Protein AF-0000000069363409 (afdb_homodimer)

Foldseek 3Di:
DPDPPCPDPPDDDDDDDDDDDDDDDDDDDDDDDDDDDDDDDDDDDDDPPPDPPDDPDDDDDDDDDDPCPPDDDDDDDDDDDDDVVCPPVVVVDCPVPPDPWLQVLLVVLCVCQVVLVLVVNVVSLVVVVPPDPNPQVRVCVNNCVVVPDDPTNVQSSLLSNLSSCLSVLPLVSSLVSVVVCVVVLHDHDLVSLLSSLLSCLVSLVLVVSVVVVVVCVVSVNDHALSSLLSNLLSCLVVLVVVVNVVSVVVCVVVVHDHAQSSLQSNLLSCLVVLVLVVSVVSQVVCVVVVHDHAQSSLLSSLLSCLVVVNVVVSVVSVVVCVVVVYDHDQSSLLSQLLSCLVVLVLVSNVVSVCVCVVVVHDHDLSNLLSNLLSCLVVLVLVVSVVSVVVCVVVPHDDALSSLLSSLLSCLVVLNLVVSVVSQVVCVVSVYHHAQSSLLSSLLSCLVVLVLVVNVVSVVVCVVVVHDHAQSSLLSSLLSCLVVLNLVVSVVSVVVCVVVVHDHALSSLLSNLLSCLVVVNVVVNVVSVVVCVVVVHDHAQSNLLSVLLSCLVVLNLVVSVVSVVVCVVVVHDHAQSSLLSNLLSCLVVLNLVVSVVSVVVCVVSVHDHALSSLLSSLLSCLVVVNLVVLVVSCVVCVVVPHHHAQSSLLSSLLSCLVVLNLVVSVVSVVVCVVVPHDHDQSSLVSNLSSCVVVVVNVVSVVSVVVCVVVPHDHDPVD/DPDPPCPDDPDDDDPDDDDDPDDDDDDDDDPPDDDDDDDDDPDDPDDPPPPPPDDPDDDDDDDDDDPPPPDDDPDDDDDPDDDVVCPPVVVVDPPVPPPPWLQVLLVVLVVCLVVLVLVVNVVSLVVVVPPDPNPQVRVCVNNCVVVVDDPTNVQSSLLSNLSSCLSVLPLVSNVVSVVVCVVVLHDHDLVSLLSSLLSCLVSLVLVVSVVSVVVCVVSVNDHAQSSLLSNLLSCLVVLVVVVNVVSVVVCVVVVHDHAQSSLQSVLLSCLVVLVLVVSVVSQVVCVVVVHDHAQSSLLSSLLSCLVVVNVVVSVVSVVVCVVVVYDHDQSSLLSQLLSCLVVLVLVSNVVSVCVCVVVVHDHDLSNLLSNLLSCLVVLNLVVSVVSVVVCVVVPHDDALSSLLSSLLSCLVVLNLVVSVVSQVVCVVSVYHHAQSSLLSSLLSCLVVLVLVVNVVSVVVCVVVVHDHALSSLLSSLLSCLVVLNLVVSVVSVVVCVVVVHDHALSSLLSNLLSCLVVVNVVVNVVSVVVCVVVVHDHAQSNLLSVLLSCLVVLNLVVNVVSVVVCVVVVHDHALSSLLSNLLSCLVVLNLVVSVVSVVVCVVSVHDHALSSLLSSLLSCLVVVNLVVLVVSCVVCVVVPHHHAQSSLLSSLLSCLVVLNLVVSVVSVVVCVVVPHDHDQSSLVSNLSSCVVVPVNVVSVVSVVVCVVVPHDHDPVD

Organism: Musa acuminata subsp. malaccensis (NCBI:txid214687)

Sequence (1434 aa):
MKPSIQIKAVTTATSSTPTRLSSLFSSSPPITQPAPASPCRRPPPPTFMSRLYCSICASPCPSPARLRTSPERPPPAPSLLEPPLSLQLRRLRREPGLRLPAETLGTMIHYFVRNRRIAEAQALVLRLVRRRSASRAEVVAALATSYDRCEGPGSAVFDLLIRTYVQARKPREAAEAFRLLKARGLFVSVNACNLLLAGLVRMDWVDMARDIYGEIVEMGVHPNIYTLNIMVNAFCKDRRFDQVNSFLLEMAKRGIFPDVVTHNTLIDAHCRAGHLEESLQLLKSMGDNGLKPDVVTYNAVLNGFCKNGLYDKAKELLGEMLDAGLVPNASTFNIFLSGFCKIGNTSEAMRIYDKMVGSGLVPDIVSFSSVIDLFSKKGDMYRALAYFGDMKTIGLVPDNVIYTMLISGFCRIGLITEALKMRDEMVDHGCLPDIVTYNTILNGICKEQRLSDADKLFHEMVERGISPDFCTFTTLIDGYCKGGLVEKALRLFDKMLESNLKPDIVTYNSLIDGCCKEGNMERVNELWDDTCRRGMLPNHITYSILIDNHCSKGQVEEAFRFLDEMVENRIAPNVVTYNSIIKGYCRSGDAKKAEKFLEKMIDDSVIPDIITYNTLIYGFVKEEKMHKALHLINKMENKGVPPDVISYNVILSAFCEQGEMQEADSVFKRMVSRGVQPDGSTYTTLINGHVAVDNLKEAFRLHDEMLQRGFVPDDKFMKPSIQIKAVTTATSSTPTRLSSLFSSSPPITQPAPASPCRRPPPPTFMSRLYCSICASPCPSPARLRTSPERPPPAPSLLEPPLSLQLRRLRREPGLRLPAETLGTMIHYFVRNRRIAEAQALVLRLVRRRSASRAEVVAALATSYDRCEGPGSAVFDLLIRTYVQARKPREAAEAFRLLKARGLFVSVNACNLLLAGLVRMDWVDMARDIYGEIVEMGVHPNIYTLNIMVNAFCKDRRFDQVNSFLLEMAKRGIFPDVVTHNTLIDAHCRAGHLEESLQLLKSMGDNGLKPDVVTYNAVLNGFCKNGLYDKAKELLGEMLDAGLVPNASTFNIFLSGFCKIGNTSEAMRIYDKMVGSGLVPDIVSFSSVIDLFSKKGDMYRALAYFGDMKTIGLVPDNVIYTMLISGFCRIGLITEALKMRDEMVDHGCLPDIVTYNTILNGICKEQRLSDADKLFHEMVERGISPDFCTFTTLIDGYCKGGLVEKALRLFDKMLESNLKPDIVTYNSLIDGCCKEGNMERVNELWDDTCRRGMLPNHITYSILIDNHCSKGQVEEAFRFLDEMVENRIAPNVVTYNSIIKGYCRSGDAKKAEKFLEKMIDDSVIPDIITYNTLIYGFVKEEKMHKALHLINKMENKGVPPDVISYNVILSAFCEQGEMQEADSVFKRMVSRGVQPDGSTYTTLINGHVAVDNLKEAFRLHDEMLQRGFVPDDKF

Structure (mmCIF, N/CA/C/O backbone):
data_AF-0000000069363409-model_v1
#
loop_
_entity.id
_entity.type
_entity.pdbx_description
1 polymer '(wild Malaysian banana) hypothetical protein'
#
loop_
_atom_site.group_PDB
_atom_site.id
_atom_site.type_symbol
_atom_site.label_atom_id
_atom_site.label_alt_id
_atom_site.label_comp_id
_atom_site.label_asym_id
_atom_site.label_entity_id
_atom_site.label_seq_id
_atom_site.pdbx_PDB_ins_code
_atom_site.Cartn_x
_atom_site.Cartn_y
_atom_site.Cartn_z
_atom_site.occupancy
_atom_site.B_iso_or_equiv
_atom_site.auth_seq_id
_atom_site.auth_comp_id
_atom_site.auth_asym_id
_atom_site.auth_atom_id
_atom_site.pdbx_PDB_model_num
ATOM 1 N N . MET A 1 1 ? -11.773 21.672 -46.469 1 18.02 1 MET A N 1
ATOM 2 C CA . MET A 1 1 ? -12.18 20.281 -46.656 1 18.02 1 MET A CA 1
ATOM 3 C C . MET A 1 1 ? -11.336 19.344 -45.812 1 18.02 1 MET A C 1
ATOM 5 O O . MET A 1 1 ? -10.227 18.969 -46.219 1 18.02 1 MET A O 1
ATOM 9 N N . LYS A 1 2 ? -11.297 19.719 -44.562 1 22.44 2 LYS A N 1
ATOM 10 C CA . LYS A 1 2 ? -10.617 19.422 -43.312 1 22.44 2 LYS A CA 1
ATOM 11 C C . LYS A 1 2 ? -10.883 17.984 -42.875 1 22.44 2 LYS A C 1
ATOM 13 O O . LYS A 1 2 ? -12.039 17.578 -42.688 1 22.44 2 LYS A O 1
ATOM 18 N N . PRO A 1 3 ? -10.141 16.844 -43.406 1 20.16 3 PRO A N 1
ATOM 19 C CA . PRO A 1 3 ? -10.5 15.453 -43.688 1 20.16 3 PRO A CA 1
ATOM 20 C C . PRO A 1 3 ? -11.078 14.734 -42.469 1 20.16 3 PRO A C 1
ATOM 22 O O . PRO A 1 3 ? -10.758 15.086 -41.344 1 20.16 3 PRO A O 1
ATOM 25 N N . SER A 1 4 ? -12.398 14.117 -42.594 1 18.88 4 SER A N 1
ATOM 26 C CA . SER A 1 4 ? -13.625 13.477 -42.125 1 18.88 4 SER A CA 1
ATOM 27 C C . SER A 1 4 ? -13.344 12.055 -41.656 1 18.88 4 SER A C 1
ATOM 29 O O . SER A 1 4 ? -14.203 11.18 -41.75 1 18.88 4 SER A O 1
ATOM 31 N N . ILE A 1 5 ? -12.172 11.812 -40.938 1 19.75 5 ILE A N 1
ATOM 32 C CA . ILE A 1 5 ? -11.75 10.414 -40.938 1 19.75 5 ILE A CA 1
ATOM 33 C C . ILE A 1 5 ? -12.867 9.547 -40.344 1 19.75 5 ILE A C 1
ATOM 35 O O . ILE A 1 5 ? -13.289 9.766 -39.188 1 19.75 5 ILE A O 1
ATOM 39 N N . GLN A 1 6 ? -13.727 8.883 -41.094 1 18.17 6 GLN A N 1
ATOM 40 C CA . GLN A 1 6 ? -14.977 8.141 -41.125 1 18.17 6 GLN A CA 1
ATOM 41 C C . GLN A 1 6 ? -14.867 6.859 -40.281 1 18.17 6 GLN A C 1
ATOM 43 O O . GLN A 1 6 ? -14.219 5.898 -40.719 1 18.17 6 GLN A O 1
ATOM 48 N N . ILE A 1 7 ? -14.297 6.805 -39.125 1 18.78 7 ILE A N 1
ATOM 49 C CA . ILE A 1 7 ? -14.203 5.449 -38.594 1 18.78 7 ILE A CA 1
ATOM 50 C C . ILE A 1 7 ? -15.594 4.816 -38.531 1 18.78 7 ILE A C 1
ATOM 52 O O . ILE A 1 7 ? -16.484 5.336 -37.875 1 18.78 7 ILE A O 1
ATOM 56 N N . LYS A 1 8 ? -15.977 4.137 -39.594 1 17.45 8 LYS A N 1
ATOM 57 C CA . LYS A 1 8 ? -17.297 3.621 -39.938 1 17.45 8 LYS A CA 1
ATOM 58 C C . LYS A 1 8 ? -17.859 2.74 -38.812 1 17.45 8 LYS A C 1
ATOM 60 O O . LYS A 1 8 ? -17.109 2.021 -38.156 1 17.45 8 LYS A O 1
ATOM 65 N N . ALA A 1 9 ? -19.125 3.02 -38.406 1 17.09 9 ALA A N 1
ATOM 66 C CA . ALA A 1 9 ? -20.219 2.602 -37.5 1 17.09 9 ALA A CA 1
ATOM 67 C C . ALA A 1 9 ? -20.625 1.156 -37.781 1 17.09 9 ALA A C 1
ATOM 69 O O . ALA A 1 9 ? -21.109 0.839 -38.875 1 17.09 9 ALA A O 1
ATOM 70 N N . VAL A 1 10 ? -19.625 0.178 -37.531 1 16.67 10 VAL A N 1
ATOM 71 C CA . VAL A 1 10 ? -20.078 -1.132 -38 1 16.67 10 VAL A CA 1
ATOM 72 C C . VAL A 1 10 ? -21.484 -1.403 -37.469 1 16.67 10 VAL A C 1
ATOM 74 O O . VAL A 1 10 ? -21.75 -1.257 -36.281 1 16.67 10 VAL A O 1
ATOM 77 N N . THR A 1 11 ? -22.531 -1.533 -38.281 1 16.33 11 THR A N 1
ATOM 78 C CA . THR A 1 11 ? -23.984 -1.58 -38.312 1 16.33 11 THR A CA 1
ATOM 79 C C . THR A 1 11 ? -24.5 -2.854 -37.625 1 16.33 11 THR A C 1
ATOM 81 O O . THR A 1 11 ? -25.672 -2.936 -37.281 1 16.33 11 THR A O 1
ATOM 84 N N . THR A 1 12 ? -23.719 -3.932 -37.531 1 15.77 12 THR A N 1
ATOM 85 C CA . THR A 1 12 ? -24.531 -5.094 -37.844 1 15.77 12 THR A CA 1
ATOM 86 C C . THR A 1 12 ? -25.641 -5.273 -36.812 1 15.77 12 THR A C 1
ATOM 88 O O . THR A 1 12 ? -25.391 -5.242 -35.594 1 15.77 12 THR A O 1
ATOM 91 N N . ALA A 1 13 ? -27 -5.246 -37.156 1 15.74 13 ALA A N 1
ATOM 92 C CA . ALA A 1 13 ? -28.375 -5.227 -36.688 1 15.74 13 ALA A CA 1
ATOM 93 C C . ALA A 1 13 ? -28.766 -6.578 -36.094 1 15.74 13 ALA A C 1
ATOM 95 O O . ALA A 1 13 ? -29.672 -6.66 -35.25 1 15.74 13 ALA A O 1
ATOM 96 N N . THR A 1 14 ? -28.234 -7.789 -36.438 1 15.13 14 THR A N 1
ATOM 97 C CA . THR A 1 14 ? -29.328 -8.688 -36.844 1 15.13 14 THR A CA 1
ATOM 98 C C . THR A 1 14 ? -30.156 -9.078 -35.625 1 15.13 14 THR A C 1
ATOM 100 O O . THR A 1 14 ? -29.719 -8.898 -34.469 1 15.13 14 THR A O 1
ATOM 103 N N . SER A 1 15 ? -30.734 -10.445 -35.625 1 15.36 15 SER A N 1
ATOM 104 C CA . SER A 1 15 ? -32.031 -11.102 -35.656 1 15.36 15 SER A CA 1
ATOM 105 C C . SER A 1 15 ? -32.531 -11.484 -34.281 1 15.36 15 SER A C 1
ATOM 107 O O . SER A 1 15 ? -33.625 -11.125 -33.875 1 15.36 15 SER A O 1
ATOM 109 N N . SER A 1 16 ? -32.375 -12.852 -33.844 1 15.19 16 SER A N 1
ATOM 110 C CA . SER A 1 16 ? -33.438 -13.852 -33.688 1 15.19 16 SER A CA 1
ATOM 111 C C . SER A 1 16 ? -34.031 -13.852 -32.281 1 15.19 16 SER A C 1
ATOM 113 O O . SER A 1 16 ? -33.375 -13.359 -31.344 1 15.19 16 SER A O 1
ATOM 115 N N . THR A 1 17 ? -35.125 -14.719 -32 1 15.25 17 THR A N 1
ATOM 116 C CA . THR A 1 17 ? -36.469 -14.836 -31.422 1 15.25 17 THR A CA 1
ATOM 117 C C . THR A 1 17 ? -36.375 -15.344 -29.984 1 15.25 17 THR A C 1
ATOM 119 O O . THR A 1 17 ? -37.031 -14.805 -29.094 1 15.25 17 THR A O 1
ATOM 122 N N . PRO A 1 18 ? -35.875 -16.641 -29.641 1 15.02 18 PRO A N 1
ATOM 123 C CA . PRO A 1 18 ? -36.906 -17.609 -29.234 1 15.02 18 PRO A CA 1
ATOM 124 C C . PRO A 1 18 ? -37.438 -17.344 -27.844 1 15.02 18 PRO A C 1
ATOM 126 O O . PRO A 1 18 ? -36.844 -16.609 -27.062 1 15.02 18 PRO A O 1
ATOM 129 N N . THR A 1 19 ? -38.188 -18.484 -27.188 1 14.41 19 THR A N 1
ATOM 130 C CA . THR A 1 19 ? -39.406 -18.969 -26.547 1 14.41 19 THR A CA 1
ATOM 131 C C . THR A 1 19 ? -39.281 -18.891 -25.031 1 14.41 19 THR A C 1
ATOM 133 O O . THR A 1 19 ? -38.188 -18.844 -24.484 1 14.41 19 THR A O 1
ATOM 136 N N . ARG A 1 20 ? -40.438 -19.266 -24.281 1 14.84 20 ARG A N 1
ATOM 137 C CA . ARG A 1 20 ? -41.375 -19.047 -23.172 1 14.84 20 ARG A CA 1
ATOM 138 C C . ARG A 1 20 ? -40.969 -19.812 -21.922 1 14.84 20 ARG A C 1
ATOM 140 O O . ARG A 1 20 ? -41.438 -19.547 -20.828 1 14.84 20 ARG A O 1
ATOM 147 N N . LEU A 1 21 ? -40.188 -20.969 -21.891 1 13.94 21 LEU A N 1
ATOM 148 C CA . LEU A 1 21 ? -40.812 -22.109 -21.203 1 13.94 21 LEU A CA 1
ATOM 149 C C . LEU A 1 21 ? -41.062 -21.781 -19.734 1 13.94 21 LEU A C 1
ATOM 151 O O . LEU A 1 21 ? -40.219 -21.156 -19.078 1 13.94 21 LEU A O 1
ATOM 155 N N . SER A 1 22 ? -42.281 -22.266 -19.094 1 14.45 22 SER A N 1
ATOM 156 C CA . SER A 1 22 ? -43.375 -22.188 -18.156 1 14.45 22 SER A CA 1
ATOM 157 C C . SER A 1 22 ? -42.969 -22.578 -16.75 1 14.45 22 SER A C 1
ATOM 159 O O . SER A 1 22 ? -43.25 -21.859 -15.789 1 14.45 22 SER A O 1
ATOM 161 N N . SER A 1 23 ? -42.781 -24 -16.469 1 14.39 23 SER A N 1
ATOM 162 C CA . SER A 1 23 ? -43.688 -24.766 -15.617 1 14.39 23 SER A CA 1
ATOM 163 C C . SER A 1 23 ? -43.438 -24.469 -14.141 1 14.39 23 SER A C 1
ATOM 165 O O . SER A 1 23 ? -42.406 -23.938 -13.773 1 14.39 23 SER A O 1
ATOM 167 N N . LEU A 1 24 ? -43.875 -25.516 -13.156 1 14.42 24 LEU A N 1
ATOM 168 C CA . LEU A 1 24 ? -44.906 -25.938 -12.195 1 14.42 24 LEU A CA 1
ATOM 169 C C . LEU A 1 24 ? -44.344 -25.906 -10.773 1 14.42 24 LEU A C 1
ATOM 171 O O . LEU A 1 24 ? -44.969 -25.328 -9.883 1 14.42 24 LEU A O 1
ATOM 175 N N . PHE A 1 25 ? -43.875 -27.156 -10.188 1 14.66 25 PHE A N 1
ATOM 176 C CA . PHE A 1 25 ? -44.562 -27.844 -9.094 1 14.66 25 PHE A CA 1
ATOM 177 C C . PHE A 1 25 ? -44.125 -27.266 -7.75 1 14.66 25 PHE A C 1
ATOM 179 O O . PHE A 1 25 ? -43.125 -26.562 -7.652 1 14.66 25 PHE A O 1
ATOM 186 N N . SER A 1 26 ? -44.438 -28.047 -6.438 1 14.95 26 SER A N 1
ATOM 187 C CA . SER A 1 26 ? -45.375 -28.188 -5.324 1 14.95 26 SER A CA 1
ATOM 188 C C . SER A 1 26 ? -44.719 -27.828 -3.998 1 14.95 26 SER A C 1
ATOM 190 O O . SER A 1 26 ? -45.094 -26.859 -3.342 1 14.95 26 SER A O 1
ATOM 192 N N . SER A 1 27 ? -44.688 -28.859 -2.873 1 14.74 27 SER A N 1
ATOM 193 C CA . SER A 1 27 ? -45.469 -29.016 -1.65 1 14.74 27 SER A CA 1
ATOM 194 C C . SER A 1 27 ? -44.656 -28.656 -0.417 1 14.74 27 SER A C 1
ATOM 196 O O . SER A 1 27 ? -45.125 -27.969 0.486 1 14.74 27 SER A O 1
ATOM 198 N N . SER A 1 28 ? -43.594 -29.531 0.043 1 15.2 28 SER A N 1
ATOM 199 C CA . SER A 1 28 ? -43.844 -30.203 1.314 1 15.2 28 SER A CA 1
ATOM 200 C C . SER A 1 28 ? -43.688 -29.25 2.488 1 15.2 28 SER A C 1
ATOM 202 O O . SER A 1 28 ? -42.875 -28.312 2.42 1 15.2 28 SER A O 1
ATOM 204 N N . PRO A 1 29 ? -44.188 -29.688 3.707 1 15.95 29 PRO A N 1
ATOM 205 C CA . PRO A 1 29 ? -44.969 -29.219 4.867 1 15.95 29 PRO A CA 1
ATOM 206 C C . PRO A 1 29 ? -44.094 -28.453 5.863 1 15.95 29 PRO A C 1
ATOM 208 O O . PRO A 1 29 ? -44.281 -27.25 6.07 1 15.95 29 PRO A O 1
ATOM 211 N N . PRO A 1 30 ? -43.906 -29.078 7.145 1 15.39 30 PRO A N 1
ATOM 212 C CA . PRO A 1 30 ? -44.531 -28.75 8.422 1 15.39 30 PRO A CA 1
ATOM 213 C C . PRO A 1 30 ? -43.594 -28.047 9.383 1 15.39 30 PRO A C 1
ATOM 215 O O . PRO A 1 30 ? -44 -27.156 10.133 1 15.39 30 PRO A O 1
ATOM 218 N N . ILE A 1 31 ? -42.25 -28.469 9.5 1 15.8 31 ILE A N 1
ATOM 219 C CA . ILE A 1 31 ? -41.969 -29.016 10.828 1 15.8 31 ILE A CA 1
ATOM 220 C C . ILE A 1 31 ? -41.844 -27.875 11.836 1 15.8 31 ILE A C 1
ATOM 222 O O . ILE A 1 31 ? -41.188 -26.859 11.578 1 15.8 31 ILE A O 1
ATOM 226 N N . THR A 1 32 ? -42.344 -28.062 13.094 1 15.54 32 THR A N 1
ATOM 227 C CA . THR A 1 32 ? -42.938 -27.562 14.336 1 15.54 32 THR A CA 1
ATOM 228 C C . THR A 1 32 ? -41.875 -26.922 15.219 1 15.54 32 THR A C 1
ATOM 230 O O . THR A 1 32 ? -42.125 -25.906 15.867 1 15.54 32 THR A O 1
ATOM 233 N N . GLN A 1 33 ? -40.656 -27.5 15.492 1 15.6 33 GLN A N 1
ATOM 234 C CA . GLN A 1 33 ? -40.594 -27.797 16.922 1 15.6 33 GLN A CA 1
ATOM 235 C C . GLN A 1 33 ? -40.438 -26.516 17.734 1 15.6 33 GLN A C 1
ATOM 237 O O . GLN A 1 33 ? -39.906 -25.516 17.25 1 15.6 33 GLN A O 1
ATOM 242 N N . PRO A 1 34 ? -40.5 -26.656 19.125 1 15.29 34 PRO A N 1
ATOM 243 C CA . PRO A 1 34 ? -41.094 -26 20.281 1 15.29 34 PRO A CA 1
ATOM 244 C C . PRO A 1 34 ? -40.281 -24.797 20.766 1 15.29 34 PRO A C 1
ATOM 246 O O . PRO A 1 34 ? -40.75 -23.656 20.641 1 15.29 34 PRO A O 1
ATOM 249 N N . ALA A 1 35 ? -39.688 -24.906 22.109 1 15.52 35 ALA A N 1
ATOM 250 C CA . ALA A 1 35 ? -40.188 -24.469 23.406 1 15.52 35 ALA A CA 1
ATOM 251 C C . ALA A 1 35 ? -39.5 -23.172 23.859 1 15.52 35 ALA A C 1
ATOM 253 O O . ALA A 1 35 ? -38.531 -22.734 23.25 1 15.52 35 ALA A O 1
ATOM 254 N N . PRO A 1 36 ? -38.719 -23.25 25.062 1 15.3 36 PRO A N 1
ATOM 255 C CA . PRO A 1 36 ? -39.125 -22.703 26.344 1 15.3 36 PRO A CA 1
ATOM 256 C C . PRO A 1 36 ? -38.375 -21.406 26.703 1 15.3 36 PRO A C 1
ATOM 258 O O . PRO A 1 36 ? -39.031 -20.422 27.094 1 15.3 36 PRO A O 1
ATOM 261 N N . ALA A 1 37 ? -37.031 -21.484 27.297 1 15.52 37 ALA A N 1
ATOM 262 C CA . ALA A 1 37 ? -36.875 -21.156 28.703 1 15.52 37 ALA A CA 1
ATOM 263 C C . ALA A 1 37 ? -36.719 -19.656 28.906 1 15.52 37 ALA A C 1
ATOM 265 O O . ALA A 1 37 ? -36.25 -18.953 28 1 15.52 37 ALA A O 1
ATOM 266 N N . SER A 1 38 ? -36.781 -19.109 30.141 1 15.66 38 SER A N 1
ATOM 267 C CA . SER A 1 38 ? -37.344 -18.094 31.031 1 15.66 38 SER A CA 1
ATOM 268 C C . SER A 1 38 ? -36.406 -16.875 31.125 1 15.66 38 SER A C 1
ATOM 270 O O . SER A 1 38 ? -36.875 -15.734 30.984 1 15.66 38 SER A O 1
ATOM 272 N N . PRO A 1 39 ? -35.219 -16.984 31.984 1 16.09 39 PRO A N 1
ATOM 273 C CA . PRO A 1 39 ? -35.312 -16.266 33.25 1 16.09 39 PRO A CA 1
ATOM 274 C C . PRO A 1 39 ? -34.844 -14.82 33.156 1 16.09 39 PRO A C 1
ATOM 276 O O . PRO A 1 39 ? -35.594 -13.906 33.531 1 16.09 39 PRO A O 1
ATOM 279 N N . CYS A 1 40 ? -33.5 -14.461 33.75 1 17.02 40 CYS A N 1
ATOM 280 C CA . CYS A 1 40 ? -33.312 -13.641 34.938 1 17.02 40 CYS A CA 1
ATOM 281 C C . CYS A 1 40 ? -33.062 -12.188 34.531 1 17.02 40 CYS A C 1
ATOM 283 O O . CYS A 1 40 ? -32.5 -11.906 33.469 1 17.02 40 CYS A O 1
ATOM 285 N N . ARG A 1 41 ? -33.25 -11.164 35.438 1 18.25 41 ARG A N 1
ATOM 286 C CA . ARG A 1 41 ? -33.688 -9.781 35.656 1 18.25 41 ARG A CA 1
ATOM 287 C C . ARG A 1 41 ? -32.5 -8.828 35.562 1 18.25 41 ARG A C 1
ATOM 289 O O . ARG A 1 41 ? -32.656 -7.613 35.656 1 18.25 41 ARG A O 1
ATOM 296 N N . ARG A 1 42 ? -31.094 -9.227 35.469 1 19.58 42 ARG A N 1
ATOM 297 C CA . ARG A 1 42 ? -30.297 -8.422 36.406 1 19.58 42 ARG A CA 1
ATOM 298 C C . ARG A 1 42 ? -30.406 -6.941 36.062 1 19.58 42 ARG A C 1
ATOM 300 O O . ARG A 1 42 ? -30.578 -6.578 34.875 1 19.58 42 ARG A O 1
ATOM 307 N N . PRO A 1 43 ? -30.172 -6.043 37.094 1 19.72 43 PRO A N 1
ATOM 308 C CA . PRO A 1 43 ? -30.578 -4.664 37.375 1 19.72 43 PRO A CA 1
ATOM 309 C C . PRO A 1 43 ? -29.828 -3.641 36.531 1 19.72 43 PRO A C 1
ATOM 311 O O . PRO A 1 43 ? -28.766 -3.943 36 1 19.72 43 PRO A O 1
ATOM 314 N N . PRO A 1 44 ? -30.344 -2.502 36.438 1 21.52 44 PRO A N 1
ATOM 315 C CA . PRO A 1 44 ? -30.203 -1.344 35.531 1 21.52 44 PRO A CA 1
ATOM 316 C C . PRO A 1 44 ? -28.938 -0.537 35.812 1 21.52 44 PRO A C 1
ATOM 318 O O . PRO A 1 44 ? -28.828 0.115 36.875 1 21.52 44 PRO A O 1
ATOM 321 N N . PRO A 1 45 ? -27.625 -1.182 35.812 1 20.48 45 PRO A N 1
ATOM 322 C CA . PRO A 1 45 ? -26.547 -0.561 36.562 1 20.48 45 PRO A CA 1
ATOM 323 C C . PRO A 1 45 ? -26.406 0.934 36.281 1 20.48 45 PRO A C 1
ATOM 325 O O . PRO A 1 45 ? -26.766 1.399 35.219 1 20.48 45 PRO A O 1
ATOM 328 N N . PRO A 1 46 ? -26.172 1.774 37.375 1 20.64 46 PRO A N 1
ATOM 329 C CA . PRO A 1 46 ? -26.219 3.217 37.625 1 20.64 46 PRO A CA 1
ATOM 330 C C . PRO A 1 46 ? -25.281 4.004 36.719 1 20.64 46 PRO A C 1
ATOM 332 O O . PRO A 1 46 ? -24.328 3.441 36.156 1 20.64 46 PRO A O 1
ATOM 335 N N . THR A 1 47 ? -25.578 5.242 36.469 1 20.83 47 THR A N 1
ATOM 336 C CA . THR A 1 47 ? -25.312 6.332 35.531 1 20.83 47 THR A CA 1
ATOM 337 C C . THR A 1 47 ? -23.922 6.922 35.781 1 20.83 47 THR A C 1
ATOM 339 O O . THR A 1 47 ? -23.484 7.027 36.938 1 20.83 47 THR A O 1
ATOM 342 N N . PHE A 1 48 ? -22.984 7.062 34.812 1 18.94 48 PHE A N 1
ATOM 343 C CA . PHE A 1 48 ? -21.547 7.277 34.719 1 18.94 48 PHE A CA 1
ATOM 344 C C . PHE A 1 48 ? -21.141 8.609 35.344 1 18.94 48 PHE A C 1
ATOM 346 O O . PHE A 1 48 ? -19.969 8.852 35.625 1 18.94 48 PHE A O 1
ATOM 353 N N . MET A 1 49 ? -22.062 9.609 35.469 1 19.88 49 MET A N 1
ATOM 354 C CA . MET A 1 49 ? -21.609 10.953 35.844 1 19.88 49 MET A CA 1
ATOM 355 C C . MET A 1 49 ? -21.047 10.969 37.25 1 19.88 49 MET A C 1
ATOM 357 O O . MET A 1 49 ? -20.312 11.883 37.625 1 19.88 49 MET A O 1
ATOM 361 N N . SER A 1 50 ? -21.562 10.164 38.156 1 18.14 50 SER A N 1
ATOM 362 C CA . SER A 1 50 ? -21.375 10.391 39.594 1 18.14 50 SER A CA 1
ATOM 363 C C . SER A 1 50 ? -19.938 10.133 40 1 18.14 50 SER A C 1
ATOM 365 O O . SER A 1 50 ? -19.484 10.648 41.031 1 18.14 50 SER A O 1
ATOM 367 N N . ARG A 1 51 ? -19.312 9.125 39.5 1 19.61 51 ARG A N 1
ATOM 368 C CA . ARG A 1 51 ? -18.281 8.555 40.375 1 19.61 51 ARG A CA 1
ATOM 369 C C . ARG A 1 51 ? -17.047 9.445 40.406 1 19.61 51 ARG A C 1
ATOM 371 O O . ARG A 1 51 ? -16.047 9.102 41.062 1 19.61 51 ARG A O 1
ATOM 378 N N . LEU A 1 52 ? -16.969 10.289 39.438 1 17.47 52 LEU A N 1
ATOM 379 C CA . LEU A 1 52 ? -15.617 10.805 39.312 1 17.47 52 LEU A CA 1
ATOM 380 C C . LEU A 1 52 ? -15.281 11.703 40.5 1 17.47 52 LEU A C 1
ATOM 382 O O . LEU A 1 52 ? -14.156 12.188 40.625 1 17.47 52 LEU A O 1
ATOM 386 N N . TYR A 1 53 ? -16.203 12.148 41.344 1 16.61 53 TYR A N 1
ATOM 387 C CA . TYR A 1 53 ? -15.812 13.25 42.219 1 16.61 53 TYR A CA 1
ATOM 388 C C . TYR A 1 53 ? -14.867 12.773 43.312 1 16.61 53 TYR A C 1
ATOM 390 O O . TYR A 1 53 ? -14.266 13.586 44 1 16.61 53 TYR A O 1
ATOM 398 N N . CYS A 1 54 ? -14.789 11.5 43.719 1 16.41 54 CYS A N 1
ATOM 399 C CA . CYS A 1 54 ? -14.531 11.5 45.156 1 16.41 54 CYS A CA 1
ATOM 400 C C . CYS A 1 54 ? -13.062 11.758 45.438 1 16.41 54 CYS A C 1
ATOM 402 O O . CYS A 1 54 ? -12.727 12.523 46.375 1 16.41 54 CYS A O 1
ATOM 404 N N . SER A 1 55 ? -12.008 10.75 45.281 1 15.87 55 SER A N 1
ATOM 405 C CA . SER A 1 55 ? -11.07 10.555 46.375 1 15.87 55 SER A CA 1
ATOM 406 C C . SER A 1 55 ? -9.883 11.5 46.281 1 15.87 55 SER A C 1
ATOM 408 O O . SER A 1 55 ? -9.055 11.359 45.375 1 15.87 55 SER A O 1
ATOM 410 N N . ILE A 1 56 ? -9.914 12.773 46.594 1 16.27 56 ILE A N 1
ATOM 411 C CA . ILE A 1 56 ? -9.07 13.961 46.5 1 16.27 56 ILE A CA 1
ATOM 412 C C . ILE A 1 56 ? -7.805 13.742 47.344 1 16.27 56 ILE A C 1
ATOM 414 O O . ILE A 1 56 ? -6.734 14.242 47 1 16.27 56 ILE A O 1
ATOM 418 N N . CYS A 1 57 ? -7.625 13.023 48.531 1 15.91 57 CYS A N 1
ATOM 419 C CA . CYS A 1 57 ? -6.969 13.82 49.562 1 15.91 57 CYS A CA 1
ATOM 420 C C . CYS A 1 57 ? -5.453 13.711 49.469 1 15.91 57 CYS A C 1
ATOM 422 O O . CYS A 1 57 ? -4.738 14.68 49.719 1 15.91 57 CYS A O 1
ATOM 424 N N . ALA A 1 58 ? -4.625 12.516 49.531 1 16.42 58 ALA A N 1
ATOM 425 C CA . ALA A 1 58 ? -3.625 12.547 50.594 1 16.42 58 ALA A CA 1
ATOM 426 C C . ALA A 1 58 ? -2.301 13.102 50.094 1 16.42 58 ALA A C 1
ATOM 428 O O . ALA A 1 58 ? -1.901 12.844 48.938 1 16.42 58 ALA A O 1
ATOM 429 N N . SER A 1 59 ? -1.482 14.008 50.812 1 15.49 59 SER A N 1
ATOM 430 C CA . SER A 1 59 ? -0.553 15.133 50.844 1 15.49 59 SER A CA 1
ATOM 431 C C . SER A 1 59 ? 0.892 14.656 50.719 1 15.49 59 SER A C 1
ATOM 433 O O . SER A 1 59 ? 1.799 15.453 50.5 1 15.49 59 SER A O 1
ATOM 435 N N . PRO A 1 60 ? 1.432 13.352 50.594 1 16.8 60 PRO A N 1
ATOM 436 C CA . PRO A 1 60 ? 2.646 13.5 51.406 1 16.8 60 PRO A CA 1
ATOM 437 C C . PRO A 1 60 ? 3.777 14.188 50.656 1 16.8 60 PRO A C 1
ATOM 439 O O . PRO A 1 60 ? 3.799 14.18 49.438 1 16.8 60 PRO A O 1
ATOM 442 N N . CYS A 1 61 ? 4.809 14.812 51.312 1 16.16 61 CYS A N 1
ATOM 443 C CA . CYS A 1 61 ? 5.742 15.93 51.312 1 16.16 61 CYS A CA 1
ATOM 444 C C . CYS A 1 61 ? 7.055 15.555 50.625 1 16.16 61 CYS A C 1
ATOM 446 O O . CYS A 1 61 ? 7.637 16.359 49.906 1 16.16 61 CYS A O 1
ATOM 448 N N . PRO A 1 62 ? 7.715 14.234 50.562 1 16.77 62 PRO A N 1
ATOM 449 C CA . PRO A 1 62 ? 9 14.484 51.25 1 16.77 62 PRO A CA 1
ATOM 450 C C . PRO A 1 62 ? 10.039 15.086 50.281 1 16.77 62 PRO A C 1
ATOM 452 O O . PRO A 1 62 ? 9.828 15.133 49.094 1 16.77 62 PRO A O 1
ATOM 455 N N . SER A 1 63 ? 11.406 14.562 50.312 1 17.05 63 SER A N 1
ATOM 456 C CA . SER A 1 63 ? 12.75 15.031 50.625 1 17.05 63 SER A CA 1
ATOM 457 C C . SER A 1 63 ? 13.609 15.156 49.375 1 17.05 63 SER A C 1
ATOM 459 O O . SER A 1 63 ? 13.586 14.273 48.531 1 17.05 63 SER A O 1
ATOM 461 N N . PRO A 1 64 ? 14.234 16.281 49.094 1 17.08 64 PRO A N 1
ATOM 462 C CA . PRO A 1 64 ? 14.922 17.047 48.062 1 17.08 64 PRO A CA 1
ATOM 463 C C . PRO A 1 64 ? 16.312 16.5 47.719 1 17.08 64 PRO A C 1
ATOM 465 O O . PRO A 1 64 ? 17.062 17.109 46.969 1 17.08 64 PRO A O 1
ATOM 468 N N . ALA A 1 65 ? 16.766 15.227 47.844 1 18.23 65 ALA A N 1
ATOM 469 C CA . ALA A 1 65 ? 18.203 15.164 48.094 1 18.23 65 ALA A CA 1
ATOM 470 C C . ALA A 1 65 ? 19 15.602 46.844 1 18.23 65 ALA A C 1
ATOM 472 O O . ALA A 1 65 ? 18.469 15.617 45.75 1 18.23 65 ALA A O 1
ATOM 473 N N . ARG A 1 66 ? 20.406 15.516 46.844 1 18.64 66 ARG A N 1
ATOM 474 C CA . ARG A 1 66 ? 21.703 16.156 46.75 1 18.64 66 ARG A CA 1
ATOM 475 C C . ARG A 1 66 ? 22.406 15.836 45.438 1 18.64 66 ARG A C 1
ATOM 477 O O . ARG A 1 66 ? 23.109 14.836 45.312 1 18.64 66 ARG A O 1
ATOM 484 N N . LEU A 1 67 ? 21.672 15.789 44.281 1 17 67 LEU A N 1
ATOM 485 C CA . LEU A 1 67 ? 22.406 15.148 43.219 1 17 67 LEU A CA 1
ATOM 486 C C . LEU A 1 67 ? 23.578 16.016 42.75 1 17 67 LEU A C 1
ATOM 488 O O . LEU A 1 67 ? 23.391 17.188 42.406 1 17 67 LEU A O 1
ATOM 492 N N . ARG A 1 68 ? 24.797 15.719 43.094 1 18.86 68 ARG A N 1
ATOM 493 C CA . ARG A 1 68 ? 26.156 16.266 43.062 1 18.86 68 ARG A CA 1
ATOM 494 C C . ARG A 1 68 ? 26.734 16.234 41.656 1 18.86 68 ARG A C 1
ATOM 496 O O . ARG A 1 68 ? 27.297 15.219 41.25 1 18.86 68 ARG A O 1
ATOM 503 N N . THR A 1 69 ? 25.938 16.656 40.688 1 17.86 69 THR A N 1
ATOM 504 C CA . THR A 1 69 ? 26.422 16.422 39.312 1 17.86 69 THR A CA 1
ATOM 505 C C . THR A 1 69 ? 27.594 17.344 39 1 17.86 69 THR A C 1
ATOM 507 O O . THR A 1 69 ? 27.516 18.562 39.188 1 17.86 69 THR A O 1
ATOM 510 N N . SER A 1 70 ? 28.797 16.875 39 1 17.66 70 SER A N 1
ATOM 511 C CA . SER A 1 70 ? 30.094 17.516 38.906 1 17.66 70 SER A CA 1
ATOM 512 C C . SER A 1 70 ? 30.359 18 37.469 1 17.66 70 SER A C 1
ATOM 514 O O . SER A 1 70 ? 30.484 17.203 36.531 1 17.66 70 SER A O 1
ATOM 516 N N . PRO A 1 71 ? 29.75 19.047 37 1 18.89 71 PRO A N 1
ATOM 517 C CA . PRO A 1 71 ? 29.719 19.484 35.625 1 18.89 71 PRO A CA 1
ATOM 518 C C . PRO A 1 71 ? 31.078 20 35.125 1 18.89 71 PRO A C 1
ATOM 520 O O . PRO A 1 71 ? 31.625 20.953 35.688 1 18.89 71 PRO A O 1
ATOM 523 N N . GLU A 1 72 ? 31.922 19.156 34.625 1 19.88 72 GLU A N 1
ATOM 524 C CA . GLU A 1 72 ? 33.281 19.594 34.281 1 19.88 72 GLU A CA 1
ATOM 525 C C . GLU A 1 72 ? 33.25 20.641 33.188 1 19.88 72 GLU A C 1
ATOM 527 O O . GLU A 1 72 ? 32.312 20.672 32.375 1 19.88 72 GLU A O 1
ATOM 532 N N . ARG A 1 73 ? 34.281 21.594 32.938 1 20.84 73 ARG A N 1
ATOM 533 C CA . ARG A 1 73 ? 34.625 22.969 32.594 1 20.84 73 ARG A CA 1
ATOM 534 C C . ARG A 1 73 ? 34.875 23.109 31.094 1 20.84 73 ARG A C 1
ATOM 536 O O . ARG A 1 73 ? 35.875 22.625 30.562 1 20.84 73 ARG A O 1
ATOM 543 N N . PRO A 1 74 ? 33.844 22.797 30.219 1 21.17 74 PRO A N 1
ATOM 544 C CA . PRO A 1 74 ? 34.375 22.688 28.859 1 21.17 74 PRO A CA 1
ATOM 545 C C . PRO A 1 74 ? 35.125 23.953 28.406 1 21.17 74 PRO A C 1
ATOM 547 O O . PRO A 1 74 ? 34.844 25.047 28.906 1 21.17 74 PRO A O 1
ATOM 550 N N . PRO A 1 75 ? 36.062 23.891 27.422 1 20.8 75 PRO A N 1
ATOM 551 C CA . PRO A 1 75 ? 37.125 24.828 27.109 1 20.8 75 PRO A CA 1
ATOM 552 C C . PRO A 1 75 ? 36.656 26.031 26.297 1 20.8 75 PRO A C 1
ATOM 554 O O . PRO A 1 75 ? 35.594 25.953 25.641 1 20.8 75 PRO A O 1
ATOM 557 N N . PRO A 1 76 ? 37.438 27.188 26.016 1 19.11 76 PRO A N 1
ATOM 558 C CA . PRO A 1 76 ? 37.25 28.625 25.844 1 19.11 76 PRO A CA 1
ATOM 559 C C . PRO A 1 76 ? 36.906 29 24.406 1 19.11 76 PRO A C 1
ATOM 561 O O . PRO A 1 76 ? 37.219 28.266 23.469 1 19.11 76 PRO A O 1
ATOM 564 N N . ALA A 1 77 ? 36.062 30.109 24.047 1 22.19 77 ALA A N 1
ATOM 565 C CA . ALA A 1 77 ? 35.188 30.828 23.125 1 22.19 77 ALA A CA 1
ATOM 566 C C . ALA A 1 77 ? 36 31.531 22.047 1 22.19 77 ALA A C 1
ATOM 568 O O . ALA A 1 77 ? 36.688 32.5 22.312 1 22.19 77 ALA A O 1
ATOM 569 N N . PRO A 1 78 ? 36.594 30.719 21.047 1 19.81 78 PRO A N 1
ATOM 570 C CA . PRO A 1 78 ? 37.5 31.578 20.281 1 19.81 78 PRO A CA 1
ATOM 571 C C . PRO A 1 78 ? 36.75 32.719 19.578 1 19.81 78 PRO A C 1
ATOM 573 O O . PRO A 1 78 ? 35.562 32.625 19.359 1 19.81 78 PRO A O 1
ATOM 576 N N . SER A 1 79 ? 37.469 33.875 18.953 1 19.75 79 SER A N 1
ATOM 577 C CA . SER A 1 79 ? 37.344 35.312 18.703 1 19.75 79 SER A CA 1
ATOM 578 C C . SER A 1 79 ? 36.75 35.594 17.328 1 19.75 79 SER A C 1
ATOM 580 O O . SER A 1 79 ? 37.406 35.344 16.312 1 19.75 79 SER A O 1
ATOM 582 N N . LEU A 1 80 ? 35.625 35.156 16.953 1 20.16 80 LEU A N 1
ATOM 583 C CA . LEU A 1 80 ? 34.969 35.219 15.641 1 20.16 80 LEU A CA 1
ATOM 584 C C . LEU A 1 80 ? 34.969 36.625 15.102 1 20.16 80 LEU A C 1
ATOM 586 O O . LEU A 1 80 ? 34.719 37.594 15.852 1 20.16 80 LEU A O 1
ATOM 590 N N . LEU A 1 81 ? 35.344 36.844 13.844 1 21.52 81 LEU A N 1
ATOM 591 C CA . LEU A 1 81 ? 35.719 37.875 12.898 1 21.52 81 LEU A CA 1
ATOM 592 C C . LEU A 1 81 ? 34.5 38.75 12.555 1 21.52 81 LEU A C 1
ATOM 594 O O . LEU A 1 81 ? 33.375 38.25 12.484 1 21.52 81 LEU A O 1
ATOM 598 N N . GLU A 1 82 ? 34.656 40.188 12.398 1 23.75 82 GLU A N 1
ATOM 599 C CA . GLU A 1 82 ? 34.031 41.5 12.547 1 23.75 82 GLU A CA 1
ATOM 600 C C . GLU A 1 82 ? 33.188 41.844 11.328 1 23.75 82 GLU A C 1
ATOM 602 O O . GLU A 1 82 ? 33.719 42.188 10.273 1 23.75 82 GLU A O 1
ATOM 607 N N . PRO A 1 83 ? 32.375 41.125 10.742 1 23.42 83 PRO A N 1
ATOM 608 C CA . PRO A 1 83 ? 31.922 41.562 9.414 1 23.42 83 PRO A CA 1
ATOM 609 C C . PRO A 1 83 ? 31.266 42.938 9.445 1 23.42 83 PRO A C 1
ATOM 611 O O . PRO A 1 83 ? 30.781 43.375 10.492 1 23.42 83 PRO A O 1
ATOM 614 N N . PRO A 1 84 ? 31.047 43.875 8.273 1 24.36 84 PRO A N 1
ATOM 615 C CA . PRO A 1 84 ? 30.984 45.312 8.055 1 24.36 84 PRO A CA 1
ATOM 616 C C . PRO A 1 84 ? 29.609 45.906 8.391 1 24.36 84 PRO A C 1
ATOM 618 O O . PRO A 1 84 ? 29.422 47.094 8.297 1 24.36 84 PRO A O 1
ATOM 621 N N . LEU A 1 85 ? 28.438 45.438 8.273 1 23.8 85 LEU A N 1
ATOM 622 C CA . LEU A 1 85 ? 27.422 46.156 9.039 1 23.8 85 LEU A CA 1
ATOM 623 C C . LEU A 1 85 ? 27.969 46.562 10.398 1 23.8 85 LEU A C 1
ATOM 625 O O . LEU A 1 85 ? 27.625 45.969 11.422 1 23.8 85 LEU A O 1
ATOM 629 N N . SER A 1 86 ? 29.219 46.781 10.461 1 26.09 86 SER A N 1
ATOM 630 C CA . SER A 1 86 ? 30.109 47.688 11.172 1 26.09 86 SER A CA 1
ATOM 631 C C . SER A 1 86 ? 29.641 49.125 11.055 1 26.09 86 SER A C 1
ATOM 633 O O . SER A 1 86 ? 30.188 50.031 11.711 1 26.09 86 SER A O 1
ATOM 635 N N . LEU A 1 87 ? 28.922 49.5 9.953 1 25.3 87 LEU A N 1
ATOM 636 C CA . LEU A 1 87 ? 28.922 50.906 9.602 1 25.3 87 LEU A CA 1
ATOM 637 C C . LEU A 1 87 ? 28.188 51.75 10.664 1 25.3 87 LEU A C 1
ATOM 639 O O . LEU A 1 87 ? 28.719 52.75 11.141 1 25.3 87 LEU A O 1
ATOM 643 N N . GLN A 1 88 ? 26.797 52.031 10.43 1 26.58 88 GLN A N 1
ATOM 644 C CA . GLN A 1 88 ? 26.344 53.125 11.297 1 26.58 88 GLN A CA 1
ATOM 645 C C . GLN A 1 88 ? 26.406 52.688 12.766 1 26.58 88 GLN A C 1
ATOM 647 O O . GLN A 1 88 ? 26.266 53.531 13.664 1 26.58 88 GLN A O 1
ATOM 652 N N . LEU A 1 89 ? 26.266 51.469 13.016 1 28.45 89 LEU A N 1
ATOM 653 C CA . LEU A 1 89 ? 26.656 51.062 14.359 1 28.45 89 LEU A CA 1
ATOM 654 C C . LEU A 1 89 ? 28.141 51.375 14.609 1 28.45 89 LEU A C 1
ATOM 656 O O . LEU A 1 89 ? 28.641 51.156 15.719 1 28.45 89 LEU A O 1
ATOM 660 N N . ARG A 1 90 ? 28.906 51.531 13.602 1 30.14 90 ARG A N 1
ATOM 661 C CA . ARG A 1 90 ? 30.234 52.094 13.844 1 30.14 90 ARG A CA 1
ATOM 662 C C . ARG A 1 90 ? 30.125 53.438 14.555 1 30.14 90 ARG A C 1
ATOM 664 O O . ARG A 1 90 ? 30.938 53.75 15.438 1 30.14 90 ARG A O 1
ATOM 671 N N . ARG A 1 91 ? 29.531 54.438 13.844 1 30.72 91 ARG A N 1
ATOM 672 C CA . ARG A 1 91 ? 29.703 55.781 14.398 1 30.72 91 ARG A CA 1
ATOM 673 C C . ARG A 1 91 ? 28.953 55.906 15.719 1 30.72 91 ARG A C 1
ATOM 675 O O . ARG A 1 91 ? 28.844 57.031 16.266 1 30.72 91 ARG A O 1
ATOM 682 N N . LEU A 1 92 ? 27.938 55.094 15.969 1 29.33 92 LEU A N 1
ATOM 683 C CA . LEU A 1 92 ? 27.781 55.188 17.422 1 29.33 92 LEU A CA 1
ATOM 684 C C . LEU A 1 92 ? 29.094 54.875 18.125 1 29.33 92 LEU A C 1
ATOM 686 O O . LEU A 1 92 ? 29.469 53.688 18.25 1 29.33 92 LEU A O 1
ATOM 690 N N . ARG A 1 93 ? 30.125 55.406 17.672 1 29.91 93 ARG A N 1
ATOM 691 C CA . ARG A 1 93 ? 31.406 55.594 18.328 1 29.91 93 ARG A CA 1
ATOM 692 C C . ARG A 1 93 ? 31.266 55.531 19.844 1 29.91 93 ARG A C 1
ATOM 694 O O . ARG A 1 93 ? 30.359 56.156 20.406 1 29.91 93 ARG A O 1
ATOM 701 N N . ARG A 1 94 ? 31.859 54.531 20.406 1 33.09 94 ARG A N 1
ATOM 702 C CA . ARG A 1 94 ? 32.312 54.531 21.781 1 33.09 94 ARG A CA 1
ATOM 703 C C . ARG A 1 94 ? 32.812 55.938 22.203 1 33.09 94 ARG A C 1
ATOM 705 O O . ARG A 1 94 ? 33.969 56.25 22.016 1 33.09 94 ARG A O 1
ATOM 712 N N . GLU A 1 95 ? 32.375 57 21.766 1 29.77 95 GLU A N 1
ATOM 713 C CA . GLU A 1 95 ? 32.938 57.844 22.812 1 29.77 95 GLU A CA 1
ATOM 714 C C . GLU A 1 95 ? 32.719 57.219 24.188 1 29.77 95 GLU A C 1
ATOM 716 O O . GLU A 1 95 ? 31.672 56.656 24.469 1 29.77 95 GLU A O 1
ATOM 721 N N . PRO A 1 96 ? 33.844 56.812 25.047 1 35.53 96 PRO A N 1
ATOM 722 C CA . PRO A 1 96 ? 33.75 56.156 26.359 1 35.53 96 PRO A CA 1
ATOM 723 C C . PRO A 1 96 ? 32.406 56.375 27.031 1 35.53 96 PRO A C 1
ATOM 725 O O . PRO A 1 96 ? 31.891 55.469 27.672 1 35.53 96 PRO A O 1
ATOM 728 N N . GLY A 1 97 ? 31.938 57.531 27.234 1 33.62 97 GLY A N 1
ATOM 729 C CA . GLY A 1 97 ? 30.891 58.094 28.078 1 33.62 97 GLY A CA 1
ATOM 730 C C . GLY A 1 97 ? 29.5 57.969 27.469 1 33.62 97 GLY A C 1
ATOM 731 O O . GLY A 1 97 ? 28.547 58.562 27.984 1 33.62 97 GLY A O 1
ATOM 732 N N . LEU A 1 98 ? 29.312 57.844 26.203 1 36.06 98 LEU A N 1
ATOM 733 C CA . LEU A 1 98 ? 27.953 58.031 25.719 1 36.06 98 LEU A CA 1
ATOM 734 C C . LEU A 1 98 ? 27.062 56.844 26.031 1 36.06 98 LEU A C 1
ATOM 736 O O . LEU A 1 98 ? 27.312 55.75 25.547 1 36.06 98 LEU A O 1
ATOM 740 N N . ARG A 1 99 ? 26.562 56.656 27.125 1 46.47 99 ARG A N 1
ATOM 741 C CA . ARG A 1 99 ? 25.562 55.781 27.719 1 46.47 99 ARG A CA 1
ATOM 742 C C . ARG A 1 99 ? 24.312 55.719 26.859 1 46.47 99 ARG A C 1
ATOM 744 O O . ARG A 1 99 ? 23.562 56.688 26.75 1 46.47 99 ARG A O 1
ATOM 751 N N . LEU A 1 100 ? 24.219 54.906 25.766 1 47.16 100 LEU A N 1
ATOM 752 C CA . LEU A 1 100 ? 22.969 54.781 25.031 1 47.16 100 LEU A CA 1
ATOM 753 C C . LEU A 1 100 ? 21.781 54.562 25.969 1 47.16 100 LEU A C 1
ATOM 755 O O . LEU A 1 100 ? 21.859 53.75 26.906 1 47.16 100 LEU A O 1
ATOM 759 N N . PRO A 1 101 ? 20.781 55.5 25.859 1 46.25 101 PRO A N 1
ATOM 760 C CA . PRO A 1 101 ? 19.641 55.344 26.75 1 46.25 101 PRO A CA 1
ATOM 761 C C . PRO A 1 101 ? 18.938 54 26.625 1 46.25 101 PRO A C 1
ATOM 763 O O . PRO A 1 101 ? 19.031 53.344 25.594 1 46.25 101 PRO A O 1
ATOM 766 N N . ALA A 1 102 ? 18.531 53.469 27.688 1 47.84 102 ALA A N 1
ATOM 767 C CA . ALA A 1 102 ? 17.828 52.188 27.828 1 47.84 102 ALA A CA 1
ATOM 768 C C . ALA A 1 102 ? 16.75 52.031 26.75 1 47.84 102 ALA A C 1
ATOM 770 O O . ALA A 1 102 ? 16.531 50.938 26.234 1 47.84 102 ALA A O 1
ATOM 771 N N . GLU A 1 103 ? 16.25 53.219 26.328 1 46.88 103 GLU A N 1
ATOM 772 C CA . GLU A 1 103 ? 15.172 53.219 25.344 1 46.88 103 GLU A CA 1
ATOM 773 C C . GLU A 1 103 ? 15.695 52.844 23.953 1 46.88 103 GLU A C 1
ATOM 775 O O . GLU A 1 103 ? 15.039 52.094 23.219 1 46.88 103 GLU A O 1
ATOM 780 N N . THR A 1 104 ? 16.781 53.375 23.672 1 50.41 104 THR A N 1
ATOM 781 C CA . THR A 1 104 ? 17.375 53.094 22.359 1 50.41 104 THR A CA 1
ATOM 782 C C . THR A 1 104 ? 17.812 51.625 22.281 1 50.41 104 THR A C 1
ATOM 784 O O . THR A 1 104 ? 17.609 50.969 21.266 1 50.41 104 THR A O 1
ATOM 787 N N . LEU A 1 105 ? 18.312 51.156 23.422 1 54.75 105 LEU A N 1
ATOM 788 C CA . LEU A 1 105 ? 18.703 49.75 23.453 1 54.75 105 LEU A CA 1
ATOM 789 C C . LEU A 1 105 ? 17.5 48.844 23.328 1 54.75 105 LEU A C 1
ATOM 791 O O . LEU A 1 105 ? 17.562 47.812 22.641 1 54.75 105 LEU A O 1
ATOM 795 N N . GLY A 1 106 ? 16.422 49.281 23.938 1 54.03 106 GLY A N 1
ATOM 796 C CA . GLY A 1 106 ? 15.195 48.5 23.797 1 54.03 106 GLY A CA 1
ATOM 797 C C . GLY A 1 106 ? 14.688 48.438 22.375 1 54.03 106 GLY A C 1
ATOM 798 O O . GLY A 1 106 ? 14.297 47.375 21.891 1 54.03 106 GLY A O 1
ATOM 799 N N . THR A 1 107 ? 14.781 49.594 21.766 1 53.5 107 THR A N 1
ATOM 800 C CA . THR A 1 107 ? 14.359 49.656 20.359 1 53.5 107 THR A CA 1
ATOM 801 C C . THR A 1 107 ? 15.266 48.812 19.484 1 53.5 107 THR A C 1
ATOM 803 O O . THR A 1 107 ? 14.797 48.156 18.547 1 53.5 107 THR A O 1
ATOM 806 N N . MET A 1 108 ? 16.469 48.781 19.859 1 56.59 108 MET A N 1
ATOM 807 C CA . MET A 1 108 ? 17.422 47.969 19.094 1 56.59 108 MET A CA 1
ATOM 808 C C . MET A 1 108 ? 17.172 46.5 19.312 1 56.59 108 MET A C 1
ATOM 810 O O . MET A 1 108 ? 17.219 45.688 18.359 1 56.59 108 MET A O 1
ATOM 814 N N . ILE A 1 109 ? 16.906 46.188 20.562 1 60.16 109 ILE A N 1
ATOM 815 C CA . ILE A 1 109 ? 16.625 44.781 20.891 1 60.16 109 ILE A CA 1
ATOM 816 C C . ILE A 1 109 ? 15.359 44.344 20.156 1 60.16 109 ILE A C 1
ATOM 818 O O . ILE A 1 109 ? 15.328 43.281 19.547 1 60.16 109 ILE A O 1
ATOM 822 N N . HIS A 1 110 ? 14.406 45.219 20.188 1 54.34 110 HIS A N 1
ATOM 823 C CA . HIS A 1 110 ? 13.172 44.906 19.484 1 54.34 110 HIS A CA 1
ATOM 824 C C . HIS A 1 110 ? 13.422 44.719 17.984 1 54.34 110 HIS A C 1
ATOM 826 O O . HIS A 1 110 ? 12.875 43.812 17.375 1 54.34 110 HIS A O 1
ATOM 832 N N . TYR A 1 111 ? 14.164 45.625 17.562 1 50.53 111 TYR A N 1
ATOM 833 C CA . TYR A 1 111 ? 14.523 45.531 16.141 1 50.53 111 TYR A CA 1
ATOM 834 C C . TYR A 1 111 ? 15.203 44.219 15.844 1 50.53 111 TYR A C 1
ATOM 836 O O . TYR A 1 111 ? 14.859 43.531 14.875 1 50.53 111 TYR A O 1
ATOM 844 N N . PHE A 1 112 ? 16.094 43.844 16.766 1 55.66 112 PHE A N 1
ATOM 845 C CA . PHE A 1 112 ? 16.859 42.594 16.516 1 55.66 112 PHE A CA 1
ATOM 846 C C . PHE A 1 112 ? 15.977 41.375 16.719 1 55.66 112 PHE A C 1
ATOM 848 O O . PHE A 1 112 ? 16.078 40.406 15.961 1 55.66 112 PHE A O 1
ATOM 855 N N . VAL A 1 113 ? 15.07 41.469 17.625 1 54.69 113 VAL A N 1
ATOM 856 C CA . VAL A 1 113 ? 14.156 40.375 17.891 1 54.69 113 VAL A CA 1
ATOM 857 C C . VAL A 1 113 ? 13.18 40.219 16.734 1 54.69 113 VAL A C 1
ATOM 859 O O . VAL A 1 113 ? 12.93 39.094 16.25 1 54.69 113 VAL A O 1
ATOM 862 N N . ARG A 1 114 ? 12.75 41.344 16.328 1 47.69 114 ARG A N 1
ATOM 863 C CA . ARG A 1 114 ? 11.797 41.344 15.227 1 47.69 114 ARG A CA 1
ATOM 864 C C . ARG A 1 114 ? 12.445 40.781 13.945 1 47.69 114 ARG A C 1
ATOM 866 O O . ARG A 1 114 ? 11.781 40.125 13.141 1 47.69 114 ARG A O 1
ATOM 873 N N . ASN A 1 115 ? 13.742 41.125 13.945 1 46.53 115 ASN A N 1
ATOM 874 C CA . ASN A 1 115 ? 14.461 40.719 12.742 1 46.53 115 ASN A CA 1
ATOM 875 C C . ASN A 1 115 ? 15.211 39.406 12.953 1 46.53 115 ASN A C 1
ATOM 877 O O . ASN A 1 115 ? 16.125 39.094 12.203 1 46.53 115 ASN A O 1
ATOM 881 N N . ARG A 1 116 ? 14.93 38.844 14.125 1 47 116 ARG A N 1
ATOM 882 C CA . ARG A 1 116 ? 15.352 37.5 14.492 1 47 116 ARG A CA 1
ATOM 883 C C . ARG A 1 116 ? 16.875 37.406 14.57 1 47 116 ARG A C 1
ATOM 885 O O . ARG A 1 116 ? 17.469 36.375 14.203 1 47 116 ARG A O 1
ATOM 892 N N . ARG A 1 117 ? 17.469 38.594 14.695 1 49.75 117 ARG A N 1
ATOM 893 C CA . ARG A 1 117 ? 18.891 38.625 14.992 1 49.75 117 ARG A CA 1
ATOM 894 C C . ARG A 1 117 ? 19.156 38.438 16.484 1 49.75 117 ARG A C 1
ATOM 896 O O . ARG A 1 117 ? 19.469 39.406 17.188 1 49.75 117 ARG A O 1
ATOM 903 N N . ILE A 1 118 ? 19.062 37.188 16.953 1 53.38 118 ILE A N 1
ATOM 904 C CA . ILE A 1 118 ? 18.938 36.812 18.359 1 53.38 118 ILE A CA 1
ATOM 905 C C . ILE A 1 118 ? 20.266 37.031 19.078 1 53.38 118 ILE A C 1
ATOM 907 O O . ILE A 1 118 ? 20.281 37.531 20.219 1 53.38 118 ILE A O 1
ATOM 911 N N . ALA A 1 119 ? 21.328 36.688 18.312 1 56.97 119 ALA A N 1
ATOM 912 C CA . ALA A 1 119 ? 22.625 36.844 18.953 1 56.97 119 ALA A CA 1
ATOM 913 C C . ALA A 1 119 ? 22.875 38.312 19.328 1 56.97 119 ALA A C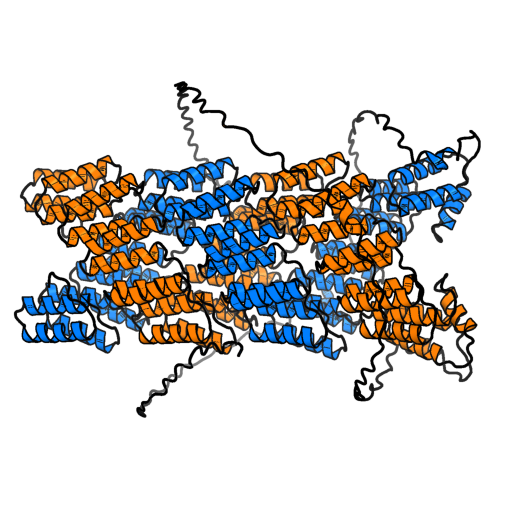 1
ATOM 915 O O . ALA A 1 119 ? 23.344 38.594 20.438 1 56.97 119 ALA A O 1
ATOM 916 N N . GLU A 1 120 ? 22.562 39.156 18.453 1 58.69 120 GLU A N 1
ATOM 917 C CA . GLU A 1 120 ? 22.766 40.594 18.719 1 58.69 120 GLU A CA 1
ATOM 918 C C . GLU A 1 120 ? 21.812 41.094 19.797 1 58.69 120 GLU A C 1
ATOM 920 O O . GLU A 1 120 ? 22.203 41.875 20.656 1 58.69 120 GLU A O 1
ATOM 925 N N . ALA A 1 121 ? 20.609 40.531 19.625 1 59.69 121 ALA A N 1
ATOM 926 C CA . ALA A 1 121 ? 19.641 40.906 20.656 1 59.69 121 ALA A CA 1
ATOM 927 C C . ALA A 1 121 ? 20.078 40.438 22.031 1 59.69 121 ALA A C 1
ATOM 929 O O . ALA A 1 121 ? 20.016 41.188 23.016 1 59.69 121 ALA A O 1
ATOM 930 N N . GLN A 1 122 ? 20.641 39.281 22.031 1 59.59 122 GLN A N 1
ATOM 931 C CA . GLN A 1 122 ? 21.141 38.719 23.281 1 59.59 122 GLN A CA 1
ATOM 932 C C . GLN A 1 122 ? 22.312 39.531 23.828 1 59.59 122 GLN A C 1
ATOM 934 O O . GLN A 1 122 ? 22.391 39.781 25.031 1 59.59 122 GLN A O 1
ATOM 939 N N . ALA A 1 123 ? 23.141 39.812 22.938 1 60.09 123 ALA A N 1
ATOM 940 C CA . ALA A 1 123 ? 24.297 40.625 23.359 1 60.09 123 ALA A CA 1
ATOM 941 C C . ALA A 1 123 ? 23.859 41.969 23.906 1 60.09 123 ALA A C 1
ATOM 943 O O . ALA A 1 123 ? 24.406 42.438 24.906 1 60.09 123 ALA A O 1
ATOM 944 N N . LEU A 1 124 ? 22.859 42.469 23.328 1 59.97 124 LEU A N 1
ATOM 945 C CA . LEU A 1 124 ? 22.406 43.781 23.766 1 59.97 124 LEU A CA 1
ATOM 946 C C . LEU A 1 124 ? 21.641 43.688 25.078 1 59.97 124 LEU A C 1
ATOM 948 O O . LEU A 1 124 ? 21.766 44.562 25.953 1 59.97 124 LEU A O 1
ATOM 952 N N . VAL A 1 125 ? 20.922 42.625 25.172 1 58.12 125 VAL A N 1
ATOM 953 C CA . VAL A 1 125 ? 20.219 42.375 26.422 1 58.12 125 VAL A CA 1
ATOM 954 C C . VAL A 1 125 ? 21.234 42.156 27.547 1 58.12 125 VAL A C 1
ATOM 956 O O . VAL A 1 125 ? 21.094 42.719 28.641 1 58.12 125 VAL A O 1
ATOM 959 N N . LEU A 1 126 ? 22.203 41.375 27.234 1 56.59 126 LEU A N 1
ATOM 960 C CA . LEU A 1 126 ? 23.234 41.094 28.219 1 56.59 126 LEU A CA 1
ATOM 961 C C . LEU A 1 126 ? 24.016 42.375 28.547 1 56.59 126 LEU A C 1
ATOM 963 O O . LEU A 1 126 ? 24.359 42.625 29.703 1 56.59 126 LEU A O 1
ATOM 967 N N . ARG A 1 127 ? 24.297 43.188 27.641 1 55.19 127 ARG A N 1
ATOM 968 C CA . ARG A 1 127 ? 24.938 44.469 27.859 1 55.19 127 ARG A CA 1
ATOM 969 C C . ARG A 1 127 ? 24.062 45.375 28.734 1 55.19 127 ARG A C 1
ATOM 971 O O . ARG A 1 127 ? 24.578 46.094 29.609 1 55.19 127 ARG A O 1
ATOM 978 N N . LEU A 1 128 ? 22.797 45.375 28.406 1 52.72 128 LEU A N 1
ATOM 979 C CA . LEU A 1 128 ? 21.859 46.156 29.188 1 52.72 128 LEU A CA 1
ATOM 980 C C . LEU A 1 128 ? 21.812 45.688 30.641 1 52.72 128 LEU A C 1
ATOM 982 O O . LEU A 1 128 ? 21.766 46.5 31.562 1 52.72 128 LEU A O 1
ATOM 986 N N . VAL A 1 129 ? 21.797 44.406 30.766 1 49.47 129 VAL A N 1
ATOM 987 C CA . VAL A 1 129 ? 21.766 43.812 32.094 1 49.47 129 VAL A CA 1
ATOM 988 C C . VAL A 1 129 ? 23.062 44.125 32.844 1 49.47 129 VAL A C 1
ATOM 990 O O . VAL A 1 129 ? 23.062 44.406 34.031 1 49.47 129 VAL A O 1
ATOM 993 N N . ARG A 1 130 ? 24.078 44.094 32.188 1 46.38 130 ARG A N 1
ATOM 994 C CA . ARG A 1 130 ? 25.375 44.344 32.812 1 46.38 130 ARG A CA 1
ATOM 995 C C . ARG A 1 130 ? 25.594 45.812 33.125 1 46.38 130 ARG A C 1
ATOM 997 O O . ARG A 1 130 ? 26.469 46.188 33.906 1 46.38 130 ARG A O 1
ATOM 1004 N N . ARG A 1 131 ? 25.047 46.75 32.406 1 42.03 131 ARG A N 1
ATOM 1005 C CA . ARG A 1 131 ? 25.219 48.156 32.75 1 42.03 131 ARG A CA 1
ATOM 1006 C C . ARG A 1 131 ? 24.719 48.438 34.156 1 42.03 131 ARG A C 1
ATOM 1008 O O . ARG A 1 131 ? 23.562 48.125 34.5 1 42.03 131 ARG A O 1
ATOM 1015 N N . ARG A 1 132 ? 25.484 48.469 35.156 1 39.91 132 ARG A N 1
ATOM 1016 C CA . ARG A 1 132 ? 25.375 48.688 36.594 1 39.91 132 ARG A CA 1
ATOM 1017 C C . ARG A 1 132 ? 24.297 49.719 36.906 1 39.91 132 ARG A C 1
ATOM 1019 O O . ARG A 1 132 ? 23.531 49.562 37.844 1 39.91 132 ARG A O 1
ATOM 1026 N N . SER A 1 133 ? 24.484 51.188 36.594 1 34.62 133 SER A N 1
ATOM 1027 C CA . SER A 1 133 ? 23.734 52.375 37.062 1 34.62 133 SER A CA 1
ATOM 1028 C C . SER A 1 133 ? 22.438 52.531 36.281 1 34.62 133 SER A C 1
ATOM 1030 O O . SER A 1 133 ? 21.781 53.594 36.375 1 34.62 133 SER A O 1
ATOM 1032 N N . ALA A 1 134 ? 22.266 52 35.188 1 37.09 134 ALA A N 1
ATOM 1033 C CA . ALA A 1 134 ? 20.984 52.281 34.531 1 37.09 134 ALA A CA 1
ATOM 1034 C C . ALA A 1 134 ? 19.828 51.812 35.406 1 37.09 134 ALA A C 1
ATOM 1036 O O . ALA A 1 134 ? 19.828 50.656 35.875 1 37.09 134 ALA A O 1
ATOM 1037 N N . SER A 1 135 ? 19.234 52.781 36.062 1 38.84 135 SER A N 1
ATOM 1038 C CA . SER A 1 135 ? 18.125 52.531 36.938 1 38.84 135 SER A CA 1
ATOM 1039 C C . SER A 1 135 ? 17.094 51.594 36.312 1 38.84 135 SER A C 1
ATOM 1041 O O . SER A 1 135 ? 17 51.531 35.094 1 38.84 135 SER A O 1
ATOM 1043 N N . ARG A 1 136 ? 16.594 50.719 37.062 1 39.66 136 ARG A N 1
ATOM 1044 C CA . ARG A 1 136 ? 15.461 49.844 36.75 1 39.66 136 ARG A CA 1
ATOM 1045 C C . ARG A 1 136 ? 14.461 50.562 35.844 1 39.66 136 ARG A C 1
ATOM 1047 O O . ARG A 1 136 ? 13.938 49.969 34.906 1 39.66 136 ARG A O 1
ATOM 1054 N N . ALA A 1 137 ? 14.359 51.812 36.062 1 39.38 137 ALA A N 1
ATOM 1055 C CA . ALA A 1 137 ? 13.383 52.688 35.406 1 39.38 137 ALA A CA 1
ATOM 1056 C C . ALA A 1 137 ? 13.781 52.938 33.969 1 39.38 137 ALA A C 1
ATOM 1058 O O . ALA A 1 137 ? 12.922 52.906 33.062 1 39.38 137 ALA A O 1
ATOM 1059 N N . GLU A 1 138 ? 15.023 53.125 33.656 1 41.19 138 GLU A N 1
ATOM 1060 C CA . GLU A 1 138 ? 15.5 53.469 32.344 1 41.19 138 GLU A CA 1
ATOM 1061 C C . GLU A 1 138 ? 15.5 52.281 31.406 1 41.19 138 GLU A C 1
ATOM 1063 O O . GLU A 1 138 ? 15.133 52.375 30.234 1 41.19 138 GLU A O 1
ATOM 1068 N N . VAL A 1 139 ? 15.828 51.125 31.953 1 41.88 139 VAL A N 1
ATOM 1069 C CA . VAL A 1 139 ? 15.781 49.875 31.172 1 41.88 139 VAL A CA 1
ATOM 1070 C C . VAL A 1 139 ? 14.328 49.531 30.875 1 41.88 139 VAL A C 1
ATOM 1072 O O . VAL A 1 139 ? 13.984 49.156 29.75 1 41.88 139 VAL A O 1
ATOM 1075 N N . VAL A 1 140 ? 13.445 49.781 31.859 1 41.03 140 VAL A N 1
ATOM 1076 C CA . VAL A 1 140 ? 12 49.562 31.75 1 41.03 140 VAL A CA 1
ATOM 1077 C C . VAL A 1 140 ? 11.422 50.594 30.75 1 41.03 140 VAL A C 1
ATOM 1079 O O . VAL A 1 140 ? 10.609 50.219 29.906 1 41.03 140 VAL A O 1
ATOM 1082 N N . ALA A 1 141 ? 11.719 51.781 30.828 1 41.62 141 ALA A N 1
ATOM 1083 C CA . ALA A 1 141 ? 11.219 52.844 29.969 1 41.62 141 ALA A CA 1
ATOM 1084 C C . ALA A 1 141 ? 11.617 52.625 28.516 1 41.62 141 ALA A C 1
ATOM 1086 O O . ALA A 1 141 ? 10.812 52.812 27.609 1 41.62 141 ALA A O 1
ATOM 1087 N N . ALA A 1 142 ? 12.781 52.188 28.25 1 40.84 142 ALA A N 1
ATOM 1088 C CA . ALA A 1 142 ? 13.273 51.938 26.906 1 40.84 142 ALA A CA 1
ATOM 1089 C C . ALA A 1 142 ? 12.602 50.75 26.266 1 40.84 142 ALA A C 1
ATOM 1091 O O . ALA A 1 142 ? 12.25 50.781 25.078 1 40.84 142 ALA A O 1
ATOM 1092 N N . LEU A 1 143 ? 12.461 49.719 27.078 1 42.62 143 LEU A N 1
ATOM 1093 C CA . LEU A 1 143 ? 11.781 48.5 26.609 1 42.62 143 LEU A CA 1
ATOM 1094 C C . LEU A 1 143 ? 10.266 48.656 26.703 1 42.62 143 LEU A C 1
ATOM 1096 O O . LEU A 1 143 ? 9.531 48.094 25.891 1 42.62 143 LEU A O 1
ATOM 1100 N N . ALA A 1 144 ? 9.625 49.406 27.672 1 41.03 144 ALA A N 1
ATOM 1101 C CA . ALA A 1 144 ? 8.211 49.75 27.844 1 41.03 144 ALA A CA 1
ATOM 1102 C C . ALA A 1 144 ? 7.668 50.438 26.594 1 41.03 144 ALA A C 1
ATOM 1104 O O . ALA A 1 144 ? 6.508 50.219 26.219 1 41.03 144 ALA A O 1
ATOM 1105 N N . THR A 1 145 ? 8.312 51.438 26.109 1 37.03 145 THR A N 1
ATOM 1106 C CA . THR A 1 145 ? 7.812 52.156 24.938 1 37.03 145 THR A CA 1
ATOM 1107 C C . THR A 1 145 ? 7.602 51.188 23.766 1 37.03 145 THR A C 1
ATOM 1109 O O . THR A 1 145 ? 6.715 51.406 22.938 1 37.03 145 THR A O 1
ATOM 1112 N N . SER A 1 146 ? 8.414 50.25 23.625 1 35.12 146 SER A N 1
ATOM 1113 C CA . SER A 1 146 ? 8.219 49.312 22.5 1 35.12 146 SER A CA 1
ATOM 1114 C C . SER A 1 146 ? 7.16 48.281 22.844 1 35.12 146 SER A C 1
ATOM 1116 O O . SER A 1 146 ? 6.414 47.844 21.953 1 35.12 146 SER A O 1
ATOM 1118 N N . TYR A 1 147 ? 7.246 47.531 24.031 1 35.72 147 TYR A N 1
ATOM 1119 C CA . TYR A 1 147 ? 6.211 46.594 24.453 1 35.72 147 TYR A CA 1
ATOM 1120 C C . TYR A 1 147 ? 5.273 47.25 25.469 1 35.72 147 TYR A C 1
ATOM 1122 O O . TYR A 1 147 ? 5.727 47.875 26.438 1 35.72 147 TYR A O 1
ATOM 1130 N N . ASP A 1 148 ? 4.184 47.875 25.156 1 36.03 148 ASP A N 1
ATOM 1131 C CA . ASP A 1 148 ? 3.289 48.594 26.062 1 36.03 148 ASP A CA 1
ATOM 1132 C C . ASP A 1 148 ? 3.482 48.125 27.516 1 36.03 148 ASP A C 1
ATOM 1134 O O . ASP A 1 148 ? 3.553 48.938 28.422 1 36.03 148 ASP A O 1
ATOM 1138 N N . ARG A 1 149 ? 2.77 47 28 1 38.22 149 ARG A N 1
ATOM 1139 C CA . ARG A 1 149 ? 2.268 46.688 29.328 1 38.22 149 ARG A CA 1
ATOM 1140 C C . ARG A 1 149 ? 3.35 46 30.172 1 38.22 149 ARG A C 1
ATOM 1142 O O . ARG A 1 149 ? 3.043 45.312 31.141 1 38.22 149 ARG A O 1
ATOM 1149 N N . CYS A 1 150 ? 4.508 45.875 29.812 1 34.56 150 CYS A N 1
ATOM 1150 C CA . CYS A 1 150 ? 5.266 45 30.703 1 34.56 150 CYS A CA 1
ATOM 1151 C C . CYS A 1 150 ? 5.52 45.688 32.031 1 34.56 150 CYS A C 1
ATOM 1153 O O . CYS A 1 150 ? 5.938 46.844 32.094 1 34.56 150 CYS A O 1
ATOM 1155 N N . GLU A 1 151 ? 4.914 45.188 33.031 1 35.41 151 GLU A N 1
ATOM 1156 C CA . GLU A 1 151 ? 5.289 45.562 34.406 1 35.41 151 GLU A CA 1
ATOM 1157 C C . GLU A 1 151 ? 6.754 45.25 34.688 1 35.41 151 GLU A C 1
ATOM 1159 O O . GLU A 1 151 ? 7.332 44.375 34.062 1 35.41 151 GLU A O 1
ATOM 1164 N N . GLY A 1 152 ? 7.57 45.875 35.688 1 38.94 152 GLY A N 1
ATOM 1165 C CA . GLY A 1 152 ? 8.891 46.219 36.219 1 38.94 152 GLY A CA 1
ATOM 1166 C C . GLY A 1 152 ? 10.023 45.75 35.312 1 38.94 152 GLY A C 1
ATOM 1167 O O . GLY A 1 152 ? 9.875 44.781 34.562 1 38.94 152 GLY A O 1
ATOM 1168 N N . PRO A 1 153 ? 11.234 46.562 35.094 1 41.62 153 PRO A N 1
ATOM 1169 C CA . PRO A 1 153 ? 12.352 46.5 34.156 1 41.62 153 PRO A CA 1
ATOM 1170 C C . PRO A 1 153 ? 13 45.125 34.062 1 41.62 153 PRO A C 1
ATOM 1172 O O . PRO A 1 153 ? 13.352 44.656 33 1 41.62 153 PRO A O 1
ATOM 1175 N N . GLY A 1 154 ? 13.266 44.469 35.156 1 45.56 154 GLY A N 1
ATOM 1176 C CA . GLY A 1 154 ? 13.938 43.156 35.219 1 45.56 154 GLY A CA 1
ATOM 1177 C C . GLY A 1 154 ? 13.172 42.062 34.531 1 45.56 154 GLY A C 1
ATOM 1178 O O . GLY A 1 154 ? 13.758 41.281 33.75 1 45.56 154 GLY A O 1
ATOM 1179 N N . SER A 1 155 ? 11.977 42.156 34.531 1 55.75 155 SER A N 1
ATOM 1180 C CA . SER A 1 155 ? 11.141 41.094 33.969 1 55.75 155 SER A CA 1
ATOM 1181 C C . SER A 1 155 ? 11.008 41.25 32.469 1 55.75 155 SER A C 1
ATOM 1183 O O . SER A 1 155 ? 10.969 40.25 31.75 1 55.75 155 SER A O 1
ATOM 1185 N N . ALA A 1 156 ? 11.172 42.469 32.031 1 55.5 156 ALA A N 1
ATOM 1186 C CA . ALA A 1 156 ? 10.984 42.75 30.625 1 55.5 156 ALA A CA 1
ATOM 1187 C C . ALA A 1 156 ? 12.156 42.188 29.812 1 55.5 156 ALA A C 1
ATOM 1189 O O . ALA A 1 156 ? 11.961 41.656 28.703 1 55.5 156 ALA A O 1
ATOM 1190 N N . VAL A 1 157 ? 13.359 42.344 30.484 1 57.34 157 VAL A N 1
ATOM 1191 C CA . VAL A 1 157 ? 14.547 41.844 29.812 1 57.34 157 VAL A CA 1
ATOM 1192 C C . VAL A 1 157 ? 14.43 40.312 29.641 1 57.34 157 VAL A C 1
ATOM 1194 O O . VAL A 1 157 ? 14.711 39.781 28.578 1 57.34 157 VAL A O 1
ATOM 1197 N N . PHE A 1 158 ? 13.984 39.719 30.656 1 64.88 158 PHE A N 1
ATOM 1198 C CA . PHE A 1 158 ? 13.875 38.281 30.609 1 64.88 158 PHE A CA 1
ATOM 1199 C C . PHE A 1 158 ? 12.75 37.844 29.672 1 64.88 158 PHE A C 1
ATOM 1201 O O . PHE A 1 158 ? 12.852 36.844 28.984 1 64.88 158 PHE A O 1
ATOM 1208 N N . ASP A 1 159 ? 11.719 38.594 29.547 1 66.56 159 ASP A N 1
ATOM 1209 C CA . ASP A 1 159 ? 10.656 38.281 28.594 1 66.56 159 ASP A CA 1
ATOM 1210 C C . ASP A 1 159 ? 11.18 38.312 27.156 1 66.56 159 ASP A C 1
ATOM 1212 O O . ASP A 1 159 ? 10.836 37.469 26.344 1 66.56 159 ASP A O 1
ATOM 1216 N N . LEU A 1 160 ? 11.977 39.281 26.984 1 62.19 160 LEU A N 1
ATOM 1217 C CA . LEU A 1 160 ? 12.562 39.406 25.656 1 62.19 160 LEU A CA 1
ATOM 1218 C C . LEU A 1 160 ? 13.516 38.281 25.359 1 62.19 160 LEU A C 1
ATOM 1220 O O . LEU A 1 160 ? 13.562 37.75 24.234 1 62.19 160 LEU A O 1
ATOM 1224 N N . LEU A 1 161 ? 14.289 37.938 26.391 1 66.44 161 LEU A N 1
ATOM 1225 C CA . LEU A 1 161 ? 15.211 36.812 26.234 1 66.44 161 LEU A CA 1
ATOM 1226 C C . LEU A 1 161 ? 14.453 35.531 25.938 1 66.44 161 LEU A C 1
ATOM 1228 O O . LEU A 1 161 ? 14.836 34.781 25.047 1 66.44 161 LEU A O 1
ATOM 1232 N N . ILE A 1 162 ? 13.391 35.312 26.578 1 74.31 162 ILE A N 1
ATOM 1233 C CA . ILE A 1 162 ? 12.578 34.094 26.375 1 74.31 162 ILE A CA 1
ATOM 1234 C C . ILE A 1 162 ? 12.008 34.125 24.953 1 74.31 162 ILE A C 1
ATOM 1236 O O . ILE A 1 162 ? 12.07 33.125 24.234 1 74.31 162 ILE A O 1
ATOM 1240 N N . ARG A 1 163 ? 11.562 35.219 24.531 1 68.69 163 ARG A N 1
ATOM 1241 C CA . ARG A 1 163 ? 11 35.375 23.188 1 68.69 163 ARG A CA 1
ATOM 1242 C C . ARG A 1 163 ? 12.055 35.094 22.125 1 68.69 163 ARG A C 1
ATOM 1244 O O . ARG A 1 163 ? 11.773 34.438 21.109 1 68.69 163 ARG A O 1
ATOM 1251 N N . THR A 1 164 ? 13.266 35.625 22.438 1 61.47 164 THR A N 1
ATOM 1252 C CA . THR A 1 164 ? 14.352 35.438 21.469 1 61.47 164 THR A CA 1
ATOM 1253 C C . THR A 1 164 ? 14.727 33.969 21.359 1 61.47 164 THR A C 1
ATOM 1255 O O . THR A 1 164 ? 14.906 33.438 20.25 1 61.47 164 THR A O 1
ATOM 1258 N N . TYR A 1 165 ? 14.812 33.344 22.484 1 68.19 165 TYR A N 1
ATOM 1259 C CA . TYR A 1 165 ? 15.18 31.922 22.469 1 68.19 165 TYR A CA 1
ATOM 1260 C C . TYR A 1 165 ? 14.078 31.094 21.844 1 68.19 165 TYR A C 1
ATOM 1262 O O . TYR A 1 165 ? 14.352 30.125 21.125 1 68.19 165 TYR A O 1
ATOM 1270 N N . VAL A 1 166 ? 12.828 31.453 22.047 1 71.88 166 VAL A N 1
ATOM 1271 C CA . VAL A 1 166 ? 11.695 30.734 21.469 1 71.88 166 VAL A CA 1
ATOM 1272 C C . VAL A 1 166 ? 11.688 30.922 19.953 1 71.88 166 VAL A C 1
ATOM 1274 O O . VAL A 1 166 ? 11.492 29.969 19.203 1 71.88 166 VAL A O 1
ATOM 1277 N N . GLN A 1 167 ? 12 32.062 19.562 1 61.34 167 GLN A N 1
ATOM 1278 C CA . GLN A 1 167 ? 12.023 32.375 18.141 1 61.34 167 GLN A CA 1
ATOM 1279 C C . GLN A 1 167 ? 13.211 31.703 17.453 1 61.34 167 GLN A C 1
ATOM 1281 O O . GLN A 1 167 ? 13.125 31.297 16.297 1 61.34 167 GLN A O 1
ATOM 1286 N N . ALA A 1 168 ? 14.336 31.625 18.328 1 55.03 168 ALA A N 1
ATOM 1287 C CA . ALA A 1 168 ? 15.531 30.969 17.812 1 55.03 168 ALA A CA 1
ATOM 1288 C C . ALA A 1 168 ? 15.422 29.453 17.938 1 55.03 168 ALA A C 1
ATOM 1290 O O . ALA A 1 168 ? 16.312 28.719 17.484 1 55.03 168 ALA A O 1
ATOM 1291 N N . ARG A 1 169 ? 14.305 29.047 18.594 1 64.19 169 ARG A N 1
ATOM 1292 C CA . ARG A 1 169 ? 14.008 27.625 18.734 1 64.19 169 ARG A CA 1
ATOM 1293 C C . ARG A 1 169 ? 15.078 26.922 19.562 1 64.19 169 ARG A C 1
ATOM 1295 O O . ARG A 1 169 ? 15.594 25.875 19.172 1 64.19 169 ARG A O 1
ATOM 1302 N N . LYS A 1 170 ? 15.609 27.609 20.469 1 67 170 LYS A N 1
ATOM 1303 C CA . LYS A 1 170 ? 16.5 27.078 21.484 1 67 170 LYS A CA 1
ATOM 1304 C C . LYS A 1 170 ? 15.766 26.844 22.797 1 67 170 LYS A C 1
ATOM 1306 O O . LYS A 1 170 ? 15.82 27.672 23.719 1 67 170 LYS A O 1
ATOM 1311 N N . PRO A 1 171 ? 15.078 25.672 22.891 1 75.56 171 PRO A N 1
ATOM 1312 C CA . PRO A 1 171 ? 14.18 25.453 24.031 1 75.56 171 PRO A CA 1
ATOM 1313 C C . PRO A 1 171 ? 14.922 25.375 25.359 1 75.56 171 PRO A C 1
ATOM 1315 O O . PRO A 1 171 ? 14.422 25.859 26.375 1 75.56 171 PRO A O 1
ATOM 1318 N N . ARG A 1 172 ? 16.078 24.828 25.359 1 75.88 172 ARG A N 1
ATOM 1319 C CA . ARG A 1 172 ? 16.812 24.672 26.625 1 75.88 172 ARG A CA 1
ATOM 1320 C C . ARG A 1 172 ? 17.234 26.016 27.172 1 75.88 172 ARG A C 1
ATOM 1322 O O . ARG A 1 172 ? 17.094 26.281 28.359 1 75.88 172 ARG A O 1
ATOM 1329 N N . GLU A 1 173 ? 17.656 26.812 26.203 1 73.81 173 GLU A N 1
ATOM 1330 C CA . GLU A 1 173 ? 18.078 28.141 26.609 1 73.81 173 GLU A CA 1
ATOM 1331 C C . GLU A 1 173 ? 16.891 28.969 27.078 1 73.81 173 GLU A C 1
ATOM 1333 O O . GLU A 1 173 ? 17 29.75 28.016 1 73.81 173 GLU A O 1
ATOM 1338 N N . ALA A 1 174 ? 15.789 28.766 26.391 1 80.06 174 ALA A N 1
ATOM 1339 C CA . ALA A 1 174 ? 14.586 29.5 26.781 1 80.06 174 ALA A CA 1
ATOM 1340 C C . ALA A 1 174 ? 14.125 29.094 28.188 1 80.06 174 ALA A C 1
ATOM 1342 O O . ALA A 1 174 ? 13.789 29.938 29.016 1 80.06 174 ALA A O 1
ATOM 1343 N N . ALA A 1 175 ? 14.172 27.797 28.469 1 84.12 175 ALA A N 1
ATOM 1344 C CA . ALA A 1 175 ? 13.773 27.297 29.781 1 84.12 175 ALA A CA 1
ATOM 1345 C C . ALA A 1 175 ? 14.75 27.75 30.875 1 84.12 175 ALA A C 1
ATOM 1347 O O . ALA A 1 175 ? 14.336 28.078 31.984 1 84.12 175 ALA A O 1
ATOM 1348 N N . GLU A 1 176 ? 15.977 27.797 30.453 1 81.06 176 GLU A N 1
ATOM 1349 C CA . GLU A 1 176 ? 16.984 28.234 31.406 1 81.06 176 GLU A CA 1
ATOM 1350 C C . GLU A 1 176 ? 16.812 29.719 31.734 1 81.06 176 GLU A C 1
ATOM 1352 O O . GLU A 1 176 ? 17 30.125 32.875 1 81.06 176 GLU A O 1
ATOM 1357 N N . ALA A 1 177 ? 16.516 30.453 30.719 1 75.44 177 ALA A N 1
ATOM 1358 C CA . ALA A 1 177 ? 16.25 31.875 30.953 1 75.44 177 ALA A CA 1
ATOM 1359 C C . ALA A 1 177 ? 15.078 32.094 31.891 1 75.44 177 ALA A C 1
ATOM 1361 O O . ALA A 1 177 ? 15.117 32.938 32.781 1 75.44 177 ALA A O 1
ATOM 1362 N N . PHE A 1 178 ? 14.086 31.328 31.766 1 84 178 PHE A N 1
ATOM 1363 C CA . PHE A 1 178 ? 12.914 31.391 32.625 1 84 178 PHE A CA 1
ATOM 1364 C C . PHE A 1 178 ? 13.273 30.984 34.062 1 84 178 PHE A C 1
ATOM 1366 O O . PHE A 1 178 ? 12.844 31.625 35.031 1 84 178 PHE A O 1
ATOM 1373 N N . ARG A 1 179 ? 14.047 29.953 34.156 1 82.44 179 ARG A N 1
ATOM 1374 C CA . ARG A 1 179 ? 14.414 29.469 35.469 1 82.44 179 ARG A CA 1
ATOM 1375 C C . ARG A 1 179 ? 15.312 30.484 36.188 1 82.44 179 ARG A C 1
ATOM 1377 O O . ARG A 1 179 ? 15.234 30.641 37.406 1 82.44 179 ARG A O 1
ATOM 1384 N N . LEU A 1 180 ? 16.109 31.109 35.438 1 74.06 180 LEU A N 1
ATOM 1385 C CA . LEU A 1 180 ? 16.938 32.188 36 1 74.06 180 LEU A CA 1
ATOM 1386 C C . LEU A 1 180 ? 16.078 33.312 36.531 1 74.06 180 LEU A C 1
ATOM 1388 O O . LEU A 1 180 ? 16.359 33.875 37.594 1 74.06 180 LEU A O 1
ATOM 1392 N N . LEU A 1 181 ? 15.07 33.625 35.781 1 73.88 181 LEU A N 1
ATOM 1393 C CA . LEU A 1 181 ? 14.117 34.625 36.188 1 73.88 181 LEU A CA 1
ATOM 1394 C C . LEU A 1 181 ? 13.414 34.219 37.469 1 73.88 181 LEU A C 1
ATOM 1396 O O . LEU A 1 181 ? 13.25 35.031 38.375 1 73.88 181 LEU A O 1
ATOM 1400 N N . LYS A 1 182 ? 13.031 33.031 37.531 1 78.62 182 LYS A N 1
ATOM 1401 C CA . LYS A 1 182 ? 12.383 32.5 38.719 1 78.62 182 LYS A CA 1
ATOM 1402 C C . LYS A 1 182 ? 13.312 32.562 39.938 1 78.62 182 LYS A C 1
ATOM 1404 O O . LYS A 1 182 ? 12.898 32.938 41.031 1 78.62 182 LYS A O 1
ATOM 1409 N N . ALA A 1 183 ? 14.531 32.219 39.688 1 74.56 183 ALA A N 1
ATOM 1410 C CA . ALA A 1 183 ? 15.508 32.156 40.781 1 74.56 183 ALA A CA 1
ATOM 1411 C C . ALA A 1 183 ? 15.758 33.562 41.344 1 74.56 183 ALA A C 1
ATOM 1413 O O . ALA A 1 183 ? 16.031 33.719 42.531 1 74.56 183 ALA A O 1
ATOM 1414 N N . ARG A 1 184 ? 15.594 34.5 40.5 1 65.5 184 ARG A N 1
ATOM 1415 C CA . ARG A 1 184 ? 15.852 35.875 40.938 1 65.5 184 ARG A CA 1
ATOM 1416 C C . ARG A 1 184 ? 14.602 36.5 41.531 1 65.5 184 ARG A C 1
ATOM 1418 O O . ARG A 1 184 ? 14.633 37.656 42 1 65.5 184 ARG A O 1
ATOM 1425 N N . GLY A 1 185 ? 13.492 35.75 41.562 1 65 185 GLY A N 1
ATOM 1426 C CA . GLY A 1 185 ? 12.25 36.219 42.188 1 65 185 GLY A CA 1
ATOM 1427 C C . GLY A 1 185 ? 11.555 37.312 41.375 1 65 185 GLY A C 1
ATOM 1428 O O . GLY A 1 185 ? 10.828 38.125 41.938 1 65 185 GLY A O 1
ATOM 1429 N N . LEU A 1 186 ? 11.906 37.406 40.125 1 65.94 186 LEU A N 1
ATOM 1430 C CA . LEU A 1 186 ? 11.305 38.438 39.281 1 65.94 186 LEU A CA 1
ATOM 1431 C C . LEU A 1 186 ? 9.945 37.969 38.75 1 65.94 186 LEU A C 1
ATOM 1433 O O . LEU A 1 186 ? 9.703 36.75 38.625 1 65.94 186 LEU A O 1
ATOM 1437 N N . PHE A 1 187 ? 9.047 38.938 38.562 1 65.75 187 PHE A N 1
ATOM 1438 C CA . PHE A 1 187 ? 7.711 38.625 38.062 1 65.75 187 PHE A CA 1
ATOM 1439 C C . PHE A 1 187 ? 7.738 38.375 36.562 1 65.75 187 PHE A C 1
ATOM 1441 O O . PHE A 1 187 ? 8.445 39.031 35.812 1 65.75 187 PHE A O 1
ATOM 1448 N N . VAL A 1 188 ? 7.023 37.25 36.156 1 70.69 188 VAL A N 1
ATOM 1449 C CA . VAL A 1 188 ? 6.883 36.938 34.75 1 70.69 188 VAL A CA 1
ATOM 1450 C C . VAL A 1 188 ? 5.43 37.125 34.312 1 70.69 188 VAL A C 1
ATOM 1452 O O . VAL A 1 188 ? 4.508 36.688 35.031 1 70.69 188 VAL A O 1
ATOM 1455 N N . SER A 1 189 ? 5.293 37.812 33.281 1 70.56 189 SER A N 1
ATOM 1456 C CA . SER A 1 189 ? 3.945 38 32.75 1 70.56 189 SER A CA 1
ATOM 1457 C C . SER A 1 189 ? 3.369 36.719 32.188 1 70.56 189 SER A C 1
ATOM 1459 O O . SER A 1 189 ? 4.113 35.844 31.734 1 70.56 189 SER A O 1
ATOM 1461 N N . VAL A 1 190 ? 2.041 36.625 32.281 1 76.19 190 VAL A N 1
ATOM 1462 C CA . VAL A 1 190 ? 1.342 35.469 31.734 1 76.19 190 VAL A CA 1
ATOM 1463 C C . VAL A 1 190 ? 1.629 35.344 30.234 1 76.19 190 VAL A C 1
ATOM 1465 O O . VAL A 1 190 ? 1.736 34.25 29.688 1 76.19 190 VAL A O 1
ATOM 1468 N N . ASN A 1 191 ? 1.799 36.469 29.578 1 71.88 191 ASN A N 1
ATOM 1469 C CA . ASN A 1 191 ? 2.098 36.469 28.156 1 71.88 191 ASN A CA 1
ATOM 1470 C C . ASN A 1 191 ? 3.459 35.844 27.859 1 71.88 191 ASN A C 1
ATOM 1472 O O . ASN A 1 191 ? 3.613 35.125 26.875 1 71.88 191 ASN A O 1
ATOM 1476 N N . ALA A 1 192 ? 4.398 36.188 28.688 1 73.69 192 ALA A N 1
ATOM 1477 C CA . ALA A 1 192 ? 5.723 35.594 28.531 1 73.69 192 ALA A CA 1
ATOM 1478 C C . ALA A 1 192 ? 5.676 34.094 28.797 1 73.69 192 ALA A C 1
ATOM 1480 O O . ALA A 1 192 ? 6.344 33.312 28.109 1 73.69 192 ALA A O 1
ATOM 1481 N N . CYS A 1 193 ? 4.938 33.781 29.812 1 84.5 193 CYS A N 1
ATOM 1482 C CA . CYS A 1 193 ? 4.75 32.344 30.109 1 84.5 193 CYS A CA 1
ATOM 1483 C C . CYS A 1 193 ? 4.109 31.625 28.938 1 84.5 193 CYS A C 1
ATOM 1485 O O . CYS A 1 193 ? 4.555 30.547 28.547 1 84.5 193 CYS A O 1
ATOM 1487 N N . ASN A 1 194 ? 3.133 32.219 28.328 1 85.81 194 ASN A N 1
ATOM 1488 C CA . ASN A 1 194 ? 2.449 31.609 27.188 1 85.81 194 ASN A CA 1
ATOM 1489 C C . ASN A 1 194 ? 3.377 31.484 25.984 1 85.81 194 ASN A C 1
ATOM 1491 O O . ASN A 1 194 ? 3.322 30.484 25.25 1 85.81 194 ASN A O 1
ATOM 1495 N N . LEU A 1 195 ? 4.121 32.469 25.75 1 81.31 195 LEU A N 1
ATOM 1496 C CA . LEU A 1 195 ? 5.07 32.438 24.641 1 81.31 195 LEU A CA 1
ATOM 1497 C C . LEU A 1 195 ? 6.074 31.297 24.812 1 81.31 195 LEU A C 1
ATOM 1499 O O . LEU A 1 195 ? 6.398 30.594 23.859 1 81.31 195 LEU A O 1
ATOM 1503 N N . LEU A 1 196 ? 6.578 31.219 26.047 1 86.19 196 LEU A N 1
ATOM 1504 C CA . LEU A 1 196 ? 7.523 30.156 26.359 1 86.19 196 LEU A CA 1
ATOM 1505 C C . LEU A 1 196 ? 6.883 28.781 26.156 1 86.19 196 LEU A C 1
ATOM 1507 O O . LEU A 1 196 ? 7.449 27.906 25.5 1 86.19 196 LEU A O 1
ATOM 1511 N N . LEU A 1 197 ? 5.68 28.625 26.688 1 90 197 LEU A N 1
ATOM 1512 C CA . LEU A 1 197 ? 4.977 27.344 26.594 1 90 197 LEU A CA 1
ATOM 1513 C C . LEU A 1 197 ? 4.66 27.016 25.141 1 90 197 LEU A C 1
ATOM 1515 O O . LEU A 1 197 ? 4.891 25.891 24.688 1 90 197 LEU A O 1
ATOM 1519 N N . ALA A 1 198 ? 4.176 27.922 24.391 1 85.5 198 ALA A N 1
ATOM 1520 C CA . ALA A 1 198 ? 3.85 27.703 22.984 1 85.5 198 ALA A CA 1
ATOM 1521 C C . ALA A 1 198 ? 5.098 27.359 22.172 1 85.5 198 ALA A C 1
ATOM 1523 O O . ALA A 1 198 ? 5.047 26.516 21.266 1 85.5 198 ALA A O 1
ATOM 1524 N N . GLY A 1 199 ? 6.203 28.078 22.484 1 81.12 199 GLY A N 1
ATOM 1525 C CA . GLY A 1 199 ? 7.457 27.781 21.812 1 81.12 199 GLY A CA 1
ATOM 1526 C C . GLY A 1 199 ? 7.953 26.375 22.047 1 81.12 199 GLY A C 1
ATOM 1527 O O . GLY A 1 199 ? 8.352 25.672 21.109 1 81.12 199 GLY A O 1
ATOM 1528 N N . LEU A 1 200 ? 7.859 25.953 23.297 1 84.06 200 LEU A N 1
ATOM 1529 C CA . LEU A 1 200 ? 8.297 24.609 23.656 1 84.06 200 LEU A CA 1
ATOM 1530 C C . LEU A 1 200 ? 7.434 23.562 22.969 1 84.06 200 LEU A C 1
ATOM 1532 O O . LEU A 1 200 ? 7.949 22.547 22.484 1 84.06 200 LEU A O 1
ATOM 1536 N N . VAL A 1 201 ? 6.172 23.812 22.859 1 84.44 201 VAL A N 1
ATOM 1537 C CA . VAL A 1 201 ? 5.246 22.859 22.234 1 84.44 201 VAL A CA 1
ATOM 1538 C C . VAL A 1 201 ? 5.5 22.812 20.734 1 84.44 201 VAL A C 1
ATOM 1540 O O . VAL A 1 201 ? 5.504 21.734 20.141 1 84.44 201 VAL A O 1
ATOM 1543 N N . ARG A 1 202 ? 5.73 23.906 20.188 1 74.94 202 ARG A N 1
ATOM 1544 C CA . ARG A 1 202 ? 5.984 23.969 18.75 1 74.94 202 ARG A CA 1
ATOM 1545 C C . ARG A 1 202 ? 7.266 23.219 18.391 1 74.94 202 ARG A C 1
ATOM 1547 O O . ARG A 1 202 ? 7.375 22.656 17.297 1 74.94 202 ARG A O 1
ATOM 1554 N N . MET A 1 203 ? 8.203 23.297 19.375 1 75.06 203 MET A N 1
ATOM 1555 C CA . MET A 1 203 ? 9.484 22.641 19.125 1 75.06 203 MET A CA 1
ATOM 1556 C C . MET A 1 203 ? 9.438 21.188 19.594 1 75.06 203 MET A C 1
ATOM 1558 O O . MET A 1 203 ? 10.469 20.516 19.656 1 75.06 203 MET A O 1
ATOM 1562 N N . ASP A 1 204 ? 8.258 20.734 20.109 1 76.38 204 ASP A N 1
ATOM 1563 C CA . ASP A 1 204 ? 7.949 19.344 20.453 1 76.38 204 ASP A CA 1
ATOM 1564 C C . ASP A 1 204 ? 8.594 18.938 21.766 1 76.38 204 ASP A C 1
ATOM 1566 O O . ASP A 1 204 ? 9.023 17.797 21.938 1 76.38 204 ASP A O 1
ATOM 1570 N N . TRP A 1 205 ? 8.836 19.969 22.562 1 80 205 TRP A N 1
ATOM 1571 C CA . TRP A 1 205 ? 9.312 19.688 23.922 1 80 205 TRP A CA 1
ATOM 1572 C C . TRP A 1 205 ? 8.156 19.734 24.922 1 80 205 TRP A C 1
ATOM 1574 O O . TRP A 1 205 ? 8.148 20.578 25.812 1 80 205 TRP A O 1
ATOM 1584 N N . VAL A 1 206 ? 7.234 18.766 24.812 1 83.06 206 VAL A N 1
ATOM 1585 C CA . VAL A 1 206 ? 5.957 18.781 25.531 1 83.06 206 VAL A CA 1
ATOM 1586 C C . VAL A 1 206 ? 6.188 18.516 27.016 1 83.06 206 VAL A C 1
ATOM 1588 O O . VAL A 1 206 ? 5.566 19.141 27.875 1 83.06 206 VAL A O 1
ATOM 1591 N N . ASP A 1 207 ? 7.07 17.625 27.359 1 83 207 ASP A N 1
ATOM 1592 C CA . ASP A 1 207 ? 7.285 17.297 28.766 1 83 207 ASP A CA 1
ATOM 1593 C C . ASP A 1 207 ? 7.961 18.453 29.5 1 83 207 ASP A C 1
ATOM 1595 O O . ASP A 1 207 ? 7.641 18.719 30.656 1 83 207 ASP A O 1
ATOM 1599 N N . MET A 1 208 ? 8.844 19.062 28.75 1 85.06 208 MET A N 1
ATOM 1600 C CA . MET A 1 208 ? 9.445 20.266 29.344 1 85.06 208 MET A CA 1
ATOM 1601 C C . MET A 1 208 ? 8.398 21.359 29.547 1 85.06 208 MET A C 1
ATOM 1603 O O . MET A 1 208 ? 8.438 22.078 30.531 1 85.06 208 MET A O 1
ATOM 1607 N N . ALA A 1 209 ? 7.5 21.484 28.547 1 89.5 209 ALA A N 1
ATOM 1608 C CA . ALA A 1 209 ? 6.422 22.453 28.672 1 89.5 209 ALA A CA 1
ATOM 1609 C C . ALA A 1 209 ? 5.559 22.172 29.906 1 89.5 209 ALA A C 1
ATOM 1611 O O . ALA A 1 209 ? 5.141 23.094 30.594 1 89.5 209 ALA A O 1
ATOM 1612 N N . ARG A 1 210 ? 5.336 20.922 30.172 1 88.94 210 ARG A N 1
ATOM 1613 C CA . ARG A 1 210 ? 4.559 20.531 31.344 1 88.94 210 ARG A CA 1
ATOM 1614 C C . ARG A 1 210 ? 5.277 20.922 32.625 1 88.94 210 ARG A C 1
ATOM 1616 O O . ARG A 1 210 ? 4.652 21.422 33.562 1 88.94 210 ARG A O 1
ATOM 1623 N N . ASP A 1 211 ? 6.57 20.672 32.625 1 89.5 211 ASP A N 1
ATOM 1624 C CA . ASP A 1 211 ? 7.359 21.016 33.812 1 89.5 211 ASP A CA 1
ATOM 1625 C C . ASP A 1 211 ? 7.344 22.531 34.062 1 89.5 211 ASP A C 1
ATOM 1627 O O . ASP A 1 211 ? 7.188 22.984 35.188 1 89.5 211 ASP A O 1
ATOM 1631 N N . ILE A 1 212 ? 7.535 23.188 32.938 1 90.38 212 ILE A N 1
ATOM 1632 C CA . ILE A 1 212 ? 7.555 24.641 33.062 1 90.38 212 ILE A CA 1
ATOM 1633 C C . ILE A 1 212 ? 6.188 25.141 33.5 1 90.38 212 ILE A C 1
ATOM 1635 O O . ILE A 1 212 ? 6.102 26.094 34.281 1 90.38 212 ILE A O 1
ATOM 1639 N N . TYR A 1 213 ? 5.113 24.562 33.031 1 91.81 213 TYR A N 1
ATOM 1640 C CA . TYR A 1 213 ? 3.773 24.906 33.5 1 91.81 213 TYR A CA 1
ATOM 1641 C C . TYR A 1 213 ? 3.654 24.75 35 1 91.81 213 TYR A C 1
ATOM 1643 O O . TYR A 1 213 ? 3.1 25.625 35.688 1 91.81 213 TYR A O 1
ATOM 1651 N N . GLY A 1 214 ? 4.141 23.594 35.469 1 88.88 214 GLY A N 1
ATOM 1652 C CA . GLY A 1 214 ? 4.141 23.391 36.906 1 88.88 214 GLY A CA 1
ATOM 1653 C C . GLY A 1 214 ? 4.883 24.484 37.656 1 88.88 214 GLY A C 1
ATOM 1654 O O . GLY A 1 214 ? 4.422 24.953 38.688 1 88.88 214 GLY A O 1
ATOM 1655 N N . GLU A 1 215 ? 5.992 24.906 37.094 1 87.44 215 GLU A N 1
ATOM 1656 C CA . GLU A 1 215 ? 6.793 25.969 37.688 1 87.44 215 GLU A CA 1
ATOM 1657 C C . GLU A 1 215 ? 6.062 27.312 37.656 1 87.44 215 GLU A C 1
ATOM 1659 O O . GLU A 1 215 ? 6.16 28.094 38.594 1 87.44 215 GLU A O 1
ATOM 1664 N N . ILE A 1 216 ? 5.348 27.547 36.625 1 87.38 216 ILE A N 1
ATOM 1665 C CA . ILE A 1 216 ? 4.582 28.781 36.469 1 87.38 216 ILE A CA 1
ATOM 1666 C C . ILE A 1 216 ? 3.502 28.844 37.531 1 87.38 216 ILE A C 1
ATOM 1668 O O . ILE A 1 216 ? 3.312 29.891 38.188 1 87.38 216 ILE A O 1
ATOM 1672 N N . VAL A 1 217 ? 2.834 27.734 37.75 1 85.5 217 VAL A N 1
ATOM 1673 C CA . VAL A 1 217 ? 1.771 27.672 38.75 1 85.5 217 VAL A CA 1
ATOM 1674 C C . VAL A 1 217 ? 2.361 27.844 40.125 1 85.5 217 VAL A C 1
ATOM 1676 O O . VAL A 1 217 ? 1.775 28.516 41 1 85.5 217 VAL A O 1
ATOM 1679 N N . GLU A 1 218 ? 3.512 27.359 40.312 1 84.19 218 GLU A N 1
ATOM 1680 C CA . GLU A 1 218 ? 4.176 27.453 41.594 1 84.19 218 GLU A CA 1
ATOM 1681 C C . GLU A 1 218 ? 4.578 28.891 41.906 1 84.19 218 GLU A C 1
ATOM 1683 O O . GLU A 1 218 ? 4.617 29.312 43.062 1 84.19 218 GLU A O 1
ATOM 1688 N N . MET A 1 219 ? 4.871 29.594 40.875 1 82.25 219 MET A N 1
ATOM 1689 C CA . MET A 1 219 ? 5.281 30.984 41 1 82.25 219 MET A CA 1
ATOM 1690 C C . MET A 1 219 ? 4.082 31.875 41.312 1 82.25 219 MET A C 1
ATOM 1692 O O . MET A 1 219 ? 4.242 33.062 41.594 1 82.25 219 MET A O 1
ATOM 1696 N N . GLY A 1 220 ? 2.793 31.25 41.25 1 77.38 220 GLY A N 1
ATOM 1697 C CA . GLY A 1 220 ? 1.594 32 41.562 1 77.38 220 GLY A CA 1
ATOM 1698 C C . GLY A 1 220 ? 0.959 32.656 40.375 1 77.38 220 GLY A C 1
ATOM 1699 O O . GLY A 1 220 ? 0.063 33.5 40.5 1 77.38 220 GLY A O 1
ATOM 1700 N N . VAL A 1 221 ? 1.566 32.438 39.188 1 81.62 221 VAL A N 1
ATOM 1701 C CA . VAL A 1 221 ? 0.955 32.969 37.969 1 81.62 221 VAL A CA 1
ATOM 1702 C C . VAL A 1 221 ? -0.305 32.188 37.625 1 81.62 221 VAL A C 1
ATOM 1704 O O . VAL A 1 221 ? -0.289 30.938 37.625 1 81.62 221 VAL A O 1
ATOM 1707 N N . HIS A 1 222 ? -1.446 32.844 37.406 1 79.5 222 HIS A N 1
ATOM 1708 C CA . HIS A 1 222 ? -2.707 32.188 37.094 1 79.5 222 HIS A CA 1
ATOM 1709 C C . HIS A 1 222 ? -2.83 31.922 35.594 1 79.5 222 HIS A C 1
ATOM 1711 O O . HIS A 1 222 ? -2.941 32.844 34.812 1 79.5 222 HIS A O 1
ATOM 1717 N N . PRO A 1 223 ? -2.869 30.672 35.25 1 85.5 223 PRO A N 1
ATOM 1718 C CA . PRO A 1 223 ? -3.012 30.344 33.812 1 85.5 223 PRO A CA 1
ATOM 1719 C C . PRO A 1 223 ? -4.355 30.781 33.25 1 85.5 223 PRO A C 1
ATOM 1721 O O . PRO A 1 223 ? -5.375 30.719 33.938 1 85.5 223 PRO A O 1
ATOM 1724 N N . ASN A 1 224 ? -4.312 31.359 32.156 1 81.69 224 ASN A N 1
ATOM 1725 C CA . ASN A 1 224 ? -5.539 31.734 31.469 1 81.69 224 ASN A CA 1
ATOM 1726 C C . ASN A 1 224 ? -5.938 30.672 30.438 1 81.69 224 ASN A C 1
ATOM 1728 O O . ASN A 1 224 ? -5.348 29.594 30.391 1 81.69 224 ASN A O 1
ATOM 1732 N N . ILE A 1 225 ? -6.977 30.953 29.688 1 80.06 225 ILE A N 1
ATOM 1733 C CA . ILE A 1 225 ? -7.523 30 28.719 1 80.06 225 ILE A CA 1
ATOM 1734 C C . ILE A 1 225 ? -6.484 29.688 27.656 1 80.06 225 ILE A C 1
ATOM 1736 O O . ILE A 1 225 ? -6.414 28.562 27.156 1 80.06 225 ILE A O 1
ATOM 1740 N N . TYR A 1 226 ? -5.668 30.641 27.266 1 81.25 226 TYR A N 1
ATOM 1741 C CA . TYR A 1 226 ? -4.633 30.438 26.266 1 81.25 226 TYR A CA 1
ATOM 1742 C C . TYR A 1 226 ? -3.566 29.484 26.766 1 81.25 226 TYR A C 1
ATOM 1744 O O . TYR A 1 226 ? -3.109 28.609 26.016 1 81.25 226 TYR A O 1
ATOM 1752 N N . THR A 1 227 ? -3.209 29.688 28.062 1 85.81 227 THR A N 1
ATOM 1753 C CA . THR A 1 227 ? -2.217 28.812 28.688 1 85.81 227 THR A CA 1
ATOM 1754 C C . THR A 1 227 ? -2.691 27.359 28.672 1 85.81 227 THR A C 1
ATOM 1756 O O . THR A 1 227 ? -1.947 26.469 28.281 1 85.81 227 THR A O 1
ATOM 1759 N N . LEU A 1 228 ? -3.879 27.281 29.031 1 85.56 228 LEU A N 1
ATOM 1760 C CA . LEU A 1 228 ? -4.43 25.938 29.156 1 85.56 228 LEU A CA 1
ATOM 1761 C C . LEU A 1 228 ? -4.672 25.328 27.781 1 85.56 228 LEU A C 1
ATOM 1763 O O . LEU A 1 228 ? -4.465 24.125 27.578 1 85.56 228 LEU A O 1
ATOM 1767 N N . ASN A 1 229 ? -5.043 26.078 26.812 1 85.88 229 ASN A N 1
ATOM 1768 C CA . ASN A 1 229 ? -5.223 25.594 25.453 1 85.88 229 ASN A CA 1
ATOM 1769 C C . ASN A 1 229 ? -3.906 25.109 24.844 1 85.88 229 ASN A C 1
ATOM 1771 O O . ASN A 1 229 ? -3.889 24.141 24.078 1 85.88 229 ASN A O 1
ATOM 1775 N N . ILE A 1 230 ? -2.832 25.828 25.109 1 88.69 230 ILE A N 1
ATOM 1776 C CA . ILE A 1 230 ? -1.519 25.422 24.625 1 88.69 230 ILE A CA 1
ATOM 1777 C C . ILE A 1 230 ? -1.198 24.016 25.125 1 88.69 230 ILE A C 1
ATOM 1779 O O . ILE A 1 230 ? -0.745 23.172 24.344 1 88.69 230 ILE A O 1
ATOM 1783 N N . MET A 1 231 ? -1.53 23.797 26.359 1 88.69 231 MET A N 1
ATOM 1784 C CA . MET A 1 231 ? -1.22 22.5 26.969 1 88.69 231 MET A CA 1
ATOM 1785 C C . MET A 1 231 ? -2.162 21.422 26.453 1 88.69 231 MET A C 1
ATOM 1787 O O . MET A 1 231 ? -1.729 20.297 26.156 1 88.69 231 MET A O 1
ATOM 1791 N N . VAL A 1 232 ? -3.398 21.766 26.312 1 88.31 232 VAL A N 1
ATOM 1792 C CA . VAL A 1 232 ? -4.363 20.812 25.766 1 88.31 232 VAL A CA 1
ATOM 1793 C C . VAL A 1 232 ? -3.969 20.438 24.344 1 88.31 232 VAL A C 1
ATOM 1795 O O . VAL A 1 232 ? -3.994 19.266 23.984 1 88.31 232 VAL A O 1
ATOM 1798 N N . ASN A 1 233 ? -3.562 21.344 23.578 1 86.69 233 ASN A N 1
ATOM 1799 C CA . ASN A 1 233 ? -3.148 21.109 22.203 1 86.69 233 ASN A CA 1
ATOM 1800 C C . ASN A 1 233 ? -1.908 20.219 22.141 1 86.69 233 ASN A C 1
ATOM 1802 O O . ASN A 1 233 ? -1.801 19.344 21.266 1 86.69 233 ASN A O 1
ATOM 1806 N N . ALA A 1 234 ? -0.994 20.5 23.047 1 86.81 234 ALA A N 1
ATOM 1807 C CA . ALA A 1 234 ? 0.249 19.734 23.078 1 86.81 234 ALA A CA 1
ATOM 1808 C C . ALA A 1 234 ? -0.024 18.25 23.344 1 86.81 234 ALA A C 1
ATOM 1810 O O . ALA A 1 234 ? 0.517 17.391 22.656 1 86.81 234 ALA A O 1
ATOM 1811 N N . PHE A 1 235 ? -0.918 18.016 24.297 1 86.69 235 PHE A N 1
ATOM 1812 C CA . PHE A 1 235 ? -1.179 16.641 24.672 1 86.69 235 PHE A CA 1
ATOM 1813 C C . PHE A 1 235 ? -2.145 15.984 23.703 1 86.69 235 PHE A C 1
ATOM 1815 O O . PHE A 1 235 ? -2.121 14.766 23.516 1 86.69 235 PHE A O 1
ATOM 1822 N N . CYS A 1 236 ? -2.92 16.734 23.016 1 85.31 236 CYS A N 1
ATOM 1823 C CA . CYS A 1 236 ? -3.781 16.188 21.969 1 85.31 236 CYS A CA 1
ATOM 1824 C C . CYS A 1 236 ? -2.957 15.734 20.766 1 85.31 236 CYS A C 1
ATOM 1826 O O . CYS A 1 236 ? -3.252 14.703 20.172 1 85.31 236 CYS A O 1
ATOM 1828 N N . LYS A 1 237 ? -2.014 16.453 20.422 1 78.94 237 LYS A N 1
ATOM 1829 C CA . LYS A 1 237 ? -1.155 16.109 19.297 1 78.94 237 LYS A CA 1
ATOM 1830 C C . LYS A 1 237 ? -0.474 14.758 19.516 1 78.94 237 LYS A C 1
ATOM 1832 O O . LYS A 1 237 ? -0.311 13.984 18.578 1 78.94 237 LYS A O 1
ATOM 1837 N N . ASP A 1 238 ? -0.186 14.547 20.844 1 77.12 238 ASP A N 1
ATOM 1838 C CA . ASP A 1 238 ? 0.5 13.297 21.172 1 77.12 238 ASP A CA 1
ATOM 1839 C C . ASP A 1 238 ? -0.495 12.219 21.609 1 77.12 238 ASP A C 1
ATOM 1841 O O . ASP A 1 238 ? -0.096 11.141 22.031 1 77.12 238 ASP A O 1
ATOM 1845 N N . ARG A 1 239 ? -1.804 12.633 21.656 1 79.88 239 ARG A N 1
ATOM 1846 C CA . ARG A 1 239 ? -2.887 11.711 22 1 79.88 239 ARG A CA 1
ATOM 1847 C C . ARG A 1 239 ? -2.717 11.172 23.422 1 79.88 239 ARG A C 1
ATOM 1849 O O . ARG A 1 239 ? -2.893 9.977 23.656 1 79.88 239 ARG A O 1
ATOM 1856 N N . ARG A 1 240 ? -2.186 11.969 24.203 1 85.38 240 ARG A N 1
ATOM 1857 C CA . ARG A 1 240 ? -2.105 11.664 25.625 1 85.38 240 ARG A CA 1
ATOM 1858 C C . ARG A 1 240 ? -3.344 12.164 26.375 1 85.38 240 ARG A C 1
ATOM 1860 O O . ARG A 1 240 ? -3.285 13.172 27.078 1 85.38 240 ARG A O 1
ATOM 1867 N N . PHE A 1 241 ? -4.438 11.367 26.219 1 85.25 241 PHE A N 1
ATOM 1868 C CA . PHE A 1 241 ? -5.758 11.852 26.609 1 85.25 241 PHE A CA 1
ATOM 1869 C C . PHE A 1 241 ? -5.879 11.922 28.125 1 85.25 241 PHE A C 1
ATOM 1871 O O . PHE A 1 241 ? -6.641 12.734 28.656 1 85.25 241 PHE A O 1
ATOM 1878 N N . ASP A 1 242 ? -5.07 11.109 28.812 1 84.94 242 ASP A N 1
ATOM 1879 C CA . ASP A 1 242 ? -5.102 11.211 30.266 1 84.94 242 ASP A CA 1
ATOM 1880 C C . ASP A 1 242 ? -4.629 12.586 30.734 1 84.94 242 ASP A C 1
ATOM 1882 O O . ASP A 1 242 ? -5.223 13.18 31.641 1 84.94 242 ASP A O 1
ATOM 1886 N N . GLN A 1 243 ? -3.576 13 30.109 1 86.94 243 GLN A N 1
ATOM 1887 C CA . GLN A 1 243 ? -3.064 14.328 30.453 1 86.94 243 GLN A CA 1
ATOM 1888 C C . GLN A 1 243 ? -4.035 15.422 30.016 1 86.94 243 GLN A C 1
ATOM 1890 O O . GLN A 1 243 ? -4.184 16.438 30.703 1 86.94 243 GLN A O 1
ATOM 1895 N N . VAL A 1 244 ? -4.668 15.211 28.812 1 89.81 244 VAL A N 1
ATOM 1896 C CA . VAL A 1 244 ? -5.656 16.172 28.344 1 89.81 244 VAL A CA 1
ATOM 1897 C C . VAL A 1 244 ? -6.773 16.328 29.375 1 89.81 244 VAL A C 1
ATOM 1899 O O . VAL A 1 244 ? -7.16 17.438 29.719 1 89.81 244 VAL A O 1
ATOM 1902 N N . ASN A 1 245 ? -7.199 15.172 29.891 1 86.06 245 ASN A N 1
ATOM 1903 C CA . ASN A 1 245 ? -8.273 15.18 30.875 1 86.06 245 ASN A CA 1
ATOM 1904 C C . ASN A 1 245 ? -7.852 15.891 32.156 1 86.06 245 ASN A C 1
ATOM 1906 O O . ASN A 1 245 ? -8.656 16.578 32.781 1 86.06 245 ASN A O 1
ATOM 1910 N N . SER A 1 246 ? -6.594 15.664 32.5 1 87.69 246 SER A N 1
ATOM 1911 C CA . SER A 1 246 ? -6.086 16.328 33.688 1 87.69 246 SER A CA 1
ATOM 1912 C C . SER A 1 246 ? -6.141 17.859 33.531 1 87.69 246 SER A C 1
ATOM 1914 O O . SER A 1 246 ? -6.477 18.562 34.469 1 87.69 246 SER A O 1
ATOM 1916 N N . PHE A 1 247 ? -5.836 18.344 32.375 1 88.56 247 PHE A N 1
ATOM 1917 C CA . PHE A 1 247 ? -5.82 19.781 32.156 1 88.56 247 PHE A CA 1
ATOM 1918 C C . PHE A 1 247 ? -7.238 20.312 32 1 88.56 247 PHE A C 1
ATOM 1920 O O . PHE A 1 247 ? -7.523 21.453 32.375 1 88.56 247 PHE A O 1
ATOM 1927 N N . LEU A 1 248 ? -8.117 19.5 31.484 1 86.81 248 LEU A N 1
ATOM 1928 C CA . LEU A 1 248 ? -9.516 19.906 31.406 1 86.81 248 LEU A CA 1
ATOM 1929 C C . LEU A 1 248 ? -10.117 20.031 32.812 1 86.81 248 LEU A C 1
ATOM 1931 O O . LEU A 1 248 ? -10.906 20.938 33.062 1 86.81 248 LEU A O 1
ATOM 1935 N N . LEU A 1 249 ? -9.688 19.062 33.656 1 83.81 249 LEU A N 1
ATOM 1936 C CA . LEU A 1 249 ? -10.133 19.141 35.031 1 83.81 249 LEU A CA 1
ATOM 1937 C C . LEU A 1 249 ? -9.57 20.391 35.719 1 83.81 249 LEU A C 1
ATOM 1939 O O . LEU A 1 249 ? -10.266 21.031 36.5 1 83.81 249 LEU A O 1
ATOM 1943 N N . GLU A 1 250 ? -8.328 20.641 35.406 1 83.31 250 GLU A N 1
ATOM 1944 C CA . GLU A 1 250 ? -7.727 21.859 35.938 1 83.31 250 GLU A CA 1
ATOM 1945 C C . GLU A 1 250 ? -8.484 23.094 35.469 1 83.31 250 GLU A C 1
ATOM 1947 O O . GLU A 1 250 ? -8.672 24.047 36.25 1 83.31 250 GLU A O 1
ATOM 1952 N N . MET A 1 251 ? -8.922 23.141 34.25 1 81.56 251 MET A N 1
ATOM 1953 C CA . MET A 1 251 ? -9.719 24.234 33.688 1 81.56 251 MET A CA 1
ATOM 1954 C C . MET A 1 251 ? -11.023 24.391 34.469 1 81.56 251 MET A C 1
ATOM 1956 O O . MET A 1 251 ? -11.406 25.5 34.844 1 81.56 251 MET A O 1
ATOM 1960 N N . ALA A 1 252 ? -11.562 23.297 34.719 1 78.81 252 ALA A N 1
ATOM 1961 C CA . ALA A 1 252 ? -12.836 23.312 35.438 1 78.81 252 ALA A CA 1
ATOM 1962 C C . ALA A 1 252 ? -12.664 23.844 36.875 1 78.81 252 ALA A C 1
ATOM 1964 O O . ALA A 1 252 ? -13.492 24.609 37.344 1 78.81 252 ALA A O 1
ATOM 1965 N N . LYS A 1 253 ? -11.648 23.438 37.5 1 80.31 253 LYS A N 1
ATOM 1966 C CA . LYS A 1 253 ? -11.375 23.875 38.875 1 80.31 253 LYS A CA 1
ATOM 1967 C C . LYS A 1 253 ? -11.156 25.375 38.938 1 80.31 253 LYS A C 1
ATOM 1969 O O . LYS A 1 253 ? -11.492 26.016 39.938 1 80.31 253 LYS A O 1
ATOM 1974 N N . ARG A 1 254 ? -10.664 25.922 37.875 1 79.44 254 ARG A N 1
ATOM 1975 C CA . ARG A 1 254 ? -10.352 27.344 37.875 1 79.44 254 ARG A CA 1
ATOM 1976 C C . ARG A 1 254 ? -11.5 28.156 37.281 1 79.44 254 ARG A C 1
ATOM 1978 O O . ARG A 1 254 ? -11.406 29.375 37.125 1 79.44 254 ARG A O 1
ATOM 1985 N N . GLY A 1 255 ? -12.617 27.438 36.906 1 72.19 255 GLY A N 1
ATOM 1986 C CA . GLY A 1 255 ? -13.797 28.109 36.375 1 72.19 255 GLY A CA 1
ATOM 1987 C C . GLY A 1 255 ? -13.609 28.578 34.938 1 72.19 255 GLY A C 1
ATOM 1988 O O . GLY A 1 255 ? -14.258 29.531 34.5 1 72.19 255 GLY A O 1
ATOM 1989 N N . ILE A 1 256 ? -12.555 28.094 34.312 1 77.69 256 ILE A N 1
ATOM 1990 C CA . ILE A 1 256 ? -12.328 28.438 32.906 1 77.69 256 ILE A CA 1
ATOM 1991 C C . ILE A 1 256 ? -13.086 27.469 32 1 77.69 256 ILE A C 1
ATOM 1993 O O . ILE A 1 256 ? -12.938 26.25 32.125 1 77.69 256 ILE A O 1
ATOM 1997 N N . PHE A 1 257 ? -13.961 28 31.188 1 71.75 257 PHE A N 1
ATOM 1998 C CA . PHE A 1 257 ? -14.75 27.156 30.281 1 71.75 257 PHE A CA 1
ATOM 1999 C C . PHE A 1 257 ? -14.039 27 28.938 1 71.75 257 PHE A C 1
ATOM 2001 O O . PHE A 1 257 ? -13.523 27.969 28.375 1 71.75 257 PHE A O 1
ATOM 2008 N N . PRO A 1 258 ? -14.016 25.719 28.453 1 77.69 258 PRO A N 1
ATOM 2009 C CA . PRO A 1 258 ? -13.414 25.484 27.141 1 77.69 258 PRO A CA 1
ATOM 2010 C C . PRO A 1 258 ? -14.102 26.281 26.031 1 77.69 258 PRO A C 1
ATOM 2012 O O . PRO A 1 258 ? -15.32 26.438 26.031 1 77.69 258 PRO A O 1
ATOM 2015 N N . ASP A 1 259 ? -13.273 26.828 25.234 1 73.94 259 ASP A N 1
ATOM 2016 C CA . ASP A 1 259 ? -13.805 27.625 24.125 1 73.94 259 ASP A CA 1
ATOM 2017 C C . ASP A 1 259 ? -13.828 26.797 22.828 1 73.94 259 ASP A C 1
ATOM 2019 O O . ASP A 1 259 ? -13.68 25.578 22.875 1 73.94 259 ASP A O 1
ATOM 2023 N N . VAL A 1 260 ? -14.047 27.422 21.703 1 72 260 VAL A N 1
ATOM 2024 C CA . VAL A 1 260 ? -14.164 26.781 20.391 1 72 260 VAL A CA 1
ATOM 2025 C C . VAL A 1 260 ? -12.836 26.125 20.031 1 72 260 VAL A C 1
ATOM 2027 O O . VAL A 1 260 ? -12.812 25.031 19.453 1 72 260 VAL A O 1
ATOM 2030 N N . VAL A 1 261 ? -11.727 26.797 20.344 1 73.38 261 VAL A N 1
ATOM 2031 C CA . VAL A 1 261 ? -10.406 26.281 20.016 1 73.38 261 VAL A CA 1
ATOM 2032 C C . VAL A 1 261 ? -10.133 25 20.781 1 73.38 261 VAL A C 1
ATOM 2034 O O . VAL A 1 261 ? -9.594 24.031 20.234 1 73.38 261 VAL A O 1
ATOM 2037 N N . THR A 1 262 ? -10.523 25.047 22.109 1 81.19 262 THR A N 1
ATOM 2038 C CA . THR A 1 262 ? -10.344 23.844 22.922 1 81.19 262 THR A CA 1
ATOM 2039 C C . THR A 1 262 ? -11.141 22.672 22.359 1 81.19 262 THR A C 1
ATOM 2041 O O . THR A 1 262 ? -10.625 21.562 22.234 1 81.19 262 THR A O 1
ATOM 2044 N N . HIS A 1 263 ? -12.391 22.938 22.031 1 83.5 263 HIS A N 1
ATOM 2045 C CA . HIS A 1 263 ? -13.25 21.891 21.5 1 83.5 263 HIS A CA 1
ATOM 2046 C C . HIS A 1 263 ? -12.734 21.375 20.156 1 83.5 263 HIS A C 1
ATOM 2048 O O . HIS A 1 263 ? -12.727 20.172 19.906 1 83.5 263 HIS A O 1
ATOM 2054 N N . ASN A 1 264 ? -12.297 22.266 19.328 1 81.94 264 ASN A N 1
ATOM 2055 C CA . ASN A 1 264 ? -11.766 21.859 18.031 1 81.94 264 ASN A CA 1
ATOM 2056 C C . ASN A 1 264 ? -10.547 20.953 18.188 1 81.94 264 ASN A C 1
ATOM 2058 O O . ASN A 1 264 ? -10.398 19.969 17.453 1 81.94 264 ASN A O 1
ATOM 2062 N N . THR A 1 265 ? -9.695 21.344 19.062 1 85.19 265 THR A N 1
ATOM 2063 C CA . THR A 1 265 ? -8.492 20.562 19.312 1 85.19 265 THR A CA 1
ATOM 2064 C C . THR A 1 265 ? -8.852 19.172 19.812 1 85.19 265 THR A C 1
ATOM 2066 O O . THR A 1 265 ? -8.258 18.172 19.391 1 85.19 265 THR A O 1
ATOM 2069 N N . LEU A 1 266 ? -9.82 19.172 20.719 1 87.44 266 LEU A N 1
ATOM 2070 C CA . LEU A 1 266 ? -10.25 17.891 21.281 1 87.44 266 LEU A CA 1
ATOM 2071 C C . LEU A 1 266 ? -10.906 17.031 20.203 1 87.44 266 LEU A C 1
ATOM 2073 O O . LEU A 1 266 ? -10.633 15.828 20.109 1 87.44 266 LEU A O 1
ATOM 2077 N N . ILE A 1 267 ? -11.758 17.625 19.438 1 88.75 267 ILE A N 1
ATOM 2078 C CA . ILE A 1 267 ? -12.469 16.906 18.375 1 88.75 267 ILE A CA 1
ATOM 2079 C C . ILE A 1 267 ? -11.477 16.359 17.359 1 88.75 267 ILE A C 1
ATOM 2081 O O . ILE A 1 267 ? -11.547 15.18 16.984 1 88.75 267 ILE A O 1
ATOM 2085 N N . ASP A 1 268 ? -10.531 17.109 16.922 1 85.44 268 ASP A N 1
ATOM 2086 C CA . ASP A 1 268 ? -9.523 16.672 15.961 1 85.44 268 ASP A CA 1
ATOM 2087 C C . ASP A 1 268 ? -8.688 15.523 16.516 1 85.44 268 ASP A C 1
ATOM 2089 O O . ASP A 1 268 ? -8.391 14.562 15.797 1 85.44 268 ASP A O 1
ATOM 2093 N N . ALA A 1 269 ? -8.297 15.656 17.781 1 85.38 269 ALA A N 1
ATOM 2094 C CA . ALA A 1 269 ? -7.473 14.617 18.406 1 85.38 269 ALA A CA 1
ATOM 2095 C C . ALA A 1 269 ? -8.219 13.289 18.469 1 85.38 269 ALA A C 1
ATOM 2097 O O . ALA A 1 269 ? -7.645 12.234 18.172 1 85.38 269 ALA A O 1
ATOM 2098 N N . HIS A 1 270 ? -9.492 13.336 18.828 1 86.25 270 HIS A N 1
ATOM 2099 C CA . HIS A 1 270 ? -10.289 12.117 18.906 1 86.25 270 HIS A CA 1
ATOM 2100 C C . HIS A 1 270 ? -10.539 11.531 17.516 1 86.25 270 HIS A C 1
ATOM 2102 O O . HIS A 1 270 ? -10.578 10.305 17.359 1 86.25 270 HIS A O 1
ATOM 2108 N N . CYS A 1 271 ? -10.727 12.344 16.609 1 85.19 271 CYS A N 1
ATOM 2109 C CA . CYS A 1 271 ? -10.898 11.867 15.234 1 85.19 271 CYS A CA 1
ATOM 2110 C C . CYS A 1 271 ? -9.648 11.156 14.742 1 85.19 271 CYS A C 1
ATOM 2112 O O . CYS A 1 271 ? -9.734 10.094 14.125 1 85.19 271 CYS A O 1
ATOM 2114 N N . ARG A 1 272 ? -8.547 11.672 14.969 1 77.94 272 ARG A N 1
ATOM 2115 C CA . ARG A 1 272 ? -7.285 11.086 14.531 1 77.94 272 ARG A CA 1
ATOM 2116 C C . ARG A 1 272 ? -7.02 9.766 15.242 1 77.94 272 ARG A C 1
ATOM 2118 O O . ARG A 1 272 ? -6.379 8.875 14.68 1 77.94 272 ARG A O 1
ATOM 2125 N N . ALA A 1 273 ? -7.562 9.711 16.484 1 79.25 273 ALA A N 1
ATOM 2126 C CA . ALA A 1 273 ? -7.387 8.484 17.25 1 79.25 273 ALA A CA 1
ATOM 2127 C C . ALA A 1 273 ? -8.43 7.441 16.859 1 79.25 273 ALA A C 1
ATOM 2129 O O . ALA A 1 273 ? -8.352 6.285 17.281 1 79.25 273 ALA A O 1
ATOM 2130 N N . GLY A 1 274 ? -9.414 7.879 16.078 1 78.06 274 GLY A N 1
ATOM 2131 C CA . GLY A 1 274 ? -10.461 6.961 15.641 1 78.06 274 GLY A CA 1
ATOM 2132 C C . GLY A 1 274 ? -11.633 6.898 16.594 1 78.06 274 GLY A C 1
ATOM 2133 O O . GLY A 1 274 ? -12.477 6.008 16.5 1 78.06 274 GLY A O 1
ATOM 2134 N N . HIS A 1 275 ? -11.648 7.793 17.578 1 85.38 275 HIS A N 1
ATOM 2135 C CA . HIS A 1 275 ? -12.742 7.848 18.531 1 85.38 275 HIS A CA 1
ATOM 2136 C C . HIS A 1 275 ? -13.883 8.711 18.016 1 85.38 275 HIS A C 1
ATOM 2138 O O . HIS A 1 275 ? -14.156 9.789 18.562 1 85.38 275 HIS A O 1
ATOM 2144 N N . LEU A 1 276 ? -14.539 8.18 17.031 1 86.19 276 LEU A N 1
ATOM 2145 C CA . LEU A 1 276 ? -15.492 8.992 16.281 1 86.19 276 LEU A CA 1
ATOM 2146 C C . LEU A 1 276 ? -16.75 9.258 17.109 1 86.19 276 LEU A C 1
ATOM 2148 O O . LEU A 1 276 ? -17.359 10.32 17.016 1 86.19 276 LEU A O 1
ATOM 2152 N N . GLU A 1 277 ? -17.125 8.312 17.953 1 84.69 277 GLU A N 1
ATOM 2153 C CA . GLU A 1 277 ? -18.297 8.531 18.797 1 84.69 277 GLU A CA 1
ATOM 2154 C C . GLU A 1 277 ? -18.031 9.648 19.812 1 84.69 277 GLU A C 1
ATOM 2156 O O . GLU A 1 277 ? -18.906 10.484 20.047 1 84.69 277 GLU A O 1
ATOM 2161 N N . GLU A 1 278 ? -16.828 9.641 20.297 1 85.69 278 GLU A N 1
ATOM 2162 C CA . GLU A 1 278 ? -16.453 10.711 21.234 1 85.69 278 GLU A CA 1
ATOM 2163 C C . GLU A 1 278 ? -16.406 12.062 20.531 1 85.69 278 GLU A C 1
ATOM 2165 O O . GLU A 1 278 ? -16.828 13.078 21.094 1 85.69 278 GLU A O 1
ATOM 2170 N N . SER A 1 279 ? -15.898 12.07 19.328 1 88.5 279 SER A N 1
ATOM 2171 C CA . SER A 1 279 ? -15.82 13.305 18.562 1 88.5 279 SER A CA 1
ATOM 2172 C C . SER A 1 279 ? -17.203 13.867 18.266 1 88.5 279 SER A C 1
ATOM 2174 O O . SER A 1 279 ? -17.422 15.078 18.328 1 88.5 279 SER A O 1
ATOM 2176 N N . LEU A 1 280 ? -18.125 13 18.031 1 88.44 280 LEU A N 1
ATOM 2177 C CA . LEU A 1 280 ? -19.5 13.43 17.75 1 88.44 280 LEU A CA 1
ATOM 2178 C C . LEU A 1 280 ? -20.156 14 19.016 1 88.44 280 LEU A C 1
ATOM 2180 O O . LEU A 1 280 ? -20.906 14.969 18.938 1 88.44 280 LEU A O 1
ATOM 2184 N N . GLN A 1 281 ? -19.875 13.328 20.109 1 87.69 281 GLN A N 1
ATOM 2185 C CA . GLN A 1 281 ? -20.422 13.82 21.375 1 87.69 281 GLN A CA 1
ATOM 2186 C C . GLN A 1 281 ? -19.875 15.203 21.703 1 87.69 281 GLN A C 1
ATOM 2188 O O . GLN A 1 281 ? -20.609 16.062 22.219 1 87.69 281 GLN A O 1
ATOM 2193 N N . LEU A 1 282 ? -18.609 15.391 21.438 1 88.25 282 LEU A N 1
ATOM 2194 C CA . LEU A 1 282 ? -18 16.688 21.688 1 88.25 282 LEU A CA 1
ATOM 2195 C C . LEU A 1 282 ? -18.594 17.766 20.766 1 88.25 282 LEU A C 1
ATOM 2197 O O . LEU A 1 282 ? -18.812 18.891 21.188 1 88.25 282 LEU A O 1
ATOM 2201 N N . LEU A 1 283 ? -18.875 17.375 19.531 1 89.5 283 LEU A N 1
ATOM 2202 C CA . LEU A 1 283 ? -19.484 18.297 18.578 1 89.5 283 LEU A CA 1
ATOM 2203 C C . LEU A 1 283 ? -20.875 18.703 19.031 1 89.5 283 LEU A C 1
ATOM 2205 O O . LEU A 1 283 ? -21.234 19.891 18.969 1 89.5 283 LEU A O 1
ATOM 2209 N N . LYS A 1 284 ? -21.609 17.75 19.547 1 85.31 284 LYS A N 1
ATOM 2210 C CA . LYS A 1 284 ? -22.938 18.031 20.047 1 85.31 284 LYS A CA 1
ATOM 2211 C C . LYS A 1 284 ? -22.891 18.875 21.312 1 85.31 284 LYS A C 1
ATOM 2213 O O . LYS A 1 284 ? -23.719 19.766 21.5 1 85.31 284 LYS A O 1
ATOM 2218 N N . SER A 1 285 ? -21.906 18.531 22.094 1 82 285 SER A N 1
ATOM 2219 C CA . SER A 1 285 ? -21.766 19.281 23.344 1 82 285 SER A CA 1
ATOM 2220 C C . SER A 1 285 ? -21.438 20.75 23.062 1 82 285 SER A C 1
ATOM 2222 O O . SER A 1 285 ? -21.797 21.641 23.844 1 82 285 SER A O 1
ATOM 2224 N N . MET A 1 286 ? -20.734 21.031 21.984 1 82 286 MET A N 1
ATOM 2225 C CA . MET A 1 286 ? -20.453 22.422 21.578 1 82 286 MET A CA 1
ATOM 2226 C C . MET A 1 286 ? -21.75 23.188 21.344 1 82 286 MET A C 1
ATOM 2228 O O . MET A 1 286 ? -21.891 24.312 21.812 1 82 286 MET A O 1
ATOM 2232 N N . GLY A 1 287 ? -22.703 22.531 20.75 1 71.88 287 GLY A N 1
ATOM 2233 C CA . GLY A 1 287 ? -24 23.156 20.5 1 71.88 287 GLY A CA 1
ATOM 2234 C C . GLY A 1 287 ? -24.766 23.422 21.781 1 71.88 287 GLY A C 1
ATOM 2235 O O . GLY A 1 287 ? -25.359 24.5 21.938 1 71.88 287 GLY A O 1
ATOM 2236 N N . ASP A 1 288 ? -24.641 22.547 22.703 1 69 288 ASP A N 1
ATOM 2237 C CA . ASP A 1 288 ? -25.375 22.672 23.953 1 69 288 ASP A CA 1
ATOM 2238 C C . ASP A 1 288 ? -24.828 23.828 24.781 1 69 288 ASP A C 1
ATOM 2240 O O . ASP A 1 288 ? -25.562 24.469 25.547 1 69 288 ASP A O 1
ATOM 2244 N N . ASN A 1 289 ? -23.578 24.094 24.609 1 64.31 289 ASN A N 1
ATOM 2245 C CA . ASN A 1 289 ? -22.938 25.156 25.391 1 64.31 289 ASN A CA 1
ATOM 2246 C C . ASN A 1 289 ? -23 26.484 24.672 1 64.31 289 ASN A C 1
ATOM 2248 O O . ASN A 1 289 ? -22.328 27.453 25.062 1 64.31 289 ASN A O 1
ATOM 2252 N N . GLY A 1 290 ? -23.812 26.453 23.531 1 63.53 290 GLY A N 1
ATOM 2253 C CA . GLY A 1 290 ? -24.016 27.703 22.797 1 63.53 290 GLY A CA 1
ATOM 2254 C C . GLY A 1 290 ? -22.875 28.031 21.875 1 63.53 290 GLY A C 1
ATOM 2255 O O . GLY A 1 290 ? -22.797 29.156 21.359 1 63.53 290 GLY A O 1
ATOM 2256 N N . LEU A 1 291 ? -21.891 27.094 21.859 1 73.94 291 LEU A N 1
ATOM 2257 C CA . LEU A 1 291 ? -20.797 27.297 20.922 1 73.94 291 LEU A CA 1
ATOM 2258 C C . LEU A 1 291 ? -21.172 26.812 19.531 1 73.94 291 LEU A C 1
ATOM 2260 O O . LEU A 1 291 ? -21.875 25.812 19.391 1 73.94 291 LEU A O 1
ATOM 2264 N N . LYS A 1 292 ? -21.016 27.578 18.5 1 71.19 292 LYS A N 1
ATOM 2265 C CA . LYS A 1 292 ? -21.312 27.156 17.141 1 71.19 292 LYS A CA 1
ATOM 2266 C C . LYS A 1 292 ? -20.078 26.609 16.438 1 71.19 292 LYS A C 1
ATOM 2268 O O . LYS A 1 292 ? -19.094 27.328 16.234 1 71.19 292 LYS A O 1
ATOM 2273 N N . PRO A 1 293 ? -20.156 25.344 16.094 1 78.62 293 PRO A N 1
ATOM 2274 C CA . PRO A 1 293 ? -19.031 24.75 15.359 1 78.62 293 PRO A CA 1
ATOM 2275 C C . PRO A 1 293 ? -18.828 25.406 13.992 1 78.62 293 PRO A C 1
ATOM 2277 O O . PRO A 1 293 ? -19.781 25.891 13.383 1 78.62 293 PRO A O 1
ATOM 2280 N N . ASP A 1 294 ? -17.625 25.547 13.617 1 76.06 294 ASP A N 1
ATOM 2281 C CA . ASP A 1 294 ? -17.312 26.094 12.305 1 76.06 294 ASP A CA 1
ATOM 2282 C C . ASP A 1 294 ? -17.047 24.984 11.289 1 76.06 294 ASP A C 1
ATOM 2284 O O . ASP A 1 294 ? -17.25 23.812 11.586 1 76.06 294 ASP A O 1
ATOM 2288 N N . VAL A 1 295 ? -16.656 25.375 10.094 1 77.5 295 VAL A N 1
ATOM 2289 C CA . VAL A 1 295 ? -16.453 24.438 8.992 1 77.5 295 VAL A CA 1
ATOM 2290 C C . VAL A 1 295 ? -15.281 23.531 9.312 1 77.5 295 VAL A C 1
ATOM 2292 O O . VAL A 1 295 ? -15.297 22.344 8.969 1 77.5 295 VAL A O 1
ATOM 2295 N N . VAL A 1 296 ? -14.219 24.047 9.984 1 76.94 296 VAL A N 1
ATOM 2296 C CA . VAL A 1 296 ? -13.031 23.281 10.32 1 76.94 296 VAL A CA 1
ATOM 2297 C C . VAL A 1 296 ? -13.398 22.172 11.297 1 76.94 296 VAL A C 1
ATOM 2299 O O . VAL A 1 296 ? -12.898 21.047 11.195 1 76.94 296 VAL A O 1
ATOM 2302 N N . THR A 1 297 ? -14.32 22.531 12.227 1 83.31 297 THR A N 1
ATOM 2303 C CA . THR A 1 297 ? -14.766 21.547 13.203 1 83.31 297 THR A CA 1
ATOM 2304 C C . THR A 1 297 ? -15.547 20.422 12.523 1 83.31 297 THR A C 1
ATOM 2306 O O . THR A 1 297 ? -15.312 19.25 12.789 1 83.31 297 THR A O 1
ATOM 2309 N N . TYR A 1 298 ? -16.438 20.844 11.688 1 87.31 298 TYR A N 1
ATOM 2310 C CA . TYR A 1 298 ? -17.203 19.844 10.945 1 87.31 298 TYR A CA 1
ATOM 2311 C C . TYR A 1 298 ? -16.297 19 10.062 1 87.31 298 TYR A C 1
ATOM 2313 O O . TYR A 1 298 ? -16.469 17.781 9.961 1 87.31 298 TYR A O 1
ATOM 2321 N N . ASN A 1 299 ? -15.336 19.641 9.422 1 87.38 299 ASN A N 1
ATOM 2322 C CA . ASN A 1 299 ? -14.438 18.938 8.523 1 87.38 299 ASN A CA 1
ATOM 2323 C C . ASN A 1 299 ? -13.625 17.859 9.258 1 87.38 299 ASN A C 1
ATOM 2325 O O . ASN A 1 299 ? -13.312 16.812 8.695 1 87.38 299 ASN A O 1
ATOM 2329 N N . ALA A 1 300 ? -13.25 18.141 10.453 1 87.81 300 ALA A N 1
ATOM 2330 C CA . ALA A 1 300 ? -12.508 17.156 11.234 1 87.81 300 ALA A CA 1
ATOM 2331 C C . ALA A 1 300 ? -13.328 15.883 11.438 1 87.81 300 ALA A C 1
ATOM 2333 O O . ALA A 1 300 ? -12.812 14.773 11.273 1 87.81 300 ALA A O 1
ATOM 2334 N N . VAL A 1 301 ? -14.578 16.078 11.758 1 91.56 301 VAL A N 1
ATOM 2335 C CA . VAL A 1 301 ? -15.453 14.93 12.008 1 91.56 301 VAL A CA 1
ATOM 2336 C C . VAL A 1 301 ? -15.805 14.25 10.688 1 91.56 301 VAL A C 1
ATOM 2338 O O . VAL A 1 301 ? -15.844 13.023 10.609 1 91.56 301 VAL A O 1
ATOM 2341 N N . LEU A 1 302 ? -16.047 15.086 9.695 1 92.44 302 LEU A N 1
ATOM 2342 C CA . LEU A 1 302 ? -16.312 14.539 8.375 1 92.44 302 LEU A CA 1
ATOM 2343 C C . LEU A 1 302 ? -15.141 13.688 7.891 1 92.44 302 LEU A C 1
ATOM 2345 O O . LEU A 1 302 ? -15.344 12.602 7.348 1 92.44 302 LEU A O 1
ATOM 2349 N N . ASN A 1 303 ? -13.945 14.156 8.062 1 89.12 303 ASN A N 1
ATOM 2350 C CA . ASN A 1 303 ? -12.75 13.414 7.676 1 89.12 303 ASN A CA 1
ATOM 2351 C C . ASN A 1 303 ? -12.641 12.094 8.445 1 89.12 303 ASN A C 1
ATOM 2353 O O . ASN A 1 303 ? -12.242 11.078 7.883 1 89.12 303 ASN A O 1
ATOM 2357 N N . GLY A 1 304 ? -13.008 12.18 9.719 1 85.56 304 GLY A N 1
ATOM 2358 C CA . GLY A 1 304 ? -13.016 10.961 10.516 1 85.56 304 GLY A CA 1
ATOM 2359 C C . GLY A 1 304 ? -13.977 9.906 9.984 1 85.56 304 GLY A C 1
ATOM 2360 O O . GLY A 1 304 ? -13.617 8.734 9.883 1 85.56 304 GLY A O 1
ATOM 2361 N N . PHE A 1 305 ? -15.148 10.305 9.586 1 87.19 305 PHE A N 1
ATOM 2362 C CA . PHE A 1 305 ? -16.141 9.383 9.062 1 87.19 305 PHE A CA 1
ATOM 2363 C C . PHE A 1 305 ? -15.703 8.805 7.727 1 87.19 305 PHE A C 1
ATOM 2365 O O . PHE A 1 305 ? -15.781 7.594 7.508 1 87.19 305 PHE A O 1
ATOM 2372 N N . CYS A 1 306 ? -15.188 9.602 6.859 1 85.56 306 CYS A N 1
ATOM 2373 C CA . CYS A 1 306 ? -14.789 9.148 5.531 1 85.56 306 CYS A CA 1
ATOM 2374 C C . CYS A 1 306 ? -13.594 8.211 5.609 1 85.56 306 CYS A C 1
ATOM 2376 O O . CYS A 1 306 ? -13.539 7.203 4.898 1 85.56 306 CYS A O 1
ATOM 2378 N N . LYS A 1 307 ? -12.68 8.523 6.469 1 78.81 307 LYS A N 1
ATOM 2379 C CA . LYS A 1 307 ? -11.492 7.68 6.637 1 78.81 307 LYS A CA 1
ATOM 2380 C C . LYS A 1 307 ? -11.875 6.293 7.148 1 78.81 307 LYS A C 1
ATOM 2382 O O . LYS A 1 307 ? -11.188 5.309 6.859 1 78.81 307 LYS A O 1
ATOM 2387 N N . ASN A 1 308 ? -13.047 6.293 7.848 1 77.19 308 ASN A N 1
ATOM 2388 C CA . ASN A 1 308 ? -13.445 5.023 8.445 1 77.19 308 ASN A CA 1
ATOM 2389 C C . ASN A 1 308 ? -14.562 4.355 7.648 1 77.19 308 ASN A C 1
ATOM 2391 O O . ASN A 1 308 ? -15.188 3.404 8.125 1 77.19 308 ASN A O 1
ATOM 2395 N N . GLY A 1 309 ? -14.875 4.93 6.488 1 77.38 309 GLY A N 1
ATOM 2396 C CA . GLY A 1 309 ? -15.812 4.309 5.57 1 77.38 309 GLY A CA 1
ATOM 2397 C C . GLY A 1 309 ? -17.266 4.535 5.961 1 77.38 309 GLY A C 1
ATOM 2398 O O . GLY A 1 309 ? -18.156 3.816 5.508 1 77.38 309 GLY A O 1
ATOM 2399 N N . LEU A 1 310 ? -17.453 5.422 6.867 1 84.25 310 LEU A N 1
ATOM 2400 C CA . LEU A 1 310 ? -18.812 5.727 7.312 1 84.25 310 LEU A CA 1
ATOM 2401 C C . LEU A 1 310 ? -19.406 6.863 6.492 1 84.25 310 LEU A C 1
ATOM 2403 O O . LEU A 1 310 ? -19.688 7.941 7.027 1 84.25 310 LEU A O 1
ATOM 2407 N N . TYR A 1 311 ? -19.688 6.602 5.242 1 84.25 311 TYR A N 1
ATOM 2408 C CA . TYR A 1 311 ? -20.047 7.648 4.293 1 84.25 311 TYR A CA 1
ATOM 2409 C C . TYR A 1 311 ? -21.484 8.117 4.516 1 84.25 311 TYR A C 1
ATOM 2411 O O . TYR A 1 311 ? -21.797 9.289 4.301 1 84.25 311 TYR A O 1
ATOM 2419 N N . ASP A 1 312 ? -22.375 7.25 5.027 1 83.94 312 ASP A N 1
ATOM 2420 C CA . ASP A 1 312 ? -23.734 7.672 5.312 1 83.94 312 ASP A CA 1
ATOM 2421 C C . ASP A 1 312 ? -23.781 8.672 6.461 1 83.94 312 ASP A C 1
ATOM 2423 O O . ASP A 1 312 ? -24.5 9.672 6.398 1 83.94 312 ASP A O 1
ATOM 2427 N N . LYS A 1 313 ? -22.984 8.367 7.445 1 87.75 313 LYS A N 1
ATOM 2428 C CA . LYS A 1 313 ? -22.906 9.305 8.562 1 87.75 313 LYS A CA 1
ATOM 2429 C C . LYS A 1 313 ? -22.281 10.625 8.133 1 87.75 313 LYS A C 1
ATOM 2431 O O . LYS A 1 313 ? -22.672 11.695 8.617 1 87.75 313 LYS A O 1
ATOM 2436 N N . ALA A 1 314 ? -21.281 10.523 7.238 1 90.81 314 ALA A N 1
ATOM 2437 C CA . ALA A 1 314 ? -20.641 11.734 6.734 1 90.81 314 ALA A CA 1
ATOM 2438 C C . ALA A 1 314 ? -21.625 12.602 5.953 1 90.81 314 ALA A C 1
ATOM 2440 O O . ALA A 1 314 ? -21.625 13.82 6.094 1 90.81 314 ALA A O 1
ATOM 2441 N N . LYS A 1 315 ? -22.484 11.977 5.195 1 88.62 315 LYS A N 1
ATOM 2442 C CA . LYS A 1 315 ? -23.484 12.711 4.422 1 88.62 315 LYS A CA 1
ATOM 2443 C C . LYS A 1 315 ? -24.5 13.383 5.336 1 88.62 315 LYS A C 1
ATOM 2445 O O . LYS A 1 315 ? -24.922 14.516 5.09 1 88.62 315 LYS A O 1
ATOM 2450 N N . GLU A 1 316 ? -24.859 12.633 6.32 1 91.06 316 GLU A N 1
ATOM 2451 C CA . GLU A 1 316 ? -25.797 13.195 7.293 1 91.06 316 GLU A CA 1
ATOM 2452 C C . GLU A 1 316 ? -25.203 14.414 7.992 1 91.06 316 GLU A C 1
ATOM 2454 O O . GLU A 1 316 ? -25.891 15.422 8.172 1 91.06 316 GLU A O 1
ATOM 2459 N N . LEU A 1 317 ? -23.969 14.273 8.352 1 92.69 317 LEU A N 1
ATOM 2460 C CA . LEU A 1 317 ? -23.312 15.375 9.047 1 92.69 317 LEU A CA 1
ATOM 2461 C C . LEU A 1 317 ? -23.141 16.578 8.109 1 92.69 317 LEU A C 1
ATOM 2463 O O . LEU A 1 317 ? -23.219 17.719 8.547 1 92.69 317 LEU A O 1
ATOM 2467 N N . LEU A 1 318 ? -22.828 16.328 6.848 1 91.75 318 LEU A N 1
ATOM 2468 C CA . LEU A 1 318 ? -22.75 17.406 5.871 1 91.75 318 LEU A CA 1
ATOM 2469 C C . LEU A 1 318 ? -24.078 18.141 5.766 1 91.75 318 LEU A C 1
ATOM 2471 O O . LEU A 1 318 ? -24.109 19.359 5.672 1 91.75 318 LEU A O 1
ATOM 2475 N N . GLY A 1 319 ? -25.156 17.328 5.762 1 89.25 319 GLY A N 1
ATOM 2476 C CA . GLY A 1 319 ? -26.469 17.938 5.77 1 89.25 319 GLY A CA 1
ATOM 2477 C C . GLY A 1 319 ? -26.703 18.859 6.957 1 89.25 319 GLY A C 1
ATOM 2478 O O . GLY A 1 319 ? -27.234 19.953 6.805 1 89.25 319 GLY A O 1
ATOM 2479 N N . GLU A 1 320 ? -26.203 18.438 8.094 1 87.81 320 GLU A N 1
ATOM 2480 C CA . GLU A 1 320 ? -26.312 19.266 9.297 1 87.81 320 GLU A CA 1
ATOM 2481 C C . GLU A 1 320 ? -25.5 20.547 9.164 1 87.81 320 GLU A C 1
ATOM 2483 O O . GLU A 1 320 ? -25.938 21.609 9.617 1 87.81 320 GLU A O 1
ATOM 2488 N N . MET A 1 321 ? -24.344 20.438 8.617 1 87.44 321 MET A N 1
ATOM 2489 C CA . MET A 1 321 ? -23.484 21.594 8.406 1 87.44 321 MET A CA 1
ATOM 2490 C C . MET A 1 321 ? -24.156 22.609 7.5 1 87.44 321 MET A C 1
ATOM 2492 O O . MET A 1 321 ? -24.125 23.812 7.777 1 87.44 321 MET A O 1
ATOM 2496 N N . LEU A 1 322 ? -24.812 22.062 6.508 1 85.56 322 LEU A N 1
ATOM 2497 C CA . LEU A 1 322 ? -25.5 22.938 5.562 1 85.56 322 LEU A CA 1
ATOM 2498 C C . LEU A 1 322 ? -26.719 23.578 6.199 1 85.56 322 LEU A C 1
ATOM 2500 O O . LEU A 1 322 ? -27 24.766 5.977 1 85.56 322 LEU A O 1
ATOM 2504 N N . ASP A 1 323 ? -27.406 22.828 6.992 1 83.12 323 ASP A N 1
ATOM 2505 C CA . ASP A 1 323 ? -28.594 23.344 7.684 1 83.12 323 ASP A CA 1
ATOM 2506 C C . ASP A 1 323 ? -28.203 24.438 8.672 1 83.12 323 ASP A C 1
ATOM 2508 O O . ASP A 1 323 ? -29.016 25.344 8.945 1 83.12 323 ASP A O 1
ATOM 2512 N N . ALA A 1 324 ? -26.969 24.328 9.164 1 78.38 324 ALA A N 1
ATOM 2513 C CA . ALA A 1 324 ? -26.484 25.328 10.109 1 78.38 324 ALA A CA 1
ATOM 2514 C C . ALA A 1 324 ? -26.062 26.609 9.391 1 78.38 324 ALA A C 1
ATOM 2516 O O . ALA A 1 324 ? -25.625 27.578 10.023 1 78.38 324 ALA A O 1
ATOM 2517 N N . GLY A 1 325 ? -26.156 26.594 8.008 1 73.06 325 GLY A N 1
ATOM 2518 C CA . GLY A 1 325 ? -25.859 27.781 7.223 1 73.06 325 GLY A CA 1
ATOM 2519 C C . GLY A 1 325 ? -24.391 27.891 6.844 1 73.06 325 GLY A C 1
ATOM 2520 O O . GLY A 1 325 ? -23.938 28.953 6.41 1 73.06 325 GLY A O 1
ATOM 2521 N N . LEU A 1 326 ? -23.594 26.922 7.125 1 77.31 326 LEU A N 1
ATOM 2522 C CA . LEU A 1 326 ? -22.172 26.922 6.777 1 77.31 326 LEU A CA 1
ATOM 2523 C C . LEU A 1 326 ? -21.969 26.469 5.336 1 77.31 326 LEU A C 1
ATOM 2525 O O . LEU A 1 326 ? -22.734 25.656 4.824 1 77.31 326 LEU A O 1
ATOM 2529 N N . VAL A 1 327 ? -21 27.109 4.637 1 75.75 327 VAL A N 1
ATOM 2530 C CA . VAL A 1 327 ? -20.703 26.766 3.25 1 75.75 327 VAL A CA 1
ATOM 2531 C C . VAL A 1 327 ? -19.453 25.891 3.191 1 75.75 327 VAL A C 1
ATOM 2533 O O . VAL A 1 327 ? -18.406 26.234 3.75 1 75.75 327 VAL A O 1
ATOM 2536 N N . PRO A 1 328 ? -19.594 24.781 2.527 1 82.25 328 PRO A N 1
ATOM 2537 C CA . PRO A 1 328 ? -18.422 23.906 2.385 1 82.25 328 PRO A CA 1
ATOM 2538 C C . PRO A 1 328 ? -17.281 24.547 1.608 1 82.25 328 PRO A C 1
ATOM 2540 O O . PRO A 1 328 ? -17.531 25.328 0.677 1 82.25 328 PRO A O 1
ATOM 2543 N N . ASN A 1 329 ? -16.141 24.391 2.023 1 80.19 329 ASN A N 1
ATOM 2544 C CA . ASN A 1 329 ? -14.961 24.859 1.302 1 80.19 329 ASN A CA 1
ATOM 2545 C C . ASN A 1 329 ? -14.297 23.734 0.511 1 80.19 329 ASN A C 1
ATOM 2547 O O . ASN A 1 329 ? -14.852 22.641 0.395 1 80.19 329 ASN A O 1
ATOM 2551 N N . ALA A 1 330 ? -13.125 24.016 -0.092 1 80.06 330 ALA A N 1
ATOM 2552 C CA . ALA A 1 330 ? -12.43 23.031 -0.925 1 80.06 330 ALA A CA 1
ATOM 2553 C C . ALA A 1 330 ? -12.039 21.797 -0.112 1 80.06 330 ALA A C 1
ATOM 2555 O O . ALA A 1 330 ? -12.109 20.672 -0.607 1 80.06 330 ALA A O 1
ATOM 2556 N N . SER A 1 331 ? -11.633 22.016 1.121 1 84.31 331 SER A N 1
ATOM 2557 C CA . SER A 1 331 ? -11.234 20.906 1.992 1 84.31 331 SER A CA 1
ATOM 2558 C C . SER A 1 331 ? -12.406 19.969 2.271 1 84.31 331 SER A C 1
ATOM 2560 O O . SER A 1 331 ? -12.227 18.766 2.369 1 84.31 331 SER A O 1
ATOM 2562 N N . THR A 1 332 ? -13.625 20.562 2.471 1 89.94 332 THR A N 1
ATOM 2563 C CA . THR A 1 332 ? -14.82 19.766 2.699 1 89.94 332 THR A CA 1
ATOM 2564 C C . THR A 1 332 ? -15.07 18.828 1.523 1 89.94 332 THR A C 1
ATOM 2566 O O . THR A 1 332 ? -15.297 17.625 1.714 1 89.94 332 THR A O 1
ATOM 2569 N N . PHE A 1 333 ? -14.977 19.406 0.381 1 90.56 333 PHE A N 1
ATOM 2570 C CA . PHE A 1 333 ? -15.211 18.594 -0.812 1 90.56 333 PHE A CA 1
ATOM 2571 C C . PHE A 1 333 ? -14.102 17.562 -0.994 1 90.56 333 PHE A C 1
ATOM 2573 O O . PHE A 1 333 ? -14.367 16.438 -1.399 1 90.56 333 PHE A O 1
ATOM 2580 N N . ASN A 1 334 ? -12.898 17.922 -0.707 1 91 334 ASN A N 1
ATOM 2581 C CA . ASN A 1 334 ? -11.773 16.984 -0.852 1 91 334 ASN A CA 1
ATOM 2582 C C . ASN A 1 334 ? -11.906 15.797 0.093 1 91 334 ASN A C 1
ATOM 2584 O O . ASN A 1 334 ? -11.492 14.688 -0.244 1 91 334 ASN A O 1
ATOM 2588 N N . ILE A 1 335 ? -12.453 16.031 1.255 1 92.88 335 ILE A N 1
ATOM 2589 C CA . ILE A 1 335 ? -12.672 14.953 2.211 1 92.88 335 ILE A CA 1
ATOM 2590 C C . ILE A 1 335 ? -13.586 13.898 1.595 1 92.88 335 ILE A C 1
ATOM 2592 O O . ILE A 1 335 ? -13.273 12.703 1.617 1 92.88 335 ILE A O 1
ATOM 2596 N N . PHE A 1 336 ? -14.672 14.352 0.976 1 92.88 336 PHE A N 1
ATOM 2597 C CA . PHE A 1 336 ? -15.625 13.438 0.357 1 92.88 336 PHE A CA 1
ATOM 2598 C C . PHE A 1 336 ? -15.039 12.836 -0.915 1 92.88 336 PHE A C 1
ATOM 2600 O O . PHE A 1 336 ? -15.188 11.633 -1.159 1 92.88 336 PHE A O 1
ATOM 2607 N N . LEU A 1 337 ? -14.383 13.727 -1.638 1 93.06 337 LEU A N 1
ATOM 2608 C CA . LEU A 1 337 ? -13.797 13.258 -2.889 1 93.06 337 LEU A CA 1
ATOM 2609 C C . LEU A 1 337 ? -12.766 12.164 -2.631 1 93.06 337 LEU A C 1
ATOM 2611 O O . LEU A 1 337 ? -12.812 11.102 -3.254 1 93.06 337 LEU A O 1
ATOM 2615 N N . SER A 1 338 ? -11.852 12.359 -1.729 1 90.31 338 SER A N 1
ATOM 2616 C CA . SER A 1 338 ? -10.836 11.367 -1.382 1 90.31 338 SER A CA 1
ATOM 2617 C C . SER A 1 338 ? -11.469 10.109 -0.811 1 90.31 338 SER A C 1
ATOM 2619 O O . SER A 1 338 ? -11.008 9 -1.084 1 90.31 338 SER A O 1
ATOM 2621 N N . GLY A 1 339 ? -12.539 10.328 -0.002 1 85.56 339 GLY A N 1
ATOM 2622 C CA . GLY A 1 339 ? -13.227 9.18 0.573 1 85.56 339 GLY A CA 1
ATOM 2623 C C . GLY A 1 339 ? -13.852 8.281 -0.471 1 85.56 339 GLY A C 1
ATOM 2624 O O . GLY A 1 339 ? -13.641 7.066 -0.459 1 85.56 339 GLY A O 1
ATOM 2625 N N . PHE A 1 340 ? -14.531 8.836 -1.419 1 85.69 340 PHE A N 1
ATOM 2626 C CA . PHE A 1 340 ? -15.219 8.055 -2.438 1 85.69 340 PHE A CA 1
ATOM 2627 C C . PHE A 1 340 ? -14.227 7.457 -3.43 1 85.69 340 PHE A C 1
ATOM 2629 O O . PHE A 1 340 ? -14.43 6.348 -3.928 1 85.69 340 PHE A O 1
ATOM 2636 N N . CYS A 1 341 ? -13.18 8.18 -3.713 1 85.25 341 CYS A N 1
ATOM 2637 C CA . CYS A 1 341 ? -12.141 7.645 -4.59 1 85.25 341 CYS A CA 1
ATOM 2638 C C . CYS A 1 341 ? -11.461 6.441 -3.953 1 85.25 341 CYS A C 1
ATOM 2640 O O . CYS A 1 341 ? -11.156 5.461 -4.637 1 85.25 341 CYS A O 1
ATOM 2642 N N . LYS A 1 342 ? -11.258 6.527 -2.727 1 77.75 342 LYS A N 1
ATOM 2643 C CA . LYS A 1 342 ? -10.578 5.453 -2.012 1 77.75 342 LYS A CA 1
ATOM 2644 C C . LYS A 1 342 ? -11.383 4.156 -2.068 1 77.75 342 LYS A C 1
ATOM 2646 O O . LYS A 1 342 ? -10.812 3.07 -2.17 1 77.75 342 LYS A O 1
ATOM 2651 N N . ILE A 1 343 ? -12.727 4.266 -2.09 1 76.31 343 ILE A N 1
ATOM 2652 C CA . ILE A 1 343 ? -13.531 3.051 -2.076 1 76.31 343 ILE A CA 1
ATOM 2653 C C . ILE A 1 343 ? -13.938 2.688 -3.502 1 76.31 343 ILE A C 1
ATOM 2655 O O . ILE A 1 343 ? -14.656 1.708 -3.719 1 76.31 343 ILE A O 1
ATOM 2659 N N . GLY A 1 344 ? -13.562 3.531 -4.461 1 76.44 344 GLY A N 1
ATOM 2660 C CA . GLY A 1 344 ? -13.781 3.219 -5.863 1 76.44 344 GLY A CA 1
ATOM 2661 C C . GLY A 1 344 ? -15.188 3.553 -6.336 1 76.44 344 GLY A C 1
ATOM 2662 O O . GLY A 1 344 ? -15.664 2.994 -7.324 1 76.44 344 GLY A O 1
ATOM 2663 N N . ASN A 1 345 ? -15.898 4.332 -5.566 1 81.75 345 ASN A N 1
ATOM 2664 C CA . ASN A 1 345 ? -17.203 4.809 -6.008 1 81.75 345 ASN A CA 1
ATOM 2665 C C . ASN A 1 345 ? -17.078 5.973 -6.988 1 81.75 345 ASN A C 1
ATOM 2667 O O . ASN A 1 345 ? -17.203 7.133 -6.598 1 81.75 345 ASN A O 1
ATOM 2671 N N . THR A 1 346 ? -16.891 5.707 -8.211 1 82.88 346 THR A N 1
ATOM 2672 C CA . THR A 1 346 ? -16.594 6.688 -9.242 1 82.88 346 THR A CA 1
ATOM 2673 C C . THR A 1 346 ? -17.75 7.656 -9.43 1 82.88 346 THR A C 1
ATOM 2675 O O . THR A 1 346 ? -17.547 8.859 -9.586 1 82.88 346 THR A O 1
ATOM 2678 N N . SER A 1 347 ? -18.953 7.141 -9.398 1 84.25 347 SER A N 1
ATOM 2679 C CA . SER A 1 347 ? -20.125 7.984 -9.648 1 84.25 347 SER A CA 1
ATOM 2680 C C . SER A 1 347 ? -20.25 9.078 -8.594 1 84.25 347 SER A C 1
ATOM 2682 O O . SER A 1 347 ? -20.406 10.258 -8.93 1 84.25 347 SER A O 1
ATOM 2684 N N . GLU A 1 348 ? -20.109 8.68 -7.316 1 86.62 348 GLU A N 1
ATOM 2685 C CA . GLU A 1 348 ? -20.203 9.672 -6.246 1 86.62 348 GLU A CA 1
ATOM 2686 C C . GLU A 1 348 ? -19 10.609 -6.25 1 86.62 348 GLU A C 1
ATOM 2688 O O . GLU A 1 348 ? -19.141 11.805 -5.973 1 86.62 348 GLU A O 1
ATOM 2693 N N . ALA A 1 349 ? -17.812 10.086 -6.5 1 89.81 349 ALA A N 1
ATOM 2694 C CA . ALA A 1 349 ? -16.625 10.914 -6.562 1 89.81 349 ALA A CA 1
ATOM 2695 C C . ALA A 1 349 ? -16.766 12.008 -7.617 1 89.81 349 ALA A C 1
ATOM 2697 O O . ALA A 1 349 ? -16.469 13.172 -7.355 1 89.81 349 ALA A O 1
ATOM 2698 N N . MET A 1 350 ? -17.281 11.625 -8.766 1 90.5 350 MET A N 1
ATOM 2699 C CA . MET A 1 350 ? -17.391 12.594 -9.852 1 90.5 350 MET A CA 1
ATOM 2700 C C . MET A 1 350 ? -18.531 13.578 -9.578 1 90.5 350 MET A C 1
ATOM 2702 O O . MET A 1 350 ? -18.438 14.75 -9.945 1 90.5 350 MET A O 1
ATOM 2706 N N . ARG A 1 351 ? -19.547 13.109 -8.898 1 91.38 351 ARG A N 1
ATOM 2707 C CA . ARG A 1 351 ? -20.609 14.031 -8.492 1 91.38 351 ARG A CA 1
ATOM 2708 C C . ARG A 1 351 ? -20.078 15.102 -7.547 1 91.38 351 ARG A C 1
ATOM 2710 O O . ARG A 1 351 ? -20.422 16.281 -7.688 1 91.38 351 ARG A O 1
ATOM 2717 N N . ILE A 1 352 ? -19.25 14.688 -6.586 1 91.81 352 ILE A N 1
ATOM 2718 C CA . ILE A 1 352 ? -18.656 15.609 -5.625 1 91.81 352 ILE A CA 1
ATOM 2719 C C . ILE A 1 352 ? -17.719 16.562 -6.348 1 91.81 352 ILE A C 1
ATOM 2721 O O . ILE A 1 352 ? -17.688 17.766 -6.059 1 91.81 352 ILE A O 1
ATOM 2725 N N . TYR A 1 353 ? -16.969 16.031 -7.262 1 92.81 353 TYR A N 1
ATOM 2726 C CA . TYR A 1 353 ? -16.062 16.844 -8.047 1 92.81 353 TYR A CA 1
ATOM 2727 C C . TYR A 1 353 ? -16.812 17.922 -8.82 1 92.81 353 TYR A C 1
ATOM 2729 O O . TYR A 1 353 ? -16.422 19.094 -8.82 1 92.81 353 TYR A O 1
ATOM 2737 N N . ASP A 1 354 ? -17.906 17.531 -9.445 1 91.38 354 ASP A N 1
ATOM 2738 C CA . ASP A 1 354 ? -18.703 18.469 -10.227 1 91.38 354 ASP A CA 1
ATOM 2739 C C . ASP A 1 354 ? -19.344 19.531 -9.328 1 91.38 354 ASP A C 1
ATOM 2741 O O . ASP A 1 354 ? -19.438 20.703 -9.711 1 91.38 354 ASP A O 1
ATOM 2745 N N . LYS A 1 355 ? -19.75 19.062 -8.188 1 89.88 355 LYS A N 1
ATOM 2746 C CA . LYS A 1 355 ? -20.312 20.016 -7.238 1 89.88 355 LYS A CA 1
ATOM 2747 C C . LYS A 1 355 ? -19.281 21.031 -6.777 1 89.88 355 LYS A C 1
ATOM 2749 O O . LYS A 1 355 ? -19.594 22.203 -6.57 1 89.88 355 LYS A O 1
ATOM 2754 N N . MET A 1 356 ? -18.078 20.562 -6.523 1 88.56 356 MET A N 1
ATOM 2755 C CA . MET A 1 356 ? -16.984 21.453 -6.129 1 88.56 356 MET A CA 1
ATOM 2756 C C . MET A 1 356 ? -16.734 22.516 -7.195 1 88.56 356 MET A C 1
ATOM 2758 O O . MET A 1 356 ? -16.719 23.703 -6.895 1 88.56 356 MET A O 1
ATOM 2762 N N . VAL A 1 357 ? -16.641 22.062 -8.438 1 86.12 357 VAL A N 1
ATOM 2763 C CA . VAL A 1 357 ? -16.375 22.969 -9.547 1 86.12 357 VAL A CA 1
ATOM 2764 C C . VAL A 1 357 ? -17.578 23.875 -9.781 1 86.12 357 VAL A C 1
ATOM 2766 O O . VAL A 1 357 ? -17.406 25.078 -10.039 1 86.12 357 VAL A O 1
ATOM 2769 N N . GLY A 1 358 ? -18.719 23.266 -9.695 1 83.5 358 GLY A N 1
ATOM 2770 C CA . GLY A 1 358 ? -19.953 24.031 -9.883 1 83.5 358 GLY A CA 1
ATOM 2771 C C . GLY A 1 358 ? -20.141 25.125 -8.852 1 83.5 358 GLY A C 1
ATOM 2772 O O . GLY A 1 358 ? -20.797 26.125 -9.117 1 83.5 358 GLY A O 1
ATOM 2773 N N . SER A 1 359 ? -19.547 24.984 -7.637 1 78.94 359 SER A N 1
ATOM 2774 C CA . SER A 1 359 ? -19.656 25.969 -6.562 1 78.94 359 SER A CA 1
ATOM 2775 C C . SER A 1 359 ? -18.641 27.094 -6.742 1 78.94 359 SER A C 1
ATOM 2777 O O . SER A 1 359 ? -18.578 28.016 -5.918 1 78.94 359 SER A O 1
ATOM 2779 N N . GLY A 1 360 ? -17.828 27 -7.836 1 72.88 360 GLY A N 1
ATOM 2780 C CA . GLY A 1 360 ? -16.875 28.062 -8.125 1 72.88 360 GLY A CA 1
ATOM 2781 C C . GLY A 1 360 ? -15.508 27.797 -7.516 1 72.88 360 GLY A C 1
ATOM 2782 O O . GLY A 1 360 ? -14.617 28.656 -7.59 1 72.88 360 GLY A O 1
ATOM 2783 N N . LEU A 1 361 ? -15.367 26.688 -6.82 1 78.88 361 LEU A N 1
ATOM 2784 C CA . LEU A 1 361 ? -14.07 26.328 -6.25 1 78.88 361 LEU A CA 1
ATOM 2785 C C . LEU A 1 361 ? -13.18 25.672 -7.297 1 78.88 361 LEU A C 1
ATOM 2787 O O . LEU A 1 361 ? -13.672 24.969 -8.188 1 78.88 361 LEU A O 1
ATOM 2791 N N . VAL A 1 362 ? -11.906 25.953 -7.289 1 78.88 362 VAL A N 1
ATOM 2792 C CA . VAL A 1 362 ? -10.953 25.344 -8.203 1 78.88 362 VAL A CA 1
ATOM 2793 C C . VAL A 1 362 ? -10.289 24.141 -7.527 1 78.88 362 VAL A C 1
ATOM 2795 O O . VAL A 1 362 ? -9.789 24.25 -6.406 1 78.88 362 VAL A O 1
ATOM 2798 N N . PRO A 1 363 ? -10.391 23.016 -8.195 1 85.56 363 PRO A N 1
ATOM 2799 C CA . PRO A 1 363 ? -9.734 21.828 -7.629 1 85.56 363 PRO A CA 1
ATOM 2800 C C . PRO A 1 363 ? -8.234 22.031 -7.422 1 85.56 363 PRO A C 1
ATOM 2802 O O . PRO A 1 363 ? -7.574 22.672 -8.25 1 85.56 363 PRO A O 1
ATOM 2805 N N . ASP A 1 364 ? -7.758 21.578 -6.312 1 84.06 364 ASP A N 1
ATOM 2806 C CA . ASP A 1 364 ? -6.34 21.703 -6.004 1 84.06 364 ASP A CA 1
ATOM 2807 C C . ASP A 1 364 ? -5.605 20.391 -6.25 1 84.06 364 ASP A C 1
ATOM 2809 O O . ASP A 1 364 ? -6.145 19.484 -6.883 1 84.06 364 ASP A O 1
ATOM 2813 N N . ILE A 1 365 ? -4.363 20.312 -5.789 1 84.25 365 ILE A N 1
ATOM 2814 C CA . ILE A 1 365 ? -3.512 19.156 -6.043 1 84.25 365 ILE A CA 1
ATOM 2815 C C . ILE A 1 365 ? -4.098 17.922 -5.363 1 84.25 365 ILE A C 1
ATOM 2817 O O . ILE A 1 365 ? -3.992 16.812 -5.879 1 84.25 365 ILE A O 1
ATOM 2821 N N . VAL A 1 366 ? -4.734 18.109 -4.223 1 86.31 366 VAL A N 1
ATOM 2822 C CA . VAL A 1 366 ? -5.32 17 -3.479 1 86.31 366 VAL A CA 1
ATOM 2823 C C . VAL A 1 366 ? -6.512 16.438 -4.25 1 86.31 366 VAL A C 1
ATOM 2825 O O . VAL A 1 366 ? -6.684 15.219 -4.328 1 86.31 366 VAL A O 1
ATOM 2828 N N . SER A 1 367 ? -7.324 17.344 -4.832 1 91.12 367 SER A N 1
ATOM 2829 C CA . SER A 1 367 ? -8.469 16.922 -5.625 1 91.12 367 SER A CA 1
ATOM 2830 C C . SER A 1 367 ? -8.031 16.094 -6.832 1 91.12 367 SER A C 1
ATOM 2832 O O . SER A 1 367 ? -8.547 15 -7.059 1 91.12 367 SER A O 1
ATOM 2834 N N . PHE A 1 368 ? -7.062 16.625 -7.551 1 91.69 368 PHE A N 1
ATOM 2835 C CA . PHE A 1 368 ? -6.594 15.93 -8.75 1 91.69 368 PHE A CA 1
ATOM 2836 C C . PHE A 1 368 ? -5.895 14.625 -8.383 1 91.69 368 PHE A C 1
ATOM 2838 O O . PHE A 1 368 ? -6.031 13.625 -9.094 1 91.69 368 PHE A O 1
ATOM 2845 N N . SER A 1 369 ? -5.109 14.633 -7.297 1 91.5 369 SER A N 1
ATOM 2846 C CA . SER A 1 369 ? -4.438 13.414 -6.859 1 91.5 369 SER A CA 1
ATOM 2847 C C . SER A 1 369 ? -5.441 12.305 -6.566 1 91.5 369 SER A C 1
ATOM 2849 O O . SER A 1 369 ? -5.211 11.141 -6.918 1 91.5 369 SER A O 1
ATOM 2851 N N . SER A 1 370 ? -6.543 12.633 -5.953 1 92.81 370 SER A N 1
ATOM 2852 C CA . SER A 1 370 ? -7.566 11.648 -5.621 1 92.81 370 SER A CA 1
ATOM 2853 C C . SER A 1 370 ? -8.195 11.055 -6.879 1 92.81 370 SER A C 1
ATOM 2855 O O . SER A 1 370 ? -8.367 9.844 -6.984 1 92.81 370 SER A O 1
ATOM 2857 N N . VAL A 1 371 ? -8.5 11.93 -7.824 1 94 371 VAL A N 1
ATOM 2858 C CA . VAL A 1 371 ? -9.18 11.484 -9.031 1 94 371 VAL A CA 1
ATOM 2859 C C . VAL A 1 371 ? -8.219 10.695 -9.914 1 94 371 VAL A C 1
ATOM 2861 O O . VAL A 1 371 ? -8.578 9.656 -10.461 1 94 371 VAL A O 1
ATOM 2864 N N . ILE A 1 372 ? -6.953 11.141 -10.031 1 93.88 372 ILE A N 1
ATOM 2865 C CA . ILE A 1 372 ? -5.945 10.453 -10.836 1 93.88 372 ILE A CA 1
ATOM 2866 C C . ILE A 1 372 ? -5.637 9.094 -10.211 1 93.88 372 ILE A C 1
ATOM 2868 O O . ILE A 1 372 ? -5.484 8.102 -10.93 1 93.88 372 ILE A O 1
ATOM 2872 N N . ASP A 1 373 ? -5.574 8.953 -8.93 1 92.25 373 ASP A N 1
ATOM 2873 C CA . ASP A 1 373 ? -5.348 7.691 -8.234 1 92.25 373 ASP A CA 1
ATOM 2874 C C . ASP A 1 373 ? -6.484 6.707 -8.5 1 92.25 373 ASP A C 1
ATOM 2876 O O . ASP A 1 373 ? -6.25 5.52 -8.711 1 92.25 373 ASP A O 1
ATOM 2880 N N . LEU A 1 374 ? -7.719 7.281 -8.414 1 88.62 374 LEU A N 1
ATOM 2881 C CA . LEU A 1 374 ? -8.906 6.461 -8.656 1 88.62 374 LEU A CA 1
ATOM 2882 C C . LEU A 1 374 ? -8.82 5.777 -10.016 1 88.62 374 LEU A C 1
ATOM 2884 O O . LEU A 1 374 ? -8.93 4.551 -10.102 1 88.62 374 LEU A O 1
ATOM 2888 N N . PHE A 1 375 ? -8.57 6.504 -11.055 1 86.88 375 PHE A N 1
ATOM 2889 C CA . PHE A 1 375 ? -8.602 5.969 -12.414 1 86.88 375 PHE A CA 1
ATOM 2890 C C . PHE A 1 375 ? -7.355 5.129 -12.688 1 86.88 375 PHE A C 1
ATOM 2892 O O . PHE A 1 375 ? -7.414 4.148 -13.43 1 86.88 375 PHE A O 1
ATOM 2899 N N . SER A 1 376 ? -6.18 5.453 -12.078 1 86.88 376 SER A N 1
ATOM 2900 C CA . SER A 1 376 ? -4.98 4.633 -12.219 1 86.88 376 SER A CA 1
ATOM 2901 C C . SER A 1 376 ? -5.18 3.252 -11.602 1 86.88 376 SER A C 1
ATOM 2903 O O . SER A 1 376 ? -4.789 2.242 -12.195 1 86.88 376 SER A O 1
ATOM 2905 N N . LYS A 1 377 ? -5.781 3.207 -10.461 1 80.44 377 LYS A N 1
ATOM 2906 C CA . LYS A 1 377 ? -6.02 1.942 -9.773 1 80.44 377 LYS A CA 1
ATOM 2907 C C . LYS A 1 377 ? -7 1.07 -10.555 1 80.44 377 LYS A C 1
ATOM 2909 O O . LYS A 1 377 ? -6.918 -0.159 -10.508 1 80.44 377 LYS A O 1
ATOM 2914 N N . LYS A 1 378 ? -7.871 1.712 -11.312 1 77.12 378 LYS A N 1
ATOM 2915 C CA . LYS A 1 378 ? -8.875 0.984 -12.086 1 77.12 378 LYS A CA 1
ATOM 2916 C C . LYS A 1 378 ? -8.328 0.601 -13.461 1 77.12 378 LYS A C 1
ATOM 2918 O O . LYS A 1 378 ? -8.992 -0.108 -14.219 1 77.12 378 LYS A O 1
ATOM 2923 N N . GLY A 1 379 ? -7.148 1.127 -13.734 1 75.69 379 GLY A N 1
ATOM 2924 C CA . GLY A 1 379 ? -6.539 0.821 -15.016 1 75.69 379 GLY A CA 1
ATOM 2925 C C . GLY A 1 379 ? -7.086 1.663 -16.156 1 75.69 379 GLY A C 1
ATOM 2926 O O . GLY A 1 379 ? -6.855 1.359 -17.328 1 75.69 379 GLY A O 1
ATOM 2927 N N . ASP A 1 380 ? -7.957 2.627 -15.844 1 81.38 380 ASP A N 1
ATOM 2928 C CA . ASP A 1 380 ? -8.453 3.57 -16.844 1 81.38 380 ASP A CA 1
ATOM 2929 C C . ASP A 1 380 ? -7.469 4.719 -17.047 1 81.38 380 ASP A C 1
ATOM 2931 O O . ASP A 1 380 ? -7.695 5.832 -16.578 1 81.38 380 ASP A O 1
ATOM 2935 N N . MET A 1 381 ? -6.41 4.422 -17.812 1 85.25 381 MET A N 1
ATOM 2936 C CA . MET A 1 381 ? -5.312 5.375 -17.938 1 85.25 381 MET A CA 1
ATOM 2937 C C . MET A 1 381 ? -5.691 6.52 -18.875 1 85.25 381 MET A C 1
ATOM 2939 O O . MET A 1 381 ? -5.082 7.59 -18.828 1 85.25 381 MET A O 1
ATOM 2943 N N . TYR A 1 382 ? -6.715 6.332 -19.719 1 84.75 382 TYR A N 1
ATOM 2944 C CA . TYR A 1 382 ? -7.176 7.426 -20.562 1 84.75 382 TYR A CA 1
ATOM 2945 C C . TYR A 1 382 ? -7.73 8.57 -19.719 1 84.75 382 TYR A C 1
ATOM 2947 O O . TYR A 1 382 ? -7.363 9.727 -19.922 1 84.75 382 TYR A O 1
ATOM 2955 N N . ARG A 1 383 ? -8.578 8.297 -18.844 1 89.06 383 ARG A N 1
ATOM 2956 C CA . ARG A 1 383 ? -9.141 9.328 -17.984 1 89.06 383 ARG A CA 1
ATOM 2957 C C . ARG A 1 383 ? -8.094 9.867 -17.016 1 89.06 383 ARG A C 1
ATOM 2959 O O . ARG A 1 383 ? -8.078 11.062 -16.719 1 89.06 383 ARG A O 1
ATOM 2966 N N . ALA A 1 384 ? -7.25 8.898 -16.391 1 92.38 384 ALA A N 1
ATOM 2967 C CA . ALA A 1 384 ? -6.188 9.367 -15.508 1 92.38 384 ALA A CA 1
ATOM 2968 C C . ALA A 1 384 ? -5.332 10.43 -16.188 1 92.38 384 ALA A C 1
ATOM 2970 O O . ALA A 1 384 ? -5.035 11.469 -15.602 1 92.38 384 ALA A O 1
ATOM 2971 N N . LEU A 1 385 ? -5.027 10.227 -17.516 1 92.94 385 LEU A N 1
ATOM 2972 C CA . LEU A 1 385 ? -4.184 11.156 -18.266 1 92.94 385 LEU A CA 1
ATOM 2973 C C . LEU A 1 385 ? -4.957 12.414 -18.625 1 92.94 385 LEU A C 1
ATOM 2975 O O . LEU A 1 385 ? -4.383 13.5 -18.703 1 92.94 385 LEU A O 1
ATOM 2979 N N . ALA A 1 386 ? -6.242 12.234 -18.844 1 93.62 386 ALA A N 1
ATOM 2980 C CA . ALA A 1 386 ? -7.062 13.406 -19.125 1 93.62 386 ALA A CA 1
ATOM 2981 C C . ALA A 1 386 ? -7.051 14.375 -17.953 1 93.62 386 ALA A C 1
ATOM 2983 O O . ALA A 1 386 ? -6.871 15.586 -18.125 1 93.62 386 ALA A O 1
ATOM 2984 N N . TYR A 1 387 ? -7.266 13.867 -16.75 1 94.5 387 TYR A N 1
ATOM 2985 C CA . TYR A 1 387 ? -7.262 14.719 -15.57 1 94.5 387 TYR A CA 1
ATOM 2986 C C . TYR A 1 387 ? -5.855 15.234 -15.273 1 94.5 387 TYR A C 1
ATOM 2988 O O . TYR A 1 387 ? -5.691 16.328 -14.742 1 94.5 387 TYR A O 1
ATOM 2996 N N . PHE A 1 388 ? -4.859 14.398 -15.547 1 94.19 388 PHE A N 1
ATOM 2997 C CA . PHE A 1 388 ? -3.479 14.852 -15.445 1 94.19 388 PHE A CA 1
ATOM 2998 C C . PHE A 1 388 ? -3.238 16.062 -16.344 1 94.19 388 PHE A C 1
ATOM 3000 O O . PHE A 1 388 ? -2.594 17.031 -15.938 1 94.19 388 PHE A O 1
ATOM 3007 N N . GLY A 1 389 ? -3.807 15.992 -17.594 1 93.25 389 GLY A N 1
ATOM 3008 C CA . GLY A 1 389 ? -3.736 17.109 -18.516 1 93.25 389 GLY A CA 1
ATOM 3009 C C . GLY A 1 389 ? -4.484 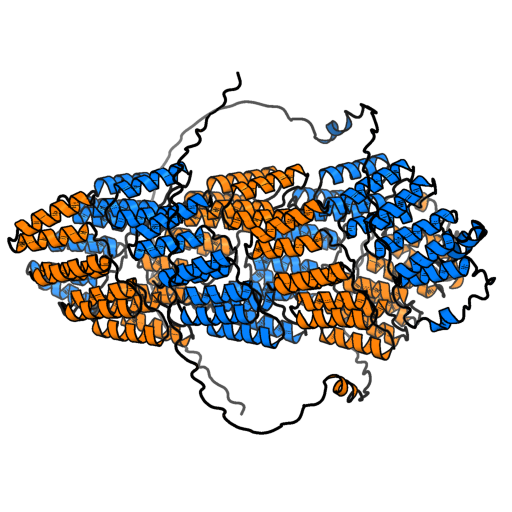18.344 -18.016 1 93.25 389 GLY A C 1
ATOM 3010 O O . GLY A 1 389 ? -3.986 19.469 -18.125 1 93.25 389 GLY A O 1
ATOM 3011 N N . ASP A 1 390 ? -5.668 18.188 -17.391 1 91.44 390 ASP A N 1
ATOM 3012 C CA . ASP A 1 390 ? -6.453 19.281 -16.828 1 91.44 390 ASP A CA 1
ATOM 3013 C C . ASP A 1 390 ? -5.691 19.984 -15.703 1 91.44 390 ASP A C 1
ATOM 3015 O O . ASP A 1 390 ? -5.73 21.219 -15.594 1 91.44 390 ASP A O 1
ATOM 3019 N N . MET A 1 391 ? -5.074 19.141 -14.875 1 90.88 391 MET A N 1
ATOM 3020 C CA . MET A 1 391 ? -4.293 19.672 -13.766 1 90.88 391 MET A CA 1
ATOM 3021 C C . MET A 1 391 ? -3.203 20.625 -14.266 1 90.88 391 MET A C 1
ATOM 3023 O O . MET A 1 391 ? -3.039 21.719 -13.742 1 90.88 391 MET A O 1
ATOM 3027 N N . LYS A 1 392 ? -2.551 20.234 -15.328 1 86.81 392 LYS A N 1
ATOM 3028 C CA . LYS A 1 392 ? -1.476 21.031 -15.898 1 86.81 392 LYS A CA 1
ATOM 3029 C C . LYS A 1 392 ? -2.023 22.297 -16.547 1 86.81 392 LYS A C 1
ATOM 3031 O O . LYS A 1 392 ? -1.395 23.359 -16.5 1 86.81 392 LYS A O 1
ATOM 3036 N N . THR A 1 393 ? -3.182 22.188 -17.094 1 87.81 393 THR A N 1
ATOM 3037 C CA . THR A 1 393 ? -3.783 23.312 -17.797 1 87.81 393 THR A CA 1
ATOM 3038 C C . THR A 1 393 ? -4.121 24.438 -16.812 1 87.81 393 THR A C 1
ATOM 3040 O O . THR A 1 393 ? -4.047 25.625 -17.172 1 87.81 393 THR A O 1
ATOM 3043 N N . ILE A 1 394 ? -4.484 24.109 -15.586 1 82.25 394 ILE A N 1
ATOM 3044 C CA . ILE A 1 394 ? -4.848 25.141 -14.609 1 82.25 394 ILE A CA 1
ATOM 3045 C C . ILE A 1 394 ? -3.596 25.625 -13.883 1 82.25 394 ILE A C 1
ATOM 3047 O O . ILE A 1 394 ? -3.684 26.438 -12.961 1 82.25 394 ILE A O 1
ATOM 3051 N N . GLY A 1 395 ? -2.396 25.109 -14.25 1 78.5 395 GLY A N 1
ATOM 3052 C CA . GLY A 1 395 ? -1.138 25.641 -13.758 1 78.5 395 GLY A CA 1
ATOM 3053 C C . GLY A 1 395 ? -0.585 24.891 -12.57 1 78.5 395 GLY A C 1
ATOM 3054 O O . GLY A 1 395 ? 0.357 25.344 -11.922 1 78.5 395 GLY A O 1
ATOM 3055 N N . LEU A 1 396 ? -1.19 23.781 -12.141 1 84.5 396 LEU A N 1
ATOM 3056 C CA . LEU A 1 396 ? -0.672 22.984 -11.039 1 84.5 396 LEU A CA 1
ATOM 3057 C C . LEU A 1 396 ? 0.5 22.109 -11.492 1 84.5 396 LEU A C 1
ATOM 3059 O O . LEU A 1 396 ? 0.489 21.578 -12.602 1 84.5 396 LEU A O 1
ATOM 3063 N N . VAL A 1 397 ? 1.543 22.062 -10.711 1 84.81 397 VAL A N 1
ATOM 3064 C CA . VAL A 1 397 ? 2.713 21.25 -11.016 1 84.81 397 VAL A CA 1
ATOM 3065 C C . VAL A 1 397 ? 2.596 19.891 -10.32 1 84.81 397 VAL A C 1
ATOM 3067 O O . VAL A 1 397 ? 2.404 19.828 -9.109 1 84.81 397 VAL A O 1
ATOM 3070 N N . PRO A 1 398 ? 2.672 18.828 -11.172 1 86.38 398 PRO A N 1
ATOM 3071 C CA . PRO A 1 398 ? 2.576 17.5 -10.57 1 86.38 398 PRO A CA 1
ATOM 3072 C C . PRO A 1 398 ? 3.754 17.172 -9.656 1 86.38 398 PRO A C 1
ATOM 3074 O O . PRO A 1 398 ? 4.871 17.656 -9.891 1 86.38 398 PRO A O 1
ATOM 3077 N N . ASP A 1 399 ? 3.436 16.484 -8.609 1 83.69 399 ASP A N 1
ATOM 3078 C CA . ASP A 1 399 ? 4.496 16.031 -7.707 1 83.69 399 ASP A CA 1
ATOM 3079 C C . ASP A 1 399 ? 4.844 14.57 -7.949 1 83.69 399 ASP A C 1
ATOM 3081 O O . ASP A 1 399 ? 4.363 13.961 -8.906 1 83.69 399 ASP A O 1
ATOM 3085 N N . ASN A 1 400 ? 5.742 14.047 -7.09 1 83.25 400 ASN A N 1
ATOM 3086 C CA . ASN A 1 400 ? 6.219 12.672 -7.207 1 83.25 400 ASN A CA 1
ATOM 3087 C C . ASN A 1 400 ? 5.082 11.664 -7.035 1 83.25 400 ASN A C 1
ATOM 3089 O O . ASN A 1 400 ? 5.07 10.617 -7.684 1 83.25 400 ASN A O 1
ATOM 3093 N N . VAL A 1 401 ? 4.156 12.008 -6.18 1 86.44 401 VAL A N 1
ATOM 3094 C CA . VAL A 1 401 ? 3.066 11.086 -5.863 1 86.44 401 VAL A CA 1
ATOM 3095 C C . VAL A 1 401 ? 2.172 10.906 -7.086 1 86.44 401 VAL A C 1
ATOM 3097 O O . VAL A 1 401 ? 1.784 9.781 -7.418 1 86.44 401 VAL A O 1
ATOM 3100 N N . ILE A 1 402 ? 1.882 12 -7.805 1 91.69 402 ILE A N 1
ATOM 3101 C CA . ILE A 1 402 ? 1.007 11.945 -8.969 1 91.69 402 ILE A CA 1
ATOM 3102 C C . ILE A 1 402 ? 1.673 11.141 -10.078 1 91.69 402 ILE A C 1
ATOM 3104 O O . ILE A 1 402 ? 1.036 10.281 -10.703 1 91.69 402 ILE A O 1
ATOM 3108 N N . TYR A 1 403 ? 2.949 11.406 -10.336 1 91.88 403 TYR A N 1
ATOM 3109 C CA . TYR A 1 403 ? 3.672 10.633 -11.336 1 91.88 403 TYR A CA 1
ATOM 3110 C C . TYR A 1 403 ? 3.709 9.156 -10.961 1 91.88 403 TYR A C 1
ATOM 3112 O O . TYR A 1 403 ? 3.521 8.289 -11.82 1 91.88 403 TYR A O 1
ATOM 3120 N N . THR A 1 404 ? 3.932 8.867 -9.695 1 90.94 404 THR A N 1
ATOM 3121 C CA . THR A 1 404 ? 4 7.48 -9.242 1 90.94 404 THR A CA 1
ATOM 3122 C C . THR A 1 404 ? 2.652 6.789 -9.414 1 90.94 404 THR A C 1
ATOM 3124 O O . THR A 1 404 ? 2.598 5.598 -9.734 1 90.94 404 THR A O 1
ATOM 3127 N N . MET A 1 405 ? 1.58 7.512 -9.188 1 92.94 405 MET A N 1
ATOM 3128 C CA . MET A 1 405 ? 0.247 6.949 -9.391 1 92.94 405 MET A CA 1
ATOM 3129 C C . MET A 1 405 ? 0.04 6.547 -10.844 1 92.94 405 MET A C 1
ATOM 3131 O O . MET A 1 405 ? -0.49 5.469 -11.125 1 92.94 405 MET A O 1
ATOM 3135 N N . LEU A 1 406 ? 0.441 7.41 -11.742 1 94.44 406 LEU A N 1
ATOM 3136 C CA . LEU A 1 406 ? 0.293 7.137 -13.172 1 94.44 406 LEU A CA 1
ATOM 3137 C C . LEU A 1 406 ? 1.175 5.965 -13.594 1 94.44 406 LEU A C 1
ATOM 3139 O O . LEU A 1 406 ? 0.73 5.082 -14.328 1 94.44 406 LEU A O 1
ATOM 3143 N N . ILE A 1 407 ? 2.4 5.957 -13.078 1 94.31 407 ILE A N 1
ATOM 3144 C CA . ILE A 1 407 ? 3.336 4.875 -13.375 1 94.31 407 ILE A CA 1
ATOM 3145 C C . ILE A 1 407 ? 2.777 3.553 -12.852 1 94.31 407 ILE A C 1
ATOM 3147 O O . ILE A 1 407 ? 2.807 2.541 -13.555 1 94.31 407 ILE A O 1
ATOM 3151 N N . SER A 1 408 ? 2.23 3.545 -11.648 1 90.94 408 SER A N 1
ATOM 3152 C CA . SER A 1 408 ? 1.628 2.348 -11.07 1 90.94 408 SER A CA 1
ATOM 3153 C C . SER A 1 408 ? 0.45 1.861 -11.914 1 90.94 408 SER A C 1
ATOM 3155 O O . SER A 1 408 ? 0.261 0.656 -12.086 1 90.94 408 SER A O 1
ATOM 3157 N N . GLY A 1 409 ? -0.352 2.803 -12.422 1 86.62 409 GLY A N 1
ATOM 3158 C CA . GLY A 1 409 ? -1.464 2.434 -13.281 1 86.62 409 GLY A CA 1
ATOM 3159 C C . GLY A 1 409 ? -1.027 1.728 -14.555 1 86.62 409 GLY A C 1
ATOM 3160 O O . GLY A 1 409 ? -1.622 0.722 -14.945 1 86.62 409 GLY A O 1
ATOM 3161 N N . PHE A 1 410 ? 0.064 2.193 -15.172 1 87.56 410 PHE A N 1
ATOM 3162 C CA . PHE A 1 410 ? 0.592 1.576 -16.375 1 87.56 410 PHE A CA 1
ATOM 3163 C C . PHE A 1 410 ? 1.14 0.185 -16.094 1 87.56 410 PHE A C 1
ATOM 3165 O O . PHE A 1 410 ? 0.929 -0.749 -16.859 1 87.56 410 PHE A O 1
ATOM 3172 N N . CYS A 1 411 ? 1.81 0.025 -14.938 1 84.88 411 CYS A N 1
ATOM 3173 C CA . CYS A 1 411 ? 2.367 -1.271 -14.57 1 84.88 411 CYS A CA 1
ATOM 3174 C C . CYS A 1 411 ? 1.262 -2.281 -14.289 1 84.88 411 CYS A C 1
ATOM 3176 O O . CYS A 1 411 ? 1.396 -3.461 -14.617 1 84.88 411 CYS A O 1
ATOM 3178 N N . ARG A 1 412 ? 0.245 -1.844 -13.75 1 78.31 412 ARG A N 1
ATOM 3179 C CA . ARG A 1 412 ? -0.869 -2.713 -13.383 1 78.31 412 ARG A CA 1
ATOM 3180 C C . ARG A 1 412 ? -1.52 -3.32 -14.617 1 78.31 412 ARG A C 1
ATOM 3182 O O . ARG A 1 412 ? -1.989 -4.461 -14.578 1 78.31 412 ARG A O 1
ATOM 3189 N N . ILE A 1 413 ? -1.539 -2.537 -15.734 1 76.5 413 ILE A N 1
ATOM 3190 C CA . ILE A 1 413 ? -2.197 -3.039 -16.938 1 76.5 413 ILE A CA 1
ATOM 3191 C C . ILE A 1 413 ? -1.153 -3.578 -17.906 1 76.5 413 ILE A C 1
ATOM 3193 O O . ILE A 1 413 ? -1.458 -3.836 -19.078 1 76.5 413 ILE A O 1
ATOM 3197 N N . GLY A 1 414 ? 0.161 -3.641 -17.438 1 75.62 414 GLY A N 1
ATOM 3198 C CA . GLY A 1 414 ? 1.204 -4.305 -18.203 1 75.62 414 GLY A CA 1
ATOM 3199 C C . GLY A 1 414 ? 1.832 -3.416 -19.25 1 75.62 414 GLY A C 1
ATOM 3200 O O . GLY A 1 414 ? 2.477 -3.904 -20.188 1 75.62 414 GLY A O 1
ATOM 3201 N N . LEU A 1 415 ? 1.551 -2.158 -19.312 1 82.5 415 LEU A N 1
ATOM 3202 C CA . LEU A 1 415 ? 2.158 -1.221 -20.25 1 82.5 415 LEU A CA 1
ATOM 3203 C C . LEU A 1 415 ? 3.447 -0.638 -19.688 1 82.5 415 LEU A C 1
ATOM 3205 O O . LEU A 1 415 ? 3.504 0.55 -19.359 1 82.5 415 LEU A O 1
ATOM 3209 N N . ILE A 1 416 ? 4.457 -1.432 -19.609 1 82.44 416 ILE A N 1
ATOM 3210 C CA . ILE A 1 416 ? 5.715 -1.094 -18.953 1 82.44 416 ILE A CA 1
ATOM 3211 C C . ILE A 1 416 ? 6.43 -0 -19.734 1 82.44 416 ILE A C 1
ATOM 3213 O O . ILE A 1 416 ? 7.066 0.88 -19.156 1 82.44 416 ILE A O 1
ATOM 3217 N N . THR A 1 417 ? 6.332 -0.039 -21.062 1 83.62 417 THR A N 1
ATOM 3218 C CA . THR A 1 417 ? 6.973 0.979 -21.891 1 83.62 417 THR A CA 1
ATOM 3219 C C . THR A 1 417 ? 6.402 2.361 -21.578 1 83.62 417 THR A C 1
ATOM 3221 O O . THR A 1 417 ? 7.148 3.338 -21.484 1 83.62 417 THR A O 1
ATOM 3224 N N . GLU A 1 418 ? 5.074 2.385 -21.438 1 87.75 418 GLU A N 1
ATOM 3225 C CA . GLU A 1 418 ? 4.441 3.652 -21.078 1 87.75 418 GLU A CA 1
ATOM 3226 C C . GLU A 1 418 ? 4.84 4.102 -19.672 1 87.75 418 GLU A C 1
ATOM 3228 O O . GLU A 1 418 ? 4.98 5.297 -19.422 1 87.75 418 GLU A O 1
ATOM 3233 N N . ALA A 1 419 ? 4.977 3.158 -18.766 1 90.88 419 ALA A N 1
ATOM 3234 C CA . ALA A 1 419 ? 5.422 3.475 -17.406 1 90.88 419 ALA A CA 1
ATOM 3235 C C . ALA A 1 419 ? 6.812 4.102 -17.422 1 90.88 419 ALA A C 1
ATOM 3237 O O . ALA A 1 419 ? 7.07 5.066 -16.688 1 90.88 419 ALA A O 1
ATOM 3238 N N . LEU A 1 420 ? 7.703 3.621 -18.266 1 89.06 420 LEU A N 1
ATOM 3239 C CA . LEU A 1 420 ? 9.062 4.137 -18.359 1 89.06 420 LEU A CA 1
ATOM 3240 C C . LEU A 1 420 ? 9.078 5.516 -19 1 89.06 420 LEU A C 1
ATOM 3242 O O . LEU A 1 420 ? 9.859 6.383 -18.609 1 89.06 420 LEU A O 1
ATOM 3246 N N . LYS A 1 421 ? 8.195 5.68 -19.984 1 91.19 421 LYS A N 1
ATOM 3247 C CA . LYS A 1 421 ? 8.086 7.004 -20.609 1 91.19 421 LYS A CA 1
ATOM 3248 C C . LYS A 1 421 ? 7.613 8.039 -19.578 1 91.19 421 LYS A C 1
ATOM 3250 O O . LYS A 1 421 ? 8.102 9.172 -19.578 1 91.19 421 LYS A O 1
ATOM 3255 N N . MET A 1 422 ? 6.625 7.602 -18.797 1 92.88 422 MET A N 1
ATOM 3256 C CA . MET A 1 422 ? 6.109 8.492 -17.766 1 92.88 422 MET A CA 1
ATOM 3257 C C . MET A 1 422 ? 7.195 8.828 -16.75 1 92.88 422 MET A C 1
ATOM 3259 O O . MET A 1 422 ? 7.273 9.961 -16.266 1 92.88 422 MET A O 1
ATOM 3263 N N . ARG A 1 423 ? 7.949 7.875 -16.375 1 92 423 ARG A N 1
ATOM 3264 C CA . ARG A 1 423 ? 9.078 8.109 -15.477 1 92 423 ARG A CA 1
ATOM 3265 C C . ARG A 1 423 ? 10.062 9.102 -16.078 1 92 423 ARG A C 1
ATOM 3267 O O . ARG A 1 423 ? 10.57 9.984 -15.383 1 92 423 ARG A O 1
ATOM 3274 N N . ASP A 1 424 ? 10.359 9 -17.391 1 91 424 ASP A N 1
ATOM 3275 C CA . ASP A 1 424 ? 11.258 9.938 -18.062 1 91 424 ASP A CA 1
ATOM 3276 C C . ASP A 1 424 ? 10.688 11.352 -18.047 1 91 424 ASP A C 1
ATOM 3278 O O . ASP A 1 424 ? 11.422 12.328 -17.859 1 91 424 ASP A O 1
ATOM 3282 N N . GLU A 1 425 ? 9.375 11.414 -18.219 1 90.56 425 GLU A N 1
ATOM 3283 C CA . GLU A 1 425 ? 8.727 12.719 -18.125 1 90.56 425 GLU A CA 1
ATOM 3284 C C . GLU A 1 425 ? 8.875 13.312 -16.734 1 90.56 425 GLU A C 1
ATOM 3286 O O . GLU A 1 425 ? 9.086 14.523 -16.594 1 90.56 425 GLU A O 1
ATOM 3291 N N . MET A 1 426 ? 8.719 12.484 -15.766 1 89.44 426 MET A N 1
ATOM 3292 C CA . MET A 1 426 ? 8.898 12.891 -14.375 1 89.44 426 MET A CA 1
ATOM 3293 C C . MET A 1 426 ? 10.273 13.516 -14.164 1 89.44 426 MET A C 1
ATOM 3295 O O . MET A 1 426 ? 10.391 14.586 -13.57 1 89.44 426 MET A O 1
ATOM 3299 N N . VAL A 1 427 ? 11.266 12.922 -14.695 1 85.12 427 VAL A N 1
ATOM 3300 C CA . VAL A 1 427 ? 12.641 13.375 -14.539 1 85.12 427 VAL A CA 1
ATOM 3301 C C . VAL A 1 427 ? 12.852 14.664 -15.328 1 85.12 427 VAL A C 1
ATOM 3303 O O . VAL A 1 427 ? 13.516 15.594 -14.852 1 85.12 427 VAL A O 1
ATOM 3306 N N . ASP A 1 428 ? 12.266 14.75 -16.453 1 85.5 428 ASP A N 1
ATOM 3307 C CA . ASP A 1 428 ? 12.406 15.93 -17.297 1 85.5 428 ASP A CA 1
ATOM 3308 C C . ASP A 1 428 ? 11.781 17.156 -16.625 1 85.5 428 ASP A C 1
ATOM 3310 O O . ASP A 1 428 ? 12.258 18.281 -16.828 1 85.5 428 ASP A O 1
ATOM 3314 N N . HIS A 1 429 ? 10.805 16.922 -15.781 1 82.75 429 HIS A N 1
ATOM 3315 C CA . HIS A 1 429 ? 10.109 18.016 -15.117 1 82.75 429 HIS A CA 1
ATOM 3316 C C . HIS A 1 429 ? 10.781 18.375 -13.797 1 82.75 429 HIS A C 1
ATOM 3318 O O . HIS A 1 429 ? 10.281 19.219 -13.047 1 82.75 429 HIS A O 1
ATOM 3324 N N . GLY A 1 430 ? 11.891 17.688 -13.547 1 77.19 430 GLY A N 1
ATOM 3325 C CA . GLY A 1 430 ? 12.68 18.047 -12.375 1 77.19 430 GLY A CA 1
ATOM 3326 C C . GLY A 1 430 ? 12.312 17.266 -11.133 1 77.19 430 GLY A C 1
ATOM 3327 O O . GLY A 1 430 ? 12.789 17.562 -10.039 1 77.19 430 GLY A O 1
ATOM 3328 N N . CYS A 1 431 ? 11.383 16.328 -11.328 1 81.12 431 CYS A N 1
ATOM 3329 C CA . CYS A 1 431 ? 11 15.484 -10.211 1 81.12 431 CYS A CA 1
ATOM 3330 C C . CYS A 1 431 ? 11.844 14.211 -10.18 1 81.12 431 CYS A C 1
ATOM 3332 O O . CYS A 1 431 ? 11.891 13.469 -11.164 1 81.12 431 CYS A O 1
ATOM 3334 N N . LEU A 1 432 ? 12.531 13.984 -9.133 1 77.62 432 LEU A N 1
ATOM 3335 C CA . LEU A 1 432 ? 13.32 12.766 -9.023 1 77.62 432 LEU A CA 1
ATOM 3336 C C . LEU A 1 432 ? 12.461 11.602 -8.531 1 77.62 432 LEU A C 1
ATOM 3338 O O . LEU A 1 432 ? 11.789 11.719 -7.496 1 77.62 432 LEU A O 1
ATOM 3342 N N . PRO A 1 433 ? 12.469 10.547 -9.367 1 83.25 433 PRO A N 1
ATOM 3343 C CA . PRO A 1 433 ? 11.719 9.383 -8.883 1 83.25 433 PRO A CA 1
ATOM 3344 C C . PRO A 1 433 ? 12.25 8.859 -7.547 1 83.25 433 PRO A C 1
ATOM 3346 O O . PRO A 1 433 ? 13.461 8.828 -7.328 1 83.25 433 PRO A O 1
ATOM 3349 N N . ASP A 1 434 ? 11.367 8.617 -6.711 1 80.31 434 ASP A N 1
ATOM 3350 C CA . ASP A 1 434 ? 11.766 8.07 -5.414 1 80.31 434 ASP A CA 1
ATOM 3351 C C . ASP A 1 434 ? 11.852 6.551 -5.461 1 80.31 434 ASP A C 1
ATOM 3353 O O . ASP A 1 434 ? 11.68 5.945 -6.52 1 80.31 434 ASP A O 1
ATOM 3357 N N . ILE A 1 435 ? 12.164 5.953 -4.316 1 82.38 435 ILE A N 1
ATOM 3358 C CA . ILE A 1 435 ? 12.375 4.516 -4.211 1 82.38 435 ILE A CA 1
ATOM 3359 C C . ILE A 1 435 ? 11.078 3.773 -4.504 1 82.38 435 ILE A C 1
ATOM 3361 O O . ILE A 1 435 ? 11.086 2.682 -5.078 1 82.38 435 ILE A O 1
ATOM 3365 N N . VAL A 1 436 ? 9.922 4.332 -4.148 1 82.69 436 VAL A N 1
ATOM 3366 C CA . VAL A 1 436 ? 8.625 3.701 -4.371 1 82.69 436 VAL A CA 1
ATOM 3367 C C . VAL A 1 436 ? 8.344 3.613 -5.871 1 82.69 436 VAL A C 1
ATOM 3369 O O . VAL A 1 436 ? 7.828 2.602 -6.355 1 82.69 436 VAL A O 1
ATOM 3372 N N . THR A 1 437 ? 8.727 4.684 -6.566 1 88.19 437 THR A N 1
ATOM 3373 C CA . THR A 1 437 ? 8.539 4.699 -8.016 1 88.19 437 THR A CA 1
ATOM 3374 C C . THR A 1 437 ? 9.383 3.619 -8.68 1 88.19 437 THR A C 1
ATOM 3376 O O . THR A 1 437 ? 8.891 2.873 -9.531 1 88.19 437 THR A O 1
ATOM 3379 N N . TYR A 1 438 ? 10.625 3.549 -8.297 1 89.25 438 TYR A N 1
ATOM 3380 C CA . TYR A 1 438 ? 11.5 2.533 -8.875 1 89.25 438 TYR A CA 1
ATOM 3381 C C . TYR A 1 438 ? 11.008 1.133 -8.531 1 89.25 438 TYR A C 1
ATOM 3383 O O . TYR A 1 438 ? 10.977 0.251 -9.391 1 89.25 438 TYR A O 1
ATOM 3391 N N . ASN A 1 439 ? 10.594 0.915 -7.316 1 88.12 439 ASN A N 1
ATOM 3392 C CA . ASN A 1 439 ? 10.094 -0.395 -6.914 1 88.12 439 ASN A CA 1
ATOM 3393 C C . ASN A 1 439 ? 8.82 -0.77 -7.676 1 88.12 439 ASN A C 1
ATOM 3395 O O . ASN A 1 439 ? 8.617 -1.938 -8.008 1 88.12 439 ASN A O 1
ATOM 3399 N N . THR A 1 440 ? 8 0.172 -7.883 1 90.69 440 THR A N 1
ATOM 3400 C CA . THR A 1 440 ? 6.777 -0.066 -8.641 1 90.69 440 THR A CA 1
ATOM 3401 C C . THR A 1 440 ? 7.098 -0.531 -10.062 1 90.69 440 THR A C 1
ATOM 3403 O O . THR A 1 440 ? 6.492 -1.479 -10.562 1 90.69 440 THR A O 1
ATOM 3406 N N . ILE A 1 441 ? 8.047 0.114 -10.68 1 92.56 441 ILE A N 1
ATOM 3407 C CA . ILE A 1 441 ? 8.422 -0.244 -12.047 1 92.56 441 ILE A CA 1
ATOM 3408 C C . ILE A 1 441 ? 9.117 -1.604 -12.047 1 92.56 441 ILE A C 1
ATOM 3410 O O . ILE A 1 441 ? 8.844 -2.445 -12.906 1 92.56 441 ILE A O 1
ATOM 3414 N N . LEU A 1 442 ? 9.969 -1.824 -11.062 1 92.31 442 LEU A N 1
ATOM 3415 C CA . LEU A 1 442 ? 10.68 -3.098 -10.961 1 92.31 442 LEU A CA 1
ATOM 3416 C C . LEU A 1 442 ? 9.695 -4.25 -10.773 1 92.31 442 LEU A C 1
ATOM 3418 O O . LEU A 1 442 ? 9.859 -5.312 -11.383 1 92.31 442 LEU A O 1
ATOM 3422 N N . ASN A 1 443 ? 8.695 -4.023 -9.953 1 88.5 443 ASN A N 1
ATOM 3423 C CA . ASN A 1 443 ? 7.676 -5.051 -9.758 1 88.5 443 ASN A CA 1
ATOM 3424 C C . ASN A 1 443 ? 6.938 -5.367 -11.055 1 88.5 443 ASN A C 1
ATOM 3426 O O . ASN A 1 443 ? 6.66 -6.531 -11.344 1 88.5 443 ASN A O 1
ATOM 3430 N N . GLY A 1 444 ? 6.629 -4.305 -11.75 1 84.12 444 GLY A N 1
ATOM 3431 C CA . GLY A 1 444 ? 5.977 -4.512 -13.039 1 84.12 444 GLY A CA 1
ATOM 3432 C C . GLY A 1 444 ? 6.836 -5.273 -14.023 1 84.12 444 GLY A C 1
ATOM 3433 O O . GLY A 1 444 ? 6.355 -6.188 -14.703 1 84.12 444 GLY A O 1
ATOM 3434 N N . ILE A 1 445 ? 8.133 -4.996 -14.062 1 85.75 445 ILE A N 1
ATOM 3435 C CA . ILE A 1 445 ? 9.07 -5.613 -14.992 1 85.75 445 ILE A CA 1
ATOM 3436 C C . ILE A 1 445 ? 9.289 -7.074 -14.609 1 85.75 445 ILE A C 1
ATOM 3438 O O . ILE A 1 445 ? 9.32 -7.953 -15.477 1 85.75 445 ILE A O 1
ATOM 3442 N N . CYS A 1 446 ? 9.375 -7.344 -13.305 1 84.62 446 CYS A N 1
ATOM 3443 C CA . CYS A 1 446 ? 9.625 -8.703 -12.836 1 84.62 446 CYS A CA 1
ATOM 3444 C C . CYS A 1 446 ? 8.406 -9.586 -13.055 1 84.62 446 CYS A C 1
ATOM 3446 O O . CYS A 1 446 ? 8.547 -10.781 -13.344 1 84.62 446 CYS A O 1
ATOM 3448 N N . LYS A 1 447 ? 7.27 -9.016 -12.906 1 77.69 447 LYS A N 1
ATOM 3449 C CA . LYS A 1 447 ? 6.055 -9.781 -13.172 1 77.69 447 LYS A CA 1
ATOM 3450 C C . LYS A 1 447 ? 5.992 -10.242 -14.625 1 77.69 447 LYS A C 1
ATOM 3452 O O . LYS A 1 447 ? 5.434 -11.297 -14.922 1 77.69 447 LYS A O 1
ATOM 3457 N N . GLU A 1 448 ? 6.66 -9.398 -15.445 1 74.38 448 GLU A N 1
ATOM 3458 C CA . GLU A 1 448 ? 6.695 -9.742 -16.859 1 74.38 448 GLU A CA 1
ATOM 3459 C C . GLU A 1 448 ? 7.953 -10.539 -17.203 1 74.38 448 GLU A C 1
ATOM 3461 O O . GLU A 1 448 ? 8.172 -10.891 -18.375 1 74.38 448 GLU A O 1
ATOM 3466 N N . GLN A 1 449 ? 8.805 -10.758 -16.172 1 79 449 GLN A N 1
ATOM 3467 C CA . GLN A 1 449 ? 10.031 -11.539 -16.297 1 79 449 GLN A CA 1
ATOM 3468 C C . GLN A 1 449 ? 10.961 -10.945 -17.344 1 79 449 GLN A C 1
ATOM 3470 O O . GLN A 1 449 ? 11.547 -11.68 -18.141 1 79 449 GLN A O 1
ATOM 3475 N N . ARG A 1 450 ? 10.891 -9.695 -17.516 1 80.06 450 ARG A N 1
ATOM 3476 C CA . ARG A 1 450 ? 11.867 -8.953 -18.297 1 80.06 450 ARG A CA 1
ATOM 3477 C C . ARG A 1 450 ? 13.086 -8.594 -17.453 1 80.06 450 ARG A C 1
ATOM 3479 O O . ARG A 1 450 ? 13.359 -7.41 -17.219 1 80.06 450 ARG A O 1
ATOM 3486 N N . LEU A 1 451 ? 13.789 -9.562 -17.094 1 83 451 LEU A N 1
ATOM 3487 C CA . LEU A 1 451 ? 14.797 -9.453 -16.047 1 83 451 LEU A CA 1
ATOM 3488 C C . LEU A 1 451 ? 15.984 -8.625 -16.516 1 83 451 LEU A C 1
ATOM 3490 O O . LEU A 1 451 ? 16.656 -7.973 -15.695 1 83 451 LEU A O 1
ATOM 3494 N N . SER A 1 452 ? 16.219 -8.602 -17.844 1 81.69 452 SER A N 1
ATOM 3495 C CA . SER A 1 452 ? 17.266 -7.723 -18.344 1 81.69 452 SER A CA 1
ATOM 3496 C C . SER A 1 452 ? 16.938 -6.254 -18.109 1 81.69 452 SER A C 1
ATOM 3498 O O . SER A 1 452 ? 17.797 -5.457 -17.75 1 81.69 452 SER A O 1
ATOM 3500 N N . ASP A 1 453 ? 15.664 -5.926 -18.344 1 82.44 453 ASP A N 1
ATOM 3501 C CA . ASP A 1 453 ? 15.203 -4.566 -18.078 1 82.44 453 ASP A CA 1
ATOM 3502 C C . ASP A 1 453 ? 15.273 -4.246 -16.578 1 82.44 453 ASP A C 1
ATOM 3504 O O . ASP A 1 453 ? 15.547 -3.107 -16.203 1 82.44 453 ASP A O 1
ATOM 3508 N N . ALA A 1 454 ? 14.984 -5.254 -15.781 1 88.81 454 ALA A N 1
ATOM 3509 C CA . ALA A 1 454 ? 15.055 -5.066 -14.336 1 88.81 454 ALA A CA 1
ATOM 3510 C C . ALA A 1 454 ? 16.469 -4.73 -13.891 1 88.81 454 ALA A C 1
ATOM 3512 O O . ALA A 1 454 ? 16.672 -3.861 -13.031 1 88.81 454 ALA A O 1
ATOM 3513 N N . ASP A 1 455 ? 17.453 -5.375 -14.539 1 89.19 455 ASP A N 1
ATOM 3514 C CA . ASP A 1 455 ? 18.859 -5.109 -14.227 1 89.19 455 ASP A CA 1
ATOM 3515 C C . ASP A 1 455 ? 19.25 -3.689 -14.625 1 89.19 455 ASP A C 1
ATOM 3517 O O . ASP A 1 455 ? 19.938 -3 -13.875 1 89.19 455 ASP A O 1
ATOM 3521 N N . LYS A 1 456 ? 18.797 -3.314 -15.75 1 89.56 456 LYS A N 1
ATOM 3522 C CA . LYS A 1 456 ? 19.094 -1.969 -16.234 1 89.56 456 LYS A CA 1
ATOM 3523 C C . LYS A 1 456 ? 18.516 -0.908 -15.297 1 89.56 456 LYS A C 1
ATOM 3525 O O . LYS A 1 456 ? 19.188 0.077 -14.977 1 89.56 456 LYS A O 1
ATOM 3530 N N . LEU A 1 457 ? 17.297 -1.131 -14.922 1 90.69 457 LEU A N 1
ATOM 3531 C CA . LEU A 1 457 ? 16.625 -0.164 -14.062 1 90.69 457 LEU A CA 1
ATOM 3532 C C . LEU A 1 457 ? 17.281 -0.12 -12.68 1 90.69 457 LEU A C 1
ATOM 3534 O O . LEU A 1 457 ? 17.391 0.946 -12.07 1 90.69 457 LEU A O 1
ATOM 3538 N N . PHE A 1 458 ? 17.672 -1.279 -12.164 1 92.56 458 PHE A N 1
ATOM 3539 C CA . PHE A 1 458 ? 18.359 -1.354 -10.875 1 92.56 458 PHE A CA 1
ATOM 3540 C C . PHE A 1 458 ? 19.672 -0.574 -10.914 1 92.56 458 PHE A C 1
ATOM 3542 O O . PHE A 1 458 ? 19.969 0.174 -9.984 1 92.56 458 PHE A O 1
ATOM 3549 N N . HIS A 1 459 ? 20.375 -0.689 -11.961 1 91.25 459 HIS A N 1
ATOM 3550 C CA . HIS A 1 459 ? 21.641 0.021 -12.109 1 91.25 459 HIS A CA 1
ATOM 3551 C C . HIS A 1 459 ? 21.422 1.524 -12.227 1 91.25 459 HIS A C 1
ATOM 3553 O O . HIS A 1 459 ? 22.172 2.318 -11.664 1 91.25 459 HIS A O 1
ATOM 3559 N N . GLU A 1 460 ? 20.406 1.869 -12.945 1 88.12 460 GLU A N 1
ATOM 3560 C CA . GLU A 1 460 ? 20.062 3.283 -13.055 1 88.12 460 GLU A CA 1
ATOM 3561 C C . GLU A 1 460 ? 19.734 3.881 -11.688 1 88.12 460 GLU A C 1
ATOM 3563 O O . GLU A 1 460 ? 20.156 4.996 -11.375 1 88.12 460 GLU A O 1
ATOM 3568 N N . MET A 1 461 ? 18.953 3.172 -10.961 1 87.75 461 MET A N 1
ATOM 3569 C CA . MET A 1 461 ? 18.578 3.615 -9.625 1 87.75 461 MET A CA 1
ATOM 3570 C C . MET A 1 461 ? 19.812 3.875 -8.766 1 87.75 461 MET A C 1
ATOM 3572 O O . MET A 1 461 ? 19.906 4.914 -8.117 1 87.75 461 MET A O 1
ATOM 3576 N N . VAL A 1 462 ? 20.734 2.986 -8.797 1 86.38 462 VAL A N 1
ATOM 3577 C CA . VAL A 1 462 ? 21.953 3.086 -7.984 1 86.38 462 VAL A CA 1
ATOM 3578 C C . VAL A 1 462 ? 22.828 4.223 -8.5 1 86.38 462 VAL A C 1
ATOM 3580 O O . VAL A 1 462 ? 23.422 4.961 -7.711 1 86.38 462 VAL A O 1
ATOM 3583 N N . GLU A 1 463 ? 22.859 4.402 -9.742 1 85.56 463 GLU A N 1
ATOM 3584 C CA . GLU A 1 463 ? 23.672 5.457 -10.344 1 85.56 463 GLU A CA 1
ATOM 3585 C C . GLU A 1 463 ? 23.141 6.84 -9.977 1 85.56 463 GLU A C 1
ATOM 3587 O O . GLU A 1 463 ? 23.922 7.793 -9.852 1 85.56 463 GLU A O 1
ATOM 3592 N N . ARG A 1 464 ? 21.922 6.965 -9.758 1 82.25 464 ARG A N 1
ATOM 3593 C CA . ARG A 1 464 ? 21.297 8.242 -9.398 1 82.25 464 ARG A CA 1
ATOM 3594 C C . ARG A 1 464 ? 21.406 8.492 -7.898 1 82.25 464 ARG A C 1
ATOM 3596 O O . ARG A 1 464 ? 20.922 9.516 -7.398 1 82.25 464 ARG A O 1
ATOM 3603 N N . GLY A 1 465 ? 22.016 7.527 -7.211 1 77.75 465 GLY A N 1
ATOM 3604 C CA . GLY A 1 465 ? 22.266 7.711 -5.789 1 77.75 465 GLY A CA 1
ATOM 3605 C C . GLY A 1 465 ? 21.109 7.285 -4.914 1 77.75 465 GLY A C 1
ATOM 3606 O O . GLY A 1 465 ? 21.062 7.633 -3.73 1 77.75 465 GLY A O 1
ATOM 3607 N N . ILE A 1 466 ? 20.141 6.684 -5.512 1 82.69 466 ILE A N 1
ATOM 3608 C CA . ILE A 1 466 ? 19.016 6.188 -4.734 1 82.69 466 ILE A CA 1
ATOM 3609 C C . ILE A 1 466 ? 19.375 4.84 -4.113 1 82.69 466 ILE A C 1
ATOM 3611 O O . ILE A 1 466 ? 19.734 3.896 -4.82 1 82.69 466 ILE A O 1
ATOM 3615 N N . SER A 1 467 ? 19.328 4.754 -2.83 1 78.81 467 SER A N 1
ATOM 3616 C CA . SER A 1 467 ? 19.656 3.51 -2.139 1 78.81 467 SER A CA 1
ATOM 3617 C C . SER A 1 467 ? 18.516 2.5 -2.26 1 78.81 467 SER A C 1
ATOM 3619 O O . SER A 1 467 ? 17.375 2.803 -1.918 1 78.81 467 SER A O 1
ATOM 3621 N N . PRO A 1 468 ? 18.859 1.331 -2.752 1 85.25 468 PRO A N 1
ATOM 3622 C CA . PRO A 1 468 ? 17.828 0.291 -2.777 1 85.25 468 PRO A CA 1
ATOM 3623 C C . PRO A 1 468 ? 17.359 -0.103 -1.379 1 85.25 468 PRO A C 1
ATOM 3625 O O . PRO A 1 468 ? 18.156 -0.108 -0.434 1 85.25 468 PRO A O 1
ATOM 3628 N N . ASP A 1 469 ? 16.141 -0.347 -1.328 1 81.75 469 ASP A N 1
ATOM 3629 C CA . ASP A 1 469 ? 15.594 -0.784 -0.044 1 81.75 469 ASP A CA 1
ATOM 3630 C C . ASP A 1 469 ? 15.344 -2.291 -0.039 1 81.75 469 ASP A C 1
ATOM 3632 O O . ASP A 1 469 ? 15.75 -2.996 -0.964 1 81.75 469 ASP A O 1
ATOM 3636 N N . PHE A 1 470 ? 14.797 -2.811 1.02 1 81.81 470 PHE A N 1
ATOM 3637 C CA . PHE A 1 470 ? 14.578 -4.246 1.147 1 81.81 470 PHE A CA 1
ATOM 3638 C C . PHE A 1 470 ? 13.586 -4.742 0.103 1 81.81 470 PHE A C 1
ATOM 3640 O O . PHE A 1 470 ? 13.719 -5.852 -0.416 1 81.81 470 PHE A O 1
ATOM 3647 N N . CYS A 1 471 ? 12.555 -3.922 -0.216 1 82.25 471 CYS A N 1
ATOM 3648 C CA . CYS A 1 471 ? 11.562 -4.301 -1.217 1 82.25 471 CYS A CA 1
ATOM 3649 C C . CYS A 1 471 ? 12.203 -4.441 -2.592 1 82.25 471 CYS A C 1
ATOM 3651 O O . CYS A 1 471 ? 11.812 -5.312 -3.375 1 82.25 471 CYS A O 1
ATOM 3653 N N . THR A 1 472 ? 13.18 -3.514 -2.871 1 89.69 472 THR A N 1
ATOM 3654 C CA . THR A 1 472 ? 13.891 -3.59 -4.145 1 89.69 472 THR A CA 1
ATOM 3655 C C . THR A 1 472 ? 14.562 -4.953 -4.309 1 89.69 472 THR A C 1
ATOM 3657 O O . THR A 1 472 ? 14.383 -5.617 -5.328 1 89.69 472 THR A O 1
ATOM 3660 N N . PHE A 1 473 ? 15.258 -5.312 -3.297 1 90.81 473 PHE A N 1
ATOM 3661 C CA . PHE A 1 473 ? 15.977 -6.578 -3.344 1 90.81 473 PHE A CA 1
ATOM 3662 C C . PHE A 1 473 ? 15.008 -7.754 -3.361 1 90.81 473 PHE A C 1
ATOM 3664 O O . PHE A 1 473 ? 15.188 -8.703 -4.129 1 90.81 473 PHE A O 1
ATOM 3671 N N . THR A 1 474 ? 13.953 -7.668 -2.514 1 89.25 474 THR A N 1
ATOM 3672 C CA . THR A 1 474 ? 12.984 -8.758 -2.441 1 89.25 474 THR A CA 1
ATOM 3673 C C . THR A 1 474 ? 12.305 -8.969 -3.793 1 89.25 474 THR A C 1
ATOM 3675 O O . THR A 1 474 ? 12.125 -10.102 -4.234 1 89.25 474 THR A O 1
ATOM 3678 N N . THR A 1 475 ? 11.961 -7.926 -4.422 1 91.06 475 THR A N 1
ATOM 3679 C CA . THR A 1 475 ? 11.305 -7.988 -5.723 1 91.06 475 THR A CA 1
ATOM 3680 C C . THR A 1 475 ? 12.219 -8.617 -6.766 1 91.06 475 THR A C 1
ATOM 3682 O O . THR A 1 475 ? 11.797 -9.477 -7.539 1 91.06 475 THR A O 1
ATOM 3685 N N . LEU A 1 476 ? 13.461 -8.195 -6.809 1 92.75 476 LEU A N 1
ATOM 3686 C CA . LEU A 1 476 ? 14.414 -8.719 -7.781 1 92.75 476 LEU A CA 1
ATOM 3687 C C . LEU A 1 476 ? 14.719 -10.188 -7.508 1 92.75 476 LEU A C 1
ATOM 3689 O O . LEU A 1 476 ? 14.773 -10.992 -8.438 1 92.75 476 LEU A O 1
ATOM 3693 N N . ILE A 1 477 ? 14.906 -10.5 -6.242 1 93.31 477 ILE A N 1
ATOM 3694 C CA . ILE A 1 477 ? 15.195 -11.883 -5.859 1 93.31 477 ILE A CA 1
ATOM 3695 C C . ILE A 1 477 ? 14.031 -12.781 -6.258 1 93.31 477 ILE A C 1
ATOM 3697 O O . ILE A 1 477 ? 14.242 -13.859 -6.824 1 93.31 477 ILE A O 1
ATOM 3701 N N . ASP A 1 478 ? 12.82 -12.352 -6.043 1 90.12 478 ASP A N 1
ATOM 3702 C CA . ASP A 1 478 ? 11.641 -13.117 -6.426 1 90.12 478 ASP A CA 1
ATOM 3703 C C . ASP A 1 478 ? 11.57 -13.289 -7.941 1 90.12 478 ASP A C 1
ATOM 3705 O O . ASP A 1 478 ? 11.25 -14.367 -8.438 1 90.12 478 ASP A O 1
ATOM 3709 N N . GLY A 1 479 ? 11.844 -12.188 -8.617 1 85.69 479 GLY A N 1
ATOM 3710 C CA . GLY A 1 479 ? 11.836 -12.25 -10.07 1 85.69 479 GLY A CA 1
ATOM 3711 C C . GLY A 1 479 ? 12.844 -13.234 -10.633 1 85.69 479 GLY A C 1
ATOM 3712 O O . GLY A 1 479 ? 12.523 -14.016 -11.531 1 85.69 479 GLY A O 1
ATOM 3713 N N . TYR A 1 480 ? 14.008 -13.297 -10.078 1 87.62 480 TYR A N 1
ATOM 3714 C CA . TYR A 1 480 ? 15.062 -14.18 -10.562 1 87.62 480 TYR A CA 1
ATOM 3715 C C . TYR A 1 480 ? 14.766 -15.633 -10.211 1 87.62 480 TYR A C 1
ATOM 3717 O O . TYR A 1 480 ? 15.039 -16.531 -11 1 87.62 480 TYR A O 1
ATOM 3725 N N . CYS A 1 481 ? 14.195 -15.812 -9.055 1 86.62 481 CYS A N 1
ATOM 3726 C CA . CYS A 1 481 ? 13.828 -17.172 -8.68 1 86.62 481 CYS A CA 1
ATOM 3727 C C . CYS A 1 481 ? 12.734 -17.719 -9.586 1 86.62 481 CYS A C 1
ATOM 3729 O O . CYS A 1 481 ? 12.805 -18.859 -10.039 1 86.62 481 CYS A O 1
ATOM 3731 N N . LYS A 1 482 ? 11.781 -16.906 -9.867 1 80.56 482 LYS A N 1
ATOM 3732 C CA . LYS A 1 482 ? 10.703 -17.312 -10.758 1 80.56 482 LYS A CA 1
ATOM 3733 C C . LYS A 1 482 ? 11.211 -17.562 -12.18 1 80.56 482 LYS A C 1
ATOM 3735 O O . LYS A 1 482 ? 10.68 -18.406 -12.898 1 80.56 482 LYS A O 1
ATOM 3740 N N . GLY A 1 483 ? 12.273 -16.812 -12.516 1 75.12 483 GLY A N 1
ATOM 3741 C CA . GLY A 1 483 ? 12.883 -16.969 -13.828 1 75.12 483 GLY A CA 1
ATOM 3742 C C . GLY A 1 483 ? 13.883 -18.109 -13.891 1 75.12 483 GLY A C 1
ATOM 3743 O O . GLY A 1 483 ? 14.477 -18.359 -14.938 1 75.12 483 GLY A O 1
ATOM 3744 N N . GLY A 1 484 ? 14.078 -18.812 -12.758 1 77.31 484 GLY A N 1
ATOM 3745 C CA . GLY A 1 484 ? 14.984 -19.953 -12.711 1 77.31 484 GLY A CA 1
ATOM 3746 C C . GLY A 1 484 ? 16.438 -19.547 -12.531 1 77.31 484 GLY A C 1
ATOM 3747 O O . GLY A 1 484 ? 17.344 -20.391 -12.672 1 77.31 484 GLY A O 1
ATOM 3748 N N . LEU A 1 485 ? 16.672 -18.297 -12.352 1 83.44 485 LEU A N 1
ATOM 3749 C CA . LEU A 1 485 ? 18.016 -17.797 -12.148 1 83.44 485 LEU A CA 1
ATOM 3750 C C . LEU A 1 485 ? 18.344 -17.703 -10.664 1 83.44 485 LEU A C 1
ATOM 3752 O O . LEU A 1 485 ? 18.578 -16.594 -10.148 1 83.44 485 LEU A O 1
ATOM 3756 N N . VAL A 1 486 ? 18.453 -18.75 -9.984 1 86.25 486 VAL A N 1
ATOM 3757 C CA . VAL A 1 486 ? 18.578 -18.828 -8.531 1 86.25 486 VAL A CA 1
ATOM 3758 C C . VAL A 1 486 ? 19.953 -18.328 -8.102 1 86.25 486 VAL A C 1
ATOM 3760 O O . VAL A 1 486 ? 20.078 -17.672 -7.062 1 86.25 486 VAL A O 1
ATOM 3763 N N . GLU A 1 487 ? 20.969 -18.641 -8.891 1 86 487 GLU A N 1
ATOM 3764 C CA . GLU A 1 487 ? 22.312 -18.188 -8.531 1 86 487 GLU A CA 1
ATOM 3765 C C . GLU A 1 487 ? 22.406 -16.672 -8.5 1 86 487 GLU A C 1
ATOM 3767 O O . GLU A 1 487 ? 23.047 -16.094 -7.617 1 86 487 GLU A O 1
ATOM 3772 N N . LYS A 1 488 ? 21.797 -16.125 -9.484 1 87.81 488 LYS A N 1
ATOM 3773 C CA . LYS A 1 488 ? 21.766 -14.664 -9.5 1 87.81 488 LYS A CA 1
ATOM 3774 C C . LYS A 1 488 ? 20.984 -14.125 -8.312 1 87.81 488 LYS A C 1
ATOM 3776 O O . LYS A 1 488 ? 21.344 -13.094 -7.742 1 87.81 488 LYS A O 1
ATOM 3781 N N . ALA A 1 489 ? 19.891 -14.75 -7.969 1 92.56 489 ALA A N 1
ATOM 3782 C CA . ALA A 1 489 ? 19.094 -14.359 -6.816 1 92.56 489 ALA A CA 1
ATOM 3783 C C . ALA A 1 489 ? 19.906 -14.445 -5.523 1 92.56 489 ALA A C 1
ATOM 3785 O O . ALA A 1 489 ? 19.812 -13.562 -4.668 1 92.56 489 ALA A O 1
ATOM 3786 N N . LEU A 1 490 ? 20.734 -15.453 -5.402 1 92.69 490 LEU A N 1
ATOM 3787 C CA . LEU A 1 490 ? 21.547 -15.648 -4.203 1 92.69 490 LEU A CA 1
ATOM 3788 C C . LEU A 1 490 ? 22.625 -14.586 -4.105 1 92.69 490 LEU A C 1
ATOM 3790 O O . LEU A 1 490 ? 22.953 -14.117 -3.01 1 92.69 490 LEU A O 1
ATOM 3794 N N . ARG A 1 491 ? 23.141 -14.227 -5.27 1 92.56 491 ARG A N 1
ATOM 3795 C CA . ARG A 1 491 ? 24.141 -13.156 -5.27 1 92.56 491 ARG A CA 1
ATOM 3796 C C . ARG A 1 491 ? 23.516 -11.836 -4.809 1 92.56 491 ARG A C 1
ATOM 3798 O O . ARG A 1 491 ? 24.141 -11.078 -4.066 1 92.56 491 ARG A O 1
ATOM 3805 N N . LEU A 1 492 ? 22.328 -11.602 -5.281 1 92.31 492 LEU A N 1
ATOM 3806 C CA . LEU A 1 492 ? 21.625 -10.398 -4.867 1 92.31 492 LEU A CA 1
ATOM 3807 C C . LEU A 1 492 ? 21.297 -10.445 -3.377 1 92.31 492 LEU A C 1
ATOM 3809 O O . LEU A 1 492 ? 21.297 -9.414 -2.703 1 92.31 492 LEU A O 1
ATOM 3813 N N . PHE A 1 493 ? 20.969 -11.594 -2.904 1 94.12 493 PHE A N 1
ATOM 3814 C CA . PHE A 1 493 ? 20.703 -11.805 -1.484 1 94.12 493 PHE A CA 1
ATOM 3815 C C . PHE A 1 493 ? 21.922 -11.453 -0.648 1 94.12 493 PHE A C 1
ATOM 3817 O O . PHE A 1 493 ? 21.812 -10.797 0.389 1 94.12 493 PHE A O 1
ATOM 3824 N N . ASP A 1 494 ? 23.094 -11.82 -1.096 1 92.06 494 ASP A N 1
ATOM 3825 C CA . ASP A 1 494 ? 24.344 -11.477 -0.411 1 92.06 494 ASP A CA 1
ATOM 3826 C C . ASP A 1 494 ? 24.578 -9.969 -0.422 1 92.06 494 ASP A C 1
ATOM 3828 O O . ASP A 1 494 ? 25.031 -9.398 0.573 1 92.06 494 ASP A O 1
ATOM 3832 N N . LYS A 1 495 ? 24.219 -9.383 -1.522 1 89.31 495 LYS A N 1
ATOM 3833 C CA . LYS A 1 495 ? 24.344 -7.93 -1.622 1 89.31 495 LYS A CA 1
ATOM 3834 C C . LYS A 1 495 ? 23.406 -7.223 -0.655 1 89.31 495 LYS A C 1
ATOM 3836 O O . LYS A 1 495 ? 23.75 -6.18 -0.095 1 89.31 495 LYS A O 1
ATOM 3841 N N . MET A 1 496 ? 22.203 -7.766 -0.557 1 89 496 MET A N 1
ATOM 3842 C CA . MET A 1 496 ? 21.219 -7.238 0.39 1 89 496 MET A CA 1
ATOM 3843 C C . MET A 1 496 ? 21.766 -7.262 1.812 1 89 496 MET A C 1
ATOM 3845 O O . MET A 1 496 ? 21.672 -6.273 2.539 1 89 496 MET A O 1
ATOM 3849 N N . LEU A 1 497 ? 22.422 -8.32 2.189 1 86.69 497 LEU A N 1
ATOM 3850 C CA . LEU A 1 497 ? 22.969 -8.484 3.531 1 86.69 497 LEU A CA 1
ATOM 3851 C C . LEU A 1 497 ? 24.156 -7.547 3.748 1 86.69 497 LEU A C 1
ATOM 3853 O O . LEU A 1 497 ? 24.312 -6.969 4.828 1 86.69 497 LEU A O 1
ATOM 3857 N N . GLU A 1 498 ? 24.875 -7.324 2.727 1 84.88 498 GLU A N 1
ATOM 3858 C CA . GLU A 1 498 ? 26.031 -6.434 2.811 1 84.88 498 GLU A CA 1
ATOM 3859 C C . GLU A 1 498 ? 25.594 -4.984 3.016 1 84.88 498 GLU A C 1
ATOM 3861 O O . GLU A 1 498 ? 26.328 -4.191 3.605 1 84.88 498 GLU A O 1
ATOM 3866 N N . SER A 1 499 ? 24.422 -4.672 2.498 1 79.25 499 SER A N 1
ATOM 3867 C CA . SER A 1 499 ? 23.906 -3.316 2.635 1 79.25 499 SER A CA 1
ATOM 3868 C C . SER A 1 499 ? 23.188 -3.135 3.969 1 79.25 499 SER A C 1
ATOM 3870 O O . SER A 1 499 ? 22.469 -2.148 4.168 1 79.25 499 SER A O 1
ATOM 3872 N N . ASN A 1 500 ? 23.234 -4.137 4.863 1 77.62 500 ASN A N 1
ATOM 3873 C CA . ASN A 1 500 ? 22.656 -4.121 6.199 1 77.62 500 ASN A CA 1
ATOM 3874 C C . ASN A 1 500 ? 21.125 -4.066 6.141 1 77.62 500 ASN A C 1
ATOM 3876 O O . ASN A 1 500 ? 20.5 -3.369 6.941 1 77.62 500 ASN A O 1
ATOM 3880 N N . LEU A 1 501 ? 20.719 -4.559 5.078 1 81.88 501 LEU A N 1
ATOM 3881 C CA . LEU A 1 501 ? 19.281 -4.707 4.973 1 81.88 501 LEU A CA 1
ATOM 3882 C C . LEU A 1 501 ? 18.828 -6.082 5.461 1 81.88 501 LEU A C 1
ATOM 3884 O O . LEU A 1 501 ? 19.438 -7.094 5.117 1 81.88 501 LEU A O 1
ATOM 3888 N N . LYS A 1 502 ? 17.938 -6.133 6.355 1 77.69 502 LYS A N 1
ATOM 3889 C CA . LYS A 1 502 ? 17.453 -7.414 6.863 1 77.69 502 LYS A CA 1
ATOM 3890 C C . LYS A 1 502 ? 16.359 -7.977 5.965 1 77.69 502 LYS A C 1
ATOM 3892 O O . LYS A 1 502 ? 15.359 -7.309 5.695 1 77.69 502 LYS A O 1
ATOM 3897 N N . PRO A 1 503 ? 16.641 -9.195 5.473 1 82.88 503 PRO A N 1
ATOM 3898 C CA . PRO A 1 503 ? 15.609 -9.805 4.633 1 82.88 503 PRO A CA 1
ATOM 3899 C C . PRO A 1 503 ? 14.328 -10.125 5.402 1 82.88 503 PRO A C 1
ATOM 3901 O O . PRO A 1 503 ? 14.359 -10.227 6.633 1 82.88 503 PRO A O 1
ATOM 3904 N N . ASP A 1 504 ? 13.281 -10.086 4.688 1 78.06 504 ASP A N 1
ATOM 3905 C CA . ASP A 1 504 ? 12.016 -10.516 5.285 1 78.06 504 ASP A CA 1
ATOM 3906 C C . ASP A 1 504 ? 11.688 -11.953 4.902 1 78.06 504 ASP A C 1
ATOM 3908 O O . ASP A 1 504 ? 12.453 -12.602 4.188 1 78.06 504 ASP A O 1
ATOM 3912 N N . ILE A 1 505 ? 10.648 -12.43 5.441 1 79.94 505 ILE A N 1
ATOM 3913 C CA . ILE A 1 505 ? 10.273 -13.828 5.25 1 79.94 505 ILE A CA 1
ATOM 3914 C C . ILE A 1 505 ? 9.922 -14.07 3.787 1 79.94 505 ILE A C 1
ATOM 3916 O O . ILE A 1 505 ? 10.102 -15.18 3.273 1 79.94 505 ILE A O 1
ATOM 3920 N N . VAL A 1 506 ? 9.414 -13.07 3.059 1 81.75 506 VAL A N 1
ATOM 3921 C CA . VAL A 1 506 ? 9.039 -13.195 1.654 1 81.75 506 VAL A CA 1
ATOM 3922 C C . VAL A 1 506 ? 10.281 -13.461 0.806 1 81.75 506 VAL A C 1
ATOM 3924 O O . VAL A 1 506 ? 10.242 -14.258 -0.134 1 81.75 506 VAL A O 1
ATOM 3927 N N . THR A 1 507 ? 11.367 -12.797 1.195 1 88.19 507 THR A N 1
ATOM 3928 C CA . THR A 1 507 ? 12.625 -13.008 0.493 1 88.19 507 THR A CA 1
ATOM 3929 C C . THR A 1 507 ? 13.109 -14.445 0.659 1 88.19 507 THR A C 1
ATOM 3931 O O . THR A 1 507 ? 13.508 -15.086 -0.313 1 88.19 507 THR A O 1
ATOM 3934 N N . TYR A 1 508 ? 13.055 -14.938 1.852 1 88.69 508 TYR A N 1
ATOM 3935 C CA . TYR A 1 508 ? 13.461 -16.312 2.109 1 88.69 508 TYR A CA 1
ATOM 3936 C C . TYR A 1 508 ? 12.555 -17.297 1.389 1 88.69 508 TYR A C 1
ATOM 3938 O O . TYR A 1 508 ? 13.023 -18.312 0.849 1 88.69 508 TYR A O 1
ATOM 3946 N N . ASN A 1 509 ? 11.273 -16.984 1.364 1 88.88 509 ASN A N 1
ATOM 3947 C CA . ASN A 1 509 ? 10.336 -17.859 0.655 1 88.88 509 ASN A CA 1
ATOM 3948 C C . ASN A 1 509 ? 10.695 -17.984 -0.823 1 88.88 509 ASN A C 1
ATOM 3950 O O . ASN A 1 509 ? 10.656 -19.078 -1.389 1 88.88 509 ASN A O 1
ATOM 3954 N N . SER A 1 510 ? 11.008 -16.891 -1.404 1 90.5 510 SER A N 1
ATOM 3955 C CA . SER A 1 510 ? 11.375 -16.891 -2.818 1 90.5 510 SER A CA 1
ATOM 3956 C C . SER A 1 510 ? 12.633 -17.719 -3.064 1 90.5 510 SER A C 1
ATOM 3958 O O . SER A 1 510 ? 12.695 -18.484 -4.023 1 90.5 510 SER A O 1
ATOM 3960 N N . LEU A 1 511 ? 13.594 -17.594 -2.186 1 92.69 511 LEU A N 1
ATOM 3961 C CA . LEU A 1 511 ? 14.852 -18.328 -2.334 1 92.69 511 LEU A CA 1
ATOM 3962 C C . LEU A 1 511 ? 14.656 -19.812 -2.084 1 92.69 511 LEU A C 1
ATOM 3964 O O . LEU A 1 511 ? 15.18 -20.641 -2.824 1 92.69 511 LEU A O 1
ATOM 3968 N N . ILE A 1 512 ? 13.883 -20.094 -1.053 1 91 512 ILE A N 1
ATOM 3969 C CA . ILE A 1 512 ? 13.617 -21.5 -0.726 1 91 512 ILE A CA 1
ATOM 3970 C C . ILE A 1 512 ? 12.844 -22.156 -1.869 1 91 512 ILE A C 1
ATOM 3972 O O . ILE A 1 512 ? 13.172 -23.266 -2.279 1 91 512 ILE A O 1
ATOM 3976 N N . ASP A 1 513 ? 11.859 -21.438 -2.422 1 88.38 513 ASP A N 1
ATOM 3977 C CA . ASP A 1 513 ? 11.094 -21.969 -3.547 1 88.38 513 ASP A CA 1
ATOM 3978 C C . ASP A 1 513 ? 11.984 -22.188 -4.762 1 88.38 513 ASP A C 1
ATOM 3980 O O . ASP A 1 513 ? 11.883 -23.219 -5.43 1 88.38 513 ASP A O 1
ATOM 3984 N N . GLY A 1 514 ? 12.844 -21.219 -5.02 1 83.81 514 GLY A N 1
ATOM 3985 C CA . GLY A 1 514 ? 13.766 -21.359 -6.133 1 83.81 514 GLY A CA 1
ATOM 3986 C C . GLY A 1 514 ? 14.703 -22.531 -5.988 1 83.81 514 GLY A C 1
ATOM 3987 O O . GLY A 1 514 ? 14.922 -23.281 -6.941 1 83.81 514 GLY A O 1
ATOM 3988 N N . CYS A 1 515 ? 15.203 -22.781 -4.82 1 84.5 515 CYS A N 1
ATOM 3989 C CA . CYS A 1 515 ? 16.141 -23.859 -4.562 1 84.5 515 CYS A CA 1
ATOM 3990 C C . CYS A 1 515 ? 15.43 -25.219 -4.605 1 84.5 515 CYS A C 1
ATOM 3992 O O . CYS A 1 515 ? 16 -26.203 -5.055 1 84.5 515 CYS A O 1
ATOM 3994 N N . CYS A 1 516 ? 14.203 -25.188 -4.098 1 81.56 516 CYS A N 1
ATOM 3995 C CA . CYS A 1 516 ? 13.422 -26.422 -4.168 1 81.56 516 CYS A CA 1
ATOM 3996 C C . CYS A 1 516 ? 13.203 -26.844 -5.617 1 81.56 516 CYS A C 1
ATOM 3998 O O . CYS A 1 516 ? 13.352 -28.016 -5.957 1 81.56 516 CYS A O 1
ATOM 4000 N N . LYS A 1 517 ? 12.891 -25.891 -6.422 1 75.5 517 LYS A N 1
ATOM 4001 C CA . LYS A 1 517 ? 12.625 -26.172 -7.828 1 75.5 517 LYS A CA 1
ATOM 4002 C C . LYS A 1 517 ? 13.883 -26.672 -8.531 1 75.5 517 LYS A C 1
ATOM 4004 O O . LYS A 1 517 ? 13.812 -27.484 -9.453 1 75.5 517 LYS A O 1
ATOM 4009 N N . GLU A 1 518 ? 15.039 -26.203 -7.996 1 72.06 518 GLU A N 1
ATOM 4010 C CA . GLU A 1 518 ? 16.312 -26.656 -8.555 1 72.06 518 GLU A CA 1
ATOM 4011 C C . GLU A 1 518 ? 16.719 -28 -7.973 1 72.06 518 GLU A C 1
ATOM 4013 O O . GLU A 1 518 ? 17.625 -28.656 -8.5 1 72.06 518 GLU A O 1
ATOM 4018 N N . GLY A 1 519 ? 16.031 -28.375 -6.922 1 70 519 GLY A N 1
ATOM 4019 C CA . GLY A 1 519 ? 16.359 -29.641 -6.27 1 70 519 GLY A CA 1
ATOM 4020 C C . GLY A 1 519 ? 17.562 -29.547 -5.355 1 70 519 GLY A C 1
ATOM 4021 O O . GLY A 1 519 ? 18.188 -30.562 -5.035 1 70 519 GLY A O 1
ATOM 4022 N N . ASN A 1 520 ? 17.969 -28.375 -5.039 1 75.94 520 ASN A N 1
ATOM 4023 C CA . ASN A 1 520 ? 19.109 -28.156 -4.156 1 75.94 520 ASN A CA 1
ATOM 4024 C C . ASN A 1 520 ? 18.688 -28.109 -2.689 1 75.94 520 ASN A C 1
ATOM 4026 O O . ASN A 1 520 ? 18.578 -27.031 -2.104 1 75.94 520 ASN A O 1
ATOM 4030 N N . MET A 1 521 ? 18.641 -29.203 -2.025 1 77.12 521 MET A N 1
ATOM 4031 C CA . MET A 1 521 ? 18.094 -29.281 -0.669 1 77.12 521 MET A CA 1
ATOM 4032 C C . MET A 1 521 ? 19.109 -28.781 0.35 1 77.12 521 MET A C 1
ATOM 4034 O O . MET A 1 521 ? 18.734 -28.344 1.44 1 77.12 521 MET A O 1
ATOM 4038 N N . GLU A 1 522 ? 20.391 -28.891 -0.029 1 80.56 522 GLU A N 1
ATOM 4039 C CA . GLU A 1 522 ? 21.391 -28.359 0.881 1 80.56 522 GLU A CA 1
ATOM 4040 C C . GLU A 1 522 ? 21.203 -26.859 1.087 1 80.56 522 GLU A C 1
ATOM 4042 O O . GLU A 1 522 ? 21.234 -26.375 2.221 1 80.56 522 GLU A O 1
ATOM 4047 N N . ARG A 1 523 ? 21.016 -26.219 -0.014 1 85.5 523 ARG A N 1
ATOM 4048 C CA . ARG A 1 523 ? 20.797 -24.766 0.061 1 85.5 523 ARG A CA 1
ATOM 4049 C C . ARG A 1 523 ? 19.5 -24.453 0.773 1 85.5 523 ARG A C 1
ATOM 4051 O O . ARG A 1 523 ? 19.391 -23.438 1.482 1 85.5 523 ARG A O 1
ATOM 4058 N N . VAL A 1 524 ? 18.469 -25.219 0.561 1 87.88 524 VAL A N 1
ATOM 4059 C CA . VAL A 1 524 ? 17.188 -25.031 1.222 1 87.88 524 VAL A CA 1
ATOM 4060 C C . VAL A 1 524 ? 17.359 -25.125 2.736 1 87.88 524 VAL A C 1
ATOM 4062 O O . VAL A 1 524 ? 16.828 -24.297 3.479 1 87.88 524 VAL A O 1
ATOM 4065 N N . ASN A 1 525 ? 18.172 -26.125 3.137 1 86.06 525 ASN A N 1
ATOM 4066 C CA . ASN A 1 525 ? 18.406 -26.312 4.566 1 86.06 525 ASN A CA 1
ATOM 4067 C C . ASN A 1 525 ? 19.219 -25.156 5.148 1 86.06 525 ASN A C 1
ATOM 4069 O O . ASN A 1 525 ? 18.969 -24.719 6.277 1 86.06 525 ASN A O 1
ATOM 4073 N N . GLU A 1 526 ? 20.125 -24.688 4.367 1 90.31 526 GLU A N 1
ATOM 4074 C CA . GLU A 1 526 ? 20.922 -23.547 4.82 1 90.31 526 GLU A CA 1
ATOM 4075 C C . GLU A 1 526 ? 20.047 -22.312 5.008 1 90.31 526 GLU A C 1
ATOM 4077 O O . GLU A 1 526 ? 20.203 -21.578 5.988 1 90.31 526 GLU A O 1
ATOM 4082 N N . LEU A 1 527 ? 19.203 -22.078 4.07 1 89.62 527 LEU A N 1
ATOM 4083 C CA . LEU A 1 527 ? 18.312 -20.922 4.129 1 89.62 527 LEU A CA 1
ATOM 4084 C C . LEU A 1 527 ? 17.328 -21.062 5.281 1 89.62 527 LEU A C 1
ATOM 4086 O O . LEU A 1 527 ? 17.031 -20.094 5.969 1 89.62 527 LEU A O 1
ATOM 4090 N N . TRP A 1 528 ? 16.828 -22.203 5.473 1 86.75 528 TRP A N 1
ATOM 4091 C CA . TRP A 1 528 ? 15.938 -22.469 6.586 1 86.75 528 TRP A CA 1
ATOM 4092 C C . TRP A 1 528 ? 16.609 -22.188 7.918 1 86.75 528 TRP A C 1
ATOM 4094 O O . TRP A 1 528 ? 16.031 -21.547 8.797 1 86.75 528 TRP A O 1
ATOM 4104 N N . ASP A 1 529 ? 17.844 -22.688 8.062 1 86.69 529 ASP A N 1
ATOM 4105 C CA . ASP A 1 529 ? 18.609 -22.453 9.289 1 86.69 529 ASP A CA 1
ATOM 4106 C C . ASP A 1 529 ? 18.859 -20.969 9.508 1 86.69 529 ASP A C 1
ATOM 4108 O O . ASP A 1 529 ? 18.812 -20.484 10.641 1 86.69 529 ASP A O 1
ATOM 4112 N N . ASP A 1 530 ? 19.047 -20.297 8.43 1 86.81 530 ASP A N 1
ATOM 4113 C CA . ASP A 1 530 ? 19.297 -18.859 8.523 1 86.81 530 ASP A CA 1
ATOM 4114 C C . ASP A 1 530 ? 18.047 -18.125 9 1 86.81 530 ASP A C 1
ATOM 4116 O O . ASP A 1 530 ? 18.141 -17.172 9.781 1 86.81 530 ASP A O 1
ATOM 4120 N N . THR A 1 531 ? 16.875 -18.5 8.5 1 81.56 531 THR A N 1
ATOM 4121 C CA . THR A 1 531 ? 15.617 -17.906 8.945 1 81.56 531 THR A CA 1
ATOM 4122 C C . THR A 1 531 ? 15.445 -18.078 10.453 1 81.56 531 THR A C 1
ATOM 4124 O O . THR A 1 531 ? 15.047 -17.141 11.148 1 81.56 531 THR A O 1
ATOM 4127 N N . CYS A 1 532 ? 15.852 -19.203 10.922 1 76.25 532 CYS A N 1
ATOM 4128 C CA . CYS A 1 532 ? 15.711 -19.516 12.344 1 76.25 532 CYS A CA 1
ATOM 4129 C C . CYS A 1 532 ? 16.719 -18.719 13.172 1 76.25 532 CYS A C 1
ATOM 4131 O O . CYS A 1 532 ? 16.375 -18.203 14.234 1 76.25 532 CYS A O 1
ATOM 4133 N N . ARG A 1 533 ? 17.828 -18.641 12.703 1 76.75 533 ARG A N 1
ATOM 4134 C CA . ARG A 1 533 ? 18.875 -17.906 13.414 1 76.75 533 ARG A CA 1
ATOM 4135 C C . ARG A 1 533 ? 18.516 -16.438 13.57 1 76.75 533 ARG A C 1
ATOM 4137 O O . ARG A 1 533 ? 18.859 -15.805 14.578 1 76.75 533 ARG A O 1
ATOM 4144 N N . ARG A 1 534 ? 17.797 -15.945 12.641 1 75.5 534 ARG A N 1
ATOM 4145 C CA . ARG A 1 534 ? 17.438 -14.531 12.656 1 75.5 534 ARG A CA 1
ATOM 4146 C C . ARG A 1 534 ? 16.125 -14.312 13.398 1 75.5 534 ARG A C 1
ATOM 4148 O O . ARG A 1 534 ? 15.617 -13.188 13.469 1 75.5 534 ARG A O 1
ATOM 4155 N N . GLY A 1 535 ? 15.586 -15.414 13.914 1 67.62 535 GLY A N 1
ATOM 4156 C CA . GLY A 1 535 ? 14.383 -15.32 14.734 1 67.62 535 GLY A CA 1
ATOM 4157 C C . GLY A 1 535 ? 13.125 -15.086 13.93 1 67.62 535 GLY A C 1
ATOM 4158 O O . GLY A 1 535 ? 12.125 -14.602 14.461 1 67.62 535 GLY A O 1
ATOM 4159 N N . MET A 1 536 ? 13.188 -15.258 12.672 1 72.69 536 MET A N 1
ATOM 4160 C CA . MET A 1 536 ? 12 -15.094 11.844 1 72.69 536 MET A CA 1
ATOM 4161 C C . MET A 1 536 ? 11.102 -16.328 11.93 1 72.69 536 MET A C 1
ATOM 4163 O O . MET A 1 536 ? 11.594 -17.453 12.023 1 72.69 536 MET A O 1
ATOM 4167 N N . LEU A 1 537 ? 9.805 -16.062 12.023 1 71.5 537 LEU A N 1
ATOM 4168 C CA . LEU A 1 537 ? 8.867 -17.188 12 1 71.5 537 LEU A CA 1
ATOM 4169 C C . LEU A 1 537 ? 8.438 -17.516 10.57 1 71.5 537 LEU A C 1
ATOM 4171 O O . LEU A 1 537 ? 8.016 -16.625 9.828 1 71.5 537 LEU A O 1
ATOM 4175 N N . PRO A 1 538 ? 8.703 -18.766 10.242 1 77 538 PRO A N 1
ATOM 4176 C CA . PRO A 1 538 ? 8.18 -19.156 8.93 1 77 538 PRO A CA 1
ATOM 4177 C C . PRO A 1 538 ? 6.676 -18.953 8.812 1 77 538 PRO A C 1
ATOM 4179 O O . PRO A 1 538 ? 5.953 -19.078 9.805 1 77 538 PRO A O 1
ATOM 4182 N N . ASN A 1 539 ? 6.348 -18.547 7.711 1 76.75 539 ASN A N 1
ATOM 4183 C CA . ASN A 1 539 ? 4.918 -18.344 7.492 1 76.75 539 ASN A CA 1
ATOM 4184 C C . ASN A 1 539 ? 4.297 -19.516 6.734 1 76.75 539 ASN A C 1
ATOM 4186 O O . ASN A 1 539 ? 4.961 -20.516 6.492 1 76.75 539 ASN A O 1
ATOM 4190 N N . HIS A 1 540 ? 3.039 -19.391 6.449 1 76.94 540 HIS A N 1
ATOM 4191 C CA . HIS A 1 540 ? 2.311 -20.469 5.777 1 76.94 540 HIS A CA 1
ATOM 4192 C C . HIS A 1 540 ? 2.932 -20.797 4.422 1 76.94 540 HIS A C 1
ATOM 4194 O O . HIS A 1 540 ? 2.963 -21.953 4.012 1 76.94 540 HIS A O 1
ATOM 4200 N N . ILE A 1 541 ? 3.439 -19.781 3.74 1 81.81 541 ILE A N 1
ATOM 4201 C CA . ILE A 1 541 ? 4.016 -19.984 2.416 1 81.81 541 ILE A CA 1
ATOM 4202 C C . ILE A 1 541 ? 5.297 -20.797 2.525 1 81.81 541 ILE A C 1
ATOM 4204 O O . ILE A 1 541 ? 5.535 -21.703 1.717 1 81.81 541 ILE A O 1
ATOM 4208 N N . THR A 1 542 ? 6.082 -20.531 3.553 1 85.75 542 THR A N 1
ATOM 4209 C CA . THR A 1 542 ? 7.316 -21.266 3.768 1 85.75 542 THR A CA 1
ATOM 4210 C C . THR A 1 542 ? 7.027 -22.75 3.965 1 85.75 542 THR A C 1
ATOM 4212 O O . THR A 1 542 ? 7.641 -23.609 3.311 1 85.75 542 THR A O 1
ATOM 4215 N N . TYR A 1 543 ? 6.133 -22.984 4.809 1 86 543 TYR A N 1
ATOM 4216 C CA . TYR A 1 543 ? 5.789 -24.375 5.094 1 86 543 TYR A CA 1
ATOM 4217 C C . TYR A 1 543 ? 5.168 -25.047 3.869 1 86 543 TYR A C 1
ATOM 4219 O O . TYR A 1 543 ? 5.465 -26.203 3.572 1 86 543 TYR A O 1
ATOM 4227 N N . SER A 1 544 ? 4.336 -24.281 3.158 1 86.5 544 SER A N 1
ATOM 4228 C CA . SER A 1 544 ? 3.686 -24.844 1.981 1 86.5 544 SER A CA 1
ATOM 4229 C C . SER A 1 544 ? 4.707 -25.234 0.92 1 86.5 544 SER A C 1
ATOM 4231 O O . SER A 1 544 ? 4.562 -26.266 0.259 1 86.5 544 SER A O 1
ATOM 4233 N N . ILE A 1 545 ? 5.703 -24.438 0.757 1 87.62 545 ILE A N 1
ATOM 4234 C CA . ILE A 1 545 ? 6.754 -24.719 -0.219 1 87.62 545 ILE A CA 1
ATOM 4235 C C . ILE A 1 545 ? 7.488 -26 0.163 1 87.62 545 ILE A C 1
ATOM 4237 O O . ILE A 1 545 ? 7.707 -26.875 -0.681 1 87.62 545 ILE A O 1
ATOM 4241 N N . LEU A 1 546 ? 7.836 -26.141 1.426 1 87.5 546 LEU A N 1
ATOM 4242 C CA . LEU A 1 546 ? 8.602 -27.281 1.895 1 87.5 546 LEU A CA 1
ATOM 4243 C C . LEU A 1 546 ? 7.762 -28.562 1.856 1 87.5 546 LEU A C 1
ATOM 4245 O O . LEU A 1 546 ? 8.242 -29.609 1.44 1 87.5 546 LEU A O 1
ATOM 4249 N N . ILE A 1 547 ? 6.535 -28.406 2.264 1 89.69 547 ILE A N 1
ATOM 4250 C CA . ILE A 1 547 ? 5.629 -29.547 2.252 1 89.69 547 ILE A CA 1
ATOM 4251 C C . ILE A 1 547 ? 5.402 -30.016 0.815 1 89.69 547 ILE A C 1
ATOM 4253 O O . ILE A 1 547 ? 5.461 -31.203 0.526 1 89.69 547 ILE A O 1
ATOM 4257 N N . ASP A 1 548 ? 5.195 -29.078 -0.106 1 87.06 548 ASP A N 1
ATOM 4258 C CA . ASP A 1 548 ? 4.984 -29.406 -1.511 1 87.06 548 ASP A CA 1
ATOM 4259 C C . ASP A 1 548 ? 6.227 -30.062 -2.109 1 87.06 548 ASP A C 1
ATOM 4261 O O . ASP A 1 548 ? 6.113 -31 -2.908 1 87.06 548 ASP A O 1
ATOM 4265 N N . ASN A 1 549 ? 7.309 -29.547 -1.726 1 83.06 549 ASN A N 1
ATOM 4266 C CA . ASN A 1 549 ? 8.562 -30.094 -2.242 1 83.06 549 ASN A CA 1
ATOM 4267 C C . ASN A 1 549 ? 8.758 -31.547 -1.815 1 83.06 549 ASN A C 1
ATOM 4269 O O . ASN A 1 549 ? 9.141 -32.375 -2.627 1 83.06 549 ASN A O 1
ATOM 4273 N N . HIS A 1 550 ? 8.477 -31.875 -0.605 1 81.56 550 HIS A N 1
ATOM 4274 C CA . HIS A 1 550 ? 8.648 -33.219 -0.096 1 81.56 550 HIS A CA 1
ATOM 4275 C C . HIS A 1 550 ? 7.578 -34.156 -0.648 1 81.56 550 HIS A C 1
ATOM 4277 O O . HIS A 1 550 ? 7.863 -35.312 -0.984 1 81.56 550 HIS A O 1
ATOM 4283 N N . CYS A 1 551 ? 6.406 -33.625 -0.806 1 81.75 551 CYS A N 1
ATOM 4284 C CA . CYS A 1 551 ? 5.328 -34.438 -1.35 1 81.75 551 CYS A CA 1
ATOM 4285 C C . CYS A 1 551 ? 5.582 -34.781 -2.816 1 81.75 551 CYS A C 1
ATOM 4287 O O . CYS A 1 551 ? 5.316 -35.875 -3.26 1 81.75 551 CYS A O 1
ATOM 4289 N N . SER A 1 552 ? 6.074 -33.781 -3.549 1 75.25 552 SER A N 1
ATOM 4290 C CA . SER A 1 552 ? 6.34 -34 -4.973 1 75.25 552 SER A CA 1
ATOM 4291 C C . SER A 1 552 ? 7.438 -35.031 -5.188 1 75.25 552 SER A C 1
ATOM 4293 O O . SER A 1 552 ? 7.504 -35.656 -6.242 1 75.25 552 SER A O 1
ATOM 4295 N N . LYS A 1 553 ? 8.211 -35.281 -4.141 1 72.12 553 LYS A N 1
ATOM 4296 C CA . LYS A 1 553 ? 9.297 -36.25 -4.234 1 72.12 553 LYS A CA 1
ATOM 4297 C C . LYS A 1 553 ? 8.906 -37.562 -3.588 1 72.12 553 LYS A C 1
ATOM 4299 O O . LYS A 1 553 ? 9.719 -38.5 -3.521 1 72.12 553 LYS A O 1
ATOM 4304 N N . GLY A 1 554 ? 7.727 -37.562 -3.086 1 69.69 554 GLY A N 1
ATOM 4305 C CA . GLY A 1 554 ? 7.219 -38.781 -2.502 1 69.69 554 GLY A CA 1
ATOM 4306 C C . GLY A 1 554 ? 7.625 -38.969 -1.052 1 69.69 554 GLY A C 1
ATOM 4307 O O . GLY A 1 554 ? 7.492 -40.062 -0.499 1 69.69 554 GLY A O 1
ATOM 4308 N N . GLN A 1 555 ? 8.203 -37.969 -0.449 1 77.62 555 GLN A N 1
ATOM 4309 C CA . GLN A 1 555 ? 8.609 -38.031 0.953 1 77.62 555 GLN A CA 1
ATOM 4310 C C . GLN A 1 555 ? 7.492 -37.531 1.862 1 77.62 555 GLN A C 1
ATOM 4312 O O . GLN A 1 555 ? 7.633 -36.469 2.508 1 77.62 555 GLN A O 1
ATOM 4317 N N . VAL A 1 556 ? 6.445 -38.219 1.995 1 79.25 556 VAL A N 1
ATOM 4318 C CA . VAL A 1 556 ? 5.23 -37.812 2.684 1 79.25 556 VAL A CA 1
ATOM 4319 C C . VAL A 1 556 ? 5.496 -37.688 4.184 1 79.25 556 VAL A C 1
ATOM 4321 O O . VAL A 1 556 ? 4.969 -36.812 4.855 1 79.25 556 VAL A O 1
ATOM 4324 N N . GLU A 1 557 ? 6.352 -38.594 4.711 1 79.75 557 GLU A N 1
ATOM 4325 C CA . GLU A 1 557 ? 6.633 -38.562 6.145 1 79.75 557 GLU A CA 1
ATOM 4326 C C . GLU A 1 557 ? 7.336 -37.281 6.535 1 79.75 557 GLU A C 1
ATOM 4328 O O . GLU A 1 557 ? 7.004 -36.656 7.555 1 79.75 557 GLU A O 1
ATOM 4333 N N . GLU A 1 558 ? 8.289 -36.938 5.73 1 81.75 558 GLU A N 1
ATOM 4334 C CA . GLU A 1 558 ? 8.977 -35.656 6 1 81.75 558 GLU A CA 1
ATOM 4335 C C . GLU A 1 558 ? 8.023 -34.5 5.863 1 81.75 558 GLU A C 1
ATOM 4337 O O . GLU A 1 558 ? 8.141 -33.5 6.602 1 81.75 558 GLU A O 1
ATOM 4342 N N . ALA A 1 559 ? 7.137 -34.5 4.891 1 87.75 559 ALA A N 1
ATOM 4343 C CA . ALA A 1 559 ? 6.137 -33.469 4.707 1 87.75 559 ALA A CA 1
ATOM 4344 C C . ALA A 1 559 ? 5.277 -33.312 5.957 1 87.75 559 ALA A C 1
ATOM 4346 O O . ALA A 1 559 ? 4.934 -32.188 6.34 1 87.75 559 ALA A O 1
ATOM 4347 N N . PHE A 1 560 ? 5.031 -34.406 6.637 1 88.5 560 PHE A N 1
ATOM 4348 C CA . PHE A 1 560 ? 4.195 -34.375 7.832 1 88.5 560 PHE A CA 1
ATOM 4349 C C . PHE A 1 560 ? 4.945 -33.75 9 1 88.5 560 PHE A C 1
ATOM 4351 O O . PHE A 1 560 ? 4.344 -33.094 9.852 1 88.5 560 PHE A O 1
ATOM 4358 N N . ARG A 1 561 ? 6.219 -34 9.016 1 88.88 561 ARG A N 1
ATOM 4359 C CA . ARG A 1 561 ? 7.012 -33.312 10.047 1 88.88 561 ARG A CA 1
ATOM 4360 C C . ARG A 1 561 ? 6.848 -31.812 9.969 1 88.88 561 ARG A C 1
ATOM 4362 O O . ARG A 1 561 ? 6.652 -31.141 10.992 1 88.88 561 ARG A O 1
ATOM 4369 N N . PHE A 1 562 ? 6.895 -31.297 8.797 1 88.25 562 PHE A N 1
ATOM 4370 C CA . PHE A 1 562 ? 6.738 -29.859 8.609 1 88.25 562 PHE A CA 1
ATOM 4371 C C . PHE A 1 562 ? 5.301 -29.438 8.891 1 88.25 562 PHE A C 1
ATOM 4373 O O . PHE A 1 562 ? 5.066 -28.328 9.383 1 88.25 562 PHE A O 1
ATOM 4380 N N . LEU A 1 563 ? 4.34 -30.234 8.508 1 89.81 563 LEU A N 1
ATOM 4381 C CA . LEU A 1 563 ? 2.947 -29.938 8.812 1 89.81 563 LEU A CA 1
ATOM 4382 C C . LEU A 1 563 ? 2.734 -29.828 10.32 1 89.81 563 LEU A C 1
ATOM 4384 O O . LEU A 1 563 ? 2.045 -28.922 10.797 1 89.81 563 LEU A O 1
ATOM 4388 N N . ASP A 1 564 ? 3.322 -30.766 11.039 1 88.94 564 ASP A N 1
ATOM 4389 C CA . ASP A 1 564 ? 3.209 -30.766 12.492 1 88.94 564 ASP A CA 1
ATOM 4390 C C . ASP A 1 564 ? 3.855 -29.516 13.094 1 88.94 564 ASP A C 1
ATOM 4392 O O . ASP A 1 564 ? 3.314 -28.906 14.016 1 88.94 564 ASP A O 1
ATOM 4396 N N . GLU A 1 565 ? 4.965 -29.172 12.547 1 85.62 565 GLU A N 1
ATOM 4397 C CA . GLU A 1 565 ? 5.633 -27.953 13.008 1 85.62 565 GLU A CA 1
ATOM 4398 C C . GLU A 1 565 ? 4.797 -26.719 12.703 1 85.62 565 GLU A C 1
ATOM 4400 O O . GLU A 1 565 ? 4.746 -25.781 13.5 1 85.62 565 GLU A O 1
ATOM 4405 N N . MET A 1 566 ? 4.195 -26.703 11.508 1 85.94 566 MET A N 1
ATOM 4406 C CA . MET A 1 566 ? 3.32 -25.609 11.102 1 85.94 566 MET A CA 1
ATOM 4407 C C . MET A 1 566 ? 2.18 -25.422 12.094 1 85.94 566 MET A C 1
ATOM 4409 O O . MET A 1 566 ? 1.901 -24.297 12.523 1 85.94 566 MET A O 1
ATOM 4413 N N . VAL A 1 567 ? 1.609 -26.469 12.547 1 83.56 567 VAL A N 1
ATOM 4414 C CA . VAL A 1 567 ? 0.476 -26.438 13.461 1 83.56 567 VAL A CA 1
ATOM 4415 C C . VAL A 1 567 ? 0.956 -26.047 14.859 1 83.56 567 VAL A C 1
ATOM 4417 O O . VAL A 1 567 ? 0.269 -25.328 15.586 1 83.56 567 VAL A O 1
ATOM 4420 N N . GLU A 1 568 ? 2.125 -26.484 15.211 1 83.56 568 GLU A N 1
ATOM 4421 C CA . GLU A 1 568 ? 2.697 -26.156 16.516 1 83.56 568 GLU A CA 1
ATOM 4422 C C . GLU A 1 568 ? 2.961 -24.656 16.625 1 83.56 568 GLU A C 1
ATOM 4424 O O . GLU A 1 568 ? 2.857 -24.078 17.703 1 83.56 568 GLU A O 1
ATOM 4429 N N . ASN A 1 569 ? 3.266 -24.141 15.516 1 77.44 569 ASN A N 1
ATOM 4430 C CA . ASN A 1 569 ? 3.51 -22.703 15.484 1 77.44 569 ASN A CA 1
ATOM 4431 C C . ASN A 1 569 ? 2.221 -21.906 15.266 1 77.44 569 ASN A C 1
ATOM 4433 O O . ASN A 1 569 ? 2.258 -20.719 14.945 1 77.44 569 ASN A O 1
ATOM 4437 N N . ARG A 1 570 ? 1.06 -22.688 15.305 1 77.38 570 ARG A N 1
ATOM 4438 C CA . ARG A 1 570 ? -0.275 -22.094 15.258 1 77.38 570 ARG A CA 1
ATOM 4439 C C . ARG A 1 570 ? -0.57 -21.5 13.891 1 77.38 570 ARG A C 1
ATOM 4441 O O . ARG A 1 570 ? -1.243 -20.469 13.781 1 77.38 570 ARG A O 1
ATOM 4448 N N . ILE A 1 571 ? 0.122 -22 12.938 1 79.31 571 ILE A N 1
ATOM 4449 C CA . ILE A 1 571 ? -0.19 -21.625 11.562 1 79.31 571 ILE A CA 1
ATOM 4450 C C . ILE A 1 571 ? -1.166 -22.641 10.969 1 79.31 571 ILE A C 1
ATOM 4452 O O . ILE A 1 571 ? -0.884 -23.844 10.938 1 79.31 571 ILE A O 1
ATOM 4456 N N . ALA A 1 572 ? -2.303 -22.125 10.578 1 75.75 572 ALA A N 1
ATOM 4457 C CA . ALA A 1 572 ? -3.305 -23.031 10.008 1 75.75 572 ALA A CA 1
ATOM 4458 C C . ALA A 1 572 ? -2.959 -23.391 8.57 1 75.75 572 ALA A C 1
ATOM 4460 O O . ALA A 1 572 ? -2.555 -22.547 7.785 1 75.75 572 ALA A O 1
ATOM 4461 N N . PRO A 1 573 ? -2.975 -24.688 8.266 1 81.81 573 PRO A N 1
ATOM 4462 C CA . PRO A 1 573 ? -2.752 -25.078 6.875 1 81.81 573 PRO A CA 1
ATOM 4463 C C . PRO A 1 573 ? -3.828 -24.547 5.93 1 81.81 573 PRO A C 1
ATOM 4465 O O . PRO A 1 573 ? -4.996 -24.453 6.316 1 81.81 573 PRO A O 1
ATOM 4468 N N . ASN A 1 574 ? -3.373 -24.203 4.805 1 79.12 574 ASN A N 1
ATOM 4469 C CA . ASN A 1 574 ? -4.305 -23.703 3.793 1 79.12 574 ASN A CA 1
ATOM 4470 C C . ASN A 1 574 ? -4.555 -24.75 2.707 1 79.12 574 ASN A C 1
ATOM 4472 O O . ASN A 1 574 ? -4.133 -25.906 2.836 1 79.12 574 ASN A O 1
ATOM 4476 N N . VAL A 1 575 ? -5.285 -24.312 1.654 1 80.81 575 VAL A N 1
ATOM 4477 C CA . VAL A 1 575 ? -5.695 -25.219 0.596 1 80.81 575 VAL A CA 1
ATOM 4478 C C . VAL A 1 575 ? -4.465 -25.781 -0.116 1 80.81 575 VAL A C 1
ATOM 4480 O O . VAL A 1 575 ? -4.434 -26.953 -0.479 1 80.81 575 VAL A O 1
ATOM 4483 N N . VAL A 1 576 ? -3.477 -24.938 -0.268 1 80.31 576 VAL A N 1
ATOM 4484 C CA . VAL A 1 576 ? -2.27 -25.359 -0.978 1 80.31 576 VAL A CA 1
ATOM 4485 C C . VAL A 1 576 ? -1.55 -26.438 -0.186 1 80.31 576 VAL A C 1
ATOM 4487 O O . VAL A 1 576 ? -1.065 -27.422 -0.761 1 80.31 576 VAL A O 1
ATOM 4490 N N . THR A 1 577 ? -1.5 -26.281 1.153 1 85.88 577 THR A N 1
ATOM 4491 C CA . THR A 1 577 ? -0.857 -27.266 2.02 1 85.88 577 THR A CA 1
ATOM 4492 C C . THR A 1 577 ? -1.592 -28.594 1.962 1 85.88 577 THR A C 1
ATOM 4494 O O . THR A 1 577 ? -0.968 -29.656 1.799 1 85.88 577 THR A O 1
ATOM 4497 N N . TYR A 1 578 ? -2.852 -28.516 2.092 1 86 578 TYR A N 1
ATOM 4498 C CA . TYR A 1 578 ? -3.648 -29.75 2.045 1 86 578 TYR A CA 1
ATOM 4499 C C . TYR A 1 578 ? -3.514 -30.438 0.691 1 86 578 TYR A C 1
ATOM 4501 O O . TYR A 1 578 ? -3.367 -31.656 0.621 1 86 578 TYR A O 1
ATOM 4509 N N . ASN A 1 579 ? -3.535 -29.609 -0.369 1 87.25 579 ASN A N 1
ATOM 4510 C CA . ASN A 1 579 ? -3.4 -30.172 -1.712 1 87.25 579 ASN A CA 1
ATOM 4511 C C . ASN A 1 579 ? -2.068 -30.891 -1.888 1 87.25 579 ASN A C 1
ATOM 4513 O O . ASN A 1 579 ? -2.01 -31.938 -2.531 1 87.25 579 ASN A O 1
ATOM 4517 N N . SER A 1 580 ? -1.081 -30.328 -1.32 1 88.69 580 SER A N 1
ATOM 4518 C CA . SER A 1 580 ? 0.243 -30.938 -1.437 1 88.69 580 SER A CA 1
ATOM 4519 C C . SER A 1 580 ? 0.296 -32.281 -0.738 1 88.69 580 SER A C 1
ATOM 4521 O O . SER A 1 580 ? 0.873 -33.25 -1.264 1 88.69 580 SER A O 1
ATOM 4523 N N . ILE A 1 581 ? -0.324 -32.406 0.367 1 89.06 581 ILE A N 1
ATOM 4524 C CA . ILE A 1 581 ? -0.32 -33.625 1.128 1 89.06 581 ILE A CA 1
ATOM 4525 C C . ILE A 1 581 ? -1.165 -34.688 0.408 1 89.06 581 ILE A C 1
ATOM 4527 O O . ILE A 1 581 ? -0.765 -35.844 0.297 1 89.06 581 ILE A O 1
ATOM 4531 N N . ILE A 1 582 ? -2.283 -34.219 -0.071 1 90.69 582 ILE A N 1
ATOM 4532 C CA . ILE A 1 582 ? -3.156 -35.125 -0.813 1 90.69 582 ILE A CA 1
ATOM 4533 C C . ILE A 1 582 ? -2.436 -35.625 -2.061 1 90.69 582 ILE A C 1
ATOM 4535 O O . ILE A 1 582 ? -2.48 -36.844 -2.369 1 90.69 582 ILE A O 1
ATOM 4539 N N . LYS A 1 583 ? -1.757 -34.75 -2.717 1 87.44 583 LYS A N 1
ATOM 4540 C CA . LYS A 1 583 ? -0.963 -35.125 -3.883 1 87.44 583 LYS A CA 1
ATOM 4541 C C . LYS A 1 583 ? 0.126 -36.125 -3.506 1 87.44 583 LYS A C 1
ATOM 4543 O O . LYS A 1 583 ? 0.387 -37.062 -4.246 1 87.44 583 LYS A O 1
ATOM 4548 N N . GLY A 1 584 ? 0.729 -35.875 -2.385 1 82.44 584 GLY A N 1
ATOM 4549 C CA . GLY A 1 584 ? 1.758 -36.781 -1.907 1 82.44 584 GLY A CA 1
ATOM 4550 C C . GLY A 1 584 ? 1.241 -38.188 -1.66 1 82.44 584 GLY A C 1
ATOM 4551 O O . GLY A 1 584 ? 1.876 -39.156 -2.059 1 82.44 584 GLY A O 1
ATOM 4552 N N . TYR A 1 585 ? 0.088 -38.344 -1.104 1 84.94 585 TYR A N 1
ATOM 4553 C CA . TYR A 1 585 ? -0.513 -39.625 -0.825 1 84.94 585 TYR A CA 1
ATOM 4554 C C . TYR A 1 585 ? -0.919 -40.344 -2.117 1 84.94 585 TYR A C 1
ATOM 4556 O O . TYR A 1 585 ? -0.733 -41.531 -2.258 1 84.94 585 TYR A O 1
ATOM 4564 N N . CYS A 1 586 ? -1.422 -39.562 -3.049 1 83.69 586 CYS A N 1
ATOM 4565 C CA . CYS A 1 586 ? -1.836 -40.156 -4.316 1 83.69 586 CYS A CA 1
ATOM 4566 C C . CYS A 1 586 ? -0.631 -40.656 -5.105 1 83.69 586 CYS A C 1
ATOM 4568 O O . CYS A 1 586 ? -0.698 -41.688 -5.746 1 83.69 586 CYS A O 1
ATOM 4570 N N . ARG A 1 587 ? 0.365 -39.906 -5.039 1 76.38 587 ARG A N 1
ATOM 4571 C CA . ARG A 1 587 ? 1.581 -40.312 -5.734 1 76.38 587 ARG A CA 1
ATOM 4572 C C . ARG A 1 587 ? 2.176 -41.562 -5.109 1 76.38 587 ARG A C 1
ATOM 4574 O O . ARG A 1 587 ? 2.777 -42.375 -5.805 1 76.38 587 ARG A O 1
ATOM 4581 N N . SER A 1 588 ? 1.98 -41.688 -3.76 1 73.44 588 SER A N 1
ATOM 4582 C CA . SER A 1 588 ? 2.504 -42.844 -3.053 1 73.44 588 SER A CA 1
ATOM 4583 C C . SER A 1 588 ? 1.542 -44.031 -3.141 1 73.44 588 SER A C 1
ATOM 4585 O O . SER A 1 588 ? 1.793 -45.094 -2.559 1 73.44 588 SER A O 1
ATOM 4587 N N . GLY A 1 589 ? 0.479 -43.812 -3.885 1 77.12 589 GLY A N 1
ATOM 4588 C CA . GLY A 1 589 ? -0.477 -44.906 -4.102 1 77.12 589 GLY A CA 1
ATOM 4589 C C . GLY A 1 589 ? -1.382 -45.125 -2.908 1 77.12 589 GLY A C 1
ATOM 4590 O O . GLY A 1 589 ? -1.765 -46.281 -2.637 1 77.12 589 GLY A O 1
ATOM 4591 N N . ASP A 1 590 ? -1.52 -44.25 -2.109 1 84.19 590 ASP A N 1
ATOM 4592 C CA . ASP A 1 590 ? -2.404 -44.375 -0.953 1 84.19 590 ASP A CA 1
ATOM 4593 C C . ASP A 1 590 ? -3.566 -43.375 -1.049 1 84.19 590 ASP A C 1
ATOM 4595 O O . ASP A 1 590 ? -3.666 -42.438 -0.246 1 84.19 590 ASP A O 1
ATOM 4599 N N . ALA A 1 591 ? -4.441 -43.562 -1.949 1 88.88 591 ALA A N 1
ATOM 4600 C CA . ALA A 1 591 ? -5.578 -42.688 -2.211 1 88.88 591 ALA A CA 1
ATOM 4601 C C . ALA A 1 591 ? -6.547 -42.656 -1.031 1 88.88 591 ALA A C 1
ATOM 4603 O O . ALA A 1 591 ? -7.238 -41.656 -0.797 1 88.88 591 ALA A O 1
ATOM 4604 N N . LYS A 1 592 ? -6.559 -43.75 -0.257 1 88.62 592 LYS A N 1
ATOM 4605 C CA . LYS A 1 592 ? -7.449 -43.812 0.897 1 88.62 592 LYS A CA 1
ATOM 4606 C C . LYS A 1 592 ? -7.031 -42.812 1.97 1 88.62 592 LYS A C 1
ATOM 4608 O O . LYS A 1 592 ? -7.875 -42.125 2.561 1 88.62 592 LYS A O 1
ATOM 4613 N N . LYS A 1 593 ? -5.762 -42.781 2.236 1 88.69 593 LYS A N 1
ATOM 4614 C CA . LYS A 1 593 ? -5.273 -41.781 3.186 1 88.69 593 LYS A CA 1
ATOM 4615 C C . LYS A 1 593 ? -5.516 -40.375 2.67 1 88.69 593 LYS A C 1
ATOM 4617 O O . LYS A 1 593 ? -5.793 -39.469 3.451 1 88.69 593 LYS A O 1
ATOM 4622 N N . ALA A 1 594 ? -5.375 -40.188 1.352 1 92.06 594 ALA A N 1
ATOM 4623 C CA . ALA A 1 594 ? -5.648 -38.906 0.737 1 92.06 594 ALA A CA 1
ATOM 4624 C C . ALA A 1 594 ? -7.102 -38.469 0.956 1 92.06 594 ALA A C 1
ATOM 4626 O O . ALA A 1 594 ? -7.383 -37.312 1.212 1 92.06 594 ALA A O 1
ATOM 4627 N N . GLU A 1 595 ? -7.945 -39.406 0.823 1 93.19 595 GLU A N 1
ATOM 4628 C CA . GLU A 1 595 ? -9.367 -39.156 1.037 1 93.19 595 GLU A CA 1
ATOM 4629 C C . GLU A 1 595 ? -9.633 -38.75 2.484 1 93.19 595 GLU A C 1
ATOM 4631 O O . GLU A 1 595 ? -10.445 -37.844 2.744 1 93.19 595 GLU A O 1
ATOM 4636 N N . LYS A 1 596 ? -9.008 -39.438 3.402 1 91.5 596 LYS A N 1
ATOM 4637 C CA . LYS A 1 596 ? -9.148 -39.094 4.812 1 91.5 596 LYS A CA 1
ATOM 4638 C C . LYS A 1 596 ? -8.656 -37.656 5.074 1 91.5 596 LYS A C 1
ATOM 4640 O O . LYS A 1 596 ? -9.227 -36.938 5.895 1 91.5 596 LYS A O 1
ATOM 4645 N N . PHE A 1 597 ? -7.664 -37.375 4.422 1 90.94 597 PHE A N 1
ATOM 4646 C CA . PHE A 1 597 ? -7.102 -36.062 4.605 1 90.94 597 PHE A CA 1
ATOM 4647 C C . PHE A 1 597 ? -8 -35 3.973 1 90.94 597 PHE A C 1
ATOM 4649 O O . PHE A 1 597 ? -8.078 -33.875 4.461 1 90.94 597 PHE A O 1
ATOM 4656 N N . LEU A 1 598 ? -8.602 -35.281 2.854 1 92.62 598 LEU A N 1
ATOM 4657 C CA . LEU A 1 598 ? -9.602 -34.406 2.277 1 92.62 598 LEU A CA 1
ATOM 4658 C C . LEU A 1 598 ? -10.727 -34.125 3.275 1 92.62 598 LEU A C 1
ATOM 4660 O O . LEU A 1 598 ? -11.18 -32.969 3.398 1 92.62 598 LEU A O 1
ATOM 4664 N N . GLU A 1 599 ? -11.148 -35.156 3.986 1 91.44 599 GLU A N 1
ATOM 4665 C CA . GLU A 1 599 ? -12.188 -34.969 5 1 91.44 599 GLU A CA 1
ATOM 4666 C C . GLU A 1 599 ? -11.703 -34.094 6.141 1 91.44 599 GLU A C 1
ATOM 4668 O O . GLU A 1 599 ? -12.461 -33.281 6.668 1 91.44 599 GLU A O 1
ATOM 4673 N N . LYS A 1 600 ? -10.453 -34.219 6.453 1 88.38 600 LYS A N 1
ATOM 4674 C CA . LYS A 1 600 ? -9.875 -33.375 7.477 1 88.38 600 LYS A CA 1
ATOM 4675 C C . LYS A 1 600 ? -9.859 -31.906 7.023 1 88.38 600 LYS A C 1
ATOM 4677 O O . LYS A 1 600 ? -10.133 -31 7.816 1 88.38 600 LYS A O 1
ATOM 4682 N N . MET A 1 601 ? -9.516 -31.719 5.785 1 88.38 601 MET A N 1
ATOM 4683 C CA . MET A 1 601 ? -9.508 -30.375 5.191 1 88.38 601 MET A CA 1
ATOM 4684 C C . MET A 1 601 ? -10.875 -29.719 5.324 1 88.38 601 MET A C 1
ATOM 4686 O O . MET A 1 601 ? -10.969 -28.547 5.707 1 88.38 601 MET A O 1
ATOM 4690 N N . ILE A 1 602 ? -11.891 -30.438 5.074 1 85.38 602 ILE A N 1
ATOM 4691 C CA . ILE A 1 602 ? -13.258 -29.938 5.129 1 85.38 602 ILE A CA 1
ATOM 4692 C C . ILE A 1 602 ? -13.648 -29.656 6.582 1 85.38 602 ILE A C 1
ATOM 4694 O O . ILE A 1 602 ? -14.297 -28.656 6.875 1 85.38 602 ILE A O 1
ATOM 4698 N N . ASP A 1 603 ? -13.227 -30.469 7.473 1 84.5 603 ASP A N 1
ATOM 4699 C CA . ASP A 1 603 ? -13.516 -30.297 8.891 1 84.5 603 ASP A CA 1
ATOM 4700 C C . ASP A 1 603 ? -12.844 -29.031 9.43 1 84.5 603 ASP A C 1
ATOM 4702 O O . ASP A 1 603 ? -13.375 -28.375 10.328 1 84.5 603 ASP A O 1
ATOM 4706 N N . ASP A 1 604 ? -11.695 -28.688 8.875 1 78.88 604 ASP A N 1
ATOM 4707 C CA . ASP A 1 604 ? -10.961 -27.5 9.289 1 78.88 604 ASP A CA 1
ATOM 4708 C C . ASP A 1 604 ? -11.5 -26.25 8.602 1 78.88 604 ASP A C 1
ATOM 4710 O O . ASP A 1 604 ? -10.867 -25.188 8.641 1 78.88 604 ASP A O 1
ATOM 4714 N N . SER A 1 605 ? -12.594 -26.438 7.824 1 78.19 605 SER A N 1
ATOM 4715 C CA . SER A 1 605 ? -13.312 -25.344 7.176 1 78.19 605 SER A CA 1
ATOM 4716 C C . SER A 1 605 ? -12.508 -24.781 6.012 1 78.19 605 SER A C 1
ATOM 4718 O O . SER A 1 605 ? -12.516 -23.562 5.781 1 78.19 605 SER A O 1
ATOM 4720 N N . VAL A 1 606 ? -11.672 -25.625 5.457 1 80.81 606 VAL A N 1
ATOM 4721 C CA . VAL A 1 606 ? -10.992 -25.25 4.219 1 80.81 606 VAL A CA 1
ATOM 4722 C C . VAL A 1 606 ? -11.719 -25.859 3.025 1 80.81 606 VAL A C 1
ATOM 4724 O O . VAL A 1 606 ? -11.945 -27.078 2.982 1 80.81 606 VAL A O 1
ATOM 4727 N N . ILE A 1 607 ? -12.117 -25.047 2.094 1 80.06 607 ILE A N 1
ATOM 4728 C CA . ILE A 1 607 ? -12.875 -25.531 0.948 1 80.06 607 ILE A CA 1
ATOM 4729 C C . ILE A 1 607 ? -11.922 -26.062 -0.118 1 80.06 607 ILE A C 1
ATOM 4731 O O . ILE A 1 607 ? -11.055 -25.328 -0.601 1 80.06 607 ILE A O 1
ATOM 4735 N N . PRO A 1 608 ? -12.055 -27.359 -0.375 1 85.38 608 PRO A N 1
ATOM 4736 C CA . PRO A 1 608 ? -11.219 -27.906 -1.445 1 85.38 608 PRO A CA 1
ATOM 4737 C C . PRO A 1 608 ? -11.555 -27.312 -2.816 1 85.38 608 PRO A C 1
ATOM 4739 O O . PRO A 1 608 ? -12.734 -27.094 -3.121 1 85.38 608 PRO A O 1
ATOM 4742 N N . ASP A 1 609 ? -10.586 -27.078 -3.518 1 79.62 609 ASP A N 1
ATOM 4743 C CA . ASP A 1 609 ? -10.812 -26.594 -4.871 1 79.62 609 ASP A CA 1
ATOM 4744 C C . ASP A 1 609 ? -10.844 -27.734 -5.879 1 79.62 609 ASP A C 1
ATOM 4746 O O . ASP A 1 609 ? -10.797 -28.906 -5.496 1 79.62 609 ASP A O 1
ATOM 4750 N N . ILE A 1 610 ? -11.008 -27.391 -7.113 1 80.5 610 ILE A N 1
ATOM 4751 C CA . ILE A 1 610 ? -11.164 -28.375 -8.18 1 80.5 610 ILE A CA 1
ATOM 4752 C C . ILE A 1 610 ? -9.867 -29.172 -8.336 1 80.5 610 ILE A C 1
ATOM 4754 O O . ILE A 1 610 ? -9.898 -30.375 -8.648 1 80.5 610 ILE A O 1
ATOM 4758 N N . ILE A 1 611 ? -8.75 -28.531 -8.047 1 81.56 611 ILE A N 1
ATOM 4759 C CA . ILE A 1 611 ? -7.453 -29.188 -8.188 1 81.56 611 ILE A CA 1
ATOM 4760 C C . ILE A 1 611 ? -7.32 -30.297 -7.148 1 81.56 611 ILE A C 1
ATOM 4762 O O . ILE A 1 611 ? -6.805 -31.375 -7.445 1 81.56 611 ILE A O 1
ATOM 4766 N N . THR A 1 612 ? -7.824 -30.031 -5.988 1 87.88 612 THR A N 1
ATOM 4767 C CA . THR A 1 612 ? -7.789 -31.016 -4.914 1 87.88 612 THR A CA 1
ATOM 4768 C C . THR A 1 612 ? -8.594 -32.25 -5.289 1 87.88 612 THR A C 1
ATOM 4770 O O . THR A 1 612 ? -8.117 -33.375 -5.152 1 87.88 612 THR A O 1
ATOM 4773 N N . TYR A 1 613 ? -9.75 -32.062 -5.75 1 88.88 613 TYR A N 1
ATOM 4774 C CA . TYR A 1 613 ? -10.617 -33.156 -6.125 1 88.88 613 TYR A CA 1
ATOM 4775 C C . TYR A 1 613 ? -10.031 -33.938 -7.297 1 88.88 613 TYR A C 1
ATOM 4777 O O . TYR A 1 613 ? -10.016 -35.188 -7.289 1 88.88 613 TYR A O 1
ATOM 4785 N N . ASN A 1 614 ? -9.523 -33.219 -8.266 1 87.75 614 ASN A N 1
ATOM 4786 C CA . ASN A 1 614 ? -8.938 -33.875 -9.43 1 87.75 614 ASN A CA 1
ATOM 4787 C C . ASN A 1 614 ? -7.734 -34.719 -9.047 1 87.75 614 ASN A C 1
ATOM 4789 O O . ASN A 1 614 ? -7.527 -35.781 -9.609 1 87.75 614 ASN A O 1
ATOM 4793 N N . THR A 1 615 ? -6.98 -34.219 -8.156 1 89.62 615 THR A N 1
ATOM 4794 C CA . THR A 1 615 ? -5.828 -34.969 -7.676 1 89.62 615 THR A CA 1
ATOM 4795 C C . THR A 1 615 ? -6.266 -36.281 -7.039 1 89.62 615 THR A C 1
ATOM 4797 O O . THR A 1 615 ? -5.656 -37.312 -7.27 1 89.62 615 THR A O 1
ATOM 4800 N N . LEU A 1 616 ? -7.293 -36.25 -6.25 1 93.06 616 LEU A N 1
ATOM 4801 C CA . LEU A 1 616 ? -7.793 -37.469 -5.59 1 93.06 616 LEU A CA 1
ATOM 4802 C C . LEU A 1 616 ? -8.438 -38.406 -6.598 1 93.06 616 LEU A C 1
ATOM 4804 O O . LEU A 1 616 ? -8.312 -39.625 -6.48 1 93.06 616 LEU A O 1
ATOM 4808 N N . ILE A 1 617 ? -9.164 -37.812 -7.57 1 92.88 617 ILE A N 1
ATOM 4809 C CA . ILE A 1 617 ? -9.75 -38.625 -8.633 1 92.88 617 ILE A CA 1
ATOM 4810 C C . ILE A 1 617 ? -8.648 -39.406 -9.367 1 92.88 617 ILE A C 1
ATOM 4812 O O . ILE A 1 617 ? -8.773 -40.594 -9.602 1 92.88 617 ILE A O 1
ATOM 4816 N N . TYR A 1 618 ? -7.594 -38.688 -9.672 1 89.81 618 TYR A N 1
ATOM 4817 C CA . TYR A 1 618 ? -6.453 -39.312 -10.32 1 89.81 618 TYR A CA 1
ATOM 4818 C C . TYR A 1 618 ? -5.887 -40.438 -9.453 1 89.81 618 TYR A C 1
ATOM 4820 O O . TYR A 1 618 ? -5.527 -41.5 -9.953 1 89.81 618 TYR A O 1
ATOM 4828 N N . GLY A 1 619 ? -5.824 -40.188 -8.156 1 88.44 619 GLY A N 1
ATOM 4829 C CA . GLY A 1 619 ? -5.344 -41.219 -7.23 1 88.44 619 GLY A CA 1
ATOM 4830 C C . GLY A 1 619 ? -6.18 -42.469 -7.238 1 88.44 619 GLY A C 1
ATOM 4831 O O . GLY A 1 619 ? -5.641 -43.594 -7.273 1 88.44 619 GLY A O 1
ATOM 4832 N N . PHE A 1 620 ? -7.449 -42.406 -7.305 1 92.19 620 PHE A N 1
ATOM 4833 C CA . PHE A 1 620 ? -8.352 -43.531 -7.297 1 92.19 620 PHE A CA 1
ATOM 4834 C C . PHE A 1 620 ? -8.273 -44.312 -8.617 1 92.19 620 PHE A C 1
ATOM 4836 O O . PHE A 1 620 ? -8.328 -45.531 -8.641 1 92.19 620 PHE A O 1
ATOM 4843 N N . VAL A 1 621 ? -8.141 -43.5 -9.695 1 89.44 621 VAL A N 1
ATOM 4844 C CA . VAL A 1 621 ? -8.062 -44.125 -11.016 1 89.44 621 VAL A CA 1
ATOM 4845 C C . VAL A 1 621 ? -6.766 -44.906 -11.141 1 89.44 621 VAL A C 1
ATOM 4847 O O . VAL A 1 621 ? -6.754 -46.031 -11.695 1 89.44 621 VAL A O 1
ATOM 4850 N N . LYS A 1 622 ? -5.738 -44.344 -10.648 1 82.94 622 LYS A N 1
ATOM 4851 C CA . LYS A 1 622 ? -4.449 -45.031 -10.672 1 82.94 622 LYS A CA 1
ATOM 4852 C C . LYS A 1 622 ? -4.512 -46.344 -9.898 1 82.94 622 LYS A C 1
ATOM 4854 O O . LYS A 1 622 ? -3.846 -47.312 -10.258 1 82.94 622 LYS A O 1
ATOM 4859 N N . GLU A 1 623 ? -5.359 -46.406 -8.844 1 86.19 623 GLU A N 1
ATOM 4860 C CA . GLU A 1 623 ? -5.535 -47.594 -8.039 1 86.19 623 GLU A CA 1
ATOM 4861 C C . GLU A 1 623 ? -6.648 -48.5 -8.602 1 86.19 623 GLU A C 1
ATOM 4863 O O . GLU A 1 623 ? -7.035 -49.469 -7.98 1 86.19 623 GLU A O 1
ATOM 4868 N N . GLU A 1 624 ? -7.145 -48.094 -9.82 1 84.31 624 GLU A N 1
ATOM 4869 C CA . GLU A 1 624 ? -8.195 -48.812 -10.531 1 84.31 624 GLU A CA 1
ATOM 4870 C C . GLU A 1 624 ? -9.477 -48.875 -9.703 1 84.31 624 GLU A C 1
ATOM 4872 O O . GLU A 1 624 ? -10.156 -49.906 -9.688 1 84.31 624 GLU A O 1
ATOM 4877 N N . LYS A 1 625 ? -9.656 -47.906 -8.906 1 88.31 625 LYS A N 1
ATOM 4878 C CA . LYS A 1 625 ? -10.891 -47.781 -8.141 1 88.31 625 LYS A CA 1
ATOM 4879 C C . LYS A 1 625 ? -11.82 -46.75 -8.781 1 88.31 625 LYS A C 1
ATOM 4881 O O . LYS A 1 625 ? -12.109 -45.688 -8.18 1 88.31 625 LYS A O 1
ATOM 4886 N N . MET A 1 626 ? -12.375 -47.062 -9.883 1 88.81 626 MET A N 1
ATOM 4887 C CA . MET A 1 626 ? -13.164 -46.125 -10.68 1 88.81 626 MET A CA 1
ATOM 4888 C C . MET A 1 626 ? -14.469 -45.781 -9.977 1 88.81 626 MET A C 1
ATOM 4890 O O . MET A 1 626 ? -14.961 -44.656 -10.102 1 88.81 626 MET A O 1
ATOM 4894 N N . HIS A 1 627 ? -14.984 -46.719 -9.266 1 86.62 627 HIS A N 1
ATOM 4895 C CA . HIS A 1 627 ? -16.219 -46.438 -8.555 1 86.62 627 HIS A CA 1
ATOM 4896 C C . HIS A 1 627 ? -16.031 -45.344 -7.512 1 86.62 627 HIS A C 1
ATOM 4898 O O . HIS A 1 627 ? -16.922 -44.5 -7.32 1 86.62 627 HIS A O 1
ATOM 4904 N N . LYS A 1 628 ? -14.93 -45.375 -6.859 1 91.56 628 LYS A N 1
ATOM 4905 C CA . LYS A 1 628 ? -14.633 -44.312 -5.887 1 91.56 628 LYS A CA 1
ATOM 4906 C C . LYS A 1 628 ? -14.438 -42.969 -6.57 1 91.56 628 LYS A C 1
ATOM 4908 O O . LYS A 1 628 ? -14.812 -41.938 -6.023 1 91.56 628 LYS A O 1
ATOM 4913 N N . ALA A 1 629 ? -13.812 -42.969 -7.711 1 92.88 629 ALA A N 1
ATOM 4914 C CA . ALA A 1 629 ? -13.625 -41.75 -8.484 1 92.88 629 ALA A CA 1
ATOM 4915 C C . ALA A 1 629 ? -14.961 -41.156 -8.883 1 92.88 629 ALA A C 1
ATOM 4917 O O . ALA A 1 629 ? -15.148 -39.938 -8.805 1 92.88 629 ALA A O 1
ATOM 4918 N N . LEU A 1 630 ? -15.906 -42 -9.305 1 91.56 630 LEU A N 1
ATOM 4919 C CA . LEU A 1 630 ? -17.234 -41.531 -9.68 1 91.56 630 LEU A CA 1
ATOM 4920 C C . LEU A 1 630 ? -17.984 -41 -8.469 1 91.56 630 LEU A C 1
ATOM 4922 O O . LEU A 1 630 ? -18.75 -40.031 -8.578 1 91.56 630 LEU A O 1
ATOM 4926 N N . HIS A 1 631 ? -17.766 -41.656 -7.344 1 91.81 631 HIS A N 1
ATOM 4927 C CA . HIS A 1 631 ? -18.391 -41.156 -6.113 1 91.81 631 HIS A CA 1
ATOM 4928 C C . HIS A 1 631 ? -17.875 -39.781 -5.742 1 91.81 631 HIS A C 1
ATOM 4930 O O . HIS A 1 631 ? -18.625 -38.938 -5.234 1 91.81 631 HIS A O 1
ATOM 4936 N N . LEU A 1 632 ? -16.625 -39.562 -5.961 1 91.88 632 LEU A N 1
ATOM 4937 C CA . LEU A 1 632 ? -16.031 -38.25 -5.664 1 91.88 632 LEU A CA 1
ATOM 4938 C C . LEU A 1 632 ? -16.625 -37.156 -6.555 1 91.88 632 LEU A C 1
ATOM 4940 O O . LEU A 1 632 ? -16.797 -36.031 -6.117 1 91.88 632 LEU A O 1
ATOM 4944 N N . ILE A 1 633 ? -16.875 -37.438 -7.785 1 90.75 633 ILE A N 1
ATOM 4945 C CA . ILE A 1 633 ? -17.516 -36.5 -8.695 1 90.75 633 ILE A CA 1
ATOM 4946 C C . ILE A 1 633 ? -18.875 -36.094 -8.156 1 90.75 633 ILE A C 1
ATOM 4948 O O . ILE A 1 633 ? -19.25 -34.938 -8.195 1 90.75 633 ILE A O 1
ATOM 4952 N N . ASN A 1 634 ? -19.609 -37.062 -7.641 1 88.56 634 ASN A N 1
ATOM 4953 C CA . ASN A 1 634 ? -20.891 -36.781 -7.023 1 88.56 634 ASN A CA 1
ATOM 4954 C C . ASN A 1 634 ? -20.734 -35.875 -5.797 1 88.56 634 ASN A C 1
ATOM 4956 O O . ASN A 1 634 ? -21.547 -35 -5.57 1 88.56 634 ASN A O 1
ATOM 4960 N N . LYS A 1 635 ? -19.719 -36.156 -5.074 1 87.38 635 LYS A N 1
ATOM 4961 C CA . LYS A 1 635 ? -19.453 -35.344 -3.887 1 87.38 635 LYS A CA 1
ATOM 4962 C C . LYS A 1 635 ? -19.141 -33.906 -4.262 1 87.38 635 LYS A C 1
ATOM 4964 O O . LYS A 1 635 ? -19.562 -32.969 -3.578 1 87.38 635 LYS A O 1
ATOM 4969 N N . MET A 1 636 ? -18.344 -33.719 -5.309 1 87.25 636 MET A N 1
ATOM 4970 C CA . MET A 1 636 ? -18 -32.375 -5.812 1 87.25 636 MET A CA 1
ATOM 4971 C C . MET A 1 636 ? -19.266 -31.609 -6.172 1 87.25 636 MET A C 1
ATOM 4973 O O . MET A 1 636 ? -19.422 -30.453 -5.773 1 87.25 636 MET A O 1
ATOM 4977 N N . GLU A 1 637 ? -20.109 -32.188 -6.84 1 82.75 637 GLU A N 1
ATOM 4978 C CA . GLU A 1 637 ? -21.359 -31.562 -7.281 1 82.75 637 GLU A CA 1
ATOM 4979 C C . GLU A 1 637 ? -22.234 -31.172 -6.094 1 82.75 637 GLU A C 1
ATOM 4981 O O . GLU A 1 637 ? -22.844 -30.109 -6.102 1 82.75 637 GLU A O 1
ATOM 4986 N N . ASN A 1 638 ? -22.234 -31.938 -5.113 1 82 638 ASN A N 1
ATOM 4987 C CA . ASN A 1 638 ? -23.031 -31.672 -3.928 1 82 638 ASN A CA 1
ATOM 4988 C C . ASN A 1 638 ? -22.469 -30.516 -3.121 1 82 638 ASN A C 1
ATOM 4990 O O . ASN A 1 638 ? -23.219 -29.781 -2.467 1 82 638 ASN A O 1
ATOM 4994 N N . LYS A 1 639 ? -21.188 -30.344 -3.195 1 77.94 639 LYS A N 1
ATOM 4995 C CA . LYS A 1 639 ? -20.531 -29.297 -2.422 1 77.94 639 LYS A CA 1
ATOM 4996 C C . LYS A 1 639 ? -20.469 -28 -3.219 1 77.94 639 LYS A C 1
ATOM 4998 O O . LYS A 1 639 ? -19.922 -27 -2.74 1 77.94 639 LYS A O 1
ATOM 5003 N N . GLY A 1 640 ? -21.016 -28.094 -4.445 1 74.19 640 GLY A N 1
ATOM 5004 C CA . GLY A 1 640 ? -21.094 -26.875 -5.242 1 74.19 640 GLY A CA 1
ATOM 5005 C C . GLY A 1 640 ? -19.844 -26.609 -6.051 1 74.19 640 GLY A C 1
ATOM 5006 O O . GLY A 1 640 ? -19.609 -25.469 -6.484 1 74.19 640 GLY A O 1
ATOM 5007 N N . VAL A 1 641 ? -18.922 -27.547 -6.121 1 79 641 VAL A N 1
ATOM 5008 C CA . VAL A 1 641 ? -17.734 -27.438 -6.961 1 79 641 VAL A CA 1
ATOM 5009 C C . VAL A 1 641 ? -17.906 -28.266 -8.227 1 79 641 VAL A C 1
ATOM 5011 O O . VAL A 1 641 ? -17.609 -29.469 -8.242 1 79 641 VAL A O 1
ATOM 5014 N N . PRO A 1 642 ? -18.312 -27.641 -9.266 1 77.94 642 PRO A N 1
ATOM 5015 C CA . PRO A 1 642 ? -18.562 -28.422 -10.477 1 77.94 642 PRO A CA 1
ATOM 5016 C C . PRO A 1 642 ? -17.281 -29.031 -11.047 1 77.94 642 PRO A C 1
ATOM 5018 O O . PRO A 1 642 ? -16.234 -28.375 -11.086 1 77.94 642 PRO A O 1
ATOM 5021 N N . PRO A 1 643 ? -17.359 -30.328 -11.359 1 85 643 PRO A N 1
ATOM 5022 C CA . PRO A 1 643 ? -16.203 -30.953 -11.992 1 85 643 PRO A CA 1
ATOM 5023 C C . PRO A 1 643 ? -15.867 -30.344 -13.352 1 85 643 PRO A C 1
ATOM 5025 O O . PRO A 1 643 ? -16.75 -29.812 -14.023 1 85 643 PRO A O 1
ATOM 5028 N N . ASP A 1 644 ? -14.641 -30.406 -13.703 1 80.5 644 ASP A N 1
ATOM 5029 C CA . ASP A 1 644 ? -14.211 -29.859 -14.984 1 80.5 644 ASP A CA 1
ATOM 5030 C C . ASP A 1 644 ? -13.906 -30.969 -15.984 1 80.5 644 ASP A C 1
ATOM 5032 O O . ASP A 1 644 ? -14.172 -32.156 -15.703 1 80.5 644 ASP A O 1
ATOM 5036 N N . VAL A 1 645 ? -13.461 -30.594 -17.156 1 81.31 645 VAL A N 1
ATOM 5037 C CA . VAL A 1 645 ? -13.211 -31.547 -18.234 1 81.31 645 VAL A CA 1
ATOM 5038 C C . VAL A 1 645 ? -12.125 -32.531 -17.812 1 81.31 645 VAL A C 1
ATOM 5040 O O . VAL A 1 645 ? -12.18 -33.719 -18.172 1 81.31 645 VAL A O 1
ATOM 5043 N N . ILE A 1 646 ? -11.195 -32.094 -16.984 1 82.25 646 ILE A N 1
ATOM 5044 C CA . ILE A 1 646 ? -10.094 -32.938 -16.562 1 82.25 646 ILE A CA 1
ATOM 5045 C C . ILE A 1 646 ? -10.609 -34.062 -15.641 1 82.25 646 ILE A C 1
ATOM 5047 O O . ILE A 1 646 ? -10.18 -35.219 -15.742 1 82.25 646 ILE A O 1
ATOM 5051 N N . SER A 1 647 ? -11.555 -33.719 -14.789 1 87.75 647 SER A N 1
ATOM 5052 C CA . SER A 1 647 ? -12.156 -34.688 -13.883 1 87.75 647 SER A CA 1
ATOM 5053 C C . SER A 1 647 ? -12.758 -35.875 -14.656 1 87.75 647 SER A C 1
ATOM 5055 O O . SER A 1 647 ? -12.516 -37.031 -14.32 1 87.75 647 SER A O 1
ATOM 5057 N N . TYR A 1 648 ? -13.445 -35.562 -15.664 1 88.19 648 TYR A N 1
ATOM 5058 C CA . TYR A 1 648 ? -14.133 -36.562 -16.438 1 88.19 648 TYR A CA 1
ATOM 5059 C C . TYR A 1 648 ? -13.156 -37.344 -17.328 1 88.19 648 TYR A C 1
ATOM 5061 O O . TYR A 1 648 ? -13.258 -38.562 -17.484 1 88.19 648 TYR A O 1
ATOM 5069 N N . ASN A 1 649 ? -12.203 -36.594 -17.891 1 87.38 649 ASN A N 1
ATOM 5070 C CA . ASN A 1 649 ? -11.258 -37.188 -18.828 1 87.38 649 ASN A CA 1
ATOM 5071 C C . ASN A 1 649 ? -10.43 -38.281 -18.141 1 87.38 649 ASN A C 1
ATOM 5073 O O . ASN A 1 649 ? -10.109 -39.312 -18.766 1 87.38 649 ASN A O 1
ATOM 5077 N N . VAL A 1 650 ? -10.055 -38.031 -16.969 1 88.88 650 VAL A N 1
ATOM 5078 C CA . VAL A 1 650 ? -9.25 -39 -16.234 1 88.88 650 VAL A CA 1
ATOM 5079 C C . VAL A 1 650 ? -10.031 -40.281 -16.062 1 88.88 650 VAL A C 1
ATOM 5081 O O . VAL A 1 650 ? -9.484 -41.375 -16.234 1 88.88 650 VAL A O 1
ATOM 5084 N N . ILE A 1 651 ? -11.305 -40.219 -15.773 1 91.88 651 ILE A N 1
ATOM 5085 C CA . ILE A 1 651 ? -12.156 -41.406 -15.555 1 91.88 651 ILE A CA 1
ATOM 5086 C C . ILE A 1 651 ? -12.461 -42.062 -16.891 1 91.88 651 ILE A C 1
ATOM 5088 O O . ILE A 1 651 ? -12.406 -43.281 -17 1 91.88 651 ILE A O 1
ATOM 5092 N N . LEU A 1 652 ? -12.703 -41.188 -17.859 1 91.31 652 LEU A N 1
ATOM 5093 C CA . LEU A 1 652 ? -12.992 -41.688 -19.203 1 91.31 652 LEU A CA 1
ATOM 5094 C C . LEU A 1 652 ? -11.812 -42.5 -19.75 1 91.31 652 LEU A C 1
ATOM 5096 O O . LEU A 1 652 ? -12 -43.562 -20.297 1 91.31 652 LEU A O 1
ATOM 5100 N N . SER A 1 653 ? -10.664 -42 -19.609 1 89.06 653 SER A N 1
ATOM 5101 C CA . SER A 1 653 ? -9.453 -42.625 -20.094 1 89.06 653 SER A CA 1
ATOM 5102 C C . SER A 1 653 ? -9.242 -44 -19.422 1 89.06 653 SER A C 1
ATOM 5104 O O . SER A 1 653 ? -8.828 -44.969 -20.062 1 89.06 653 SER A O 1
ATOM 5106 N N . ALA A 1 654 ? -9.531 -44.031 -18.172 1 90 654 ALA A N 1
ATOM 5107 C CA . ALA A 1 654 ? -9.367 -45.281 -17.422 1 90 654 ALA A CA 1
ATOM 5108 C C . ALA A 1 654 ? -10.328 -46.344 -17.938 1 90 654 ALA A C 1
ATOM 5110 O O . ALA A 1 654 ? -9.945 -47.5 -18.094 1 90 654 ALA A O 1
ATOM 5111 N N . PHE A 1 655 ? -11.555 -46.062 -18.266 1 91.62 655 PHE A N 1
ATOM 5112 C CA . PHE A 1 655 ? -12.539 -47.031 -18.766 1 91.62 655 PHE A CA 1
ATOM 5113 C C . PHE A 1 655 ? -12.172 -47.469 -20.172 1 91.62 655 PHE A C 1
ATOM 5115 O O . PHE A 1 655 ? -12.328 -48.656 -20.5 1 91.62 655 PHE A O 1
ATOM 5122 N N . CYS A 1 656 ? -11.625 -46.562 -20.938 1 90.06 656 CYS A N 1
ATOM 5123 C CA . CYS A 1 656 ? -11.219 -46.906 -22.297 1 90.06 656 CYS A CA 1
ATOM 5124 C C . CYS A 1 656 ? -10.047 -47.906 -22.281 1 90.06 656 CYS A C 1
ATOM 5126 O O . CYS A 1 656 ? -10.008 -48.844 -23.078 1 90.06 656 CYS A O 1
ATOM 5128 N N . GLU A 1 657 ? -9.133 -47.625 -21.406 1 85.88 657 GLU A N 1
ATOM 5129 C CA . GLU A 1 657 ? -7.969 -48.5 -21.297 1 85.88 657 GLU A CA 1
ATOM 5130 C C . GLU A 1 657 ? -8.375 -49.906 -20.859 1 85.88 657 GLU A C 1
ATOM 5132 O O . GLU A 1 657 ? -7.75 -50.875 -21.25 1 85.88 657 GLU A O 1
ATOM 5137 N N . GLN A 1 658 ? -9.438 -49.969 -20.047 1 86.5 658 GLN A N 1
ATOM 5138 C CA . GLN A 1 658 ? -9.906 -51.281 -19.562 1 86.5 658 GLN A CA 1
ATOM 5139 C C . GLN A 1 658 ? -10.867 -51.938 -20.547 1 86.5 658 GLN A C 1
ATOM 5141 O O . GLN A 1 658 ? -11.305 -53.062 -20.344 1 86.5 658 GLN A O 1
ATOM 5146 N N . GLY A 1 659 ? -11.141 -51.188 -21.609 1 85.69 659 GLY A N 1
ATOM 5147 C CA . GLY A 1 659 ? -12.023 -51.719 -22.641 1 85.69 659 GLY A CA 1
ATOM 5148 C C . GLY A 1 659 ? -13.492 -51.625 -22.266 1 85.69 659 GLY A C 1
ATOM 5149 O O . GLY A 1 659 ? -14.336 -52.281 -22.906 1 85.69 659 GLY A O 1
ATOM 5150 N N . GLU A 1 660 ? -13.805 -51 -21.203 1 91.19 660 GLU A N 1
ATOM 5151 C CA . GLU A 1 660 ? -15.188 -50.812 -20.75 1 91.19 660 GLU A CA 1
ATOM 5152 C C . GLU A 1 660 ? -15.828 -49.625 -21.438 1 91.19 660 GLU A C 1
ATOM 5154 O O . GLU A 1 660 ? -16.125 -48.625 -20.797 1 91.19 660 GLU A O 1
ATOM 5159 N N . MET A 1 661 ? -16.188 -49.719 -22.625 1 91.94 661 MET A N 1
ATOM 5160 C CA . MET A 1 661 ? -16.609 -48.594 -23.453 1 91.94 661 MET A CA 1
ATOM 5161 C C . MET A 1 661 ? -18.031 -48.156 -23.094 1 91.94 661 MET A C 1
ATOM 5163 O O . MET A 1 661 ? -18.359 -46.969 -23.234 1 91.94 661 MET A O 1
ATOM 5167 N N . GLN A 1 662 ? -18.875 -49.062 -22.641 1 90.88 662 GLN A N 1
ATOM 5168 C CA . GLN A 1 662 ? -20.203 -48.656 -22.203 1 90.88 662 GLN A CA 1
ATOM 5169 C C . GLN A 1 662 ? -20.125 -47.656 -21.047 1 90.88 662 GLN A C 1
ATOM 5171 O O . GLN A 1 662 ? -20.859 -46.656 -21.031 1 90.88 662 GLN A O 1
ATOM 5176 N N . GLU A 1 663 ? -19.266 -48 -20.109 1 92.38 663 GLU A N 1
ATOM 5177 C CA . GLU A 1 663 ? -19.062 -47.094 -18.984 1 92.38 663 GLU A CA 1
ATOM 5178 C C . GLU A 1 663 ? -18.453 -45.781 -19.438 1 92.38 663 GLU A C 1
ATOM 5180 O O . GLU A 1 663 ? -18.844 -44.719 -18.969 1 92.38 663 GLU A O 1
ATOM 5185 N N . ALA A 1 664 ? -17.469 -45.781 -20.328 1 93.31 664 ALA A N 1
ATOM 5186 C CA . ALA A 1 664 ? -16.828 -44.594 -20.875 1 93.31 664 ALA A CA 1
ATOM 5187 C C . ALA A 1 664 ? -17.859 -43.688 -21.547 1 93.31 664 ALA A C 1
ATOM 5189 O O . ALA A 1 664 ? -17.844 -42.469 -21.359 1 93.31 664 ALA A O 1
ATOM 5190 N N . ASP A 1 665 ? -18.719 -44.375 -22.328 1 92.88 665 ASP A N 1
ATOM 5191 C CA . ASP A 1 665 ? -19.766 -43.625 -23.016 1 92.88 665 ASP A CA 1
ATOM 5192 C C . ASP A 1 665 ? -20.75 -43 -22.016 1 92.88 665 ASP A C 1
ATOM 5194 O O . ASP A 1 665 ? -21.266 -41.906 -22.266 1 92.88 665 ASP A O 1
ATOM 5198 N N . SER A 1 666 ? -21 -43.688 -20.969 1 92.5 666 SER A N 1
ATOM 5199 C CA . SER A 1 666 ? -21.891 -43.156 -19.953 1 92.5 666 SER A CA 1
ATOM 5200 C C . SER A 1 666 ? -21.297 -41.938 -19.281 1 92.5 666 SER A C 1
ATOM 5202 O O . SER A 1 666 ? -22 -40.969 -19 1 92.5 666 SER A O 1
ATOM 5204 N N . VAL A 1 667 ? -20.047 -41.969 -18.969 1 92.69 667 VAL A N 1
ATOM 5205 C CA . VAL A 1 667 ? -19.359 -40.844 -18.359 1 92.69 667 VAL A CA 1
ATOM 5206 C C . VAL A 1 667 ? -19.344 -39.656 -19.328 1 92.69 667 VAL A C 1
ATOM 5208 O O . VAL A 1 667 ? -19.516 -38.5 -18.906 1 92.69 667 VAL A O 1
ATOM 5211 N N . PHE A 1 668 ? -19.062 -39.906 -20.578 1 94 668 PHE A N 1
ATOM 5212 C CA . PHE A 1 668 ? -19.078 -38.875 -21.594 1 94 668 PHE A CA 1
ATOM 5213 C C . PHE A 1 668 ? -20.438 -38.188 -21.672 1 94 668 PHE A C 1
ATOM 5215 O O . PHE A 1 668 ? -20.516 -36.969 -21.734 1 94 668 PHE A O 1
ATOM 5222 N N . LYS A 1 669 ? -21.484 -38.969 -21.703 1 91.88 669 LYS A N 1
ATOM 5223 C CA . LYS A 1 669 ? -22.828 -38.438 -21.75 1 91.88 669 LYS A CA 1
ATOM 5224 C C . LYS A 1 669 ? -23.125 -37.594 -20.516 1 91.88 669 LYS A C 1
ATOM 5226 O O . LYS A 1 669 ? -23.797 -36.562 -20.594 1 91.88 669 LYS A O 1
ATOM 5231 N N . ARG A 1 670 ? -22.609 -38 -19.422 1 89.81 670 ARG A N 1
ATOM 5232 C CA . ARG A 1 670 ? -22.797 -37.25 -18.188 1 89.81 670 ARG A CA 1
ATOM 5233 C C . ARG A 1 670 ? -22.078 -35.906 -18.25 1 89.81 670 ARG A C 1
ATOM 5235 O O . ARG A 1 670 ? -22.609 -34.875 -17.828 1 89.81 670 ARG A O 1
ATOM 5242 N N . MET A 1 671 ? -20.906 -35.906 -18.719 1 88.88 671 MET A N 1
ATOM 5243 C CA . MET A 1 671 ? -20.109 -34.719 -18.875 1 88.88 671 MET A CA 1
ATOM 5244 C C . MET A 1 671 ? -20.844 -33.688 -19.719 1 88.88 671 MET A C 1
ATOM 5246 O O . MET A 1 671 ? -20.969 -32.5 -19.312 1 88.88 671 MET A O 1
ATOM 5250 N N . VAL A 1 672 ? -21.375 -34.094 -20.797 1 86.38 672 VAL A N 1
ATOM 5251 C CA . VAL A 1 672 ? -22.062 -33.219 -21.719 1 86.38 672 VAL A CA 1
ATOM 5252 C C . VAL A 1 672 ? -23.391 -32.75 -21.109 1 86.38 672 VAL A C 1
ATOM 5254 O O . VAL A 1 672 ? -23.781 -31.578 -21.281 1 86.38 672 VAL A O 1
ATOM 5257 N N . SER A 1 673 ? -24.047 -33.562 -20.453 1 85.88 673 SER A N 1
ATOM 5258 C CA . SER A 1 673 ? -25.328 -33.25 -19.859 1 85.88 673 SER A CA 1
ATOM 5259 C C . SER A 1 673 ? -25.172 -32.188 -18.766 1 85.88 673 SER A C 1
ATOM 5261 O O . SER A 1 673 ? -26.094 -31.391 -18.531 1 85.88 673 SER A O 1
ATOM 5263 N N . ARG A 1 674 ? -24.062 -32.156 -18.125 1 80 674 ARG A N 1
ATOM 5264 C CA . ARG A 1 674 ? -23.828 -31.219 -17.047 1 80 674 ARG A CA 1
ATOM 5265 C C . ARG A 1 674 ? -23.281 -29.906 -17.594 1 80 674 ARG A C 1
ATOM 5267 O O . ARG A 1 674 ? -22.938 -29 -16.828 1 80 674 ARG A O 1
ATOM 5274 N N . GLY A 1 675 ? -23.125 -29.891 -18.875 1 74.19 675 GLY A N 1
ATOM 5275 C CA . GLY A 1 675 ? -22.734 -28.641 -19.516 1 74.19 675 GLY A CA 1
ATOM 5276 C C . GLY A 1 675 ? -21.234 -28.469 -19.656 1 74.19 675 GLY A C 1
ATOM 5277 O O . GLY A 1 675 ? -20.75 -27.391 -20 1 74.19 675 GLY A O 1
ATOM 5278 N N . VAL A 1 676 ? -20.438 -29.516 -19.25 1 79.12 676 VAL A N 1
ATOM 5279 C CA . VAL A 1 676 ? -18.984 -29.469 -19.406 1 79.12 676 VAL A CA 1
ATOM 5280 C C . VAL A 1 676 ? -18.609 -29.734 -20.859 1 79.12 676 VAL A C 1
ATOM 5282 O O . VAL A 1 676 ? -19.031 -30.734 -21.453 1 79.12 676 VAL A O 1
ATOM 5285 N N . GLN A 1 677 ? -17.875 -28.891 -21.469 1 77.75 677 GLN A N 1
ATOM 5286 C CA . GLN A 1 677 ? -17.5 -29.047 -22.859 1 77.75 677 GLN A CA 1
ATOM 5287 C C . GLN A 1 677 ? -16.312 -29.984 -23.016 1 77.75 677 GLN A C 1
ATOM 5289 O O . GLN A 1 677 ? -15.266 -29.766 -22.406 1 77.75 677 GLN A O 1
ATOM 5294 N N . PRO A 1 678 ? -16.484 -31 -23.75 1 83.56 678 PRO A N 1
ATOM 5295 C CA . PRO A 1 678 ? -15.359 -31.891 -24 1 83.56 678 PRO A CA 1
ATOM 5296 C C . PRO A 1 678 ? -14.227 -31.203 -24.766 1 83.56 678 PRO A C 1
ATOM 5298 O O . PRO A 1 678 ? -14.469 -30.266 -25.516 1 83.56 678 PRO A O 1
ATOM 5301 N N . ASP A 1 679 ? -13.07 -31.672 -24.547 1 78.56 679 ASP A N 1
ATOM 5302 C CA . ASP A 1 679 ? -11.922 -31.109 -25.25 1 78.56 679 ASP A CA 1
ATOM 5303 C C . ASP A 1 679 ? -11.32 -32.125 -26.219 1 78.56 679 ASP A C 1
ATOM 5305 O O . ASP A 1 679 ? -11.906 -33.188 -26.453 1 78.56 679 ASP A O 1
ATOM 5309 N N . GLY A 1 680 ? -10.266 -31.734 -26.922 1 74.69 680 GLY A N 1
ATOM 5310 C CA . GLY A 1 680 ? -9.633 -32.594 -27.906 1 74.69 680 GLY A CA 1
ATOM 5311 C C . GLY A 1 680 ? -9.203 -33.938 -27.328 1 74.69 680 GLY A C 1
ATOM 5312 O O . GLY A 1 680 ? -9.32 -34.969 -27.984 1 74.69 680 GLY A O 1
ATOM 5313 N N . SER A 1 681 ? -8.711 -33.906 -26.078 1 76.81 681 SER A N 1
ATOM 5314 C CA . SER A 1 681 ? -8.25 -35.125 -25.422 1 76.81 681 SER A CA 1
ATOM 5315 C C . SER A 1 681 ? -9.414 -36.094 -25.141 1 76.81 681 SER A C 1
ATOM 5317 O O . SER A 1 681 ? -9.25 -37.312 -25.188 1 76.81 681 SER A O 1
ATOM 5319 N N . THR A 1 682 ? -10.555 -35.469 -24.875 1 86.56 682 THR A N 1
ATOM 5320 C CA . THR A 1 682 ? -11.742 -36.281 -24.625 1 86.56 682 THR A CA 1
ATOM 5321 C C . THR A 1 682 ? -12.102 -37.125 -25.844 1 86.56 682 THR A C 1
ATOM 5323 O O . THR A 1 682 ? -12.281 -38.344 -25.734 1 86.56 682 THR A O 1
ATOM 5326 N N . TYR A 1 683 ? -12.133 -36.5 -26.969 1 85.44 683 TYR A N 1
ATOM 5327 C CA . TYR A 1 683 ? -12.508 -37.156 -28.203 1 85.44 683 TYR A CA 1
ATOM 5328 C C . TYR A 1 683 ? -11.453 -38.188 -28.594 1 85.44 683 TYR A C 1
ATOM 5330 O O . TYR A 1 683 ? -11.781 -39.312 -28.984 1 85.44 683 TYR A O 1
ATOM 5338 N N . THR A 1 684 ? -10.242 -37.75 -28.422 1 82.88 684 THR A N 1
ATOM 5339 C CA . THR A 1 684 ? -9.156 -38.656 -28.797 1 82.88 684 THR A CA 1
ATOM 5340 C C . THR A 1 684 ? -9.203 -39.938 -27.984 1 82.88 684 THR A C 1
ATOM 5342 O O . THR A 1 684 ? -9.047 -41.031 -28.531 1 82.88 684 THR A O 1
ATOM 5345 N N . THR A 1 685 ? -9.406 -39.781 -26.75 1 86.31 685 THR A N 1
ATOM 5346 C CA . THR A 1 685 ? -9.469 -40.938 -25.859 1 86.31 685 THR A CA 1
ATOM 5347 C C . THR A 1 685 ? -10.648 -41.844 -26.219 1 86.31 685 THR A C 1
ATOM 5349 O O . THR A 1 685 ? -10.5 -43.062 -26.281 1 86.31 685 THR A O 1
ATOM 5352 N N . LEU A 1 686 ? -11.773 -41.281 -26.562 1 90.69 686 LEU A N 1
ATOM 5353 C CA . LEU A 1 686 ? -12.969 -42.062 -26.891 1 90.69 686 LEU A CA 1
ATOM 5354 C C . LEU A 1 686 ? -12.812 -42.75 -28.234 1 90.69 686 LEU A C 1
ATOM 5356 O O . LEU A 1 686 ? -13.195 -43.906 -28.391 1 90.69 686 LEU A O 1
ATOM 5360 N N . ILE A 1 687 ? -12.281 -42.031 -29.172 1 88.62 687 ILE A N 1
ATOM 5361 C CA . ILE A 1 687 ? -12.086 -42.594 -30.516 1 88.62 687 ILE A CA 1
ATOM 5362 C C . ILE A 1 687 ? -11.133 -43.781 -30.438 1 88.62 687 ILE A C 1
ATOM 5364 O O . ILE A 1 687 ? -11.43 -44.875 -30.984 1 88.62 687 ILE A O 1
ATOM 5368 N N . ASN A 1 688 ? -10.039 -43.594 -29.688 1 84.88 688 ASN A N 1
ATOM 5369 C CA . ASN A 1 688 ? -9.078 -44.688 -29.531 1 84.88 688 ASN A CA 1
ATOM 5370 C C . ASN A 1 688 ? -9.711 -45.875 -28.812 1 84.88 688 ASN A C 1
ATOM 5372 O O . ASN A 1 688 ? -9.414 -47.031 -29.141 1 84.88 688 ASN A O 1
ATOM 5376 N N . GLY A 1 689 ? -10.5 -45.562 -27.844 1 88.31 689 GLY A N 1
ATOM 5377 C CA . GLY A 1 689 ? -11.195 -46.656 -27.141 1 88.31 689 GLY A CA 1
ATOM 5378 C C . GLY A 1 689 ? -12.125 -47.438 -28.031 1 88.31 689 GLY A C 1
ATOM 5379 O O . GLY A 1 689 ? -12.141 -48.688 -27.984 1 88.31 689 GLY A O 1
ATOM 5380 N N . HIS A 1 690 ? -12.836 -46.844 -28.891 1 91.12 690 HIS A N 1
ATOM 5381 C CA . HIS A 1 690 ? -13.781 -47.5 -29.781 1 91.12 690 HIS A CA 1
ATOM 5382 C C . HIS A 1 690 ? -13.047 -48.281 -30.875 1 91.12 690 HIS A C 1
ATOM 5384 O O . HIS A 1 690 ? -13.508 -49.344 -31.312 1 91.12 690 HIS A O 1
ATOM 5390 N N . VAL A 1 691 ? -11.922 -47.688 -31.281 1 87.56 691 VAL A N 1
ATOM 5391 C CA . VAL A 1 691 ? -11.125 -48.375 -32.281 1 87.56 691 VAL A CA 1
ATOM 5392 C C . VAL A 1 691 ? -10.562 -49.688 -31.703 1 87.56 691 VAL A C 1
ATOM 5394 O O . VAL A 1 691 ? -10.531 -50.719 -32.375 1 87.56 691 VAL A O 1
ATOM 5397 N N . ALA A 1 692 ? -10.141 -49.625 -30.484 1 88 692 ALA A N 1
ATOM 5398 C CA . ALA A 1 692 ? -9.555 -50.781 -29.828 1 88 692 ALA A CA 1
ATOM 5399 C C . ALA A 1 692 ? -10.562 -51.938 -29.703 1 88 692 ALA A C 1
ATOM 5401 O O . ALA A 1 692 ? -10.195 -53.094 -29.75 1 88 692 ALA A O 1
ATOM 5402 N N . VAL A 1 693 ? -11.914 -51.625 -29.625 1 90.62 693 VAL A N 1
ATOM 5403 C CA . VAL A 1 693 ? -12.93 -52.656 -29.469 1 90.62 693 VAL A CA 1
ATOM 5404 C C . VAL A 1 693 ? -13.641 -52.875 -30.812 1 90.62 693 VAL A C 1
ATOM 5406 O O . VAL A 1 693 ? -14.695 -53.531 -30.859 1 90.62 693 VAL A O 1
ATOM 5409 N N . ASP A 1 694 ? -13.133 -52.312 -31.938 1 86.94 694 ASP A N 1
ATOM 5410 C CA . ASP A 1 694 ? -13.578 -52.5 -33.312 1 86.94 694 ASP A CA 1
ATOM 5411 C C . ASP A 1 694 ? -14.977 -51.906 -33.5 1 86.94 694 ASP A C 1
ATOM 5413 O O . ASP A 1 694 ? -15.789 -52.469 -34.25 1 86.94 694 ASP A O 1
ATOM 5417 N N . ASN A 1 695 ? -15.344 -51.062 -32.688 1 91.88 695 ASN A N 1
ATOM 5418 C CA . ASN A 1 695 ? -16.562 -50.281 -32.906 1 91.88 695 ASN A CA 1
ATOM 5419 C C . ASN A 1 695 ? -16.297 -49.031 -33.781 1 91.88 695 ASN A C 1
ATOM 5421 O O . ASN A 1 695 ? -16.344 -47.906 -33.281 1 91.88 695 ASN A O 1
ATOM 5425 N N . LEU A 1 696 ? -16.094 -49.156 -35.031 1 89.81 696 LEU A N 1
ATOM 5426 C CA . LEU A 1 696 ? -15.617 -48.125 -35.969 1 89.81 696 LEU A CA 1
ATOM 5427 C C . LEU A 1 696 ? -16.719 -47.125 -36.281 1 89.81 696 LEU A C 1
ATOM 5429 O O . LEU A 1 696 ? -16.438 -45.938 -36.5 1 89.81 696 LEU A O 1
ATOM 5433 N N . LYS A 1 697 ? -17.969 -47.594 -36.25 1 90.19 697 LYS A N 1
ATOM 5434 C CA . LYS A 1 697 ? -19.062 -46.688 -36.531 1 90.19 697 LYS A CA 1
ATOM 5435 C C . LYS A 1 697 ? -19.094 -45.531 -35.5 1 90.19 697 LYS A C 1
ATOM 5437 O O . LYS A 1 697 ? -19.172 -44.344 -35.906 1 90.19 697 LYS A O 1
ATOM 5442 N N . GLU A 1 698 ? -19.031 -45.938 -34.281 1 91.19 698 GLU A N 1
ATOM 5443 C CA . GLU A 1 698 ? -19.047 -44.906 -33.25 1 91.19 698 GLU A CA 1
ATOM 5444 C C . GLU A 1 698 ? -17.766 -44.094 -33.281 1 91.19 698 GLU A C 1
ATOM 5446 O O . GLU A 1 698 ? -17.797 -42.875 -33 1 91.19 698 GLU A O 1
ATOM 5451 N N . ALA A 1 699 ? -16.594 -44.594 -33.562 1 91.12 699 ALA A N 1
ATOM 5452 C CA . ALA A 1 699 ? -15.32 -43.875 -33.656 1 91.12 699 ALA A CA 1
ATOM 5453 C C . ALA A 1 699 ? -15.383 -42.781 -34.719 1 91.12 699 ALA A C 1
ATOM 5455 O O . ALA A 1 699 ? -14.93 -41.656 -34.5 1 91.12 699 ALA A O 1
ATOM 5456 N N . PHE A 1 700 ? -16.016 -43.156 -35.906 1 91.12 700 PHE A N 1
ATOM 5457 C CA . PHE A 1 700 ? -16.109 -42.188 -36.969 1 91.12 700 PHE A CA 1
ATOM 5458 C C . PHE A 1 700 ? -17.109 -41.094 -36.625 1 91.12 700 PHE A C 1
ATOM 5460 O O . PHE A 1 700 ? -16.922 -39.906 -37 1 91.12 700 PHE A O 1
ATOM 5467 N N . ARG A 1 701 ? -18.156 -41.438 -35.969 1 92 701 ARG A N 1
ATOM 5468 C CA . ARG A 1 701 ? -19.125 -40.406 -35.531 1 92 701 ARG A CA 1
ATOM 5469 C C . ARG A 1 701 ? -18.453 -39.406 -34.625 1 92 701 ARG A C 1
ATOM 5471 O O . ARG A 1 701 ? -18.641 -38.188 -34.781 1 92 701 ARG A O 1
ATOM 5478 N N . LEU A 1 702 ? -17.734 -39.844 -33.625 1 90.69 702 LEU A N 1
ATOM 5479 C CA . LEU A 1 702 ? -17.047 -38.969 -32.688 1 90.69 702 LEU A CA 1
ATOM 5480 C C . LEU A 1 702 ? -15.984 -38.156 -33.375 1 90.69 702 LEU A C 1
ATOM 5482 O O . LEU A 1 702 ? -15.758 -37 -33 1 90.69 702 LEU A O 1
ATOM 5486 N N . HIS A 1 703 ? -15.273 -38.719 -34.312 1 88.88 703 HIS A N 1
ATOM 5487 C CA . HIS A 1 703 ? -14.281 -38 -35.094 1 88.88 703 HIS A CA 1
ATOM 5488 C C . HIS A 1 703 ? -14.914 -36.812 -35.844 1 88.88 703 HIS A C 1
ATOM 5490 O O . HIS A 1 703 ? -14.344 -35.719 -35.906 1 88.88 703 HIS A O 1
ATOM 5496 N N . ASP A 1 704 ? -16.094 -37.094 -36.5 1 88.69 704 ASP A N 1
ATOM 5497 C CA . ASP A 1 704 ? -16.797 -36.031 -37.188 1 88.69 704 ASP A CA 1
ATOM 5498 C C . ASP A 1 704 ? -17.203 -34.906 -36.25 1 88.69 704 ASP A C 1
ATOM 5500 O O . ASP A 1 704 ? -17.125 -33.75 -36.594 1 88.69 704 ASP A O 1
ATOM 5504 N N . GLU A 1 705 ? -17.578 -35.281 -35.031 1 87.56 705 GLU A N 1
ATOM 5505 C CA . GLU A 1 705 ? -17.969 -34.281 -34.031 1 87.56 705 GLU A CA 1
ATOM 5506 C C . GLU A 1 705 ? -16.766 -33.469 -33.594 1 87.56 705 GLU A C 1
ATOM 5508 O O . GLU A 1 705 ? -16.891 -32.25 -33.375 1 87.56 705 GLU A O 1
ATOM 5513 N N . MET A 1 706 ? -15.664 -34.094 -33.312 1 85.44 706 MET A N 1
ATOM 5514 C CA . MET A 1 706 ? -14.422 -33.438 -32.906 1 85.44 706 MET A CA 1
ATOM 5515 C C . MET A 1 706 ? -14.023 -32.375 -33.906 1 85.44 706 MET A C 1
ATOM 5517 O O . MET A 1 706 ? -13.648 -31.25 -33.531 1 85.44 706 MET A O 1
ATOM 5521 N N . LEU A 1 707 ? -14.125 -32.719 -35.188 1 81.44 707 LEU A N 1
ATOM 5522 C CA . LEU A 1 707 ? -13.758 -31.766 -36.25 1 81.44 707 LEU A CA 1
ATOM 5523 C C . LEU A 1 707 ? -14.734 -30.594 -36.312 1 81.44 707 LEU A C 1
ATOM 5525 O O . LEU A 1 707 ? -14.336 -29.469 -36.562 1 81.44 707 LEU A O 1
ATOM 5529 N N . GLN A 1 708 ? -15.93 -30.875 -36.094 1 80.81 708 GLN A N 1
ATOM 5530 C CA . GLN A 1 708 ? -16.953 -29.844 -36.125 1 80.81 708 GLN A CA 1
ATOM 5531 C C . GLN A 1 708 ? -16.719 -28.812 -35.031 1 80.81 708 GLN A C 1
ATOM 5533 O O . GLN A 1 708 ? -17.062 -27.641 -35.188 1 80.81 708 GLN A O 1
ATOM 5538 N N . ARG A 1 709 ? -16.094 -29.266 -33.938 1 77.62 709 ARG A N 1
ATOM 5539 C CA . ARG A 1 709 ? -15.859 -28.375 -32.812 1 77.62 709 ARG A CA 1
ATOM 5540 C C . ARG A 1 709 ? -14.516 -27.656 -32.938 1 77.62 709 ARG A C 1
ATOM 5542 O O . ARG A 1 709 ? -14.133 -26.875 -32.062 1 77.62 709 ARG A O 1
ATOM 5549 N N . GLY A 1 710 ? -13.844 -28.016 -34.031 1 70.94 710 GLY A N 1
ATOM 5550 C CA . GLY A 1 710 ? -12.641 -27.25 -34.344 1 70.94 710 GLY A CA 1
ATOM 5551 C C . GLY A 1 710 ? -11.375 -27.875 -33.75 1 70.94 710 GLY A C 1
ATOM 5552 O O . GLY A 1 710 ? -10.328 -27.234 -33.719 1 70.94 710 GLY A O 1
ATOM 5553 N N . PHE A 1 711 ? -11.5 -29.141 -33.219 1 74.44 711 PHE A N 1
ATOM 5554 C CA . PHE A 1 711 ? -10.32 -29.797 -32.688 1 74.44 711 PHE A CA 1
ATOM 5555 C C . PHE A 1 711 ? -9.547 -30.516 -33.812 1 74.44 711 PHE A C 1
ATOM 5557 O O . PHE A 1 711 ? -10.141 -30.969 -34.781 1 74.44 711 PHE A O 1
ATOM 5564 N N . VAL A 1 712 ? -8.164 -30.422 -33.719 1 67.38 712 VAL A N 1
ATOM 5565 C CA . VAL A 1 712 ? -7.332 -31.078 -34.719 1 67.38 712 VAL A CA 1
ATOM 5566 C C . VAL A 1 712 ? -6.758 -32.375 -34.125 1 67.38 712 VAL A C 1
ATOM 5568 O O . VAL A 1 712 ? -6.211 -32.375 -33.031 1 67.38 712 VAL A O 1
ATOM 5571 N N . PRO A 1 713 ? -7.141 -33.5 -34.781 1 60.53 713 PRO A N 1
ATOM 5572 C CA . PRO A 1 713 ? -6.609 -34.75 -34.312 1 60.53 713 PRO A CA 1
ATOM 5573 C C . PRO A 1 713 ? -5.082 -34.812 -34.344 1 60.53 713 PRO A C 1
ATOM 5575 O O . PRO A 1 713 ? -4.457 -34.156 -35.188 1 60.53 713 PRO A O 1
ATOM 5578 N N . ASP A 1 714 ? -4.492 -35.281 -33.219 1 57.62 714 ASP A N 1
ATOM 5579 C CA . ASP A 1 714 ? -3.045 -35.469 -33.188 1 57.62 714 ASP A CA 1
ATOM 5580 C C . ASP A 1 714 ? -2.592 -36.469 -34.25 1 57.62 714 ASP A C 1
ATOM 5582 O O . ASP A 1 714 ? -3.396 -37.25 -34.75 1 57.62 714 ASP A O 1
ATOM 5586 N N . ASP A 1 715 ? -1.454 -36.25 -35 1 49.38 715 ASP A N 1
ATOM 5587 C CA . ASP A 1 715 ? -0.918 -37.094 -36.062 1 49.38 715 ASP A CA 1
ATOM 5588 C C . ASP A 1 715 ? -0.958 -38.562 -35.688 1 49.38 715 ASP A C 1
ATOM 5590 O O . ASP A 1 715 ? -0.947 -39.438 -36.562 1 49.38 715 ASP A O 1
ATOM 5594 N N . LYS A 1 716 ? -0.739 -38.844 -34.375 1 49.34 716 LYS A N 1
ATOM 5595 C CA . LYS A 1 716 ? -0.728 -40.25 -34.031 1 49.34 716 LYS A CA 1
ATOM 5596 C C . LYS A 1 716 ? -2.127 -40.844 -34.125 1 49.34 716 LYS A C 1
ATOM 5598 O O . LYS A 1 716 ? -2.303 -42.062 -33.969 1 49.34 716 LYS A O 1
ATOM 5603 N N . PHE A 1 717 ? -2.98 -40.062 -34.406 1 45.12 717 PHE A N 1
ATOM 5604 C CA . PHE A 1 717 ? -4.305 -40.625 -34.656 1 45.12 717 PHE A CA 1
ATOM 5605 C C . PHE A 1 717 ? -4.285 -41.562 -35.875 1 45.12 717 PHE A C 1
ATOM 5607 O O . PHE A 1 717 ? -3.947 -41.125 -36.969 1 45.12 717 PHE A O 1
ATOM 5614 N N . MET B 1 1 ? 7.789 -21.703 47.062 1 19.16 1 MET B N 1
ATOM 5615 C CA . MET B 1 1 ? 9.062 -21.75 46.344 1 19.16 1 MET B CA 1
ATOM 5616 C C . MET B 1 1 ? 8.844 -21.812 44.844 1 19.16 1 MET B C 1
ATOM 5618 O O . MET B 1 1 ? 8.133 -22.703 44.375 1 19.16 1 MET B O 1
ATOM 5622 N N . LYS B 1 2 ? 8.812 -20.547 44.219 1 21.77 2 LYS B N 1
ATOM 5623 C CA . LYS B 1 2 ? 8.141 -19.922 43.094 1 21.77 2 LYS B CA 1
ATOM 5624 C C . LYS B 1 2 ? 8.68 -20.469 41.75 1 21.77 2 LYS B C 1
ATOM 5626 O O . LYS B 1 2 ? 9.883 -20.406 41.5 1 21.77 2 LYS B O 1
ATOM 5631 N N . PRO B 1 3 ? 8.273 -21.703 41.219 1 20.44 3 PRO B N 1
ATOM 5632 C CA . PRO B 1 3 ? 8.93 -22.734 40.406 1 20.44 3 PRO B CA 1
ATOM 5633 C C . PRO B 1 3 ? 9.477 -22.188 39.094 1 20.44 3 PRO B C 1
ATOM 5635 O O . PRO B 1 3 ? 8.867 -21.297 38.5 1 20.44 3 PRO B O 1
ATOM 5638 N N . SER B 1 4 ? 10.922 -22.125 38.906 1 19.14 4 SER B N 1
ATOM 5639 C CA . SER B 1 4 ? 12.164 -21.719 38.281 1 19.14 4 SER B CA 1
ATOM 5640 C C . SER B 1 4 ? 12.297 -22.344 36.875 1 19.14 4 SER B C 1
ATOM 5642 O O . SER B 1 4 ? 12.672 -23.516 36.75 1 19.14 4 SER B O 1
ATOM 5644 N N . ILE B 1 5 ? 11.188 -22.203 36.031 1 19.53 5 ILE B N 1
ATOM 5645 C CA . ILE B 1 5 ? 11.023 -23.125 34.938 1 19.53 5 ILE B CA 1
ATOM 5646 C C . ILE B 1 5 ? 12.234 -23.031 34 1 19.53 5 ILE B C 1
ATOM 5648 O O . ILE B 1 5 ? 12.57 -21.953 33.5 1 19.53 5 ILE B O 1
ATOM 5652 N N . GLN B 1 6 ? 13.211 -23.906 34.031 1 17.69 6 GLN B N 1
ATOM 5653 C CA . GLN B 1 6 ? 14.562 -24.234 33.594 1 17.69 6 GLN B CA 1
ATOM 5654 C C . GLN B 1 6 ? 14.641 -24.391 32.094 1 17.69 6 GLN B C 1
ATOM 5656 O O . GLN B 1 6 ? 14.195 -25.391 31.531 1 17.69 6 GLN B O 1
ATOM 5661 N N . ILE B 1 7 ? 14 -23.547 31.281 1 18.44 7 ILE B N 1
ATOM 5662 C CA . ILE B 1 7 ? 14.117 -23.984 29.891 1 18.44 7 ILE B CA 1
ATOM 5663 C C . ILE B 1 7 ? 15.594 -24.078 29.5 1 18.44 7 ILE B C 1
ATOM 5665 O O . ILE B 1 7 ? 16.344 -23.109 29.641 1 18.44 7 ILE B O 1
ATOM 5669 N N . LYS B 1 8 ? 16.172 -25.234 29.562 1 17.14 8 LYS B N 1
ATOM 5670 C CA . LYS B 1 8 ? 17.562 -25.656 29.484 1 17.14 8 LYS B CA 1
ATOM 5671 C C . LYS B 1 8 ? 18.219 -25.156 28.188 1 17.14 8 LYS B C 1
ATOM 5673 O O . LYS B 1 8 ? 17.578 -25.141 27.141 1 17.14 8 LYS B O 1
ATOM 5678 N N . ALA B 1 9 ? 19.422 -24.5 28.266 1 16.34 9 ALA B N 1
ATOM 5679 C CA . ALA B 1 9 ? 20.5 -23.797 27.594 1 16.34 9 ALA B CA 1
ATOM 5680 C C . ALA B 1 9 ? 21.156 -24.672 26.531 1 16.34 9 ALA B C 1
ATOM 5682 O O . ALA B 1 9 ? 21.812 -25.672 26.859 1 16.34 9 ALA B O 1
ATOM 5683 N N . VAL B 1 10 ? 20.328 -25.234 25.547 1 16.77 10 VAL B N 1
ATOM 5684 C CA . VAL B 1 10 ? 21.125 -26.203 24.797 1 16.77 10 VAL B CA 1
ATOM 5685 C C . VAL B 1 10 ? 22.422 -25.562 24.344 1 16.77 10 VAL B C 1
ATOM 5687 O O . VAL B 1 10 ? 22.438 -24.453 23.812 1 16.77 10 VAL B O 1
ATOM 5690 N N . THR B 1 11 ? 23.594 -26.031 24.719 1 15.73 11 THR B N 1
ATOM 5691 C CA . THR B 1 11 ? 25 -25.656 24.828 1 15.73 11 THR B CA 1
ATOM 5692 C C . THR B 1 11 ? 25.656 -25.625 23.453 1 15.73 11 THR B C 1
ATOM 5694 O O . THR B 1 11 ? 26.766 -25.109 23.312 1 15.73 11 THR B O 1
ATOM 5697 N N . THR B 1 12 ? 25 -26.031 22.391 1 16 12 THR B N 1
ATOM 5698 C CA . THR B 1 12 ? 26.031 -26.656 21.594 1 16 12 THR B CA 1
ATOM 5699 C C . THR B 1 12 ? 27.078 -25.641 21.156 1 16 12 THR B C 1
ATOM 5701 O O . THR B 1 12 ? 26.719 -24.516 20.766 1 16 12 THR B O 1
ATOM 5704 N N . ALA B 1 13 ? 28.422 -25.859 21.453 1 15.37 13 ALA B N 1
ATOM 5705 C CA . ALA B 1 13 ? 29.75 -25.266 21.5 1 15.37 13 ALA B CA 1
ATOM 5706 C C . ALA B 1 13 ? 30.281 -24.984 20.094 1 15.37 13 ALA B C 1
ATOM 5708 O O . ALA B 1 13 ? 30.922 -23.969 19.859 1 15.37 13 ALA B O 1
ATOM 5709 N N . THR B 1 14 ? 29.984 -25.844 19.016 1 15.54 14 THR B N 1
ATOM 5710 C CA . THR B 1 14 ? 31.234 -26.25 18.391 1 15.54 14 THR B CA 1
ATOM 5711 C C . THR B 1 14 ? 31.781 -25.125 17.516 1 15.54 14 THR B C 1
ATOM 5713 O O . THR B 1 14 ? 31.062 -24.562 16.688 1 15.54 14 THR B O 1
ATOM 5716 N N . SER B 1 15 ? 32.969 -24.516 17.797 1 15.2 15 SER B N 1
ATOM 5717 C CA . SER B 1 15 ? 33.75 -23.344 17.422 1 15.2 15 SER B CA 1
ATOM 5718 C C . SER B 1 15 ? 34.406 -23.531 16.047 1 15.2 15 SER B C 1
ATOM 5720 O O . SER B 1 15 ? 35.125 -22.656 15.562 1 15.2 15 SER B O 1
ATOM 5722 N N . SER B 1 16 ? 33.969 -24.516 15.156 1 15.38 16 SER B N 1
ATOM 5723 C CA . SER B 1 16 ? 35.094 -24.859 14.312 1 15.38 16 SER B CA 1
ATOM 5724 C C . SER B 1 16 ? 35.594 -23.656 13.5 1 15.38 16 SER B C 1
ATOM 5726 O O . SER B 1 16 ? 34.781 -22.812 13.102 1 15.38 16 SER B O 1
ATOM 5728 N N . THR B 1 17 ? 36.906 -23.422 13.422 1 15.12 17 THR B N 1
ATOM 5729 C CA . THR B 1 17 ? 37.938 -22.438 13.125 1 15.12 17 THR B CA 1
ATOM 5730 C C . THR B 1 17 ? 38.125 -22.281 11.617 1 15.12 17 THR B C 1
ATOM 5732 O O . THR B 1 17 ? 38.75 -21.328 11.156 1 15.12 17 THR B O 1
ATOM 5735 N N . PRO B 1 18 ? 37.312 -22.891 10.703 1 15.12 18 PRO B N 1
ATOM 5736 C CA . PRO B 1 18 ? 38.281 -23.203 9.633 1 15.12 18 PRO B CA 1
ATOM 5737 C C . PRO B 1 18 ? 38.969 -21.969 9.078 1 15.12 18 PRO B C 1
ATOM 5739 O O . PRO B 1 18 ? 38.469 -20.844 9.258 1 15.12 18 PRO B O 1
ATOM 5742 N N . THR B 1 19 ? 40.062 -22.266 8.211 1 14.5 19 THR B N 1
ATOM 5743 C CA . THR B 1 19 ? 41.312 -21.844 7.625 1 14.5 19 THR B CA 1
ATOM 5744 C C . THR B 1 19 ? 41.094 -20.766 6.574 1 14.5 19 THR B C 1
ATOM 5746 O O . THR B 1 19 ? 40.031 -20.688 5.969 1 14.5 19 THR B O 1
ATOM 5749 N N . ARG B 1 20 ? 42.156 -20.031 6.262 1 14.81 20 ARG B N 1
ATOM 5750 C CA . ARG B 1 20 ? 42.75 -18.781 5.801 1 14.81 20 ARG B CA 1
ATOM 5751 C C . ARG B 1 20 ? 42.719 -18.688 4.277 1 14.81 20 ARG B C 1
ATOM 5753 O O . ARG B 1 20 ? 43 -17.625 3.711 1 14.81 20 ARG B O 1
ATOM 5760 N N . LEU B 1 21 ? 42.281 -19.719 3.414 1 14.31 21 LEU B N 1
ATOM 5761 C CA . LEU B 1 21 ? 43.156 -19.766 2.258 1 14.31 21 LEU B CA 1
ATOM 5762 C C . LEU B 1 21 ? 43.125 -18.453 1.495 1 14.31 21 LEU B C 1
ATOM 5764 O O . LEU B 1 21 ? 42.062 -17.906 1.223 1 14.31 21 LEU B O 1
ATOM 5768 N N . SER B 1 22 ? 44.344 -17.781 1.221 1 14.62 22 SER B N 1
ATOM 5769 C CA . SER B 1 22 ? 45.094 -16.578 0.828 1 14.62 22 SER B CA 1
ATOM 5770 C C . SER B 1 22 ? 44.938 -16.312 -0.667 1 14.62 22 SER B C 1
ATOM 5772 O O . SER B 1 22 ? 45.188 -15.203 -1.129 1 14.62 22 SER B O 1
ATOM 5774 N N . SER B 1 23 ? 44.688 -17.281 -1.574 1 14.91 23 SER B N 1
ATOM 5775 C CA . SER B 1 23 ? 45.625 -17.219 -2.705 1 14.91 23 SER B CA 1
ATOM 5776 C C . SER B 1 23 ? 45.469 -15.898 -3.457 1 14.91 23 SER B C 1
ATOM 5778 O O . SER B 1 23 ? 44.406 -15.289 -3.455 1 14.91 23 SER B O 1
ATOM 5780 N N . LEU B 1 24 ? 46.688 -15.414 -4.137 1 14.39 24 LEU B N 1
ATOM 5781 C CA . LEU B 1 24 ? 47.531 -14.383 -4.695 1 14.39 24 LEU B CA 1
ATOM 5782 C C . LEU B 1 24 ? 47.031 -13.938 -6.07 1 14.39 24 LEU B C 1
ATOM 5784 O O . LEU B 1 24 ? 47.281 -12.797 -6.48 1 14.39 24 LEU B O 1
ATOM 5788 N N . PHE B 1 25 ? 46.688 -14.906 -6.988 1 14.98 25 PHE B N 1
ATOM 5789 C CA . PHE B 1 25 ? 47.344 -14.805 -8.281 1 14.98 25 PHE B CA 1
ATOM 5790 C C . PHE B 1 25 ? 47 -13.484 -8.961 1 14.98 25 PHE B C 1
ATOM 5792 O O . PHE B 1 25 ? 46.031 -12.82 -8.578 1 14.98 25 PHE B O 1
ATOM 5799 N N . SER B 1 26 ? 47.031 -13.508 -10.406 1 15.12 26 SER B N 1
ATOM 5800 C CA . SER B 1 26 ? 47.812 -12.984 -11.531 1 15.12 26 SER B CA 1
ATOM 5801 C C . SER B 1 26 ? 47.156 -11.727 -12.109 1 15.12 26 SER B C 1
ATOM 5803 O O . SER B 1 26 ? 45.969 -11.523 -11.977 1 15.12 26 SER B O 1
ATOM 5805 N N . SER B 1 27 ? 48.031 -10.82 -12.844 1 15.31 27 SER B N 1
ATOM 5806 C CA . SER B 1 27 ? 48.312 -9.438 -13.188 1 15.31 27 SER B CA 1
ATOM 5807 C C . SER B 1 27 ? 47.531 -8.984 -14.406 1 15.31 27 SER B C 1
ATOM 5809 O O . SER B 1 27 ? 47.469 -7.785 -14.695 1 15.31 27 SER B O 1
ATOM 5811 N N . SER B 1 28 ? 46.875 -9.789 -15.203 1 15.76 28 SER B N 1
ATOM 5812 C CA . SER B 1 28 ? 47.188 -9.445 -16.594 1 15.76 28 SER B CA 1
ATOM 5813 C C . SER B 1 28 ? 46.844 -7.988 -16.891 1 15.76 28 SER B C 1
ATOM 5815 O O . SER B 1 28 ? 45.875 -7.445 -16.344 1 15.76 28 SER B O 1
ATOM 5817 N N . PRO B 1 29 ? 47.656 -7.438 -17.812 1 16.05 29 PRO B N 1
ATOM 5818 C CA . PRO B 1 29 ? 48.156 -6.113 -18.188 1 16.05 29 PRO B CA 1
ATOM 5819 C C . PRO B 1 29 ? 47.031 -5.164 -18.625 1 16.05 29 PRO B C 1
ATOM 5821 O O . PRO B 1 29 ? 45.938 -5.602 -18.891 1 16.05 29 PRO B O 1
ATOM 5824 N N . PRO B 1 30 ? 47.531 -3.928 -19.078 1 15.88 30 PRO B N 1
ATOM 5825 C CA . PRO B 1 30 ? 47.156 -2.518 -19.156 1 15.88 30 PRO B CA 1
ATOM 5826 C C . PRO B 1 30 ? 46.25 -2.217 -20.344 1 15.88 30 PRO B C 1
ATOM 5828 O O . PRO B 1 30 ? 45.719 -1.103 -20.469 1 15.88 30 PRO B O 1
ATOM 5831 N N . ILE B 1 31 ? 45.5 -3.094 -20.938 1 16.33 31 ILE B N 1
ATOM 5832 C CA . ILE B 1 31 ? 45.406 -2.801 -22.359 1 16.33 31 ILE B CA 1
ATOM 5833 C C . ILE B 1 31 ? 44.906 -1.366 -22.547 1 16.33 31 ILE B C 1
ATOM 5835 O O . ILE B 1 31 ? 43.844 -0.987 -22.031 1 16.33 31 ILE B O 1
ATOM 5839 N N . THR B 1 32 ? 45.75 -0.5 -23.141 1 15.8 32 THR B N 1
ATOM 5840 C CA . THR B 1 32 ? 46 0.913 -23.406 1 15.8 32 THR B CA 1
ATOM 5841 C C . THR B 1 32 ? 44.938 1.457 -24.375 1 15.8 32 THR B C 1
ATOM 5843 O O . THR B 1 32 ? 44.844 2.672 -24.562 1 15.8 32 THR B O 1
ATOM 5846 N N . GLN B 1 33 ? 44 0.771 -24.859 1 16.36 33 GLN B N 1
ATOM 5847 C CA . GLN B 1 33 ? 43.875 1.196 -26.25 1 16.36 33 GLN B CA 1
ATOM 5848 C C . GLN B 1 33 ? 43.656 2.701 -26.344 1 16.36 33 GLN B C 1
ATOM 5850 O O . GLN B 1 33 ? 43.156 3.318 -25.406 1 16.36 33 GLN B O 1
ATOM 5855 N N . PRO B 1 34 ? 43.719 3.27 -27.641 1 15.88 34 PRO B N 1
ATOM 5856 C CA . PRO B 1 34 ? 44.156 4.531 -28.25 1 15.88 34 PRO B CA 1
ATOM 5857 C C . PRO B 1 34 ? 43.188 5.68 -27.953 1 15.88 34 PRO B C 1
ATOM 5859 O O . PRO B 1 34 ? 42.031 5.445 -27.578 1 15.88 34 PRO B O 1
ATOM 5862 N N . ALA B 1 35 ? 43.594 7.043 -28.328 1 15.87 35 ALA B N 1
ATOM 5863 C CA . ALA B 1 35 ? 43.656 8.469 -28.031 1 15.87 35 ALA B CA 1
ATOM 5864 C C . ALA B 1 35 ? 42.438 9.188 -28.609 1 15.87 35 ALA B C 1
ATOM 5866 O O . ALA B 1 35 ? 42.188 10.359 -28.312 1 15.87 35 ALA B O 1
ATOM 5867 N N . PRO B 1 36 ? 41.438 8.617 -29.297 1 16.2 36 PRO B N 1
ATOM 5868 C CA . PRO B 1 36 ? 41.312 9.445 -30.5 1 16.2 36 PRO B CA 1
ATOM 5869 C C . PRO B 1 36 ? 40.938 10.883 -30.203 1 16.2 36 PRO B C 1
ATOM 5871 O O . PRO B 1 36 ? 40.375 11.164 -29.125 1 16.2 36 PRO B O 1
ATOM 5874 N N . ALA B 1 37 ? 40.875 11.859 -31.266 1 16.05 37 ALA B N 1
ATOM 5875 C CA . ALA B 1 37 ? 41.188 13.242 -31.641 1 16.05 37 ALA B CA 1
ATOM 5876 C C . ALA B 1 37 ? 40.156 14.211 -31.047 1 16.05 37 ALA B C 1
ATOM 5878 O O . ALA B 1 37 ? 39.094 13.805 -30.609 1 16.05 37 ALA B O 1
ATOM 5879 N N . SER B 1 38 ? 39.875 15.398 -31.766 1 15.62 38 SER B N 1
ATOM 5880 C CA . SER B 1 38 ? 40.125 16.828 -31.578 1 15.62 38 SER B CA 1
ATOM 5881 C C . SER B 1 38 ? 38.875 17.562 -31.125 1 15.62 38 SER B C 1
ATOM 5883 O O . SER B 1 38 ? 38.938 18.438 -30.266 1 15.62 38 SER B O 1
ATOM 5885 N N . PRO B 1 39 ? 37.656 17.438 -31.891 1 16.69 39 PRO B N 1
ATOM 5886 C CA . PRO B 1 39 ? 37.344 18.734 -32.531 1 16.69 39 PRO B CA 1
ATOM 5887 C C . PRO B 1 39 ? 36.656 19.703 -31.562 1 16.69 39 PRO B C 1
ATOM 5889 O O . PRO B 1 39 ? 36.25 19.312 -30.469 1 16.69 39 PRO B O 1
ATOM 5892 N N . CYS B 1 40 ? 35.406 20.422 -32.031 1 17.91 40 CYS B N 1
ATOM 5893 C CA . CYS B 1 40 ? 35.094 21.844 -32.188 1 17.91 40 CYS B CA 1
ATOM 5894 C C . CYS B 1 40 ? 34.406 22.391 -30.938 1 17.91 40 CYS B C 1
ATOM 5896 O O . CYS B 1 40 ? 33.656 21.688 -30.266 1 17.91 40 CYS B O 1
ATOM 5898 N N . ARG B 1 41 ? 34.688 23.578 -30.469 1 17.75 41 ARG B N 1
ATOM 5899 C CA . ARG B 1 41 ? 34.656 24.531 -29.359 1 17.75 41 ARG B CA 1
ATOM 5900 C C . ARG B 1 41 ? 33.219 24.969 -29.062 1 17.75 41 ARG B C 1
ATOM 5902 O O . ARG B 1 41 ? 33 25.922 -28.297 1 17.75 41 ARG B O 1
ATOM 5909 N N . ARG B 1 42 ? 32.094 24.328 -29.531 1 19.84 42 ARG B N 1
ATOM 5910 C CA . ARG B 1 42 ? 31.062 25.359 -29.672 1 19.84 42 ARG B CA 1
ATOM 5911 C C . ARG B 1 42 ? 30.812 26.062 -28.344 1 19.84 42 ARG B C 1
ATOM 5913 O O . ARG B 1 42 ? 30.875 25.453 -27.281 1 19.84 42 ARG B O 1
ATOM 5920 N N . PRO B 1 43 ? 30.609 27.375 -28.359 1 19.84 43 PRO B N 1
ATOM 5921 C CA . PRO B 1 43 ? 30.703 28.469 -27.375 1 19.84 43 PRO B CA 1
ATOM 5922 C C . PRO B 1 43 ? 29.719 28.312 -26.219 1 19.84 43 PRO B C 1
ATOM 5924 O O . PRO B 1 43 ? 28.703 27.625 -26.359 1 19.84 43 PRO B O 1
ATOM 5927 N N . PRO B 1 44 ? 30.062 28.797 -25.141 1 20.61 44 PRO B N 1
ATOM 5928 C CA . PRO B 1 44 ? 29.609 28.703 -23.75 1 20.61 44 PRO B CA 1
ATOM 5929 C C . PRO B 1 44 ? 28.219 29.328 -23.562 1 20.61 44 PRO B C 1
ATOM 5931 O O . PRO B 1 44 ? 28.047 30.531 -23.734 1 20.61 44 PRO B O 1
ATOM 5934 N N . PRO B 1 45 ? 27.094 28.719 -24.156 1 21.77 45 PRO B N 1
ATOM 5935 C CA . PRO B 1 45 ? 25.922 29.594 -24.281 1 21.77 45 PRO B CA 1
ATOM 5936 C C . PRO B 1 45 ? 25.594 30.328 -22.984 1 21.77 45 PRO B C 1
ATOM 5938 O O . PRO B 1 45 ? 25.938 29.859 -21.906 1 21.77 45 PRO B O 1
ATOM 5941 N N . PRO B 1 46 ? 25.219 31.641 -23.047 1 21.12 46 PRO B N 1
ATOM 5942 C CA . PRO B 1 46 ? 25.109 32.75 -22.078 1 21.12 46 PRO B CA 1
ATOM 5943 C C . PRO B 1 46 ? 24.203 32.406 -20.891 1 21.12 46 PRO B C 1
ATOM 5945 O O . PRO B 1 46 ? 23.375 31.484 -20.984 1 21.12 46 PRO B O 1
ATOM 5948 N N . THR B 1 47 ? 24.531 32.844 -19.781 1 21.73 47 THR B N 1
ATOM 5949 C CA . THR B 1 47 ? 24.203 32.719 -18.375 1 21.73 47 THR B CA 1
ATOM 5950 C C . THR B 1 47 ? 22.75 33.156 -18.109 1 21.73 47 THR B C 1
ATOM 5952 O O . THR B 1 47 ? 22.25 34.062 -18.75 1 21.73 47 THR B O 1
ATOM 5955 N N . PHE B 1 48 ? 21.906 32.375 -17.453 1 19.83 48 PHE B N 1
ATOM 5956 C CA . PHE B 1 48 ? 20.453 32.344 -17.25 1 19.83 48 PHE B CA 1
ATOM 5957 C C . PHE B 1 48 ? 19.969 33.625 -16.625 1 19.83 48 PHE B C 1
ATOM 5959 O O . PHE B 1 48 ? 18.797 34 -16.797 1 19.83 48 PHE B O 1
ATOM 5966 N N . MET B 1 49 ? 20.812 34.312 -15.82 1 21.05 49 MET B N 1
ATOM 5967 C CA . MET B 1 49 ? 20.281 35.469 -15.078 1 21.05 49 MET B CA 1
ATOM 5968 C C . MET B 1 49 ? 19.797 36.562 -16.031 1 21.05 49 MET B C 1
ATOM 5970 O O . MET B 1 49 ? 18.953 37.375 -15.656 1 21.05 49 MET B O 1
ATOM 5974 N N . SER B 1 50 ? 20.516 36.781 -17.156 1 20.02 50 SER B N 1
ATOM 5975 C CA . SER B 1 50 ? 20.328 37.969 -17.938 1 20.02 50 SER B CA 1
ATOM 5976 C C . SER B 1 50 ? 18.953 38 -18.594 1 20.02 50 SER B C 1
ATOM 5978 O O . SER B 1 50 ? 18.469 39.094 -19 1 20.02 50 SER B O 1
ATOM 5980 N N . ARG B 1 51 ? 18.5 36.875 -19.031 1 21.94 51 ARG B N 1
ATOM 5981 C CA . ARG B 1 51 ? 17.484 37 -20.094 1 21.94 51 ARG B CA 1
ATOM 5982 C C . ARG B 1 51 ? 16.156 37.5 -19.516 1 21.94 51 ARG B C 1
ATOM 5984 O O . ARG B 1 51 ? 15.172 37.594 -20.25 1 21.94 51 ARG B O 1
ATOM 5991 N N . LEU B 1 52 ? 16.156 37.406 -18.219 1 18.67 52 LEU B N 1
ATOM 5992 C CA . LEU B 1 52 ? 14.82 37.656 -17.656 1 18.67 52 LEU B CA 1
ATOM 5993 C C . LEU B 1 52 ? 14.406 39.125 -17.875 1 18.67 52 LEU B C 1
ATOM 5995 O O . LEU B 1 52 ? 13.227 39.438 -17.734 1 18.67 52 LEU B O 1
ATOM 5999 N N . TYR B 1 53 ? 15.352 40.062 -18.078 1 17.47 53 TYR B N 1
ATOM 6000 C CA . TYR B 1 53 ? 14.922 41.438 -17.906 1 17.47 53 TYR B CA 1
ATOM 6001 C C . TYR B 1 53 ? 14.023 41.875 -19.062 1 17.47 53 TYR B C 1
ATOM 6003 O O . TYR B 1 53 ? 13.391 42.938 -19 1 17.47 53 TYR B O 1
ATOM 6011 N N . CYS B 1 54 ? 14.141 41.312 -20.297 1 17.22 54 CYS B N 1
ATOM 6012 C CA . CYS B 1 54 ? 13.828 42.312 -21.312 1 17.22 54 CYS B CA 1
ATOM 6013 C C . CYS B 1 54 ? 12.336 42.562 -21.375 1 17.22 54 CYS B C 1
ATOM 6015 O O . CYS B 1 54 ? 11.906 43.719 -21.484 1 17.22 54 CYS B O 1
ATOM 6017 N N . SER B 1 55 ? 11.445 41.625 -21.984 1 16.45 55 SER B N 1
ATOM 6018 C CA . SER B 1 55 ? 10.453 42.156 -22.922 1 16.45 55 SER B CA 1
ATOM 6019 C C . SER B 1 55 ? 9.203 42.625 -22.203 1 16.45 55 SER B C 1
ATOM 6021 O O . SER B 1 55 ? 8.219 41.875 -22.094 1 16.45 55 SER B O 1
ATOM 6023 N N . ILE B 1 56 ? 9.227 43.219 -21.094 1 16.92 56 ILE B N 1
ATOM 6024 C CA . ILE B 1 56 ? 8.086 43.438 -20.219 1 16.92 56 ILE B CA 1
ATOM 6025 C C . ILE B 1 56 ? 7.109 44.406 -20.859 1 16.92 56 ILE B C 1
ATOM 6027 O O . ILE B 1 56 ? 6.086 44.781 -20.266 1 16.92 56 ILE B O 1
ATOM 6031 N N . CYS B 1 57 ? 7.207 45.031 -22.125 1 16.17 57 CYS B N 1
ATOM 6032 C CA . CYS B 1 57 ? 6.605 46.344 -22.078 1 16.17 57 CYS B CA 1
ATOM 6033 C C . CYS B 1 57 ? 5.086 46.281 -22.109 1 16.17 57 CYS B C 1
ATOM 6035 O O . CYS B 1 57 ? 4.398 47.156 -21.578 1 16.17 57 CYS B O 1
ATOM 6037 N N . ALA B 1 58 ? 4.301 45.594 -23.047 1 17.06 58 ALA B N 1
ATOM 6038 C CA . ALA B 1 58 ? 3.293 46.469 -23.641 1 17.06 58 ALA B CA 1
ATOM 6039 C C . ALA B 1 58 ? 2.033 46.531 -22.781 1 17.06 58 ALA B C 1
ATOM 6041 O O . ALA B 1 58 ? 1.73 45.594 -22.062 1 17.06 58 ALA B O 1
ATOM 6042 N N . SER B 1 59 ? 1.129 47.625 -22.797 1 15.77 59 SER B N 1
ATOM 6043 C CA . SER B 1 59 ? 0.339 48.469 -21.891 1 15.77 59 SER B CA 1
ATOM 6044 C C . SER B 1 59 ? -1.046 47.875 -21.656 1 15.77 59 SER B C 1
ATOM 6046 O O . SER B 1 59 ? -1.581 47.938 -20.547 1 15.77 59 SER B O 1
ATOM 6048 N N . PRO B 1 60 ? -1.804 47.156 -22.625 1 17.25 60 PRO B N 1
ATOM 6049 C CA . PRO B 1 60 ? -3.055 47.906 -22.828 1 17.25 60 PRO B CA 1
ATOM 6050 C C . PRO B 1 60 ? -4.121 47.531 -21.797 1 17.25 60 PRO B C 1
ATOM 6052 O O . PRO B 1 60 ? -4.066 46.469 -21.188 1 17.25 60 PRO B O 1
ATOM 6055 N N . CYS B 1 61 ? -5.023 48.438 -21.625 1 16.08 61 CYS B N 1
ATOM 6056 C CA . CYS B 1 61 ? -6.062 48.906 -20.719 1 16.08 61 CYS B CA 1
ATOM 6057 C C . CYS B 1 61 ? -7.195 47.875 -20.609 1 16.08 61 CYS B C 1
ATOM 6059 O O . CYS B 1 61 ? -7.359 47.031 -21.484 1 16.08 61 CYS B O 1
ATOM 6061 N N . PRO B 1 62 ? -8.18 48.156 -19.797 1 17.09 62 PRO B N 1
ATOM 6062 C CA . PRO B 1 62 ? -9.109 47.781 -18.734 1 17.09 62 PRO B CA 1
ATOM 6063 C C . PRO B 1 62 ? -10.484 47.375 -19.25 1 17.09 62 PRO B C 1
ATOM 6065 O O . PRO B 1 62 ? -11.352 46.969 -18.484 1 17.09 62 PRO B O 1
ATOM 6068 N N . SER B 1 63 ? -10.859 46.906 -20.578 1 16.61 63 SER B N 1
ATOM 6069 C CA . SER B 1 63 ? -12.234 47.344 -20.812 1 16.61 63 SER B CA 1
ATOM 6070 C C . SER B 1 63 ? -13.211 46.625 -19.906 1 16.61 63 SER B C 1
ATOM 6072 O O . SER B 1 63 ? -13.008 45.438 -19.578 1 16.61 63 SER B O 1
ATOM 6074 N N . PRO B 1 64 ? -14.336 47.281 -19.391 1 17.02 64 PRO B N 1
ATOM 6075 C CA . PRO B 1 64 ? -15.352 47.375 -18.344 1 17.02 64 PRO B CA 1
ATOM 6076 C C . PRO B 1 64 ? -16.453 46.312 -18.484 1 17.02 64 PRO B C 1
ATOM 6078 O O . PRO B 1 64 ? -17.266 46.156 -17.578 1 17.02 64 PRO B O 1
ATOM 6081 N N . ALA B 1 65 ? -16.516 45.312 -19.391 1 17.83 65 ALA B N 1
ATOM 6082 C CA . ALA B 1 65 ? -17.891 45.156 -19.844 1 17.83 65 ALA B CA 1
ATOM 6083 C C . ALA B 1 65 ? -18.781 44.594 -18.734 1 17.83 65 ALA B C 1
ATOM 6085 O O . ALA B 1 65 ? -18.297 43.969 -17.797 1 17.83 65 ALA B O 1
ATOM 6086 N N . ARG B 1 66 ? -20.172 44.688 -18.844 1 18.52 66 ARG B N 1
ATOM 6087 C CA . ARG B 1 66 ? -21.516 45 -18.375 1 18.52 66 ARG B CA 1
ATOM 6088 C C . ARG B 1 66 ? -22.219 43.75 -17.859 1 18.52 66 ARG B C 1
ATOM 6090 O O . ARG B 1 66 ? -23.047 43.188 -18.562 1 18.52 66 ARG B O 1
ATOM 6097 N N . LEU B 1 67 ? -21.375 42.781 -17.266 1 16.94 67 LEU B N 1
ATOM 6098 C CA . LEU B 1 67 ? -22.172 41.562 -17.25 1 16.94 67 LEU B CA 1
ATOM 6099 C C . LEU B 1 67 ? -23.375 41.719 -16.328 1 16.94 67 LEU B C 1
ATOM 6101 O O . LEU B 1 67 ? -23.219 42.094 -15.156 1 16.94 67 LEU B O 1
ATOM 6105 N N . ARG B 1 68 ? -24.562 41.844 -16.812 1 18.75 68 ARG B N 1
ATOM 6106 C CA . ARG B 1 68 ? -25.953 42.156 -16.453 1 18.75 68 ARG B CA 1
ATOM 6107 C C . ARG B 1 68 ? -26.547 41.031 -15.602 1 18.75 68 ARG B C 1
ATOM 6109 O O . ARG B 1 68 ? -27.766 41 -15.391 1 18.75 68 ARG B O 1
ATOM 6116 N N . THR B 1 69 ? -25.625 40.188 -15.023 1 18.22 69 THR B N 1
ATOM 6117 C CA . THR B 1 69 ? -26.422 39 -14.734 1 18.22 69 THR B CA 1
ATOM 6118 C C . THR B 1 69 ? -27.422 39.281 -13.609 1 18.22 69 THR B C 1
ATOM 6120 O O . THR B 1 69 ? -27.078 39.969 -12.641 1 18.22 69 THR B O 1
ATOM 6123 N N . SER B 1 70 ? -28.656 39.094 -13.828 1 17.52 70 SER B N 1
ATOM 6124 C CA . SER B 1 70 ? -29.953 39.438 -13.258 1 17.52 70 SER B CA 1
ATOM 6125 C C . SER B 1 70 ? -30.25 38.594 -12.016 1 17.52 70 SER B C 1
ATOM 6127 O O . SER B 1 70 ? -31.391 38.5 -11.578 1 17.52 70 SER B O 1
ATOM 6129 N N . PRO B 1 71 ? -29.219 38.469 -11.148 1 18.33 71 PRO B N 1
ATOM 6130 C CA . PRO B 1 71 ? -29.516 37.375 -10.219 1 18.33 71 PRO B CA 1
ATOM 6131 C C . PRO B 1 71 ? -30.766 37.625 -9.383 1 18.33 71 PRO B C 1
ATOM 6133 O O . PRO B 1 71 ? -30.984 38.75 -8.922 1 18.33 71 PRO B O 1
ATOM 6136 N N . GLU B 1 72 ? -31.703 36.781 -9.508 1 19.78 72 GLU B N 1
ATOM 6137 C CA . GLU B 1 72 ? -33.062 36.812 -8.938 1 19.78 72 GLU B CA 1
ATOM 6138 C C . GLU B 1 72 ? -33 36.719 -7.418 1 19.78 72 GLU B C 1
ATOM 6140 O O . GLU B 1 72 ? -32.062 36.156 -6.855 1 19.78 72 GLU B O 1
ATOM 6145 N N . ARG B 1 73 ? -34.062 37.125 -6.625 1 20.28 73 ARG B N 1
ATOM 6146 C CA . ARG B 1 73 ? -34.438 37.781 -5.383 1 20.28 73 ARG B CA 1
ATOM 6147 C C . ARG B 1 73 ? -34.562 36.781 -4.242 1 20.28 73 ARG B C 1
ATOM 6149 O O . ARG B 1 73 ? -35.531 36.031 -4.203 1 20.28 73 ARG B O 1
ATOM 6156 N N . PRO B 1 74 ? -33.469 35.969 -3.955 1 20.61 74 PRO B N 1
ATOM 6157 C CA . PRO B 1 74 ? -34 34.875 -3.105 1 20.61 74 PRO B CA 1
ATOM 6158 C C . PRO B 1 74 ? -34.719 35.406 -1.864 1 20.61 74 PRO B C 1
ATOM 6160 O O . PRO B 1 74 ? -34.438 36.531 -1.416 1 20.61 74 PRO B O 1
ATOM 6163 N N . PRO B 1 75 ? -35.625 34.625 -1.227 1 20.62 75 PRO B N 1
ATOM 6164 C CA . PRO B 1 75 ? -36.719 35.031 -0.328 1 20.62 75 PRO B CA 1
ATOM 6165 C C . PRO B 1 75 ? -36.219 35.281 1.095 1 20.62 75 PRO B C 1
ATOM 6167 O O . PRO B 1 75 ? -35.156 34.812 1.49 1 20.62 75 PRO B O 1
ATOM 6170 N N . PRO B 1 76 ? -37 35.906 2.09 1 18.75 76 PRO B N 1
ATOM 6171 C CA . PRO B 1 76 ? -36.844 36.75 3.264 1 18.75 76 PRO B CA 1
ATOM 6172 C C . PRO B 1 76 ? -36.531 35.969 4.531 1 18.75 76 PRO B C 1
ATOM 6174 O O . PRO B 1 76 ? -36.906 34.812 4.672 1 18.75 76 PRO B O 1
ATOM 6177 N N . ALA B 1 77 ? -35.438 36.25 5.359 1 21.42 77 ALA B N 1
ATOM 6178 C CA . ALA B 1 77 ? -34.625 35.812 6.516 1 21.42 77 ALA B CA 1
ATOM 6179 C C . ALA B 1 77 ? -35.5 35.75 7.773 1 21.42 77 ALA B C 1
ATOM 6181 O O . ALA B 1 77 ? -36.062 36.75 8.188 1 21.42 77 ALA B O 1
ATOM 6182 N N . PRO B 1 78 ? -36.156 34.531 8.023 1 18.72 78 PRO B N 1
ATOM 6183 C CA . PRO B 1 78 ? -37.031 34.656 9.18 1 18.72 78 PRO B CA 1
ATOM 6184 C C . PRO B 1 78 ? -36.312 35.062 10.453 1 18.72 78 PRO B C 1
ATOM 6186 O O . PRO B 1 78 ? -35.094 34.812 10.562 1 18.72 78 PRO B O 1
ATOM 6189 N N . SER B 1 79 ? -36.906 35.594 11.656 1 19.14 79 SER B N 1
ATOM 6190 C CA . SER B 1 79 ? -36.719 36.562 12.734 1 19.14 79 SER B CA 1
ATOM 6191 C C . SER B 1 79 ? -36.188 35.906 14 1 19.14 79 SER B C 1
ATOM 6193 O O . SER B 1 79 ? -36.094 36.531 15.055 1 19.14 79 SER B O 1
ATOM 6195 N N . LEU B 1 80 ? -35.812 34.625 14.164 1 19.91 80 LEU B N 1
ATOM 6196 C CA . LEU B 1 80 ? -35.938 34.031 15.492 1 19.91 80 LEU B CA 1
ATOM 6197 C C . LEU B 1 80 ? -34.812 34.5 16.406 1 19.91 80 LEU B C 1
ATOM 6199 O O . LEU B 1 80 ? -33.688 34 16.328 1 19.91 80 LEU B O 1
ATOM 6203 N N . LEU B 1 81 ? -34.75 35.75 16.938 1 22.64 81 LEU B N 1
ATOM 6204 C CA . LEU B 1 81 ? -33.781 36.656 17.562 1 22.64 81 LEU B CA 1
ATOM 6205 C C . LEU B 1 81 ? -33.562 36.281 19.031 1 22.64 81 LEU B C 1
ATOM 6207 O O . LEU B 1 81 ? -32.594 36.719 19.641 1 22.64 81 LEU B O 1
ATOM 6211 N N . GLU B 1 82 ? -34.406 35.688 19.984 1 22.41 82 GLU B N 1
ATOM 6212 C CA . GLU B 1 82 ? -34.469 36.406 21.234 1 22.41 82 GLU B CA 1
ATOM 6213 C C . GLU B 1 82 ? -33.469 35.844 22.25 1 22.41 82 GLU B C 1
ATOM 6215 O O . GLU B 1 82 ? -33.406 36.312 23.391 1 22.41 82 GLU B O 1
ATOM 6220 N N . PRO B 1 83 ? -32.562 35.062 22.109 1 24.03 83 PRO B N 1
ATOM 6221 C CA . PRO B 1 83 ? -32.156 34.312 23.297 1 24.03 83 PRO B CA 1
ATOM 6222 C C . PRO B 1 83 ? -31.547 35.219 24.375 1 24.03 83 PRO B C 1
ATOM 6224 O O . PRO B 1 83 ? -31.062 36.312 24.062 1 24.03 83 PRO B O 1
ATOM 6227 N N . PRO B 1 84 ? -31.266 34.875 25.844 1 24.55 84 PRO B N 1
ATOM 6228 C CA . PRO B 1 84 ? -31.25 35.594 27.125 1 24.55 84 PRO B CA 1
ATOM 6229 C C . PRO B 1 84 ? -29.938 36.344 27.359 1 24.55 84 PRO B C 1
ATOM 6231 O O . PRO B 1 84 ? -29.797 37 28.391 1 24.55 84 PRO B O 1
ATOM 6234 N N . LEU B 1 85 ? -28.703 36.125 27.047 1 24.42 85 LEU B N 1
ATOM 6235 C CA . LEU B 1 85 ? -27.859 37.312 27.031 1 24.42 85 LEU B CA 1
ATOM 6236 C C . LEU B 1 85 ? -28.625 38.5 26.469 1 24.42 85 LEU B C 1
ATOM 6238 O O . LEU B 1 85 ? -28.375 38.938 25.344 1 24.42 85 LEU B O 1
ATOM 6242 N N . SER B 1 86 ? -29.891 38.5 26.641 1 25.94 86 SER B N 1
ATOM 6243 C CA . SER B 1 86 ? -31.016 39.406 26.891 1 25.94 86 SER B CA 1
ATOM 6244 C C . SER B 1 86 ? -30.703 40.344 28.062 1 25.94 86 SER B C 1
ATOM 6246 O O . SER B 1 86 ? -31.328 41.406 28.203 1 25.94 86 SER B O 1
ATOM 6248 N N . LEU B 1 87 ? -30 39.875 29.156 1 25.61 87 LEU B N 1
ATOM 6249 C CA . LEU B 1 87 ? -30.141 40.594 30.422 1 25.61 87 LEU B CA 1
ATOM 6250 C C . LEU B 1 87 ? -29.516 41.969 30.344 1 25.61 87 LEU B C 1
ATOM 6252 O O . LEU B 1 87 ? -30.141 42.969 30.719 1 25.61 87 LEU B O 1
ATOM 6256 N N . GLN B 1 88 ? -28.141 42.094 30.719 1 26.48 88 GLN B N 1
ATOM 6257 C CA . GLN B 1 88 ? -27.781 43.5 30.891 1 26.48 88 GLN B CA 1
ATOM 6258 C C . GLN B 1 88 ? -27.906 44.25 29.578 1 26.48 88 GLN B C 1
ATOM 6260 O O . GLN B 1 88 ? -27.891 45.5 29.562 1 26.48 88 GLN B O 1
ATOM 6265 N N . LEU B 1 89 ? -27.734 43.594 28.516 1 28.58 89 LEU B N 1
ATOM 6266 C CA . LEU B 1 89 ? -28.188 44.219 27.281 1 28.58 89 LEU B CA 1
ATOM 6267 C C . LEU B 1 89 ? -29.703 44.438 27.312 1 28.58 89 LEU B C 1
ATOM 6269 O O . LEU B 1 89 ? -30.281 44.969 26.359 1 28.58 89 LEU B O 1
ATOM 6273 N N . ARG B 1 90 ? -30.406 43.719 28.109 1 30.06 90 ARG B N 1
ATOM 6274 C CA . ARG B 1 90 ? -31.797 44.156 28.328 1 30.06 90 ARG B CA 1
ATOM 6275 C C . ARG B 1 90 ? -31.844 45.594 28.797 1 30.06 90 ARG B C 1
ATOM 6277 O O . ARG B 1 90 ? -32.719 46.344 28.375 1 30.06 90 ARG B O 1
ATOM 6284 N N . ARG B 1 91 ? -31.312 45.844 30.031 1 30.48 91 ARG B N 1
ATOM 6285 C CA . ARG B 1 91 ? -31.625 47.156 30.609 1 30.48 91 ARG B CA 1
ATOM 6286 C C . ARG B 1 91 ? -30.938 48.281 29.844 1 30.48 91 ARG B C 1
ATOM 6288 O O . ARG B 1 91 ? -30.938 49.438 30.297 1 30.48 91 ARG B O 1
ATOM 6295 N N . LEU B 1 92 ? -29.906 48 29.078 1 29.23 92 LEU B N 1
ATOM 6296 C CA . LEU B 1 92 ? -29.844 49.094 28.141 1 29.23 92 LEU B CA 1
ATOM 6297 C C . LEU B 1 92 ? -31.188 49.312 27.438 1 29.23 92 LEU B C 1
ATOM 6299 O O . LEU B 1 92 ? -31.516 48.562 26.5 1 29.23 92 LEU B O 1
ATOM 6303 N N . ARG B 1 93 ? -32.219 49.188 28.172 1 30.06 93 ARG B N 1
ATOM 6304 C CA . ARG B 1 93 ? -33.562 49.719 27.891 1 30.06 93 ARG B CA 1
ATOM 6305 C C . ARG B 1 93 ? -33.5 50.844 26.859 1 30.06 93 ARG B C 1
ATOM 6307 O O . ARG B 1 93 ? -32.625 51.719 26.953 1 30.06 93 ARG B O 1
ATOM 6314 N N . ARG B 1 94 ? -34.125 50.625 25.812 1 33.34 94 ARG B N 1
ATOM 6315 C CA . ARG B 1 94 ? -34.688 51.625 24.906 1 33.34 94 ARG B CA 1
ATOM 6316 C C . ARG B 1 94 ? -35.156 52.844 25.656 1 33.34 94 ARG B C 1
ATOM 6318 O O . ARG B 1 94 ? -36.344 52.938 26.031 1 33.34 94 ARG B O 1
ATOM 6325 N N . GLU B 1 95 ? -34.719 53.188 26.734 1 29.45 95 GLU B N 1
ATOM 6326 C CA . GLU B 1 95 ? -35.281 54.531 26.703 1 29.45 95 GLU B CA 1
ATOM 6327 C C . GLU B 1 95 ? -35.062 55.219 25.359 1 29.45 95 GLU B C 1
ATOM 6329 O O . GLU B 1 95 ? -33.969 55.094 24.781 1 29.45 95 GLU B O 1
ATOM 6334 N N . PRO B 1 96 ? -36.156 55.594 24.484 1 35.09 96 PRO B N 1
ATOM 6335 C CA . PRO B 1 96 ? -36.031 56.188 23.141 1 35.09 96 PRO B CA 1
ATOM 6336 C C . PRO B 1 96 ? -34.688 56.875 22.938 1 35.09 96 PRO B C 1
ATOM 6338 O O . PRO B 1 96 ? -34.125 56.844 21.828 1 35.09 96 PRO B O 1
ATOM 6341 N N . GLY B 1 97 ? -34.281 57.812 23.734 1 33.53 97 GLY B N 1
ATOM 6342 C CA . GLY B 1 97 ? -33.281 58.875 23.625 1 33.53 97 GLY B CA 1
ATOM 6343 C C . GLY B 1 97 ? -31.875 58.406 23.938 1 33.53 97 GLY B C 1
ATOM 6344 O O . GLY B 1 97 ? -30.953 59.219 24.047 1 33.53 97 GLY B O 1
ATOM 6345 N N . LEU B 1 98 ? -31.656 57.344 24.688 1 35.78 98 LEU B N 1
ATOM 6346 C CA . LEU B 1 98 ? -30.281 57.188 25.172 1 35.78 98 LEU B CA 1
ATOM 6347 C C . LEU B 1 98 ? -29.359 56.688 24.062 1 35.78 98 LEU B C 1
ATOM 6349 O O . LEU B 1 98 ? -29.531 55.562 23.594 1 35.78 98 LEU B O 1
ATOM 6353 N N . ARG B 1 99 ? -28.922 57.406 23.188 1 45.75 99 ARG B N 1
ATOM 6354 C CA . ARG B 1 99 ? -27.891 57.312 22.156 1 45.75 99 ARG B CA 1
ATOM 6355 C C . ARG B 1 99 ? -26.609 56.656 22.703 1 45.75 99 ARG B C 1
ATOM 6357 O O . ARG B 1 99 ? -25.906 57.281 23.5 1 45.75 99 ARG B O 1
ATOM 6364 N N . LEU B 1 100 ? -26.469 55.344 22.844 1 46.5 100 LEU B N 1
ATOM 6365 C CA . LEU B 1 100 ? -25.188 54.781 23.281 1 46.5 100 LEU B CA 1
ATOM 6366 C C . LEU B 1 100 ? -24.031 55.375 22.484 1 46.5 100 LEU B C 1
ATOM 6368 O O . LEU B 1 100 ? -24.109 55.469 21.25 1 46.5 100 LEU B O 1
ATOM 6372 N N . PRO B 1 101 ? -23.078 55.969 23.219 1 45.69 101 PRO B N 1
ATOM 6373 C CA . PRO B 1 101 ? -21.938 56.562 22.516 1 45.69 101 PRO B CA 1
ATOM 6374 C C . PRO B 1 101 ? -21.188 55.594 21.625 1 45.69 101 PRO B C 1
ATOM 6376 O O . PRO B 1 101 ? -21.234 54.375 21.875 1 45.69 101 PRO B O 1
ATOM 6379 N N . ALA B 1 102 ? -20.797 56 20.516 1 47.38 102 ALA B N 1
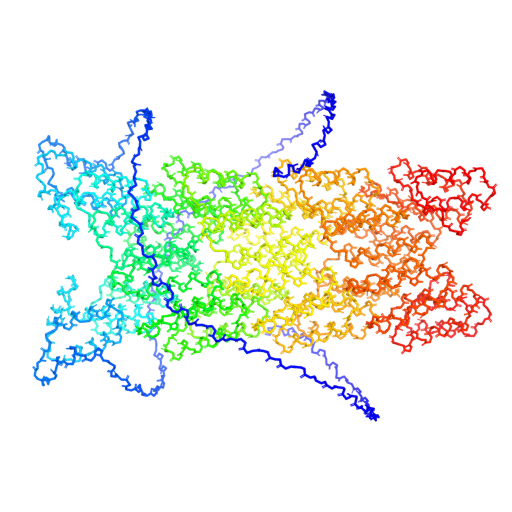ATOM 6380 C CA . ALA B 1 102 ? -20.062 55.25 19.5 1 47.38 102 ALA B CA 1
ATOM 6381 C C . ALA B 1 102 ? -18.953 54.438 20.125 1 47.38 102 ALA B C 1
ATOM 6383 O O . ALA B 1 102 ? -18.672 53.312 19.688 1 47.38 102 ALA B O 1
ATOM 6384 N N . GLU B 1 103 ? -18.484 54.938 21.266 1 46.53 103 GLU B N 1
ATOM 6385 C CA . GLU B 1 103 ? -17.375 54.281 21.953 1 46.53 103 GLU B CA 1
ATOM 6386 C C . GLU B 1 103 ? -17.844 52.969 22.625 1 46.53 103 GLU B C 1
ATOM 6388 O O . GLU B 1 103 ? -17.141 51.969 22.594 1 46.53 103 GLU B O 1
ATOM 6393 N N . THR B 1 104 ? -18.953 53.094 23.203 1 50.06 104 THR B N 1
ATOM 6394 C CA . THR B 1 104 ? -19.5 51.906 23.891 1 50.06 104 THR B CA 1
ATOM 6395 C C . THR B 1 104 ? -19.875 50.812 22.891 1 50.06 104 THR B C 1
ATOM 6397 O O . THR B 1 104 ? -19.625 49.656 23.125 1 50.06 104 THR B O 1
ATOM 6400 N N . LEU B 1 105 ? -20.359 51.312 21.734 1 54.69 105 LEU B N 1
ATOM 6401 C CA . LEU B 1 105 ? -20.719 50.344 20.703 1 54.69 105 LEU B CA 1
ATOM 6402 C C . LEU B 1 105 ? -19.469 49.656 20.141 1 54.69 105 LEU B C 1
ATOM 6404 O O . LEU B 1 105 ? -19.469 48.469 19.875 1 54.69 105 LEU B O 1
ATOM 6408 N N . GLY B 1 106 ? -18.438 50.438 20.062 1 53.59 106 GLY B N 1
ATOM 6409 C CA . GLY B 1 106 ? -17.172 49.875 19.609 1 53.59 106 GLY B CA 1
ATOM 6410 C C . GLY B 1 106 ? -16.625 48.812 20.547 1 53.59 106 GLY B C 1
ATOM 6411 O O . GLY B 1 106 ? -16.188 47.781 20.109 1 53.59 106 GLY B O 1
ATOM 6412 N N . THR B 1 107 ? -16.75 49.188 21.812 1 52.91 107 THR B N 1
ATOM 6413 C CA . THR B 1 107 ? -16.297 48.219 22.828 1 52.91 107 THR B CA 1
ATOM 6414 C C . THR B 1 107 ? -17.141 46.969 22.797 1 52.91 107 THR B C 1
ATOM 6416 O O . THR B 1 107 ? -16.609 45.875 22.969 1 52.91 107 THR B O 1
ATOM 6419 N N . MET B 1 108 ? -18.344 47.156 22.516 1 56.41 108 MET B N 1
ATOM 6420 C CA . MET B 1 108 ? -19.25 46 22.469 1 56.41 108 MET B CA 1
ATOM 6421 C C . MET B 1 108 ? -18.953 45.156 21.234 1 56.41 108 MET B C 1
ATOM 6423 O O . MET B 1 108 ? -18.938 43.906 21.328 1 56.41 108 MET B O 1
ATOM 6427 N N . ILE B 1 109 ? -18.703 45.844 20.141 1 60 109 ILE B N 1
ATOM 6428 C CA . ILE B 1 109 ? -18.359 45.125 18.922 1 60 109 ILE B CA 1
ATOM 6429 C C . ILE B 1 109 ? -17.062 44.344 19.109 1 60 109 ILE B C 1
ATOM 6431 O O . ILE B 1 109 ? -16.984 43.188 18.75 1 60 109 ILE B O 1
ATOM 6435 N N . HIS B 1 110 ? -16.156 45.031 19.719 1 53.81 110 HIS B N 1
ATOM 6436 C CA . HIS B 1 110 ? -14.883 44.375 20 1 53.81 110 HIS B CA 1
ATOM 6437 C C . HIS B 1 110 ? -15.078 43.156 20.891 1 53.81 110 HIS B C 1
ATOM 6439 O O . HIS B 1 110 ? -14.477 42.094 20.656 1 53.81 110 HIS B O 1
ATOM 6445 N N . TYR B 1 111 ? -15.828 43.406 21.812 1 49.53 111 TYR B N 1
ATOM 6446 C CA . TYR B 1 111 ? -16.141 42.312 22.719 1 49.53 111 TYR B CA 1
ATOM 6447 C C . TYR B 1 111 ? -16.75 41.156 21.953 1 49.53 111 TYR B C 1
ATOM 6449 O O . TYR B 1 111 ? -16.344 40 22.141 1 49.53 111 TYR B O 1
ATOM 6457 N N . PHE B 1 112 ? -17.688 41.5 21.062 1 55.94 112 PHE B N 1
ATOM 6458 C CA . PHE B 1 112 ? -18.391 40.438 20.328 1 55.94 112 PHE B CA 1
ATOM 6459 C C . PHE B 1 112 ? -17.469 39.781 19.312 1 55.94 112 PHE B C 1
ATOM 6461 O O . PHE B 1 112 ? -17.5 38.562 19.125 1 55.94 112 PHE B O 1
ATOM 6468 N N . VAL B 1 113 ? -16.578 40.562 18.75 1 54.59 113 VAL B N 1
ATOM 6469 C CA . VAL B 1 113 ? -15.617 40.062 17.781 1 54.59 113 VAL B CA 1
ATOM 6470 C C . VAL B 1 113 ? -14.609 39.156 18.469 1 54.59 113 VAL B C 1
ATOM 6472 O O . VAL B 1 113 ? -14.297 38.062 17.984 1 54.59 113 VAL B O 1
ATOM 6475 N N . ARG B 1 114 ? -14.211 39.656 19.578 1 47.81 114 ARG B N 1
ATOM 6476 C CA . ARG B 1 114 ? -13.227 38.906 20.344 1 47.81 114 ARG B CA 1
ATOM 6477 C C . ARG B 1 114 ? -13.805 37.594 20.828 1 47.81 114 ARG B C 1
ATOM 6479 O O . ARG B 1 114 ? -13.102 36.562 20.891 1 47.81 114 ARG B O 1
ATOM 6486 N N . ASN B 1 115 ? -15.125 37.75 21.078 1 46.75 115 ASN B N 1
ATOM 6487 C CA . ASN B 1 115 ? -15.789 36.531 21.594 1 46.75 115 ASN B CA 1
ATOM 6488 C C . ASN B 1 115 ? -16.484 35.75 20.484 1 46.75 115 ASN B C 1
ATOM 6490 O O . ASN B 1 115 ? -17.359 34.938 20.75 1 46.75 115 ASN B O 1
ATOM 6494 N N . ARG B 1 116 ? -16.25 36.219 19.281 1 46.66 116 ARG B N 1
ATOM 6495 C CA . ARG B 1 116 ? -16.625 35.531 18.047 1 46.66 116 ARG B CA 1
ATOM 6496 C C . ARG B 1 116 ? -18.141 35.469 17.891 1 46.66 116 ARG B C 1
ATOM 6498 O O . ARG B 1 116 ? -18.672 34.469 17.406 1 46.66 116 ARG B O 1
ATOM 6505 N N . ARG B 1 117 ? -18.766 36.344 18.656 1 50 117 ARG B N 1
ATOM 6506 C CA . ARG B 1 117 ? -20.203 36.5 18.469 1 50 117 ARG B CA 1
ATOM 6507 C C . ARG B 1 117 ? -20.5 37.438 17.297 1 50 117 ARG B C 1
ATOM 6509 O O . ARG B 1 117 ? -20.875 38.594 17.516 1 50 117 ARG B O 1
ATOM 6516 N N . ILE B 1 118 ? -20.359 36.938 16.078 1 53.38 118 ILE B N 1
ATOM 6517 C CA . ILE B 1 118 ? -20.25 37.719 14.836 1 53.38 118 ILE B CA 1
ATOM 6518 C C . ILE B 1 118 ? -21.609 38.312 14.492 1 53.38 118 ILE B C 1
ATOM 6520 O O . ILE B 1 118 ? -21.688 39.469 14.055 1 53.38 118 ILE B O 1
ATOM 6524 N N . ALA B 1 119 ? -22.625 37.469 14.75 1 57.38 119 ALA B N 1
ATOM 6525 C CA . ALA B 1 119 ? -23.938 38 14.406 1 57.38 119 ALA B CA 1
ATOM 6526 C C . ALA B 1 119 ? -24.281 39.25 15.203 1 57.38 119 ALA B C 1
ATOM 6528 O O . ALA B 1 119 ? -24.781 40.219 14.648 1 57.38 119 ALA B O 1
ATOM 6529 N N . GLU B 1 120 ? -23.984 39.188 16.453 1 58.72 120 GLU B N 1
ATOM 6530 C CA . GLU B 1 120 ? -24.25 40.344 17.297 1 58.72 120 GLU B CA 1
ATOM 6531 C C . GLU B 1 120 ? -23.359 41.531 16.938 1 58.72 120 GLU B C 1
ATOM 6533 O O . GLU B 1 120 ? -23.812 42.688 16.906 1 58.72 120 GLU B O 1
ATOM 6538 N N . ALA B 1 121 ? -22.109 41.094 16.656 1 59.88 121 ALA B N 1
ATOM 6539 C CA . ALA B 1 121 ? -21.188 42.156 16.234 1 59.88 121 ALA B CA 1
ATOM 6540 C C . ALA B 1 121 ? -21.656 42.812 14.938 1 59.88 121 ALA B C 1
ATOM 6542 O O . ALA B 1 121 ? -21.656 44.031 14.812 1 59.88 121 ALA B O 1
ATOM 6543 N N . GLN B 1 122 ? -22.172 42 14.086 1 59.69 122 GLN B N 1
ATOM 6544 C CA . GLN B 1 122 ? -22.672 42.469 12.805 1 59.69 122 GLN B CA 1
ATOM 6545 C C . GLN B 1 122 ? -23.891 43.375 13 1 59.69 122 GLN B C 1
ATOM 6547 O O . GLN B 1 122 ? -24.016 44.406 12.367 1 59.69 122 GLN B O 1
ATOM 6552 N N . ALA B 1 123 ? -24.719 42.875 13.812 1 60.69 123 ALA B N 1
ATOM 6553 C CA . ALA B 1 123 ? -25.922 43.656 14.094 1 60.69 123 ALA B CA 1
ATOM 6554 C C . ALA B 1 123 ? -25.562 45.031 14.695 1 60.69 123 ALA B C 1
ATOM 6556 O O . ALA B 1 123 ? -26.156 46.031 14.352 1 60.69 123 ALA B O 1
ATOM 6557 N N . LEU B 1 124 ? -24.578 45 15.5 1 59.94 124 LEU B N 1
ATOM 6558 C CA . LEU B 1 124 ? -24.188 46.25 16.156 1 59.94 124 LEU B CA 1
ATOM 6559 C C . LEU B 1 124 ? -23.453 47.156 15.18 1 59.94 124 LEU B C 1
ATOM 6561 O O . LEU B 1 124 ? -23.641 48.375 15.219 1 59.94 124 LEU B O 1
ATOM 6565 N N . VAL B 1 125 ? -22.703 46.562 14.359 1 58.09 125 VAL B N 1
ATOM 6566 C CA . VAL B 1 125 ? -22.031 47.344 13.336 1 58.09 125 VAL B CA 1
ATOM 6567 C C . VAL B 1 125 ? -23.062 47.938 12.391 1 58.09 125 VAL B C 1
ATOM 6569 O O . VAL B 1 125 ? -22.984 49.125 12.047 1 58.09 125 VAL B O 1
ATOM 6572 N N . LEU B 1 126 ? -23.984 47.125 12.016 1 56.97 126 LEU B N 1
ATOM 6573 C CA . LEU B 1 126 ? -25.047 47.594 11.125 1 56.97 126 LEU B CA 1
ATOM 6574 C C . LEU B 1 126 ? -25.891 48.656 11.82 1 56.97 126 LEU B C 1
ATOM 6576 O O . LEU B 1 126 ? -26.297 49.656 11.195 1 56.97 126 LEU B O 1
ATOM 6580 N N . ARG B 1 127 ? -26.172 48.531 13.031 1 55.41 127 ARG B N 1
ATOM 6581 C CA . ARG B 1 127 ? -26.875 49.531 13.805 1 55.41 127 ARG B CA 1
ATOM 6582 C C . ARG B 1 127 ? -26.078 50.844 13.875 1 55.41 127 ARG B C 1
ATOM 6584 O O . ARG B 1 127 ? -26.641 51.938 13.797 1 55.41 127 ARG B O 1
ATOM 6591 N N . LEU B 1 128 ? -24.812 50.656 14.125 1 52.28 128 LEU B N 1
ATOM 6592 C CA . LEU B 1 128 ? -23.938 51.812 14.172 1 52.28 128 LEU B CA 1
ATOM 6593 C C . LEU B 1 128 ? -23.906 52.531 12.828 1 52.28 128 LEU B C 1
ATOM 6595 O O . LEU B 1 128 ? -23.938 53.781 12.781 1 52.28 128 LEU B O 1
ATOM 6599 N N . VAL B 1 129 ? -23.844 51.781 11.82 1 49.66 129 VAL B N 1
ATOM 6600 C CA . VAL B 1 129 ? -23.812 52.344 10.477 1 49.66 129 VAL B CA 1
ATOM 6601 C C . VAL B 1 129 ? -25.156 53.031 10.172 1 49.66 129 VAL B C 1
ATOM 6603 O O . VAL B 1 129 ? -25.188 54.094 9.547 1 49.66 129 VAL B O 1
ATOM 6606 N N . ARG B 1 130 ? -26.156 52.469 10.586 1 46.81 130 ARG B N 1
ATOM 6607 C CA . ARG B 1 130 ? -27.469 53.031 10.312 1 46.81 130 ARG B CA 1
ATOM 6608 C C . ARG B 1 130 ? -27.766 54.25 11.18 1 46.81 130 ARG B C 1
ATOM 6610 O O . ARG B 1 130 ? -28.672 55 10.898 1 46.81 130 ARG B O 1
ATOM 6617 N N . ARG B 1 131 ? -27.266 54.406 12.375 1 42.06 131 ARG B N 1
ATOM 6618 C CA . ARG B 1 131 ? -27.5 55.625 13.141 1 42.06 131 ARG B CA 1
ATOM 6619 C C . ARG B 1 131 ? -27.047 56.844 12.359 1 42.06 131 ARG B C 1
ATOM 6621 O O . ARG B 1 131 ? -25.906 56.938 11.922 1 42.06 131 ARG B O 1
ATOM 6628 N N . ARG B 1 132 ? -27.891 57.562 11.727 1 39.25 132 ARG B N 1
ATOM 6629 C CA . ARG B 1 132 ? -27.844 58.75 10.883 1 39.25 132 ARG B CA 1
ATOM 6630 C C . ARG B 1 132 ? -26.781 59.719 11.367 1 39.25 132 ARG B C 1
ATOM 6632 O O . ARG B 1 132 ? -26.047 60.312 10.562 1 39.25 132 ARG B O 1
ATOM 6639 N N . SER B 1 133 ? -27 60.594 12.602 1 34 133 SER B N 1
ATOM 6640 C CA . SER B 1 133 ? -26.281 61.781 13.078 1 34 133 SER B CA 1
ATOM 6641 C C . SER B 1 133 ? -24.984 61.406 13.773 1 34 133 SER B C 1
ATOM 6643 O O . SER B 1 133 ? -24.359 62.25 14.453 1 34 133 SER B O 1
ATOM 6645 N N . ALA B 1 134 ? -24.797 60.281 14.188 1 36.59 134 ALA B N 1
ATOM 6646 C CA . ALA B 1 134 ? -23.516 60.062 14.867 1 36.59 134 ALA B CA 1
ATOM 6647 C C . ALA B 1 134 ? -22.344 60.375 13.93 1 36.59 134 ALA B C 1
ATOM 6649 O O . ALA B 1 134 ? -22.312 59.875 12.805 1 36.59 134 ALA B O 1
ATOM 6650 N N . SER B 1 135 ? -21.828 61.562 14.148 1 38.06 135 SER B N 1
ATOM 6651 C CA . SER B 1 135 ? -20.734 62.062 13.32 1 38.06 135 SER B CA 1
ATOM 6652 C C . SER B 1 135 ? -19.656 61 13.141 1 38.06 135 SER B C 1
ATOM 6654 O O . SER B 1 135 ? -19.531 60.094 13.961 1 38.06 135 SER B O 1
ATOM 6656 N N . ARG B 1 136 ? -19.141 60.906 12 1 39.59 136 ARG B N 1
ATOM 6657 C CA . ARG B 1 136 ? -17.953 60.156 11.625 1 39.59 136 ARG B CA 1
ATOM 6658 C C . ARG B 1 136 ? -16.969 60.062 12.789 1 39.59 136 ARG B C 1
ATOM 6660 O O . ARG B 1 136 ? -16.406 59 13.047 1 39.59 136 ARG B O 1
ATOM 6667 N N . ALA B 1 137 ? -16.938 61.094 13.516 1 38.78 137 ALA B N 1
ATOM 6668 C CA . ALA B 1 137 ? -16 61.312 14.617 1 38.78 137 ALA B CA 1
ATOM 6669 C C . ALA B 1 137 ? -16.359 60.438 15.82 1 38.78 137 ALA B C 1
ATOM 6671 O O . ALA B 1 137 ? -15.492 59.844 16.469 1 38.78 137 ALA B O 1
ATOM 6672 N N . GLU B 1 138 ? -17.625 60.312 16.156 1 40.66 138 GLU B N 1
ATOM 6673 C CA . GLU B 1 138 ? -18.078 59.625 17.375 1 40.66 138 GLU B CA 1
ATOM 6674 C C . GLU B 1 138 ? -18 58.125 17.203 1 40.66 138 GLU B C 1
ATOM 6676 O O . GLU B 1 138 ? -17.609 57.406 18.141 1 40.66 138 GLU B O 1
ATOM 6681 N N . VAL B 1 139 ? -18.297 57.625 16.016 1 41.44 139 VAL B N 1
ATOM 6682 C CA . VAL B 1 139 ? -18.188 56.219 15.727 1 41.44 139 VAL B CA 1
ATOM 6683 C C . VAL B 1 139 ? -16.703 55.812 15.688 1 41.44 139 VAL B C 1
ATOM 6685 O O . VAL B 1 139 ? -16.328 54.781 16.266 1 41.44 139 VAL B O 1
ATOM 6688 N N . VAL B 1 140 ? -15.859 56.719 15.172 1 40.66 140 VAL B N 1
ATOM 6689 C CA . VAL B 1 140 ? -14.406 56.594 15.125 1 40.66 140 VAL B CA 1
ATOM 6690 C C . VAL B 1 140 ? -13.844 56.656 16.547 1 40.66 140 VAL B C 1
ATOM 6692 O O . VAL B 1 140 ? -12.977 55.844 16.906 1 40.66 140 VAL B O 1
ATOM 6695 N N . ALA B 1 141 ? -14.195 57.531 17.328 1 40.97 141 ALA B N 1
ATOM 6696 C CA . ALA B 1 141 ? -13.734 57.719 18.703 1 40.97 141 ALA B CA 1
ATOM 6697 C C . ALA B 1 141 ? -14.078 56.5 19.578 1 40.97 141 ALA B C 1
ATOM 6699 O O . ALA B 1 141 ? -13.266 56.062 20.391 1 40.97 141 ALA B O 1
ATOM 6700 N N . ALA B 1 142 ? -15.203 55.938 19.438 1 40.22 142 ALA B N 1
ATOM 6701 C CA . ALA B 1 142 ? -15.641 54.812 20.25 1 40.22 142 ALA B CA 1
ATOM 6702 C C . ALA B 1 142 ? -14.898 53.531 19.875 1 40.22 142 ALA B C 1
ATOM 6704 O O . ALA B 1 142 ? -14.508 52.75 20.75 1 40.22 142 ALA B O 1
ATOM 6705 N N . LEU B 1 143 ? -14.734 53.344 18.609 1 41.84 143 LEU B N 1
ATOM 6706 C CA . LEU B 1 143 ? -13.992 52.188 18.109 1 41.84 143 LEU B CA 1
ATOM 6707 C C . LEU B 1 143 ? -12.484 52.438 18.172 1 41.84 143 LEU B C 1
ATOM 6709 O O . LEU B 1 143 ? -11.703 51.5 18.375 1 41.84 143 LEU B O 1
ATOM 6713 N N . ALA B 1 144 ? -11.898 53.656 18.016 1 40.59 144 ALA B N 1
ATOM 6714 C CA . ALA B 1 144 ? -10.516 54.094 18.156 1 40.59 144 ALA B CA 1
ATOM 6715 C C . ALA B 1 144 ? -9.969 53.781 19.531 1 40.59 144 ALA B C 1
ATOM 6717 O O . ALA B 1 144 ? -8.781 53.469 19.688 1 40.59 144 ALA B O 1
ATOM 6718 N N . THR B 1 145 ? -10.664 54.094 20.578 1 36.25 145 THR B N 1
ATOM 6719 C CA . THR B 1 145 ? -10.156 53.844 21.922 1 36.25 145 THR B CA 1
ATOM 6720 C C . THR B 1 145 ? -9.836 52.344 22.109 1 36.25 145 THR B C 1
ATOM 6722 O O . THR B 1 145 ? -8.93 52 22.859 1 36.25 145 THR B O 1
ATOM 6725 N N . SER B 1 146 ? -10.586 51.469 21.578 1 34.19 146 SER B N 1
ATOM 6726 C CA . SER B 1 146 ? -10.281 50.062 21.766 1 34.19 146 SER B CA 1
ATOM 6727 C C . SER B 1 146 ? -9.188 49.625 20.797 1 34.19 146 SER B C 1
ATOM 6729 O O . SER B 1 146 ? -8.414 48.719 21.125 1 34.19 146 SER B O 1
ATOM 6731 N N . TYR B 1 147 ? -9.281 49.906 19.438 1 35.31 147 TYR B N 1
ATOM 6732 C CA . TYR B 1 147 ? -8.195 49.625 18.5 1 35.31 147 TYR B CA 1
ATOM 6733 C C . TYR B 1 147 ? -7.293 50.844 18.328 1 35.31 147 TYR B C 1
ATOM 6735 O O . TYR B 1 147 ? -7.773 51.938 18.031 1 35.31 147 TYR B O 1
ATOM 6743 N N . ASP B 1 148 ? -6.246 51.094 19.078 1 35.47 148 ASP B N 1
ATOM 6744 C CA . ASP B 1 148 ? -5.391 52.281 19.016 1 35.47 148 ASP B CA 1
ATOM 6745 C C . ASP B 1 148 ? -5.473 52.969 17.656 1 35.47 148 ASP B C 1
ATOM 6747 O O . ASP B 1 148 ? -5.402 54.188 17.562 1 35.47 148 ASP B O 1
ATOM 6751 N N . ARG B 1 149 ? -4.777 52.438 16.578 1 37.03 149 ARG B N 1
ATOM 6752 C CA . ARG B 1 149 ? -4.25 53.156 15.414 1 37.03 149 ARG B CA 1
ATOM 6753 C C . ARG B 1 149 ? -5.312 53.312 14.328 1 37.03 149 ARG B C 1
ATOM 6755 O O . ARG B 1 149 ? -4.988 53.5 13.156 1 37.03 149 ARG B O 1
ATOM 6762 N N . CYS B 1 150 ? -6.469 53 14.547 1 34.28 150 CYS B N 1
ATOM 6763 C CA . CYS B 1 150 ? -7.23 53.062 13.297 1 34.28 150 CYS B CA 1
ATOM 6764 C C . CYS B 1 150 ? -7.523 54.5 12.922 1 34.28 150 CYS B C 1
ATOM 6766 O O . CYS B 1 150 ? -8.016 55.281 13.742 1 34.28 150 CYS B O 1
ATOM 6768 N N . GLU B 1 151 ? -6.879 55.094 11.953 1 35.5 151 GLU B N 1
ATOM 6769 C CA . GLU B 1 151 ? -7.207 56.438 11.523 1 35.5 151 GLU B CA 1
ATOM 6770 C C . GLU B 1 151 ? -8.711 56.688 11.578 1 35.5 151 GLU B C 1
ATOM 6772 O O . GLU B 1 151 ? -9.461 55.875 12.094 1 35.5 151 GLU B O 1
ATOM 6777 N N . GLY B 1 152 ? -9.5 57.188 10.141 1 37.47 152 GLY B N 1
ATOM 6778 C CA . GLY B 1 152 ? -10.836 57.75 10.023 1 37.47 152 GLY B CA 1
ATOM 6779 C C . GLY B 1 152 ? -11.93 56.719 10.281 1 37.47 152 GLY B C 1
ATOM 6780 O O . GLY B 1 152 ? -11.742 55.531 10.039 1 37.47 152 GLY B O 1
ATOM 6781 N N . PRO B 1 153 ? -13.156 57 11.062 1 41.25 153 PRO B N 1
ATOM 6782 C CA . PRO B 1 153 ? -14.25 56.219 11.641 1 41.25 153 PRO B CA 1
ATOM 6783 C C . PRO B 1 153 ? -14.867 55.219 10.648 1 41.25 153 PRO B C 1
ATOM 6785 O O . PRO B 1 153 ? -15.188 54.094 11.016 1 41.25 153 PRO B O 1
ATOM 6788 N N . GLY B 1 154 ? -15.109 55.562 9.391 1 44.88 154 GLY B N 1
ATOM 6789 C CA . GLY B 1 154 ? -15.758 54.75 8.391 1 44.88 154 GLY B CA 1
ATOM 6790 C C . GLY B 1 154 ? -14.969 53.5 8.031 1 44.88 154 GLY B C 1
ATOM 6791 O O . GLY B 1 154 ? -15.523 52.406 7.961 1 44.88 154 GLY B O 1
ATOM 6792 N N . SER B 1 155 ? -13.766 53.594 8.094 1 55.12 155 SER B N 1
ATOM 6793 C CA . SER B 1 155 ? -12.906 52.5 7.66 1 55.12 155 SER B CA 1
ATOM 6794 C C . SER B 1 155 ? -12.742 51.469 8.758 1 55.12 155 SER B C 1
ATOM 6796 O O . SER B 1 155 ? -12.672 50.281 8.484 1 55.12 155 SER B O 1
ATOM 6798 N N . ALA B 1 156 ? -12.93 51.938 9.969 1 54.44 156 ALA B N 1
ATOM 6799 C CA . ALA B 1 156 ? -12.711 51.062 11.102 1 54.44 156 ALA B CA 1
ATOM 6800 C C . ALA B 1 156 ? -13.844 50.031 11.219 1 54.44 156 ALA B C 1
ATOM 6802 O O . ALA B 1 156 ? -13.609 48.875 11.57 1 54.44 156 ALA B O 1
ATOM 6803 N N . VAL B 1 157 ? -15.062 50.625 10.914 1 56.88 157 VAL B N 1
ATOM 6804 C CA . VAL B 1 157 ? -16.219 49.75 10.961 1 56.88 157 VAL B CA 1
ATOM 6805 C C . VAL B 1 157 ? -16.062 48.625 9.93 1 56.88 157 VAL B C 1
ATOM 6807 O O . VAL B 1 157 ? -16.312 47.438 10.234 1 56.88 157 VAL B O 1
ATOM 6810 N N . PHE B 1 158 ? -15.625 49 8.812 1 64.5 158 PHE B N 1
ATOM 6811 C CA . PHE B 1 158 ? -15.484 48 7.758 1 64.5 158 PHE B CA 1
ATOM 6812 C C . PHE B 1 158 ? -14.32 47.062 8.062 1 64.5 158 PHE B C 1
ATOM 6814 O O . PHE B 1 158 ? -14.398 45.875 7.762 1 64.5 158 PHE B O 1
ATOM 6821 N N . ASP B 1 159 ? -13.328 47.5 8.703 1 66.31 159 ASP B N 1
ATOM 6822 C CA . ASP B 1 159 ? -12.234 46.625 9.117 1 66.31 159 ASP B CA 1
ATOM 6823 C C . ASP B 1 159 ? -12.719 45.562 10.086 1 66.31 159 ASP B C 1
ATOM 6825 O O . ASP B 1 159 ? -12.344 44.406 9.977 1 66.31 159 ASP B O 1
ATOM 6829 N N . LEU B 1 160 ? -13.547 46.062 10.922 1 62.44 160 LEU B N 1
ATOM 6830 C CA . LEU B 1 160 ? -14.094 45.125 11.906 1 62.44 160 LEU B CA 1
ATOM 6831 C C . LEU B 1 160 ? -15.023 44.094 11.234 1 62.44 160 LEU B C 1
ATOM 6833 O O . LEU B 1 160 ? -15.023 42.938 11.594 1 62.44 160 LEU B O 1
ATOM 6837 N N . LEU B 1 161 ? -15.797 44.625 10.305 1 65.88 161 LEU B N 1
ATOM 6838 C CA . LEU B 1 161 ? -16.688 43.75 9.57 1 65.88 161 LEU B CA 1
ATOM 6839 C C . LEU B 1 161 ? -15.891 42.688 8.805 1 65.88 161 LEU B C 1
ATOM 6841 O O . LEU B 1 161 ? -16.25 41.5 8.82 1 65.88 161 LEU B O 1
ATOM 6845 N N . ILE B 1 162 ? -14.852 43.062 8.203 1 74.5 162 ILE B N 1
ATOM 6846 C CA . ILE B 1 162 ? -14 42.156 7.453 1 74.5 162 ILE B CA 1
ATOM 6847 C C . ILE B 1 162 ? -13.391 41.125 8.406 1 74.5 162 ILE B C 1
ATOM 6849 O O . ILE B 1 162 ? -13.414 39.906 8.125 1 74.5 162 ILE B O 1
ATOM 6853 N N . ARG B 1 163 ? -12.984 41.531 9.523 1 68.81 163 ARG B N 1
ATOM 6854 C CA . ARG B 1 163 ? -12.391 40.656 10.516 1 68.81 163 ARG B CA 1
ATOM 6855 C C . ARG B 1 163 ? -13.414 39.625 11.016 1 68.81 163 ARG B C 1
ATOM 6857 O O . ARG B 1 163 ? -13.086 38.438 11.203 1 68.81 163 ARG B O 1
ATOM 6864 N N . THR B 1 164 ? -14.625 40.156 11.195 1 61.28 164 THR B N 1
ATOM 6865 C CA . THR B 1 164 ? -15.68 39.281 11.688 1 61.28 164 THR B CA 1
ATOM 6866 C C . THR B 1 164 ? -16.016 38.219 10.656 1 61.28 164 THR B C 1
ATOM 6868 O O . THR B 1 164 ? -16.156 37.031 11.008 1 61.28 164 THR B O 1
ATOM 6871 N N . TYR B 1 165 ? -16.125 38.625 9.453 1 68.38 165 TYR B N 1
ATOM 6872 C CA . TYR B 1 165 ? -16.438 37.656 8.414 1 68.38 165 TYR B CA 1
ATOM 6873 C C . TYR B 1 165 ? -15.297 36.688 8.203 1 68.38 165 TYR B C 1
ATOM 6875 O O . TYR B 1 165 ? -15.531 35.5 7.945 1 68.38 165 TYR B O 1
ATOM 6883 N N . VAL B 1 166 ? -14.078 37.125 8.344 1 72.44 166 VAL B N 1
ATOM 6884 C CA . VAL B 1 166 ? -12.914 36.281 8.195 1 72.44 166 VAL B CA 1
ATOM 6885 C C . VAL B 1 166 ? -12.867 35.25 9.336 1 72.44 166 VAL B C 1
ATOM 6887 O O . VAL B 1 166 ? -12.617 34.062 9.117 1 72.44 166 VAL B O 1
ATOM 6890 N N . GLN B 1 167 ? -13.203 35.719 10.453 1 61.5 167 GLN B N 1
ATOM 6891 C CA . GLN B 1 167 ? -13.195 34.844 11.625 1 61.5 167 GLN B CA 1
ATOM 6892 C C . GLN B 1 167 ? -14.344 33.844 11.57 1 61.5 167 GLN B C 1
ATOM 6894 O O . GLN B 1 167 ? -14.219 32.719 12.039 1 61.5 167 GLN B O 1
ATOM 6899 N N . ALA B 1 168 ? -15.484 34.406 10.922 1 55.31 168 ALA B N 1
ATOM 6900 C CA . ALA B 1 168 ? -16.641 33.562 10.773 1 55.31 168 ALA B CA 1
ATOM 6901 C C . ALA B 1 168 ? -16.484 32.625 9.562 1 55.31 168 ALA B C 1
ATOM 6903 O O . ALA B 1 168 ? -17.344 31.781 9.305 1 55.31 168 ALA B O 1
ATOM 6904 N N . ARG B 1 169 ? -15.398 32.906 8.82 1 64.56 169 ARG B N 1
ATOM 6905 C CA . ARG B 1 169 ? -15.062 32.062 7.656 1 64.56 169 ARG B CA 1
ATOM 6906 C C . ARG B 1 169 ? -16.125 32.188 6.574 1 64.56 169 ARG B C 1
ATOM 6908 O O . ARG B 1 169 ? -16.609 31.188 6.047 1 64.56 169 ARG B O 1
ATOM 6915 N N . LYS B 1 170 ? -16.672 33.312 6.48 1 67.5 170 LYS B N 1
ATOM 6916 C CA . LYS B 1 170 ? -17.578 33.688 5.398 1 67.5 170 LYS B CA 1
ATOM 6917 C C . LYS B 1 170 ? -16.859 34.531 4.355 1 67.5 170 LYS B C 1
ATOM 6919 O O . LYS B 1 170 ? -16.953 35.781 4.371 1 67.5 170 LYS B O 1
ATOM 6924 N N . PRO B 1 171 ? -16.172 33.875 3.42 1 75.75 171 PRO B N 1
ATOM 6925 C CA . PRO B 1 171 ? -15.289 34.594 2.502 1 75.75 171 PRO B CA 1
ATOM 6926 C C . PRO B 1 171 ? -16.062 35.531 1.558 1 75.75 171 PRO B C 1
ATOM 6928 O O . PRO B 1 171 ? -15.594 36.625 1.249 1 75.75 171 PRO B O 1
ATOM 6931 N N . ARG B 1 172 ? -17.203 35.125 1.135 1 75.62 172 ARG B N 1
ATOM 6932 C CA . ARG B 1 172 ? -17.953 35.938 0.18 1 75.62 172 ARG B CA 1
ATOM 6933 C C . ARG B 1 172 ? -18.438 37.219 0.823 1 75.62 172 ARG B C 1
ATOM 6935 O O . ARG B 1 172 ? -18.328 38.312 0.232 1 75.62 172 ARG B O 1
ATOM 6942 N N . GLU B 1 173 ? -18.859 37 2.064 1 73.44 173 GLU B N 1
ATOM 6943 C CA . GLU B 1 173 ? -19.328 38.156 2.785 1 73.44 173 GLU B CA 1
ATOM 6944 C C . GLU B 1 173 ? -18.156 39.094 3.107 1 73.44 173 GLU B C 1
ATOM 6946 O O . GLU B 1 173 ? -18.312 40.344 3.061 1 73.44 173 GLU B O 1
ATOM 6951 N N . ALA B 1 174 ? -17.047 38.5 3.4 1 80.25 174 ALA B N 1
ATOM 6952 C CA . ALA B 1 174 ? -15.875 39.312 3.695 1 80.25 174 ALA B CA 1
ATOM 6953 C C . ALA B 1 174 ? -15.438 40.125 2.467 1 80.25 174 ALA B C 1
ATOM 6955 O O . ALA B 1 174 ? -15.141 41.312 2.562 1 80.25 174 ALA B O 1
ATOM 6956 N N . ALA B 1 175 ? -15.477 39.469 1.314 1 84.06 175 ALA B N 1
ATOM 6957 C CA . ALA B 1 175 ? -15.094 40.156 0.068 1 84.06 175 ALA B CA 1
ATOM 6958 C C . ALA B 1 175 ? -16.094 41.219 -0.312 1 84.06 175 ALA B C 1
ATOM 6960 O O . ALA B 1 175 ? -15.719 42.281 -0.812 1 84.06 175 ALA B O 1
ATOM 6961 N N . GLU B 1 176 ? -17.312 40.906 -0.021 1 81 176 GLU B N 1
ATOM 6962 C CA . GLU B 1 176 ? -18.359 41.875 -0.33 1 81 176 GLU B CA 1
ATOM 6963 C C . GLU B 1 176 ? -18.234 43.094 0.564 1 81 176 GLU B C 1
ATOM 6965 O O . GLU B 1 176 ? -18.453 44.219 0.111 1 81 176 GLU B O 1
ATOM 6970 N N . ALA B 1 177 ? -17.922 42.844 1.798 1 75.19 177 ALA B N 1
ATOM 6971 C CA . ALA B 1 177 ? -17.719 43.969 2.709 1 75.19 177 ALA B CA 1
ATOM 6972 C C . ALA B 1 177 ? -16.562 44.844 2.24 1 75.19 177 ALA B C 1
ATOM 6974 O O . ALA B 1 177 ? -16.641 46.062 2.305 1 75.19 177 ALA B O 1
ATOM 6975 N N . PHE B 1 178 ? -15.531 44.25 1.771 1 83.44 178 PHE B N 1
ATOM 6976 C CA . PHE B 1 178 ? -14.375 44.969 1.249 1 83.44 178 PHE B CA 1
ATOM 6977 C C . PHE B 1 178 ? -14.758 45.781 0.005 1 83.44 178 PHE B C 1
ATOM 6979 O O . PHE B 1 178 ? -14.352 46.938 -0.145 1 83.44 178 PHE B O 1
ATOM 6986 N N . ARG B 1 179 ? -15.5 45.156 -0.84 1 82.38 179 ARG B N 1
ATOM 6987 C CA . ARG B 1 179 ? -15.875 45.812 -2.08 1 82.38 179 ARG B CA 1
ATOM 6988 C C . ARG B 1 179 ? -16.828 47 -1.807 1 82.38 179 ARG B C 1
ATOM 6990 O O . ARG B 1 179 ? -16.766 48 -2.496 1 82.38 179 ARG B O 1
ATOM 6997 N N . LEU B 1 180 ? -17.625 46.812 -0.837 1 73.38 180 LEU B N 1
ATOM 6998 C CA . LEU B 1 180 ? -18.5 47.906 -0.432 1 73.38 180 LEU B CA 1
ATOM 6999 C C . LEU B 1 180 ? -17.672 49.094 0.088 1 73.38 180 LEU B C 1
ATOM 7001 O O . LEU B 1 180 ? -18 50.25 -0.185 1 73.38 180 LEU B O 1
ATOM 7005 N N . LEU B 1 181 ? -16.656 48.75 0.822 1 73.12 181 LEU B N 1
ATOM 7006 C CA . LEU B 1 181 ? -15.742 49.781 1.313 1 73.12 181 LEU B CA 1
ATOM 7007 C C . LEU B 1 181 ? -15.055 50.5 0.156 1 73.12 181 LEU B C 1
ATOM 7009 O O . LEU B 1 181 ? -14.93 51.719 0.171 1 73.12 181 LEU B O 1
ATOM 7013 N N . LYS B 1 182 ? -14.656 49.75 -0.779 1 78.44 182 LYS B N 1
ATOM 7014 C CA . LYS B 1 182 ? -14.016 50.312 -1.972 1 78.44 182 LYS B CA 1
ATOM 7015 C C . LYS B 1 182 ? -14.977 51.219 -2.738 1 78.44 182 LYS B C 1
ATOM 7017 O O . LYS B 1 182 ? -14.586 52.312 -3.18 1 78.44 182 LYS B O 1
ATOM 7022 N N . ALA B 1 183 ? -16.172 50.781 -2.82 1 74.25 183 ALA B N 1
ATOM 7023 C CA . ALA B 1 183 ? -17.172 51.531 -3.582 1 74.25 183 ALA B CA 1
ATOM 7024 C C . ALA B 1 183 ? -17.469 52.875 -2.914 1 74.25 183 ALA B C 1
ATOM 7026 O O . ALA B 1 183 ? -17.766 53.844 -3.592 1 74.25 183 ALA B O 1
ATOM 7027 N N . ARG B 1 184 ? -17.312 52.875 -1.661 1 64.88 184 ARG B N 1
ATOM 7028 C CA . ARG B 1 184 ? -17.625 54.094 -0.915 1 64.88 184 ARG B CA 1
ATOM 7029 C C . ARG B 1 184 ? -16.406 55 -0.834 1 64.88 184 ARG B C 1
ATOM 7031 O O . ARG B 1 184 ? -16.484 56.094 -0.291 1 64.88 184 ARG B O 1
ATOM 7038 N N . GLY B 1 185 ? -15.273 54.562 -1.393 1 64.25 185 GLY B N 1
ATOM 7039 C CA . GLY B 1 185 ? -14.062 55.344 -1.438 1 64.25 185 GLY B CA 1
ATOM 7040 C C . GLY B 1 185 ? -13.391 55.5 -0.084 1 64.25 185 GLY B C 1
ATOM 7041 O O . GLY B 1 185 ? -12.703 56.5 0.169 1 64.25 185 GLY B O 1
ATOM 7042 N N . LEU B 1 186 ? -13.719 54.594 0.812 1 65.12 186 LEU B N 1
ATOM 7043 C CA . LEU B 1 186 ? -13.141 54.656 2.148 1 65.12 186 LEU B CA 1
ATOM 7044 C C . LEU B 1 186 ? -11.758 54.031 2.172 1 65.12 186 LEU B C 1
ATOM 7046 O O . LEU B 1 186 ? -11.461 53.156 1.347 1 65.12 186 LEU B O 1
ATOM 7050 N N . PHE B 1 187 ? -10.891 54.562 3.039 1 65.12 187 PHE B N 1
ATOM 7051 C CA . PHE B 1 187 ? -9.539 54.031 3.166 1 65.12 187 PHE B CA 1
ATOM 7052 C C . PHE B 1 187 ? -9.523 52.719 3.953 1 65.12 187 PHE B C 1
ATOM 7054 O O . PHE B 1 187 ? -10.25 52.594 4.941 1 65.12 187 PHE B O 1
ATOM 7061 N N . VAL B 1 188 ? -8.789 51.719 3.375 1 70.62 188 VAL B N 1
ATOM 7062 C CA . VAL B 1 188 ? -8.602 50.469 4.066 1 70.62 188 VAL B CA 1
ATOM 7063 C C . VAL B 1 188 ? -7.148 50.312 4.5 1 70.62 188 VAL B C 1
ATOM 7065 O O . VAL B 1 188 ? -6.23 50.594 3.727 1 70.62 188 VAL B O 1
ATOM 7068 N N . SER B 1 189 ? -7.004 50 5.699 1 70.44 189 SER B N 1
ATOM 7069 C CA . SER B 1 189 ? -5.656 49.781 6.211 1 70.44 189 SER B CA 1
ATOM 7070 C C . SER B 1 189 ? -5.027 48.531 5.621 1 70.44 189 SER B C 1
ATOM 7072 O O . SER B 1 189 ? -5.738 47.594 5.254 1 70.44 189 SER B O 1
ATOM 7074 N N . VAL B 1 190 ? -3.709 48.562 5.469 1 76 190 VAL B N 1
ATOM 7075 C CA . VAL B 1 190 ? -2.965 47.406 4.973 1 76 190 VAL B CA 1
ATOM 7076 C C . VAL B 1 190 ? -3.213 46.219 5.883 1 76 190 VAL B C 1
ATOM 7078 O O . VAL B 1 190 ? -3.275 45.062 5.414 1 76 190 VAL B O 1
ATOM 7081 N N . ASN B 1 191 ? -3.4 46.438 7.156 1 71.56 191 ASN B N 1
ATOM 7082 C CA . ASN B 1 191 ? -3.666 45.375 8.109 1 71.56 191 ASN B CA 1
ATOM 7083 C C . ASN B 1 191 ? -5 44.688 7.82 1 71.56 191 ASN B C 1
ATOM 7085 O O . ASN B 1 191 ? -5.109 43.469 7.922 1 71.56 191 ASN B O 1
ATOM 7089 N N . ALA B 1 192 ? -5.961 45.5 7.523 1 73.56 192 ALA B N 1
ATOM 7090 C CA . ALA B 1 192 ? -7.262 44.938 7.164 1 73.56 192 ALA B CA 1
ATOM 7091 C C . ALA B 1 192 ? -7.18 44.156 5.863 1 73.56 192 ALA B C 1
ATOM 7093 O O . ALA B 1 192 ? -7.812 43.094 5.723 1 73.56 192 ALA B O 1
ATOM 7094 N N . CYS B 1 193 ? -6.449 44.719 4.961 1 84.62 193 CYS B N 1
ATOM 7095 C CA . CYS B 1 193 ? -6.23 44.031 3.699 1 84.62 193 CYS B CA 1
ATOM 7096 C C . CYS B 1 193 ? -5.543 42.688 3.936 1 84.62 193 CYS B C 1
ATOM 7098 O O . CYS B 1 193 ? -5.945 41.688 3.371 1 84.62 193 CYS B O 1
ATOM 7100 N N . ASN B 1 194 ? -4.574 42.656 4.789 1 85.75 194 ASN B N 1
ATOM 7101 C CA . ASN B 1 194 ? -3.85 41.438 5.098 1 85.75 194 ASN B CA 1
ATOM 7102 C C . ASN B 1 194 ? -4.746 40.406 5.793 1 85.75 194 ASN B C 1
ATOM 7104 O O . ASN B 1 194 ? -4.648 39.219 5.531 1 85.75 194 ASN B O 1
ATOM 7108 N N . LEU B 1 195 ? -5.52 40.875 6.684 1 81.25 195 LEU B N 1
ATOM 7109 C CA . LEU B 1 195 ? -6.445 39.969 7.383 1 81.25 195 LEU B CA 1
ATOM 7110 C C . LEU B 1 195 ? -7.418 39.344 6.41 1 81.25 195 LEU B C 1
ATOM 7112 O O . LEU B 1 195 ? -7.699 38.125 6.508 1 81.25 195 LEU B O 1
ATOM 7116 N N . LEU B 1 196 ? -7.938 40.188 5.539 1 86.25 196 LEU B N 1
ATOM 7117 C CA . LEU B 1 196 ? -8.859 39.688 4.523 1 86.25 196 LEU B CA 1
ATOM 7118 C C . LEU B 1 196 ? -8.172 38.656 3.627 1 86.25 196 LEU B C 1
ATOM 7120 O O . LEU B 1 196 ? -8.703 37.562 3.408 1 86.25 196 LEU B O 1
ATOM 7124 N N . LEU B 1 197 ? -6.977 38.969 3.166 1 90.06 197 LEU B N 1
ATOM 7125 C CA . LEU B 1 197 ? -6.238 38.094 2.279 1 90.06 197 LEU B CA 1
ATOM 7126 C C . LEU B 1 197 ? -5.883 36.781 2.99 1 90.06 197 LEU B C 1
ATOM 7128 O O . LEU B 1 197 ? -6.07 35.688 2.438 1 90.06 197 LEU B O 1
ATOM 7132 N N . ALA B 1 198 ? -5.414 36.844 4.172 1 85.69 198 ALA B N 1
ATOM 7133 C CA . ALA B 1 198 ? -5.051 35.656 4.945 1 85.69 198 ALA B CA 1
ATOM 7134 C C . ALA B 1 198 ? -6.273 34.781 5.207 1 85.69 198 ALA B C 1
ATOM 7136 O O . ALA B 1 198 ? -6.18 33.562 5.188 1 85.69 198 ALA B O 1
ATOM 7137 N N . GLY B 1 199 ? -7.398 35.438 5.531 1 81.19 199 GLY B N 1
ATOM 7138 C CA . GLY B 1 199 ? -8.633 34.688 5.746 1 81.19 199 GLY B CA 1
ATOM 7139 C C . GLY B 1 199 ? -9.086 33.938 4.52 1 81.19 199 GLY B C 1
ATOM 7140 O O . GLY B 1 199 ? -9.453 32.75 4.609 1 81.19 199 GLY B O 1
ATOM 7141 N N . LEU B 1 200 ? -9.008 34.594 3.381 1 83.94 200 LEU B N 1
ATOM 7142 C CA . LEU B 1 200 ? -9.406 33.969 2.131 1 83.94 200 LEU B CA 1
ATOM 7143 C C . LEU B 1 200 ? -8.5 32.781 1.804 1 83.94 200 LEU B C 1
ATOM 7145 O O . LEU B 1 200 ? -8.969 31.734 1.354 1 83.94 200 LEU B O 1
ATOM 7149 N N . VAL B 1 201 ? -7.234 32.906 2.072 1 84.69 201 VAL B N 1
ATOM 7150 C CA . VAL B 1 201 ? -6.266 31.844 1.786 1 84.69 201 VAL B CA 1
ATOM 7151 C C . VAL B 1 201 ? -6.488 30.672 2.734 1 84.69 201 VAL B C 1
ATOM 7153 O O . VAL B 1 201 ? -6.438 29.516 2.318 1 84.69 201 VAL B O 1
ATOM 7156 N N . ARG B 1 202 ? -6.754 30.969 3.906 1 75.06 202 ARG B N 1
ATOM 7157 C CA . ARG B 1 202 ? -6.98 29.922 4.898 1 75.06 202 ARG B CA 1
ATOM 7158 C C . ARG B 1 202 ? -8.227 29.109 4.566 1 75.06 202 ARG B C 1
ATOM 7160 O O . ARG B 1 202 ? -8.297 27.922 4.863 1 75.06 202 ARG B O 1
ATOM 7167 N N . MET B 1 203 ? -9.18 29.875 3.959 1 75.25 203 MET B N 1
ATOM 7168 C CA . MET B 1 203 ? -10.43 29.203 3.604 1 75.25 203 MET B CA 1
ATOM 7169 C C . MET B 1 203 ? -10.344 28.594 2.207 1 75.25 203 MET B C 1
ATOM 7171 O O . MET B 1 203 ? -11.359 28.172 1.643 1 75.25 203 MET B O 1
ATOM 7175 N N . ASP B 1 204 ? -9.172 28.734 1.535 1 76.31 204 ASP B N 1
ATOM 7176 C CA . ASP B 1 204 ? -8.82 28.078 0.274 1 76.31 204 ASP B CA 1
ATOM 7177 C C . ASP B 1 204 ? -9.484 28.797 -0.907 1 76.31 204 ASP B C 1
ATOM 7179 O O . ASP B 1 204 ? -9.875 28.156 -1.884 1 76.31 204 ASP B O 1
ATOM 7183 N N . TRP B 1 205 ? -9.781 30.062 -0.66 1 80.38 205 TRP B N 1
ATOM 7184 C CA . TRP B 1 205 ? -10.273 30.875 -1.76 1 80.38 205 TRP B CA 1
ATOM 7185 C C . TRP B 1 205 ? -9.148 31.703 -2.379 1 80.38 205 TRP B C 1
ATOM 7187 O O . TRP B 1 205 ? -9.172 32.938 -2.342 1 80.38 205 TRP B O 1
ATOM 7197 N N . VAL B 1 206 ? -8.203 31 -3.039 1 83.06 206 VAL B N 1
ATOM 7198 C CA . VAL B 1 206 ? -6.945 31.578 -3.482 1 83.06 206 VAL B CA 1
ATOM 7199 C C . VAL B 1 206 ? -7.199 32.5 -4.668 1 83.06 206 VAL B C 1
ATOM 7201 O O . VAL B 1 206 ? -6.609 33.594 -4.754 1 83.06 206 VAL B O 1
ATOM 7204 N N . ASP B 1 207 ? -8.055 32.156 -5.562 1 82.94 207 ASP B N 1
ATOM 7205 C CA . ASP B 1 207 ? -8.289 33 -6.738 1 82.94 207 ASP B CA 1
ATOM 7206 C C . ASP B 1 207 ? -9.016 34.281 -6.367 1 82.94 207 ASP B C 1
ATOM 7208 O O . ASP B 1 207 ? -8.727 35.344 -6.922 1 82.94 207 ASP B O 1
ATOM 7212 N N . MET B 1 208 ? -9.898 34.094 -5.406 1 85.31 208 MET B N 1
ATOM 7213 C CA . MET B 1 208 ? -10.547 35.312 -4.902 1 85.31 208 MET B CA 1
ATOM 7214 C C . MET B 1 208 ? -9.531 36.219 -4.207 1 85.31 208 MET B C 1
ATOM 7216 O O . MET B 1 208 ? -9.617 37.438 -4.32 1 85.31 208 MET B O 1
ATOM 7220 N N . ALA B 1 209 ? -8.625 35.594 -3.451 1 89.5 209 ALA B N 1
ATOM 7221 C CA . ALA B 1 209 ? -7.578 36.344 -2.789 1 89.5 209 ALA B CA 1
ATOM 7222 C C . ALA B 1 209 ? -6.73 37.125 -3.805 1 89.5 209 ALA B C 1
ATOM 7224 O O . ALA B 1 209 ? -6.352 38.281 -3.572 1 89.5 209 ALA B O 1
ATOM 7225 N N . ARG B 1 210 ? -6.484 36.5 -4.918 1 89.06 210 ARG B N 1
ATOM 7226 C CA . ARG B 1 210 ? -5.719 37.156 -5.977 1 89.06 210 ARG B CA 1
ATOM 7227 C C . ARG B 1 210 ? -6.473 38.344 -6.547 1 89.06 210 ARG B C 1
ATOM 7229 O O . ARG B 1 210 ? -5.883 39.406 -6.785 1 89.06 210 ARG B O 1
ATOM 7236 N N . ASP B 1 211 ? -7.754 38.156 -6.75 1 89.5 211 ASP B N 1
ATOM 7237 C CA . ASP B 1 211 ? -8.578 39.25 -7.273 1 89.5 211 ASP B CA 1
ATOM 7238 C C . ASP B 1 211 ? -8.609 40.438 -6.305 1 89.5 211 ASP B C 1
ATOM 7240 O O . ASP B 1 211 ? -8.5 41.562 -6.723 1 89.5 211 ASP B O 1
ATOM 7244 N N . ILE B 1 212 ? -8.797 40 -5.082 1 90.38 212 ILE B N 1
ATOM 7245 C CA . ILE B 1 212 ? -8.859 41.062 -4.059 1 90.38 212 ILE B CA 1
ATOM 7246 C C . ILE B 1 212 ? -7.516 41.781 -3.971 1 90.38 212 ILE B C 1
ATOM 7248 O O . ILE B 1 212 ? -7.473 43 -3.762 1 90.38 212 ILE B O 1
ATOM 7252 N N . TYR B 1 213 ? -6.418 41.062 -4.078 1 91.81 213 TYR B N 1
ATOM 7253 C CA . TYR B 1 213 ? -5.098 41.688 -4.109 1 91.81 213 TYR B CA 1
ATOM 7254 C C . TYR B 1 213 ? -5.004 42.719 -5.23 1 91.81 213 TYR B C 1
ATOM 7256 O O . TYR B 1 213 ? -4.484 43.812 -5.031 1 91.81 213 TYR B O 1
ATOM 7264 N N . GLY B 1 214 ? -5.469 42.281 -6.398 1 88.88 214 GLY B N 1
ATOM 7265 C CA . GLY B 1 214 ? -5.492 43.219 -7.504 1 88.88 214 GLY B CA 1
ATOM 7266 C C . GLY B 1 214 ? -6.277 44.5 -7.199 1 88.88 214 GLY B C 1
ATOM 7267 O O . GLY B 1 214 ? -5.848 45.594 -7.531 1 88.88 214 GLY B O 1
ATOM 7268 N N . GLU B 1 215 ? -7.395 44.312 -6.5 1 87.25 215 GLU B N 1
ATOM 7269 C CA . GLU B 1 215 ? -8.242 45.438 -6.121 1 87.25 215 GLU B CA 1
ATOM 7270 C C . GLU B 1 215 ? -7.547 46.312 -5.094 1 87.25 215 GLU B C 1
ATOM 7272 O O . GLU B 1 215 ? -7.684 47.531 -5.129 1 87.25 215 GLU B O 1
ATOM 7277 N N . ILE B 1 216 ? -6.812 45.719 -4.223 1 87.25 216 ILE B N 1
ATOM 7278 C CA . ILE B 1 216 ? -6.082 46.438 -3.191 1 87.25 216 ILE B CA 1
ATOM 7279 C C . ILE B 1 216 ? -5.02 47.344 -3.84 1 87.25 216 ILE B C 1
ATOM 7281 O O . ILE B 1 216 ? -4.867 48.5 -3.473 1 87.25 216 ILE B O 1
ATOM 7285 N N . VAL B 1 217 ? -4.332 46.75 -4.809 1 85.38 217 VAL B N 1
ATOM 7286 C CA . VAL B 1 217 ? -3.287 47.5 -5.508 1 85.38 217 VAL B CA 1
ATOM 7287 C C . VAL B 1 217 ? -3.908 48.656 -6.309 1 85.38 217 VAL B C 1
ATOM 7289 O O . VAL B 1 217 ? -3.355 49.75 -6.359 1 85.38 217 VAL B O 1
ATOM 7292 N N . GLU B 1 218 ? -5.039 48.406 -6.801 1 84.12 218 GLU B N 1
ATOM 7293 C CA . GLU B 1 218 ? -5.73 49.438 -7.586 1 84.12 218 GLU B CA 1
ATOM 7294 C C . GLU B 1 218 ? -6.18 50.594 -6.711 1 84.12 218 GLU B C 1
ATOM 7296 O O . GLU B 1 218 ? -6.25 51.75 -7.172 1 84.12 218 GLU B O 1
ATOM 7301 N N . MET B 1 219 ? -6.48 50.25 -5.492 1 82.06 219 MET B N 1
ATOM 7302 C CA . MET B 1 219 ? -6.934 51.281 -4.547 1 82.06 219 MET B CA 1
ATOM 7303 C C . MET B 1 219 ? -5.77 52.125 -4.066 1 82.06 219 MET B C 1
ATOM 7305 O O . MET B 1 219 ? -5.973 53.125 -3.371 1 82.06 219 MET B O 1
ATOM 7309 N N . GLY B 1 220 ? -4.461 51.719 -4.48 1 77.38 220 GLY B N 1
ATOM 7310 C CA . GLY B 1 220 ? -3.293 52.5 -4.117 1 77.38 220 GLY B CA 1
ATOM 7311 C C . GLY B 1 220 ? -2.654 52.031 -2.816 1 77.38 220 GLY B C 1
ATOM 7312 O O . GLY B 1 220 ? -1.789 52.75 -2.273 1 77.38 220 GLY B O 1
ATOM 7313 N N . VAL B 1 221 ? -3.23 50.969 -2.188 1 81.38 221 VAL B N 1
ATOM 7314 C CA . VAL B 1 221 ? -2.615 50.438 -0.979 1 81.38 221 VAL B CA 1
ATOM 7315 C C . VAL B 1 221 ? -1.328 49.688 -1.34 1 81.38 221 VAL B C 1
ATOM 7317 O O . VAL B 1 221 ? -1.312 48.875 -2.266 1 81.38 221 VAL B O 1
ATOM 7320 N N . HIS B 1 222 ? -0.2 50.031 -0.712 1 79.19 222 HIS B N 1
ATOM 7321 C CA . HIS B 1 222 ? 1.083 49.375 -0.983 1 79.19 222 HIS B CA 1
ATOM 7322 C C . HIS B 1 222 ? 1.235 48.094 -0.185 1 79.19 222 HIS B C 1
ATOM 7324 O O . HIS B 1 222 ? 1.316 48.125 1.045 1 79.19 222 HIS B O 1
ATOM 7330 N N . PRO B 1 223 ? 1.319 47.031 -0.868 1 85.38 223 PRO B N 1
ATOM 7331 C CA . PRO B 1 223 ? 1.499 45.75 -0.177 1 85.38 223 PRO B CA 1
ATOM 7332 C C . PRO B 1 223 ? 2.838 45.656 0.551 1 85.38 223 PRO B C 1
ATOM 7334 O O . PRO B 1 223 ? 3.846 46.156 0.069 1 85.38 223 PRO B O 1
ATOM 7337 N N . ASN B 1 224 ? 2.809 45.219 1.686 1 81.62 224 ASN B N 1
ATOM 7338 C CA . ASN B 1 224 ? 4.035 45 2.441 1 81.62 224 ASN B CA 1
ATOM 7339 C C . ASN B 1 224 ? 4.488 43.531 2.336 1 81.62 224 ASN B C 1
ATOM 7341 O O . ASN B 1 224 ? 3.938 42.75 1.548 1 81.62 224 ASN B O 1
ATOM 7345 N N . ILE B 1 225 ? 5.512 43.188 3.055 1 79.94 225 ILE B N 1
ATOM 7346 C CA . ILE B 1 225 ? 6.113 41.844 2.992 1 79.94 225 ILE B CA 1
ATOM 7347 C C . ILE B 1 225 ? 5.102 40.812 3.463 1 79.94 225 ILE B C 1
ATOM 7349 O O . ILE B 1 225 ? 5.074 39.688 2.953 1 79.94 225 ILE B O 1
ATOM 7353 N N . TYR B 1 226 ? 4.27 41.125 4.426 1 80.88 226 TYR B N 1
ATOM 7354 C CA . TYR B 1 226 ? 3.258 40.219 4.93 1 80.88 226 TYR B CA 1
ATOM 7355 C C . TYR B 1 226 ? 2.213 39.906 3.863 1 80.88 226 TYR B C 1
ATOM 7357 O O . TYR B 1 226 ? 1.797 38.75 3.701 1 80.88 226 TYR B O 1
ATOM 7365 N N . THR B 1 227 ? 1.823 41.031 3.139 1 85.81 227 THR B N 1
ATOM 7366 C CA . THR B 1 227 ? 0.85 40.875 2.064 1 85.81 227 THR B CA 1
ATOM 7367 C C . THR B 1 227 ? 1.372 39.906 0.991 1 85.81 227 THR B C 1
ATOM 7369 O O . THR B 1 227 ? 0.664 39 0.568 1 85.81 227 THR B O 1
ATOM 7372 N N . LEU B 1 228 ? 2.564 40.188 0.694 1 85.38 228 LEU B N 1
ATOM 7373 C CA . LEU B 1 228 ? 3.156 39.375 -0.38 1 85.38 228 LEU B CA 1
ATOM 7374 C C . LEU B 1 228 ? 3.439 37.969 0.084 1 85.38 228 LEU B C 1
ATOM 7376 O O . LEU B 1 228 ? 3.275 37 -0.684 1 85.38 228 LEU B O 1
ATOM 7380 N N . ASN B 1 229 ? 3.787 37.75 1.293 1 85.94 229 ASN B N 1
ATOM 7381 C CA . ASN B 1 229 ? 4.004 36.406 1.839 1 85.94 229 ASN B CA 1
ATOM 7382 C C . ASN B 1 229 ? 2.715 35.594 1.852 1 85.94 229 ASN B C 1
ATOM 7384 O O . ASN B 1 229 ? 2.742 34.375 1.639 1 85.94 229 ASN B O 1
ATOM 7388 N N . ILE B 1 230 ? 1.613 36.25 2.209 1 88.69 230 ILE B N 1
ATOM 7389 C CA . ILE B 1 230 ? 0.323 35.562 2.207 1 88.69 230 ILE B CA 1
ATOM 7390 C C . ILE B 1 230 ? 0.042 35 0.818 1 88.69 230 ILE B C 1
ATOM 7392 O O . ILE B 1 230 ? -0.369 33.844 0.684 1 88.69 230 ILE B O 1
ATOM 7396 N N . MET B 1 231 ? 0.35 35.781 -0.174 1 88.81 231 MET B N 1
ATOM 7397 C CA . MET B 1 231 ? 0.073 35.375 -1.547 1 88.81 231 MET B CA 1
ATOM 7398 C C . MET B 1 231 ? 1.06 34.312 -2.004 1 88.81 231 MET B C 1
ATOM 7400 O O . MET B 1 231 ? 0.67 33.344 -2.645 1 88.81 231 MET B O 1
ATOM 7404 N N . VAL B 1 232 ? 2.291 34.469 -1.629 1 88.25 232 VAL B N 1
ATOM 7405 C CA . VAL B 1 232 ? 3.297 33.469 -1.966 1 88.25 232 VAL B CA 1
ATOM 7406 C C . VAL B 1 232 ? 2.939 32.125 -1.312 1 88.25 232 VAL B C 1
ATOM 7408 O O . VAL B 1 232 ? 3.012 31.078 -1.951 1 88.25 232 VAL B O 1
ATOM 7411 N N . ASN B 1 233 ? 2.508 32.156 -0.121 1 86.81 233 ASN B N 1
ATOM 7412 C CA . ASN B 1 233 ? 2.125 30.938 0.6 1 86.81 233 ASN B CA 1
ATOM 7413 C C . ASN B 1 233 ? 0.918 30.25 -0.043 1 86.81 233 ASN B C 1
ATOM 7415 O O . ASN B 1 233 ? 0.856 29.031 -0.114 1 86.81 233 ASN B O 1
ATOM 7419 N N . ALA B 1 234 ? -0.022 31.094 -0.446 1 87 234 ALA B N 1
ATOM 7420 C CA . ALA B 1 234 ? -1.237 30.562 -1.058 1 87 234 ALA B CA 1
ATOM 7421 C C . ALA B 1 234 ? -0.916 29.797 -2.332 1 87 234 ALA B C 1
ATOM 7423 O O . ALA B 1 234 ? -1.411 28.688 -2.533 1 87 234 ALA B O 1
ATOM 7424 N N . PHE B 1 235 ? -0.038 30.391 -3.139 1 86.94 235 PHE B N 1
ATOM 7425 C CA . PHE B 1 235 ? 0.267 29.766 -4.422 1 86.94 235 PHE B CA 1
ATOM 7426 C C . PHE B 1 235 ? 1.269 28.625 -4.246 1 86.94 235 PHE B C 1
ATOM 7428 O O . PHE B 1 235 ? 1.287 27.688 -5.039 1 86.94 235 PHE B O 1
ATOM 7435 N N . CYS B 1 236 ? 2.037 28.641 -3.223 1 85.62 236 CYS B N 1
ATOM 7436 C CA . CYS B 1 236 ? 2.93 27.531 -2.912 1 85.62 236 CYS B CA 1
ATOM 7437 C C . CYS B 1 236 ? 2.141 26.297 -2.467 1 85.62 236 CYS B C 1
ATOM 7439 O O . CYS B 1 236 ? 2.48 25.172 -2.83 1 85.62 236 CYS B O 1
ATOM 7441 N N . LYS B 1 237 ? 1.164 26.484 -1.729 1 79.56 237 LYS B N 1
ATOM 7442 C CA . LYS B 1 237 ? 0.334 25.391 -1.252 1 79.56 237 LYS B CA 1
ATOM 7443 C C . LYS B 1 237 ? -0.298 24.625 -2.416 1 79.56 237 LYS B C 1
ATOM 7445 O O . LYS B 1 237 ? -0.409 23.406 -2.381 1 79.56 237 LYS B O 1
ATOM 7450 N N . ASP B 1 238 ? -0.611 25.453 -3.467 1 77.5 238 ASP B N 1
ATOM 7451 C CA . ASP B 1 238 ? -1.254 24.859 -4.633 1 77.5 238 ASP B CA 1
ATOM 7452 C C . ASP B 1 238 ? -0.226 24.5 -5.703 1 77.5 238 ASP B C 1
ATOM 7454 O O . ASP B 1 238 ? -0.589 24.047 -6.793 1 77.5 238 ASP B O 1
ATOM 7458 N N . ARG B 1 239 ? 1.056 24.859 -5.406 1 80.69 239 ARG B N 1
ATOM 7459 C CA . ARG B 1 239 ? 2.168 24.562 -6.301 1 80.69 239 ARG B CA 1
ATOM 7460 C C . ARG B 1 239 ? 1.992 25.25 -7.652 1 80.69 239 ARG B C 1
ATOM 7462 O O . ARG B 1 239 ? 2.201 24.625 -8.703 1 80.69 239 ARG B O 1
ATOM 7469 N N . ARG B 1 240 ? 1.43 26.359 -7.578 1 86 240 ARG B N 1
ATOM 7470 C CA . ARG B 1 240 ? 1.337 27.219 -8.75 1 86 240 ARG B CA 1
ATOM 7471 C C . ARG B 1 240 ? 2.545 28.141 -8.852 1 86 240 ARG B C 1
ATOM 7473 O O . ARG B 1 240 ? 2.443 29.328 -8.578 1 86 240 ARG B O 1
ATOM 7480 N N . PHE B 1 241 ? 3.66 27.531 -9.336 1 85.69 241 PHE B N 1
ATOM 7481 C CA . PHE B 1 241 ? 4.957 28.188 -9.219 1 85.69 241 PHE B CA 1
ATOM 7482 C C . PHE B 1 241 ? 5.055 29.359 -10.172 1 85.69 241 PHE B C 1
ATOM 7484 O O . PHE B 1 241 ? 5.777 30.328 -9.898 1 85.69 241 PHE B O 1
ATOM 7491 N N . ASP B 1 242 ? 4.258 29.312 -11.234 1 85.06 242 ASP B N 1
ATOM 7492 C CA . ASP B 1 242 ? 4.262 30.469 -12.125 1 85.06 242 ASP B CA 1
ATOM 7493 C C . ASP B 1 242 ? 3.732 31.719 -11.414 1 85.06 242 ASP B C 1
ATOM 7495 O O . ASP B 1 242 ? 4.289 32.812 -11.562 1 85.06 242 ASP B O 1
ATOM 7499 N N . GLN B 1 243 ? 2.68 31.484 -10.695 1 87.25 243 GLN B N 1
ATOM 7500 C CA . GLN B 1 243 ? 2.117 32.594 -9.945 1 87.25 243 GLN B CA 1
ATOM 7501 C C . GLN B 1 243 ? 3.051 33.031 -8.82 1 87.25 243 GLN B C 1
ATOM 7503 O O . GLN B 1 243 ? 3.148 34.219 -8.508 1 87.25 243 GLN B O 1
ATOM 7508 N N . VAL B 1 244 ? 3.715 32.031 -8.172 1 89.88 244 VAL B N 1
ATOM 7509 C CA . VAL B 1 244 ? 4.68 32.344 -7.121 1 89.88 244 VAL B CA 1
ATOM 7510 C C . VAL B 1 244 ? 5.77 33.25 -7.676 1 89.88 244 VAL B C 1
ATOM 7512 O O . VAL B 1 244 ? 6.109 34.281 -7.066 1 89.88 244 VAL B O 1
ATOM 7515 N N . ASN B 1 245 ? 6.223 32.906 -8.883 1 86.38 245 ASN B N 1
ATOM 7516 C CA . ASN B 1 245 ? 7.281 33.688 -9.508 1 86.38 245 ASN B CA 1
ATOM 7517 C C . ASN B 1 245 ? 6.809 35.094 -9.836 1 86.38 245 ASN B C 1
ATOM 7519 O O . ASN B 1 245 ? 7.578 36.062 -9.734 1 86.38 245 ASN B O 1
ATOM 7523 N N . SER B 1 246 ? 5.559 35.156 -10.25 1 87.94 246 SER B N 1
ATOM 7524 C CA . SER B 1 246 ? 5.004 36.469 -10.547 1 87.94 246 SER B CA 1
ATOM 7525 C C . SER B 1 246 ? 5.012 37.344 -9.312 1 87.94 246 SER B C 1
ATOM 7527 O O . SER B 1 246 ? 5.309 38.562 -9.398 1 87.94 246 SER B O 1
ATOM 7529 N N . PHE B 1 247 ? 4.715 36.812 -8.18 1 88.56 247 PHE B N 1
ATOM 7530 C CA . PHE B 1 247 ? 4.66 37.594 -6.957 1 88.56 247 PHE B CA 1
ATOM 7531 C C . PHE B 1 247 ? 6.062 37.875 -6.434 1 88.56 247 PHE B C 1
ATOM 7533 O O . PHE B 1 247 ? 6.305 38.938 -5.824 1 88.56 247 PHE B O 1
ATOM 7540 N N . LEU B 1 248 ? 6.973 37 -6.703 1 86.69 248 LEU B N 1
ATOM 7541 C CA . LEU B 1 248 ? 8.359 37.25 -6.336 1 86.69 248 LEU B CA 1
ATOM 7542 C C . LEU B 1 248 ? 8.93 38.406 -7.168 1 86.69 248 LEU B C 1
ATOM 7544 O O . LEU B 1 248 ? 9.688 39.219 -6.656 1 86.69 248 LEU B O 1
ATOM 7548 N N . LEU B 1 249 ? 8.523 38.375 -8.445 1 83.62 249 LEU B N 1
ATOM 7549 C CA . LEU B 1 249 ? 8.938 39.469 -9.305 1 83.62 249 LEU B CA 1
ATOM 7550 C C . LEU B 1 249 ? 8.328 40.781 -8.828 1 83.62 249 LEU B C 1
ATOM 7552 O O . LEU B 1 249 ? 8.992 41.844 -8.867 1 83.62 249 LEU B O 1
ATOM 7556 N N . GLU B 1 250 ? 7.09 40.719 -8.445 1 83 250 GLU B N 1
ATOM 7557 C CA . GLU B 1 250 ? 6.445 41.906 -7.891 1 83 250 GLU B CA 1
ATOM 7558 C C . GLU B 1 250 ? 7.168 42.406 -6.645 1 83 250 GLU B C 1
ATOM 7560 O O . GLU B 1 250 ? 7.324 43.594 -6.445 1 83 250 GLU B O 1
ATOM 7565 N N . MET B 1 251 ? 7.605 41.5 -5.797 1 81.38 251 MET B N 1
ATOM 7566 C CA . MET B 1 251 ? 8.383 41.844 -4.605 1 81.38 251 MET B CA 1
ATOM 7567 C C . MET B 1 251 ? 9.672 42.562 -4.988 1 81.38 251 MET B C 1
ATOM 7569 O O . MET B 1 251 ? 10.016 43.594 -4.395 1 81.38 251 MET B O 1
ATOM 7573 N N . ALA B 1 252 ? 10.234 42.062 -5.992 1 78.5 252 ALA B N 1
ATOM 7574 C CA . ALA B 1 252 ? 11.5 42.656 -6.441 1 78.5 252 ALA B CA 1
ATOM 7575 C C . ALA B 1 252 ? 11.289 44.062 -7 1 78.5 252 ALA B C 1
ATOM 7577 O O . ALA B 1 252 ? 12.078 44.969 -6.734 1 78.5 252 ALA B O 1
ATOM 7578 N N . LYS B 1 253 ? 10.273 44.219 -7.719 1 80.19 253 LYS B N 1
ATOM 7579 C CA . LYS B 1 253 ? 9.969 45.531 -8.312 1 80.19 253 LYS B CA 1
ATOM 7580 C C . LYS B 1 253 ? 9.695 46.594 -7.238 1 80.19 253 LYS B C 1
ATOM 7582 O O . LYS B 1 253 ? 10.008 47.75 -7.422 1 80.19 253 LYS B O 1
ATOM 7587 N N . ARG B 1 254 ? 9.203 46.125 -6.145 1 79.19 254 ARG B N 1
ATOM 7588 C CA . ARG B 1 254 ? 8.844 47.062 -5.066 1 79.19 254 ARG B CA 1
ATOM 7589 C C . ARG B 1 254 ? 9.984 47.188 -4.062 1 79.19 254 ARG B C 1
ATOM 7591 O O . ARG B 1 254 ? 9.852 47.906 -3.059 1 79.19 254 ARG B O 1
ATOM 7598 N N . GLY B 1 255 ? 11.133 46.469 -4.328 1 71.81 255 GLY B N 1
ATOM 7599 C CA . GLY B 1 255 ? 12.297 46.562 -3.465 1 71.81 255 GLY B CA 1
ATOM 7600 C C . GLY B 1 255 ? 12.125 45.812 -2.16 1 71.81 255 GLY B C 1
ATOM 7601 O O . GLY B 1 255 ? 12.742 46.156 -1.15 1 71.81 255 GLY B O 1
ATOM 7602 N N . ILE B 1 256 ? 11.102 44.969 -2.102 1 77.81 256 ILE B N 1
ATOM 7603 C CA . ILE B 1 256 ? 10.883 44.125 -0.915 1 77.81 256 ILE B CA 1
ATOM 7604 C C . ILE B 1 256 ? 11.688 42.844 -1.026 1 77.81 256 ILE B C 1
ATOM 7606 O O . ILE B 1 256 ? 11.57 42.125 -2.018 1 77.81 256 ILE B O 1
ATOM 7610 N N . PHE B 1 257 ? 12.555 42.625 -0.065 1 71.19 257 PHE B N 1
ATOM 7611 C CA . PHE B 1 257 ? 13.383 41.406 -0.072 1 71.19 257 PHE B CA 1
ATOM 7612 C C . PHE B 1 257 ? 12.703 40.281 0.677 1 71.19 257 PHE B C 1
ATOM 7614 O O . PHE B 1 257 ? 12.148 40.5 1.759 1 71.19 257 PHE B O 1
ATOM 7621 N N . PRO B 1 258 ? 12.734 39.062 0.072 1 77.5 258 PRO B N 1
ATOM 7622 C CA . PRO B 1 258 ? 12.164 37.906 0.76 1 77.5 258 PRO B CA 1
ATOM 7623 C C . PRO B 1 258 ? 12.828 37.625 2.107 1 77.5 258 PRO B C 1
ATOM 7625 O O . PRO B 1 258 ? 14.039 37.781 2.242 1 77.5 258 PRO B O 1
ATOM 7628 N N . ASP B 1 259 ? 12.008 37.375 3.018 1 73.25 259 ASP B N 1
ATOM 7629 C CA . ASP B 1 259 ? 12.523 37.094 4.352 1 73.25 259 ASP B CA 1
ATOM 7630 C C . ASP B 1 259 ? 12.586 35.562 4.594 1 73.25 259 ASP B C 1
ATOM 7632 O O . ASP B 1 259 ? 12.477 34.781 3.656 1 73.25 259 ASP B O 1
ATOM 7636 N N . VAL B 1 260 ? 12.805 35.156 5.828 1 71.19 260 VAL B N 1
ATOM 7637 C CA . VAL B 1 260 ? 12.961 33.75 6.211 1 71.19 260 VAL B CA 1
ATOM 7638 C C . VAL B 1 260 ? 11.656 33 5.945 1 71.19 260 VAL B C 1
ATOM 7640 O O . VAL B 1 260 ? 11.68 31.844 5.504 1 71.19 260 VAL B O 1
ATOM 7643 N N . VAL B 1 261 ? 10.516 33.656 6.211 1 72.88 261 VAL B N 1
ATOM 7644 C CA . VAL B 1 261 ? 9.219 33 6.027 1 72.88 261 VAL B CA 1
ATOM 7645 C C . VAL B 1 261 ? 8.984 32.719 4.543 1 72.88 261 VAL B C 1
ATOM 7647 O O . VAL B 1 261 ? 8.484 31.656 4.18 1 72.88 261 VAL B O 1
ATOM 7650 N N . THR B 1 262 ? 9.359 33.75 3.705 1 80.88 262 THR B N 1
ATOM 7651 C CA . THR B 1 262 ? 9.219 33.562 2.264 1 80.88 262 THR B CA 1
ATOM 7652 C C . THR B 1 262 ? 10.062 32.406 1.783 1 80.88 262 THR B C 1
ATOM 7654 O O . THR B 1 262 ? 9.586 31.547 1.026 1 80.88 262 THR B O 1
ATOM 7657 N N . HIS B 1 263 ? 11.305 32.344 2.236 1 83.19 263 HIS B N 1
ATOM 7658 C CA . HIS B 1 263 ? 12.211 31.281 1.815 1 83.19 263 HIS B CA 1
ATOM 7659 C C . HIS B 1 263 ? 11.734 29.922 2.318 1 83.19 263 HIS B C 1
ATOM 7661 O O . HIS B 1 263 ? 11.758 28.938 1.577 1 83.19 263 HIS B O 1
ATOM 7667 N N . ASN B 1 264 ? 11.273 29.891 3.529 1 81.5 264 ASN B N 1
ATOM 7668 C CA . ASN B 1 264 ? 10.773 28.641 4.074 1 81.5 264 ASN B CA 1
ATOM 7669 C C . ASN B 1 264 ? 9.586 28.109 3.275 1 81.5 264 ASN B C 1
ATOM 7671 O O . ASN B 1 264 ? 9.477 26.906 3.025 1 81.5 264 ASN B O 1
ATOM 7675 N N . THR B 1 265 ? 8.711 29 2.977 1 85.06 265 THR B N 1
ATOM 7676 C CA . THR B 1 265 ? 7.531 28.625 2.207 1 85.06 265 THR B CA 1
ATOM 7677 C C . THR B 1 265 ? 7.93 28.094 0.833 1 85.06 265 THR B C 1
ATOM 7679 O O . THR B 1 265 ? 7.375 27.094 0.369 1 85.06 265 THR B O 1
ATOM 7682 N N . LEU B 1 266 ? 8.883 28.797 0.23 1 87.44 266 LEU B N 1
ATOM 7683 C CA . LEU B 1 266 ? 9.352 28.375 -1.087 1 87.44 266 LEU B CA 1
ATOM 7684 C C . LEU B 1 266 ? 10.055 27.031 -1.008 1 87.44 266 LEU B C 1
ATOM 7686 O O . LEU B 1 266 ? 9.812 26.141 -1.841 1 87.44 266 LEU B O 1
ATOM 7690 N N . ILE B 1 267 ? 10.883 26.859 -0.022 1 88.69 267 ILE B N 1
ATOM 7691 C CA . ILE B 1 267 ? 11.641 25.625 0.154 1 88.69 267 ILE B CA 1
ATOM 7692 C C . ILE B 1 267 ? 10.672 24.469 0.406 1 88.69 267 ILE B C 1
ATOM 7694 O O . ILE B 1 267 ? 10.789 23.406 -0.219 1 88.69 267 ILE B O 1
ATOM 7698 N N . ASP B 1 268 ? 9.711 24.594 1.241 1 85.31 268 ASP B N 1
ATOM 7699 C CA . ASP B 1 268 ? 8.734 23.562 1.545 1 85.31 268 ASP B CA 1
ATOM 7700 C C . ASP B 1 268 ? 7.93 23.188 0.303 1 85.31 268 ASP B C 1
ATOM 7702 O O . ASP B 1 268 ? 7.672 22 0.059 1 85.31 268 ASP B O 1
ATOM 7706 N N . ALA B 1 269 ? 7.516 24.219 -0.449 1 85.56 269 ALA B N 1
ATOM 7707 C CA . ALA B 1 269 ? 6.719 23.969 -1.646 1 85.56 269 ALA B CA 1
ATOM 7708 C C . ALA B 1 269 ? 7.504 23.156 -2.67 1 85.56 269 ALA B C 1
ATOM 7710 O O . ALA B 1 269 ? 6.969 22.219 -3.273 1 85.56 269 ALA B O 1
ATOM 7711 N N . HIS B 1 270 ? 8.773 23.484 -2.861 1 86.31 270 HIS B N 1
ATOM 7712 C CA . HIS B 1 270 ? 9.609 22.766 -3.814 1 86.31 270 HIS B CA 1
ATOM 7713 C C . HIS B 1 270 ? 9.898 21.359 -3.326 1 86.31 270 HIS B C 1
ATOM 7715 O O . HIS B 1 270 ? 9.977 20.422 -4.129 1 86.31 270 HIS B O 1
ATOM 7721 N N . CYS B 1 271 ? 10.055 21.219 -2.09 1 85.12 271 CYS B N 1
ATOM 7722 C CA . CYS B 1 271 ? 10.266 19.875 -1.537 1 85.12 271 CYS B CA 1
ATOM 7723 C C . CYS B 1 271 ? 9.047 19 -1.76 1 85.12 271 CYS B C 1
ATOM 7725 O O . CYS B 1 271 ? 9.18 17.828 -2.141 1 85.12 271 CYS B O 1
ATOM 7727 N N . ARG B 1 272 ? 7.926 19.469 -1.545 1 78 272 ARG B N 1
ATOM 7728 C CA . ARG B 1 272 ? 6.691 18.719 -1.709 1 78 272 ARG B CA 1
ATOM 7729 C C . ARG B 1 272 ? 6.457 18.359 -3.172 1 78 272 ARG B C 1
ATOM 7731 O O . ARG B 1 272 ? 5.852 17.328 -3.475 1 78 272 ARG B O 1
ATOM 7738 N N . ALA B 1 273 ? 6.992 19.281 -4.039 1 79.62 273 ALA B N 1
ATOM 7739 C CA . ALA B 1 273 ? 6.844 19.016 -5.469 1 79.62 273 ALA B CA 1
ATOM 7740 C C . ALA B 1 273 ? 7.93 18.078 -5.973 1 79.62 273 ALA B C 1
ATOM 7742 O O . ALA B 1 273 ? 7.883 17.625 -7.117 1 79.62 273 ALA B O 1
ATOM 7743 N N . GLY B 1 274 ? 8.914 17.812 -5.109 1 78.31 274 GLY B N 1
ATOM 7744 C CA . GLY B 1 274 ? 9.992 16.906 -5.492 1 78.31 274 GLY B CA 1
ATOM 7745 C C . GLY B 1 274 ? 11.156 17.625 -6.16 1 78.31 274 GLY B C 1
ATOM 7746 O O . GLY B 1 274 ? 12.023 16.984 -6.75 1 78.31 274 GLY B O 1
ATOM 7747 N N . HIS B 1 275 ? 11.117 18.953 -6.129 1 85.5 275 HIS B N 1
ATOM 7748 C CA . HIS B 1 275 ? 12.195 19.75 -6.707 1 85.5 275 HIS B CA 1
ATOM 7749 C C . HIS B 1 275 ? 13.312 19.969 -5.699 1 85.5 275 HIS B C 1
ATOM 7751 O O . HIS B 1 275 ? 13.539 21.094 -5.258 1 85.5 275 HIS B O 1
ATOM 7757 N N . LEU B 1 276 ? 14.008 18.891 -5.434 1 86.12 276 LEU B N 1
ATOM 7758 C CA . LEU B 1 276 ? 14.945 18.906 -4.32 1 86.12 276 LEU B CA 1
ATOM 7759 C C . LEU B 1 276 ? 16.172 19.75 -4.664 1 86.12 276 LEU B C 1
ATOM 7761 O O . LEU B 1 276 ? 16.75 20.391 -3.787 1 86.12 276 LEU B O 1
ATOM 7765 N N . GLU B 1 277 ? 16.578 19.75 -5.922 1 84.62 277 GLU B N 1
ATOM 7766 C CA . GLU B 1 277 ? 17.719 20.578 -6.309 1 84.62 277 GLU B CA 1
ATOM 7767 C C . GLU B 1 277 ? 17.406 22.062 -6.145 1 84.62 277 GLU B C 1
ATOM 7769 O O . GLU B 1 277 ? 18.25 22.828 -5.672 1 84.62 277 GLU B O 1
ATOM 7774 N N . GLU B 1 278 ? 16.188 22.391 -6.484 1 85.81 278 GLU B N 1
ATOM 7775 C CA . GLU B 1 278 ? 15.773 23.766 -6.309 1 85.81 278 GLU B CA 1
ATOM 7776 C C . GLU B 1 278 ? 15.695 24.141 -4.828 1 85.81 278 GLU B C 1
ATOM 7778 O O . GLU B 1 278 ? 16.062 25.25 -4.438 1 85.81 278 GLU B O 1
ATOM 7783 N N . SER B 1 279 ? 15.195 23.234 -4.035 1 88.62 279 SER B N 1
ATOM 7784 C CA . SER B 1 279 ? 15.094 23.469 -2.602 1 88.62 279 SER B CA 1
ATOM 7785 C C . SER B 1 279 ? 16.469 23.688 -1.971 1 88.62 279 SER B C 1
ATOM 7787 O O . SER B 1 279 ? 16.625 24.547 -1.103 1 88.62 279 SER B O 1
ATOM 7789 N N . LEU B 1 280 ? 17.406 22.953 -2.438 1 88.44 280 LEU B N 1
ATOM 7790 C CA . LEU B 1 280 ? 18.766 23.094 -1.917 1 88.44 280 LEU B CA 1
ATOM 7791 C C . LEU B 1 280 ? 19.391 24.422 -2.318 1 88.44 280 LEU B C 1
ATOM 7793 O O . LEU B 1 280 ? 20.109 25.047 -1.532 1 88.44 280 LEU B O 1
ATOM 7797 N N . GLN B 1 281 ? 19.109 24.797 -3.557 1 87.56 281 GLN B N 1
ATOM 7798 C CA . GLN B 1 281 ? 19.609 26.078 -4.023 1 87.56 281 GLN B CA 1
ATOM 7799 C C . GLN B 1 281 ? 19.016 27.234 -3.217 1 87.56 281 GLN B C 1
ATOM 7801 O O . GLN B 1 281 ? 19.719 28.203 -2.9 1 87.56 281 GLN B O 1
ATOM 7806 N N . LEU B 1 282 ? 17.766 27.109 -2.91 1 88.38 282 LEU B N 1
ATOM 7807 C CA . LEU B 1 282 ? 17.094 28.125 -2.109 1 88.38 282 LEU B CA 1
ATOM 7808 C C . LEU B 1 282 ? 17.672 28.172 -0.698 1 88.38 282 LEU B C 1
ATOM 7810 O O . LEU B 1 282 ? 17.844 29.25 -0.126 1 88.38 282 LEU B O 1
ATOM 7814 N N . LEU B 1 283 ? 17.984 27 -0.159 1 89.56 283 LEU B N 1
ATOM 7815 C CA . LEU B 1 283 ? 18.578 26.938 1.172 1 89.56 283 LEU B CA 1
ATOM 7816 C C . LEU B 1 283 ? 19.953 27.594 1.194 1 89.56 283 LEU B C 1
ATOM 7818 O O . LEU B 1 283 ? 20.281 28.328 2.127 1 89.56 283 LEU B O 1
ATOM 7822 N N . LYS B 1 284 ? 20.703 27.359 0.135 1 85.06 284 LYS B N 1
ATOM 7823 C CA . LYS B 1 284 ? 22.031 27.969 0.034 1 85.06 284 LYS B CA 1
ATOM 7824 C C . LYS B 1 284 ? 21.922 29.484 -0.171 1 85.06 284 LYS B C 1
ATOM 7826 O O . LYS B 1 284 ? 22.719 30.25 0.385 1 85.06 284 LYS B O 1
ATOM 7831 N N . SER B 1 285 ? 20.938 29.812 -0.955 1 81.62 285 SER B N 1
ATOM 7832 C CA . SER B 1 285 ? 20.734 31.234 -1.212 1 81.62 285 SER B CA 1
ATOM 7833 C C . SER B 1 285 ? 20.375 31.984 0.067 1 81.62 285 SER B C 1
ATOM 7835 O O . SER B 1 285 ? 20.688 33.156 0.213 1 81.62 285 SER B O 1
ATOM 7837 N N . MET B 1 286 ? 19.672 31.328 0.979 1 81.56 286 MET B N 1
ATOM 7838 C CA . MET B 1 286 ? 19.359 31.922 2.27 1 81.56 286 MET B CA 1
ATOM 7839 C C . MET B 1 286 ? 20.625 32.312 3.02 1 81.56 286 MET B C 1
ATOM 7841 O O . MET B 1 286 ? 20.719 33.406 3.57 1 81.56 286 MET B O 1
ATOM 7845 N N . GLY B 1 287 ? 21.625 31.484 2.93 1 71.12 287 GLY B N 1
ATOM 7846 C CA . GLY B 1 287 ? 22.891 31.75 3.576 1 71.12 287 GLY B CA 1
ATOM 7847 C C . GLY B 1 287 ? 23.641 32.906 2.953 1 71.12 287 GLY B C 1
ATOM 7848 O O . GLY B 1 287 ? 24.172 33.781 3.664 1 71.12 287 GLY B O 1
ATOM 7849 N N . ASP B 1 288 ? 23.516 33.031 1.686 1 68.44 288 ASP B N 1
ATOM 7850 C CA . ASP B 1 288 ? 24.219 34.094 0.968 1 68.44 288 ASP B CA 1
ATOM 7851 C C . ASP B 1 288 ? 23.625 35.438 1.28 1 68.44 288 ASP B C 1
ATOM 7853 O O . ASP B 1 288 ? 24.328 36.469 1.262 1 68.44 288 ASP B O 1
ATOM 7857 N N . ASN B 1 289 ? 22.375 35.438 1.565 1 63.94 289 ASN B N 1
ATOM 7858 C CA . ASN B 1 289 ? 21.688 36.688 1.832 1 63.94 289 ASN B CA 1
ATOM 7859 C C . ASN B 1 289 ? 21.719 37.062 3.318 1 63.94 289 ASN B C 1
ATOM 7861 O O . ASN B 1 289 ? 21 37.969 3.76 1 63.94 289 ASN B O 1
ATOM 7865 N N . GLY B 1 290 ? 22.562 36.188 4.055 1 62.91 290 GLY B N 1
ATOM 7866 C CA . GLY B 1 290 ? 22.734 36.5 5.469 1 62.91 290 GLY B CA 1
ATOM 7867 C C . GLY B 1 290 ? 21.594 35.969 6.328 1 62.91 290 GLY B C 1
ATOM 7868 O O . GLY B 1 290 ? 21.484 36.312 7.504 1 62.91 290 GLY B O 1
ATOM 7869 N N . LEU B 1 291 ? 20.625 35.312 5.613 1 73.5 291 LEU B N 1
ATOM 7870 C CA . LEU B 1 291 ? 19.547 34.688 6.371 1 73.5 291 LEU B CA 1
ATOM 7871 C C . LEU B 1 291 ? 19.953 33.344 6.926 1 73.5 291 LEU B C 1
ATOM 7873 O O . LEU B 1 291 ? 20.688 32.594 6.262 1 73.5 291 LEU B O 1
ATOM 7877 N N . LYS B 1 292 ? 19.797 33.062 8.172 1 70.88 292 LYS B N 1
ATOM 7878 C CA . LYS B 1 292 ? 20.141 31.781 8.766 1 70.88 292 LYS B CA 1
ATOM 7879 C C . LYS B 1 292 ? 18.922 30.859 8.805 1 70.88 292 LYS B C 1
ATOM 7881 O O . LYS B 1 292 ? 17.922 31.156 9.461 1 70.88 292 LYS B O 1
ATOM 7886 N N . PRO B 1 293 ? 19.062 29.75 8.094 1 78.31 293 PRO B N 1
ATOM 7887 C CA . PRO B 1 293 ? 17.969 28.781 8.133 1 78.31 293 PRO B CA 1
ATOM 7888 C C . PRO B 1 293 ? 17.766 28.172 9.516 1 78.31 293 PRO B C 1
ATOM 7890 O O . PRO B 1 293 ? 18.703 28.078 10.297 1 78.31 293 PRO B O 1
ATOM 7893 N N . ASP B 1 294 ? 16.562 27.969 9.852 1 75.81 294 ASP B N 1
ATOM 7894 C CA . ASP B 1 294 ? 16.25 27.344 11.133 1 75.81 294 ASP B CA 1
ATOM 7895 C C . ASP B 1 294 ? 16.047 25.828 10.969 1 75.81 294 ASP B C 1
ATOM 7897 O O . ASP B 1 294 ? 16.281 25.281 9.891 1 75.81 294 ASP B O 1
ATOM 7901 N N . VAL B 1 295 ? 15.68 25.188 12.07 1 77.38 295 VAL B N 1
ATOM 7902 C CA . VAL B 1 295 ? 15.531 23.734 12.094 1 77.38 295 VAL B CA 1
ATOM 7903 C C . VAL B 1 295 ? 14.383 23.312 11.18 1 77.38 295 VAL B C 1
ATOM 7905 O O . VAL B 1 295 ? 14.445 22.281 10.523 1 77.38 295 VAL B O 1
ATOM 7908 N N . VAL B 1 296 ? 13.281 24.125 11.117 1 76.75 296 VAL B N 1
ATOM 7909 C CA . VAL B 1 296 ? 12.109 23.812 10.305 1 76.75 296 VAL B CA 1
ATOM 7910 C C . VAL B 1 296 ? 12.492 23.828 8.82 1 76.75 296 VAL B C 1
ATOM 7912 O O . VAL B 1 296 ? 12.031 22.984 8.047 1 76.75 296 VAL B O 1
ATOM 7915 N N . THR B 1 297 ? 13.406 24.797 8.484 1 83.06 297 THR B N 1
ATOM 7916 C CA . THR B 1 297 ? 13.867 24.891 7.105 1 83.06 297 THR B CA 1
ATOM 7917 C C . THR B 1 297 ? 14.695 23.672 6.73 1 83.06 297 THR B C 1
ATOM 7919 O O . THR B 1 297 ? 14.5 23.078 5.664 1 83.06 297 THR B O 1
ATOM 7922 N N . TYR B 1 298 ? 15.594 23.344 7.621 1 87.19 298 TYR B N 1
ATOM 7923 C CA . TYR B 1 298 ? 16.406 22.156 7.367 1 87.19 298 TYR B CA 1
ATOM 7924 C C . TYR B 1 298 ? 15.539 20.906 7.32 1 87.19 298 TYR B C 1
ATOM 7926 O O . TYR B 1 298 ? 15.742 20.031 6.473 1 87.19 298 TYR B O 1
ATOM 7934 N N . ASN B 1 299 ? 14.57 20.828 8.203 1 87.19 299 ASN B N 1
ATOM 7935 C CA . ASN B 1 299 ? 13.711 19.641 8.258 1 87.19 299 ASN B CA 1
ATOM 7936 C C . ASN B 1 299 ? 12.922 19.469 6.969 1 87.19 299 ASN B C 1
ATOM 7938 O O . ASN B 1 299 ? 12.656 18.344 6.551 1 87.19 299 ASN B O 1
ATOM 7942 N N . ALA B 1 300 ? 12.508 20.516 6.375 1 88 300 ALA B N 1
ATOM 7943 C CA . ALA B 1 300 ? 11.781 20.422 5.113 1 88 300 ALA B CA 1
ATOM 7944 C C . ALA B 1 300 ? 12.633 19.766 4.031 1 88 300 ALA B C 1
ATOM 7946 O O . ALA B 1 300 ? 12.156 18.891 3.303 1 88 300 ALA B O 1
ATOM 7947 N N . VAL B 1 301 ? 13.883 20.188 3.971 1 91.56 301 VAL B N 1
ATOM 7948 C CA . VAL B 1 301 ? 14.781 19.656 2.957 1 91.56 301 VAL B CA 1
ATOM 7949 C C . VAL B 1 301 ? 15.18 18.219 3.328 1 91.56 301 VAL B C 1
ATOM 7951 O O . VAL B 1 301 ? 15.258 17.359 2.461 1 91.56 301 VAL B O 1
ATOM 7954 N N . LEU B 1 302 ? 15.406 18.031 4.621 1 92.5 302 LEU B N 1
ATOM 7955 C CA . LEU B 1 302 ? 15.719 16.688 5.09 1 92.5 302 LEU B CA 1
ATOM 7956 C C . LEU B 1 302 ? 14.594 15.727 4.758 1 92.5 302 LEU B C 1
ATOM 7958 O O . LEU B 1 302 ? 14.844 14.602 4.301 1 92.5 302 LEU B O 1
ATOM 7962 N N . ASN B 1 303 ? 13.375 16.109 4.984 1 89.38 303 ASN B N 1
ATOM 7963 C CA . ASN B 1 303 ? 12.211 15.289 4.668 1 89.38 303 ASN B CA 1
ATOM 7964 C C . ASN B 1 303 ? 12.125 14.992 3.172 1 89.38 303 ASN B C 1
ATOM 7966 O O . ASN B 1 303 ? 11.766 13.883 2.773 1 89.38 303 ASN B O 1
ATOM 7970 N N . GLY B 1 304 ? 12.461 16.031 2.398 1 85.88 304 GLY B N 1
ATOM 7971 C CA . GLY B 1 304 ? 12.484 15.828 0.96 1 85.88 304 GLY B CA 1
ATOM 7972 C C . GLY B 1 304 ? 13.484 14.766 0.53 1 85.88 304 GLY B C 1
ATOM 7973 O O . GLY B 1 304 ? 13.172 13.906 -0.294 1 85.88 304 GLY B O 1
ATOM 7974 N N . PHE B 1 305 ? 14.656 14.773 1.108 1 87.44 305 PHE B N 1
ATOM 7975 C CA . PHE B 1 305 ? 15.695 13.805 0.77 1 87.44 305 PHE B CA 1
ATOM 7976 C C . PHE B 1 305 ? 15.289 12.398 1.214 1 87.44 305 PHE B C 1
ATOM 7978 O O . PHE B 1 305 ? 15.406 11.445 0.448 1 87.44 305 PHE B O 1
ATOM 7985 N N . CYS B 1 306 ? 14.758 12.258 2.377 1 86.06 306 CYS B N 1
ATOM 7986 C CA . CYS B 1 306 ? 14.398 10.953 2.908 1 86.06 306 CYS B CA 1
ATOM 7987 C C . CYS B 1 306 ? 13.227 10.352 2.139 1 86.06 306 CYS B C 1
ATOM 7989 O O . CYS B 1 306 ? 13.211 9.148 1.856 1 86.06 306 CYS B O 1
ATOM 7991 N N . LYS B 1 307 ? 12.297 11.164 1.79 1 79.44 307 LYS B N 1
ATOM 7992 C CA . LYS B 1 307 ? 11.141 10.695 1.034 1 79.44 307 LYS B CA 1
ATOM 7993 C C . LYS B 1 307 ? 11.555 10.172 -0.338 1 79.44 307 LYS B C 1
ATOM 7995 O O . LYS B 1 307 ? 10.906 9.281 -0.892 1 79.44 307 LYS B O 1
ATOM 8000 N N . ASN B 1 308 ? 12.727 10.742 -0.787 1 77.25 308 ASN B N 1
ATOM 8001 C CA . ASN B 1 308 ? 13.156 10.359 -2.127 1 77.25 308 ASN B CA 1
ATOM 8002 C C . ASN B 1 308 ? 14.305 9.352 -2.08 1 77.25 308 ASN B C 1
ATOM 8004 O O . ASN B 1 308 ? 14.945 9.086 -3.098 1 77.25 308 ASN B O 1
ATOM 8008 N N . GLY B 1 309 ? 14.609 8.875 -0.875 1 77.31 309 GLY B N 1
ATOM 8009 C CA . GLY B 1 309 ? 15.586 7.809 -0.715 1 77.31 309 GLY B CA 1
ATOM 8010 C C . GLY B 1 309 ? 17.016 8.297 -0.774 1 77.31 309 GLY B C 1
ATOM 8011 O O . GLY B 1 309 ? 17.938 7.508 -0.994 1 77.31 309 GLY B O 1
ATOM 8012 N N . LEU B 1 310 ? 17.172 9.57 -0.711 1 84 310 LEU B N 1
ATOM 8013 C CA . LEU B 1 310 ? 18.516 10.148 -0.758 1 84 310 LEU B CA 1
ATOM 8014 C C . LEU B 1 310 ? 19.094 10.312 0.646 1 84 310 LEU B C 1
ATOM 8016 O O . LEU B 1 310 ? 19.328 11.438 1.098 1 84 310 LEU B O 1
ATOM 8020 N N . TYR B 1 311 ? 19.391 9.211 1.291 1 84.19 311 TYR B N 1
ATOM 8021 C CA . TYR B 1 311 ? 19.734 9.219 2.709 1 84.19 311 TYR B CA 1
ATOM 8022 C C . TYR B 1 311 ? 21.141 9.742 2.93 1 84.19 311 TYR B C 1
ATOM 8024 O O . TYR B 1 311 ? 21.422 10.367 3.955 1 84.19 311 TYR B O 1
ATOM 8032 N N . ASP B 1 312 ? 22.047 9.555 1.944 1 83.81 312 ASP B N 1
ATOM 8033 C CA . ASP B 1 312 ? 23.391 10.094 2.088 1 83.81 312 ASP B CA 1
ATOM 8034 C C . ASP B 1 312 ? 23.391 11.617 2.076 1 83.81 312 ASP B C 1
ATOM 8036 O O . ASP B 1 312 ? 24.078 12.258 2.873 1 83.81 312 ASP B O 1
ATOM 8040 N N . LYS B 1 313 ? 22.594 12.133 1.181 1 87.69 313 LYS B N 1
ATOM 8041 C CA . LYS B 1 313 ? 22.469 13.586 1.139 1 87.69 313 LYS B CA 1
ATOM 8042 C C . LYS B 1 313 ? 21.797 14.117 2.406 1 87.69 313 LYS B C 1
ATOM 8044 O O . LYS B 1 313 ? 22.141 15.203 2.883 1 87.69 313 LYS B O 1
ATOM 8049 N N . ALA B 1 314 ? 20.828 13.344 2.906 1 90.88 314 ALA B N 1
ATOM 8050 C CA . ALA B 1 314 ? 20.141 13.75 4.133 1 90.88 314 ALA B CA 1
ATOM 8051 C C . ALA B 1 314 ? 21.109 13.773 5.312 1 90.88 314 ALA B C 1
ATOM 8053 O O . ALA B 1 314 ? 21.078 14.695 6.133 1 90.88 314 ALA B O 1
ATOM 8054 N N . LYS B 1 315 ? 22.016 12.836 5.352 1 88.94 315 LYS B N 1
ATOM 8055 C CA . LYS B 1 315 ? 23 12.781 6.434 1 88.94 315 LYS B CA 1
ATOM 8056 C C . LYS B 1 315 ? 23.984 13.938 6.34 1 88.94 315 LYS B C 1
ATOM 8058 O O . LYS B 1 315 ? 24.359 14.523 7.359 1 88.94 315 LYS B O 1
ATOM 8063 N N . GLU B 1 316 ? 24.359 14.18 5.137 1 90.94 316 GLU B N 1
ATOM 8064 C CA . GLU B 1 316 ? 25.25 15.305 4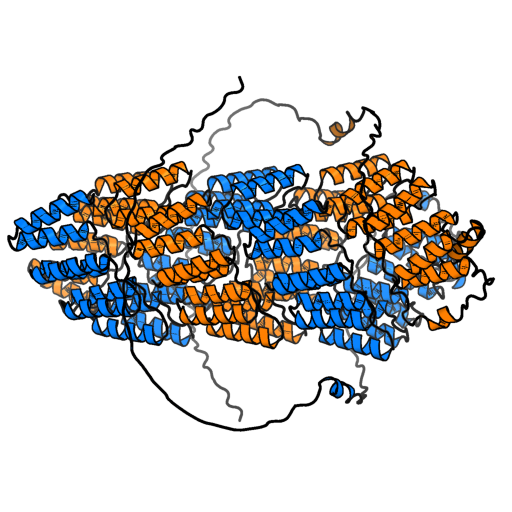.922 1 90.94 316 GLU B CA 1
ATOM 8065 C C . GLU B 1 316 ? 24.609 16.625 5.359 1 90.94 316 GLU B C 1
ATOM 8067 O O . GLU B 1 316 ? 25.25 17.453 6.004 1 90.94 316 GLU B O 1
ATOM 8072 N N . LEU B 1 317 ? 23.375 16.766 5 1 92.69 317 LEU B N 1
ATOM 8073 C CA . LEU B 1 317 ? 22.672 17.984 5.355 1 92.69 317 LEU B CA 1
ATOM 8074 C C . LEU B 1 317 ? 22.469 18.078 6.867 1 92.69 317 LEU B C 1
ATOM 8076 O O . LEU B 1 317 ? 22.516 19.172 7.434 1 92.69 317 LEU B O 1
ATOM 8080 N N . LEU B 1 318 ? 22.188 16.969 7.516 1 91.94 318 LEU B N 1
ATOM 8081 C CA . LEU B 1 318 ? 22.109 16.953 8.969 1 91.94 318 LEU B CA 1
ATOM 8082 C C . LEU B 1 318 ? 23.406 17.406 9.602 1 91.94 318 LEU B C 1
ATOM 8084 O O . LEU B 1 318 ? 23.406 18.156 10.586 1 91.94 318 LEU B O 1
ATOM 8088 N N . GLY B 1 319 ? 24.516 16.891 9.016 1 89.31 319 GLY B N 1
ATOM 8089 C CA . GLY B 1 319 ? 25.812 17.359 9.484 1 89.31 319 GLY B CA 1
ATOM 8090 C C . GLY B 1 319 ? 25.984 18.859 9.383 1 89.31 319 GLY B C 1
ATOM 8091 O O . GLY B 1 319 ? 26.484 19.5 10.312 1 89.31 319 GLY B O 1
ATOM 8092 N N . GLU B 1 320 ? 25.484 19.422 8.312 1 87.69 320 GLU B N 1
ATOM 8093 C CA . GLU B 1 320 ? 25.547 20.859 8.117 1 87.69 320 GLU B CA 1
ATOM 8094 C C . GLU B 1 320 ? 24.688 21.594 9.156 1 87.69 320 GLU B C 1
ATOM 8096 O O . GLU B 1 320 ? 25.078 22.656 9.656 1 87.69 320 GLU B O 1
ATOM 8101 N N . MET B 1 321 ? 23.547 21.062 9.438 1 87.62 321 MET B N 1
ATOM 8102 C CA . MET B 1 321 ? 22.656 21.641 10.43 1 87.62 321 MET B CA 1
ATOM 8103 C C . MET B 1 321 ? 23.312 21.656 11.805 1 87.62 321 MET B C 1
ATOM 8105 O O . MET B 1 321 ? 23.234 22.672 12.523 1 87.62 321 MET B O 1
ATOM 8109 N N . LEU B 1 322 ? 24.016 20.578 12.055 1 85.69 322 LEU B N 1
ATOM 8110 C CA . LEU B 1 322 ? 24.688 20.484 13.352 1 85.69 322 LEU B CA 1
ATOM 8111 C C . LEU B 1 322 ? 25.875 21.422 13.414 1 85.69 322 LEU B C 1
ATOM 8113 O O . LEU B 1 322 ? 26.125 22.062 14.445 1 85.69 322 LEU B O 1
ATOM 8117 N N . ASP B 1 323 ? 26.562 21.547 12.344 1 83 323 ASP B N 1
ATOM 8118 C CA . ASP B 1 323 ? 27.703 22.453 12.281 1 83 323 ASP B CA 1
ATOM 8119 C C . ASP B 1 323 ? 27.281 23.906 12.438 1 83 323 ASP B C 1
ATOM 8121 O O . ASP B 1 323 ? 28.047 24.734 12.938 1 83 323 ASP B O 1
ATOM 8125 N N . ALA B 1 324 ? 26.031 24.156 12.016 1 78.12 324 ALA B N 1
ATOM 8126 C CA . ALA B 1 324 ? 25.5 25.5 12.133 1 78.12 324 ALA B CA 1
ATOM 8127 C C . ALA B 1 324 ? 25.031 25.797 13.562 1 78.12 324 ALA B C 1
ATOM 8129 O O . ALA B 1 324 ? 24.562 26.891 13.859 1 78.12 324 ALA B O 1
ATOM 8130 N N . GLY B 1 325 ? 25.172 24.766 14.477 1 72.56 325 GLY B N 1
ATOM 8131 C CA . GLY B 1 325 ? 24.844 24.953 15.883 1 72.56 325 GLY B CA 1
ATOM 8132 C C . GLY B 1 325 ? 23.391 24.688 16.203 1 72.56 325 GLY B C 1
ATOM 8133 O O . GLY B 1 325 ? 22.906 25.047 17.266 1 72.56 325 GLY B O 1
ATOM 8134 N N . LEU B 1 326 ? 22.609 24.219 15.273 1 76.81 326 LEU B N 1
ATOM 8135 C CA . LEU B 1 326 ? 21.203 23.906 15.492 1 76.81 326 LEU B CA 1
ATOM 8136 C C . LEU B 1 326 ? 21.047 22.516 16.109 1 76.81 326 LEU B C 1
ATOM 8138 O O . LEU B 1 326 ? 21.828 21.609 15.828 1 76.81 326 LEU B O 1
ATOM 8142 N N . VAL B 1 327 ? 20.078 22.375 17.031 1 75.69 327 VAL B N 1
ATOM 8143 C CA . VAL B 1 327 ? 19.812 21.094 17.688 1 75.69 327 VAL B CA 1
ATOM 8144 C C . VAL B 1 327 ? 18.594 20.422 17.062 1 75.69 327 VAL B C 1
ATOM 8146 O O . VAL B 1 327 ? 17.531 21.047 16.938 1 75.69 327 VAL B O 1
ATOM 8149 N N . PRO B 1 328 ? 18.781 19.219 16.688 1 82.12 328 PRO B N 1
ATOM 8150 C CA . PRO B 1 328 ? 17.641 18.484 16.109 1 82.12 328 PRO B CA 1
ATOM 8151 C C . PRO B 1 328 ? 16.5 18.297 17.094 1 82.12 328 PRO B C 1
ATOM 8153 O O . PRO B 1 328 ? 16.734 18.125 18.297 1 82.12 328 PRO B O 1
ATOM 8156 N N . ASN B 1 329 ? 15.352 18.453 16.672 1 80.06 329 ASN B N 1
ATOM 8157 C CA . ASN B 1 329 ? 14.18 18.188 17.5 1 80.06 329 ASN B CA 1
ATOM 8158 C C . ASN B 1 329 ? 13.562 16.828 17.172 1 80.06 329 ASN B C 1
ATOM 8160 O O . ASN B 1 329 ? 14.156 16.047 16.438 1 80.06 329 ASN B O 1
ATOM 8164 N N . ALA B 1 330 ? 12.406 16.516 17.766 1 80.06 330 ALA B N 1
ATOM 8165 C CA . ALA B 1 330 ? 11.758 15.219 17.578 1 80.06 330 ALA B CA 1
ATOM 8166 C C . ALA B 1 330 ? 11.383 15 16.109 1 80.06 330 ALA B C 1
ATOM 8168 O O . ALA B 1 330 ? 11.5 13.883 15.602 1 80.06 330 ALA B O 1
ATOM 8169 N N . SER B 1 331 ? 10.953 16.047 15.453 1 84.31 331 SER B N 1
ATOM 8170 C CA . SER B 1 331 ? 10.57 15.953 14.047 1 84.31 331 SER B CA 1
ATOM 8171 C C . SER B 1 331 ? 11.766 15.578 13.172 1 84.31 331 SER B C 1
ATOM 8173 O O . SER B 1 331 ? 11.617 14.844 12.195 1 84.31 331 SER B O 1
ATOM 8175 N N . THR B 1 332 ? 12.961 16.172 13.5 1 89.88 332 THR B N 1
ATOM 8176 C CA . THR B 1 332 ? 14.172 15.852 12.75 1 89.88 332 THR B CA 1
ATOM 8177 C C . THR B 1 332 ? 14.477 14.359 12.836 1 89.88 332 THR B C 1
ATOM 8179 O O . THR B 1 332 ? 14.734 13.711 11.82 1 89.88 332 THR B O 1
ATOM 8182 N N . PHE B 1 333 ? 14.375 13.883 14.031 1 90.69 333 PHE B N 1
ATOM 8183 C CA . PHE B 1 333 ? 14.656 12.469 14.227 1 90.69 333 PHE B CA 1
ATOM 8184 C C . PHE B 1 333 ? 13.594 11.609 13.562 1 90.69 333 PHE B C 1
ATOM 8186 O O . PHE B 1 333 ? 13.898 10.562 12.984 1 90.69 333 PHE B O 1
ATOM 8193 N N . ASN B 1 334 ? 12.375 12 13.625 1 90.88 334 ASN B N 1
ATOM 8194 C CA . ASN B 1 334 ? 11.281 11.242 13.016 1 90.88 334 ASN B CA 1
ATOM 8195 C C . ASN B 1 334 ? 11.43 11.164 11.5 1 90.88 334 ASN B C 1
ATOM 8197 O O . ASN B 1 334 ? 11.062 10.156 10.891 1 90.88 334 ASN B O 1
ATOM 8201 N N . ILE B 1 335 ? 11.938 12.203 10.891 1 92.88 335 ILE B N 1
ATOM 8202 C CA . ILE B 1 335 ? 12.172 12.211 9.453 1 92.88 335 ILE B CA 1
ATOM 8203 C C . ILE B 1 335 ? 13.125 11.078 9.078 1 92.88 335 ILE B C 1
ATOM 8205 O O . ILE B 1 335 ? 12.852 10.297 8.164 1 92.88 335 ILE B O 1
ATOM 8209 N N . PHE B 1 336 ? 14.211 10.961 9.844 1 93.06 336 PHE B N 1
ATOM 8210 C CA . PHE B 1 336 ? 15.203 9.922 9.586 1 93.06 336 PHE B CA 1
ATOM 8211 C C . PHE B 1 336 ? 14.664 8.547 9.969 1 93.06 336 PHE B C 1
ATOM 8213 O O . PHE B 1 336 ? 14.852 7.574 9.242 1 93.06 336 PHE B O 1
ATOM 8220 N N . LEU B 1 337 ? 13.992 8.586 11.117 1 93.31 337 LEU B N 1
ATOM 8221 C CA . LEU B 1 337 ? 13.445 7.32 11.594 1 93.31 337 LEU B CA 1
ATOM 8222 C C . LEU B 1 337 ? 12.438 6.754 10.594 1 93.31 337 LEU B C 1
ATOM 8224 O O . LEU B 1 337 ? 12.531 5.582 10.211 1 93.31 337 LEU B O 1
ATOM 8228 N N . SER B 1 338 ? 11.516 7.52 10.125 1 90.5 338 SER B N 1
ATOM 8229 C CA . SER B 1 338 ? 10.523 7.086 9.148 1 90.5 338 SER B CA 1
ATOM 8230 C C . SER B 1 338 ? 11.18 6.699 7.828 1 90.5 338 SER B C 1
ATOM 8232 O O . SER B 1 338 ? 10.766 5.742 7.176 1 90.5 338 SER B O 1
ATOM 8234 N N . GLY B 1 339 ? 12.219 7.496 7.453 1 85.75 339 GLY B N 1
ATOM 8235 C CA . GLY B 1 339 ? 12.938 7.191 6.227 1 85.75 339 GLY B CA 1
ATOM 8236 C C . GLY B 1 339 ? 13.609 5.832 6.25 1 85.75 339 GLY B C 1
ATOM 8237 O O . GLY B 1 339 ? 13.43 5.027 5.332 1 85.75 339 GLY B O 1
ATOM 8238 N N . PHE B 1 340 ? 14.266 5.508 7.309 1 86 340 PHE B N 1
ATOM 8239 C CA . PHE B 1 340 ? 15 4.254 7.406 1 86 340 PHE B CA 1
ATOM 8240 C C . PHE B 1 340 ? 14.047 3.082 7.613 1 86 340 PHE B C 1
ATOM 8242 O O . PHE B 1 340 ? 14.289 1.98 7.117 1 86 340 PHE B O 1
ATOM 8249 N N . CYS B 1 341 ? 12.977 3.316 8.328 1 85.5 341 CYS B N 1
ATOM 8250 C CA . CYS B 1 341 ? 11.977 2.268 8.5 1 85.5 341 CYS B CA 1
ATOM 8251 C C . CYS B 1 341 ? 11.32 1.919 7.172 1 85.5 341 CYS B C 1
ATOM 8253 O O . CYS B 1 341 ? 11.062 0.748 6.891 1 85.5 341 CYS B O 1
ATOM 8255 N N . LYS B 1 342 ? 11.086 2.885 6.418 1 77.94 342 LYS B N 1
ATOM 8256 C CA . LYS B 1 342 ? 10.43 2.684 5.129 1 77.94 342 LYS B CA 1
ATOM 8257 C C . LYS B 1 342 ? 11.273 1.807 4.211 1 77.94 342 LYS B C 1
ATOM 8259 O O . LYS B 1 342 ? 10.742 0.993 3.453 1 77.94 342 LYS B O 1
ATOM 8264 N N . ILE B 1 343 ? 12.625 1.911 4.312 1 76.38 343 ILE B N 1
ATOM 8265 C CA . ILE B 1 343 ? 13.469 1.143 3.404 1 76.38 343 ILE B CA 1
ATOM 8266 C C . ILE B 1 343 ? 13.914 -0.148 4.086 1 76.38 343 ILE B C 1
ATOM 8268 O O . ILE B 1 343 ? 14.672 -0.933 3.506 1 76.38 343 ILE B O 1
ATOM 8272 N N . GLY B 1 344 ? 13.516 -0.322 5.371 1 76.31 344 GLY B N 1
ATOM 8273 C CA . GLY B 1 344 ? 13.781 -1.567 6.074 1 76.31 344 GLY B CA 1
ATOM 8274 C C . GLY B 1 344 ? 15.188 -1.645 6.648 1 76.31 344 GLY B C 1
ATOM 8275 O O . GLY B 1 344 ? 15.703 -2.736 6.883 1 76.31 344 GLY B O 1
ATOM 8276 N N . ASN B 1 345 ? 15.859 -0.529 6.711 1 81.81 345 ASN B N 1
ATOM 8277 C CA . ASN B 1 345 ? 17.156 -0.493 7.375 1 81.81 345 ASN B CA 1
ATOM 8278 C C . ASN B 1 345 ? 17.016 -0.459 8.891 1 81.81 345 ASN B C 1
ATOM 8280 O O . ASN B 1 345 ? 17.094 0.606 9.508 1 81.81 345 ASN B O 1
ATOM 8284 N N . THR B 1 346 ? 16.844 -1.552 9.5 1 83 346 THR B N 1
ATOM 8285 C CA . THR B 1 346 ? 16.531 -1.688 10.922 1 83 346 THR B CA 1
ATOM 8286 C C . THR B 1 346 ? 17.672 -1.146 11.781 1 83 346 THR B C 1
ATOM 8288 O O . THR B 1 346 ? 17.422 -0.473 12.789 1 83 346 THR B O 1
ATOM 8291 N N . SER B 1 347 ? 18.891 -1.43 11.391 1 84.25 347 SER B N 1
ATOM 8292 C CA . SER B 1 347 ? 20.031 -1.019 12.203 1 84.25 347 SER B CA 1
ATOM 8293 C C . SER B 1 347 ? 20.109 0.5 12.32 1 84.25 347 SER B C 1
ATOM 8295 O O . SER B 1 347 ? 20.234 1.033 13.43 1 84.25 347 SER B O 1
ATOM 8297 N N . GLU B 1 348 ? 19.969 1.18 11.172 1 86.81 348 GLU B N 1
ATOM 8298 C CA . GLU B 1 348 ? 20.016 2.639 11.203 1 86.81 348 GLU B CA 1
ATOM 8299 C C . GLU B 1 348 ? 18.781 3.221 11.898 1 86.81 348 GLU B C 1
ATOM 8301 O O . GLU B 1 348 ? 18.875 4.223 12.609 1 86.81 348 GLU B O 1
ATOM 8306 N N . ALA B 1 349 ? 17.609 2.645 11.656 1 90 349 ALA B N 1
ATOM 8307 C CA . ALA B 1 349 ? 16.391 3.111 12.297 1 90 349 ALA B CA 1
ATOM 8308 C C . ALA B 1 349 ? 16.516 3.051 13.82 1 90 349 ALA B C 1
ATOM 8310 O O . ALA B 1 349 ? 16.172 4.012 14.516 1 90 349 ALA B O 1
ATOM 8311 N N . MET B 1 350 ? 17.062 1.956 14.297 1 90.5 350 MET B N 1
ATOM 8312 C CA . MET B 1 350 ? 17.172 1.79 15.75 1 90.5 350 MET B CA 1
ATOM 8313 C C . MET B 1 350 ? 18.266 2.688 16.312 1 90.5 350 MET B C 1
ATOM 8315 O O . MET B 1 350 ? 18.141 3.188 17.438 1 90.5 350 MET B O 1
ATOM 8319 N N . ARG B 1 351 ? 19.297 2.916 15.531 1 91.31 351 ARG B N 1
ATOM 8320 C CA . ARG B 1 351 ? 20.312 3.859 15.961 1 91.31 351 ARG B CA 1
ATOM 8321 C C . ARG B 1 351 ? 19.734 5.258 16.141 1 91.31 351 ARG B C 1
ATOM 8323 O O . ARG B 1 351 ? 20.047 5.945 17.109 1 91.31 351 ARG B O 1
ATOM 8330 N N . ILE B 1 352 ? 18.906 5.676 15.172 1 91.88 352 ILE B N 1
ATOM 8331 C CA . ILE B 1 352 ? 18.266 6.988 15.219 1 91.88 352 ILE B CA 1
ATOM 8332 C C . ILE B 1 352 ? 17.297 7.047 16.406 1 91.88 352 ILE B C 1
ATOM 8334 O O . ILE B 1 352 ? 17.234 8.055 17.109 1 91.88 352 ILE B O 1
ATOM 8338 N N . TYR B 1 353 ? 16.594 5.992 16.594 1 92.88 353 TYR B N 1
ATOM 8339 C CA . TYR B 1 353 ? 15.664 5.914 17.719 1 92.88 353 TYR B CA 1
ATOM 8340 C C . TYR B 1 353 ? 16.391 6.066 19.047 1 92.88 353 TYR B C 1
ATOM 8342 O O . TYR B 1 353 ? 15.961 6.824 19.922 1 92.88 353 TYR B O 1
ATOM 8350 N N . ASP B 1 354 ? 17.516 5.379 19.188 1 91.44 354 ASP B N 1
ATOM 8351 C CA . ASP B 1 354 ? 18.297 5.438 20.406 1 91.44 354 ASP B CA 1
ATOM 8352 C C . ASP B 1 354 ? 18.891 6.828 20.625 1 91.44 354 ASP B C 1
ATOM 8354 O O . ASP B 1 354 ? 18.953 7.32 21.75 1 91.44 354 ASP B O 1
ATOM 8358 N N . LYS B 1 355 ? 19.281 7.383 19.531 1 90 355 LYS B N 1
ATOM 8359 C CA . LYS B 1 355 ? 19.812 8.742 19.609 1 90 355 LYS B CA 1
ATOM 8360 C C . LYS B 1 355 ? 18.734 9.727 20.062 1 90 355 LYS B C 1
ATOM 8362 O O . LYS B 1 355 ? 19.016 10.664 20.797 1 90 355 LYS B O 1
ATOM 8367 N N . MET B 1 356 ? 17.547 9.57 19.531 1 88.56 356 MET B N 1
ATOM 8368 C CA . MET B 1 356 ? 16.422 10.422 19.922 1 88.56 356 MET B CA 1
ATOM 8369 C C . MET B 1 356 ? 16.156 10.32 21.422 1 88.56 356 MET B C 1
ATOM 8371 O O . MET B 1 356 ? 16.094 11.336 22.109 1 88.56 356 MET B O 1
ATOM 8375 N N . VAL B 1 357 ? 16.094 9.086 21.906 1 85.94 357 VAL B N 1
ATOM 8376 C CA . VAL B 1 357 ? 15.805 8.852 23.312 1 85.94 357 VAL B CA 1
ATOM 8377 C C . VAL B 1 357 ? 16.984 9.312 24.156 1 85.94 357 VAL B C 1
ATOM 8379 O O . VAL B 1 357 ? 16.797 9.898 25.234 1 85.94 357 VAL B O 1
ATOM 8382 N N . GLY B 1 358 ? 18.156 9.008 23.656 1 83.5 358 GLY B N 1
ATOM 8383 C CA . GLY B 1 358 ? 19.359 9.414 24.375 1 83.5 358 GLY B CA 1
ATOM 8384 C C . GLY B 1 358 ? 19.484 10.914 24.5 1 83.5 358 GLY B C 1
ATOM 8385 O O . GLY B 1 358 ? 20.125 11.406 25.438 1 83.5 358 GLY B O 1
ATOM 8386 N N . SER B 1 359 ? 18.891 11.711 23.609 1 78.88 359 SER B N 1
ATOM 8387 C CA . SER B 1 359 ? 18.953 13.172 23.641 1 78.88 359 SER B CA 1
ATOM 8388 C C . SER B 1 359 ? 17.906 13.75 24.594 1 78.88 359 SER B C 1
ATOM 8390 O O . SER B 1 359 ? 17.781 14.969 24.719 1 78.88 359 SER B O 1
ATOM 8392 N N . GLY B 1 360 ? 17.109 12.836 25.219 1 72.88 360 GLY B N 1
ATOM 8393 C CA . GLY B 1 360 ? 16.125 13.289 26.188 1 72.88 360 GLY B CA 1
ATOM 8394 C C . GLY B 1 360 ? 14.75 13.531 25.578 1 72.88 360 GLY B C 1
ATOM 8395 O O . GLY B 1 360 ? 13.844 14.016 26.25 1 72.88 360 GLY B O 1
ATOM 8396 N N . LEU B 1 361 ? 14.633 13.297 24.281 1 78.81 361 LEU B N 1
ATOM 8397 C CA . LEU B 1 361 ? 13.344 13.438 23.609 1 78.81 361 LEU B CA 1
ATOM 8398 C C . LEU B 1 361 ? 12.492 12.188 23.797 1 78.81 361 LEU B C 1
ATOM 8400 O O . LEU B 1 361 ? 13.023 11.078 23.875 1 78.81 361 LEU B O 1
ATOM 8404 N N . VAL B 1 362 ? 11.219 12.344 23.984 1 78.62 362 VAL B N 1
ATOM 8405 C CA . VAL B 1 362 ? 10.297 11.227 24.109 1 78.62 362 VAL B CA 1
ATOM 8406 C C . VAL B 1 362 ? 9.664 10.914 22.75 1 78.62 362 VAL B C 1
ATOM 8408 O O . VAL B 1 362 ? 9.133 11.812 22.094 1 78.62 362 VAL B O 1
ATOM 8411 N N . PRO B 1 363 ? 9.82 9.68 22.359 1 85.38 363 PRO B N 1
ATOM 8412 C CA . PRO B 1 363 ? 9.188 9.305 21.094 1 85.38 363 PRO B CA 1
ATOM 8413 C C . PRO B 1 363 ? 7.68 9.547 21.078 1 85.38 363 PRO B C 1
ATOM 8415 O O . PRO B 1 363 ? 7.012 9.32 22.094 1 85.38 363 PRO B O 1
ATOM 8418 N N . ASP B 1 364 ? 7.191 10.062 20 1 84 364 ASP B N 1
ATOM 8419 C CA . ASP B 1 364 ? 5.762 10.328 19.875 1 84 364 ASP B CA 1
ATOM 8420 C C . ASP B 1 364 ? 5.078 9.25 19.031 1 84 364 ASP B C 1
ATOM 8422 O O . ASP B 1 364 ? 5.656 8.188 18.781 1 84 364 ASP B O 1
ATOM 8426 N N . ILE B 1 365 ? 3.828 9.5 18.672 1 84 365 ILE B N 1
ATOM 8427 C CA . ILE B 1 365 ? 3.02 8.516 17.953 1 84 365 ILE B CA 1
ATOM 8428 C C . ILE B 1 365 ? 3.633 8.227 16.594 1 84 365 ILE B C 1
ATOM 8430 O O . ILE B 1 365 ? 3.564 7.102 16.094 1 84 365 ILE B O 1
ATOM 8434 N N . VAL B 1 366 ? 4.246 9.219 15.984 1 86.25 366 VAL B N 1
ATOM 8435 C CA . VAL B 1 366 ? 4.859 9.055 14.664 1 86.25 366 VAL B CA 1
ATOM 8436 C C . VAL B 1 366 ? 6.078 8.148 14.773 1 86.25 366 VAL B C 1
ATOM 8438 O O . VAL B 1 366 ? 6.297 7.285 13.914 1 86.25 366 VAL B O 1
ATOM 8441 N N . SER B 1 367 ? 6.879 8.359 15.852 1 91 367 SER B N 1
ATOM 8442 C CA . SER B 1 367 ? 8.055 7.52 16.078 1 91 367 SER B CA 1
ATOM 8443 C C . SER B 1 367 ? 7.656 6.059 16.25 1 91 367 SER B C 1
ATOM 8445 O O . SER B 1 367 ? 8.203 5.176 15.586 1 91 367 SER B O 1
ATOM 8447 N N . PHE B 1 368 ? 6.684 5.832 17.109 1 91.5 368 PHE B N 1
ATOM 8448 C CA . PHE B 1 368 ? 6.258 4.465 17.375 1 91.5 368 PHE B CA 1
ATOM 8449 C C . PHE B 1 368 ? 5.594 3.848 16.156 1 91.5 368 PHE B C 1
ATOM 8451 O O . PHE B 1 368 ? 5.777 2.66 15.875 1 91.5 368 PHE B O 1
ATOM 8458 N N . SER B 1 369 ? 4.789 4.637 15.422 1 91.31 369 SER B N 1
ATOM 8459 C CA . SER B 1 369 ? 4.148 4.137 14.203 1 91.31 369 SER B CA 1
ATOM 8460 C C . SER B 1 369 ? 5.184 3.65 13.195 1 91.31 369 SER B C 1
ATOM 8462 O O . SER B 1 369 ? 5 2.609 12.562 1 91.31 369 SER B O 1
ATOM 8464 N N . SER B 1 370 ? 6.266 4.367 13.062 1 92.88 370 SER B N 1
ATOM 8465 C CA . SER B 1 370 ? 7.312 3.992 12.117 1 92.88 370 SER B CA 1
ATOM 8466 C C . SER B 1 370 ? 7.98 2.684 12.516 1 92.88 370 SER B C 1
ATOM 8468 O O . SER B 1 370 ? 8.195 1.804 11.68 1 92.88 370 SER B O 1
ATOM 8470 N N . VAL B 1 371 ? 8.273 2.568 13.805 1 94 371 VAL B N 1
ATOM 8471 C CA . VAL B 1 371 ? 8.984 1.394 14.289 1 94 371 VAL B CA 1
ATOM 8472 C C . VAL B 1 371 ? 8.062 0.178 14.266 1 94 371 VAL B C 1
ATOM 8474 O O . VAL B 1 371 ? 8.469 -0.913 13.859 1 94 371 VAL B O 1
ATOM 8477 N N . ILE B 1 372 ? 6.785 0.339 14.648 1 93.75 372 ILE B N 1
ATOM 8478 C CA . ILE B 1 372 ? 5.816 -0.75 14.656 1 93.75 372 ILE B CA 1
ATOM 8479 C C . ILE B 1 372 ? 5.543 -1.201 13.219 1 93.75 372 ILE B C 1
ATOM 8481 O O . ILE B 1 372 ? 5.434 -2.4 12.953 1 93.75 372 ILE B O 1
ATOM 8485 N N . ASP B 1 373 ? 5.465 -0.339 12.258 1 92.25 373 ASP B N 1
ATOM 8486 C CA . ASP B 1 373 ? 5.27 -0.67 10.852 1 92.25 373 ASP B CA 1
ATOM 8487 C C . ASP B 1 373 ? 6.445 -1.481 10.312 1 92.25 373 ASP B C 1
ATOM 8489 O O . ASP B 1 373 ? 6.25 -2.441 9.562 1 92.25 373 ASP B O 1
ATOM 8493 N N . LEU B 1 374 ? 7.656 -0.993 10.711 1 88.56 374 LEU B N 1
ATOM 8494 C CA . LEU B 1 374 ? 8.875 -1.674 10.273 1 88.56 374 LEU B CA 1
ATOM 8495 C C . LEU B 1 374 ? 8.836 -3.148 10.664 1 88.56 374 LEU B C 1
ATOM 8497 O O . LEU B 1 374 ? 8.992 -4.023 9.812 1 88.56 374 LEU B O 1
ATOM 8501 N N . PHE B 1 375 ? 8.57 -3.457 11.898 1 86.81 375 PHE B N 1
ATOM 8502 C CA . PHE B 1 375 ? 8.641 -4.824 12.398 1 86.81 375 PHE B CA 1
ATOM 8503 C C . PHE B 1 375 ? 7.43 -5.629 11.93 1 86.81 375 PHE B C 1
ATOM 8505 O O . PHE B 1 375 ? 7.531 -6.832 11.688 1 86.81 375 PHE B O 1
ATOM 8512 N N . SER B 1 376 ? 6.238 -5.004 11.742 1 86.69 376 SER B N 1
ATOM 8513 C CA . SER B 1 376 ? 5.066 -5.691 11.211 1 86.69 376 SER B CA 1
ATOM 8514 C C . SER B 1 376 ? 5.301 -6.137 9.773 1 86.69 376 SER B C 1
ATOM 8516 O O . SER B 1 376 ? 4.957 -7.262 9.398 1 86.69 376 SER B O 1
ATOM 8518 N N . LYS B 1 377 ? 5.879 -5.297 8.984 1 80.19 377 LYS B N 1
ATOM 8519 C CA . LYS B 1 377 ? 6.152 -5.613 7.582 1 80.19 377 LYS B CA 1
ATOM 8520 C C . LYS B 1 377 ? 7.176 -6.742 7.461 1 80.19 377 LYS B C 1
ATOM 8522 O O . LYS B 1 377 ? 7.137 -7.52 6.508 1 80.19 377 LYS B O 1
ATOM 8527 N N . LYS B 1 378 ? 8.039 -6.844 8.461 1 77.19 378 LYS B N 1
ATOM 8528 C CA . LYS B 1 378 ? 9.07 -7.867 8.445 1 77.19 378 LYS B CA 1
ATOM 8529 C C . LYS B 1 378 ? 8.57 -9.172 9.055 1 77.19 378 LYS B C 1
ATOM 8531 O O . LYS B 1 378 ? 9.273 -10.188 9.031 1 77.19 378 LYS B O 1
ATOM 8536 N N . GLY B 1 379 ? 7.379 -9.078 9.609 1 75.38 379 GLY B N 1
ATOM 8537 C CA . GLY B 1 379 ? 6.801 -10.258 10.227 1 75.38 379 GLY B CA 1
ATOM 8538 C C . GLY B 1 379 ? 7.34 -10.531 11.617 1 75.38 379 GLY B C 1
ATOM 8539 O O . GLY B 1 379 ? 7.145 -11.617 12.164 1 75.38 379 GLY B O 1
ATOM 8540 N N . ASP B 1 380 ? 8.164 -9.633 12.156 1 81.31 380 ASP B N 1
ATOM 8541 C CA . ASP B 1 380 ? 8.648 -9.734 13.531 1 81.31 380 ASP B CA 1
ATOM 8542 C C . ASP B 1 380 ? 7.629 -9.164 14.516 1 81.31 380 ASP B C 1
ATOM 8544 O O . ASP B 1 380 ? 7.809 -8.055 15.023 1 81.31 380 ASP B O 1
ATOM 8548 N N . MET B 1 381 ? 6.594 -9.953 14.781 1 85.19 381 MET B N 1
ATOM 8549 C CA . MET B 1 381 ? 5.465 -9.453 15.57 1 85.19 381 MET B CA 1
ATOM 8550 C C . MET B 1 381 ? 5.824 -9.375 17.047 1 85.19 381 MET B C 1
ATOM 8552 O O . MET B 1 381 ? 5.18 -8.656 17.812 1 85.19 381 MET B O 1
ATOM 8556 N N . TYR B 1 382 ? 6.867 -10.094 17.469 1 84.88 382 TYR B N 1
ATOM 8557 C CA . TYR B 1 382 ? 7.309 -9.984 18.859 1 84.88 382 TYR B CA 1
ATOM 8558 C C . TYR B 1 382 ? 7.805 -8.578 19.172 1 84.88 382 TYR B C 1
ATOM 8560 O O . TYR B 1 382 ? 7.398 -7.973 20.156 1 84.88 382 TYR B O 1
ATOM 8568 N N . ARG B 1 383 ? 8.641 -8.078 18.406 1 89 383 ARG B N 1
ATOM 8569 C CA . ARG B 1 383 ? 9.156 -6.73 18.609 1 89 383 ARG B CA 1
ATOM 8570 C C . ARG B 1 383 ? 8.078 -5.684 18.359 1 89 383 ARG B C 1
ATOM 8572 O O . ARG B 1 383 ? 8.016 -4.664 19.047 1 89 383 ARG B O 1
ATOM 8579 N N . ALA B 1 384 ? 7.254 -5.906 17.203 1 92.31 384 ALA B N 1
ATOM 8580 C CA . ALA B 1 384 ? 6.16 -4.969 16.938 1 92.31 384 ALA B CA 1
ATOM 8581 C C . ALA B 1 384 ? 5.281 -4.801 18.188 1 92.31 384 ALA B C 1
ATOM 8583 O O . ALA B 1 384 ? 4.941 -3.68 18.562 1 92.31 384 ALA B O 1
ATOM 8584 N N . LEU B 1 385 ? 5.008 -5.926 18.891 1 92.81 385 LEU B N 1
ATOM 8585 C CA . LEU B 1 385 ? 4.145 -5.895 20.078 1 92.81 385 LEU B CA 1
ATOM 8586 C C . LEU B 1 385 ? 4.883 -5.309 21.266 1 92.81 385 LEU B C 1
ATOM 8588 O O . LEU B 1 385 ? 4.273 -4.656 22.125 1 92.81 385 LEU B O 1
ATOM 8592 N N . ALA B 1 386 ? 6.191 -5.547 21.297 1 93.56 386 ALA B N 1
ATOM 8593 C CA . ALA B 1 386 ? 6.98 -4.941 22.375 1 93.56 386 ALA B CA 1
ATOM 8594 C C . ALA B 1 386 ? 6.91 -3.42 22.312 1 93.56 386 ALA B C 1
ATOM 8596 O O . ALA B 1 386 ? 6.688 -2.762 23.328 1 93.56 386 ALA B O 1
ATOM 8597 N N . TYR B 1 387 ? 7.109 -2.867 21.156 1 94.44 387 TYR B N 1
ATOM 8598 C CA . TYR B 1 387 ? 7.055 -1.417 21.016 1 94.44 387 TYR B CA 1
ATOM 8599 C C . TYR B 1 387 ? 5.629 -0.903 21.172 1 94.44 387 TYR B C 1
ATOM 8601 O O . TYR B 1 387 ? 5.418 0.215 21.641 1 94.44 387 TYR B O 1
ATOM 8609 N N . PHE B 1 388 ? 4.668 -1.685 20.703 1 94.06 388 PHE B N 1
ATOM 8610 C CA . PHE B 1 388 ? 3.27 -1.357 20.953 1 94.06 388 PHE B CA 1
ATOM 8611 C C . PHE B 1 388 ? 3.004 -1.238 22.453 1 94.06 388 PHE B C 1
ATOM 8613 O O . PHE B 1 388 ? 2.322 -0.312 22.891 1 94.06 388 PHE B O 1
ATOM 8620 N N . GLY B 1 389 ? 3.596 -2.199 23.234 1 93.06 389 GLY B N 1
ATOM 8621 C CA . GLY B 1 389 ? 3.504 -2.143 24.688 1 93.06 389 GLY B CA 1
ATOM 8622 C C . GLY B 1 389 ? 4.199 -0.932 25.281 1 93.06 389 GLY B C 1
ATOM 8623 O O . GLY B 1 389 ? 3.662 -0.284 26.188 1 93.06 389 GLY B O 1
ATOM 8624 N N . ASP B 1 390 ? 5.379 -0.522 24.781 1 91.31 390 ASP B N 1
ATOM 8625 C CA . ASP B 1 390 ? 6.117 0.652 25.234 1 91.31 390 ASP B CA 1
ATOM 8626 C C . ASP B 1 390 ? 5.312 1.93 25 1 91.31 390 ASP B C 1
ATOM 8628 O O . ASP B 1 390 ? 5.309 2.828 25.844 1 91.31 390 ASP B O 1
ATOM 8632 N N . MET B 1 391 ? 4.703 1.968 23.812 1 90.56 391 MET B N 1
ATOM 8633 C CA . MET B 1 391 ? 3.887 3.127 23.469 1 90.56 391 MET B CA 1
ATOM 8634 C C . MET B 1 391 ? 2.775 3.338 24.484 1 90.56 391 MET B C 1
ATOM 8636 O O . MET B 1 391 ? 2.566 4.457 24.969 1 90.56 391 MET B O 1
ATOM 8640 N N . LYS B 1 392 ? 2.156 2.266 24.891 1 86.56 392 LYS B N 1
ATOM 8641 C CA . LYS B 1 392 ? 1.062 2.342 25.859 1 86.56 392 LYS B CA 1
ATOM 8642 C C . LYS B 1 392 ? 1.58 2.715 27.25 1 86.56 392 LYS B C 1
ATOM 8644 O O . LYS B 1 392 ? 0.914 3.441 27.984 1 86.56 392 LYS B O 1
ATOM 8649 N N . THR B 1 393 ? 2.76 2.271 27.516 1 87.19 393 THR B N 1
ATOM 8650 C CA . THR B 1 393 ? 3.334 2.523 28.844 1 87.19 393 THR B CA 1
ATOM 8651 C C . THR B 1 393 ? 3.615 4.012 29.031 1 87.19 393 THR B C 1
ATOM 8653 O O . THR B 1 393 ? 3.512 4.531 30.141 1 87.19 393 THR B O 1
ATOM 8656 N N . ILE B 1 394 ? 3.969 4.707 27.984 1 81.44 394 ILE B N 1
ATOM 8657 C CA . ILE B 1 394 ? 4.277 6.129 28.094 1 81.44 394 ILE B CA 1
ATOM 8658 C C . ILE B 1 394 ? 2.998 6.949 27.953 1 81.44 394 ILE B C 1
ATOM 8660 O O . ILE B 1 394 ? 3.039 8.18 27.953 1 81.44 394 ILE B O 1
ATOM 8664 N N . GLY B 1 395 ? 1.817 6.277 27.812 1 77.56 395 GLY B N 1
ATOM 8665 C CA . GLY B 1 395 ? 0.534 6.957 27.875 1 77.56 395 GLY B CA 1
ATOM 8666 C C . GLY B 1 395 ? -0.016 7.32 26.5 1 77.56 395 GLY B C 1
ATOM 8667 O O . GLY B 1 395 ? -0.988 8.07 26.406 1 77.56 395 GLY B O 1
ATOM 8668 N N . LEU B 1 396 ? 0.622 6.93 25.406 1 83.75 396 LEU B N 1
ATOM 8669 C CA . LEU B 1 396 ? 0.114 7.207 24.062 1 83.75 396 LEU B CA 1
ATOM 8670 C C . LEU B 1 396 ? -1.021 6.254 23.703 1 83.75 396 LEU B C 1
ATOM 8672 O O . LEU B 1 396 ? -0.973 5.07 24.047 1 83.75 396 LEU B O 1
ATOM 8676 N N . VAL B 1 397 ? -2.08 6.766 23.125 1 83.94 397 VAL B N 1
ATOM 8677 C CA . VAL B 1 397 ? -3.215 5.953 22.703 1 83.94 397 VAL B CA 1
ATOM 8678 C C . VAL B 1 397 ? -3.061 5.57 21.234 1 83.94 397 VAL B C 1
ATOM 8680 O O . VAL B 1 397 ? -2.887 6.441 20.375 1 83.94 397 VAL B O 1
ATOM 8683 N N . PRO B 1 398 ? -3.07 4.242 21.016 1 86.06 398 PRO B N 1
ATOM 8684 C CA . PRO B 1 398 ? -2.938 3.807 19.625 1 86.06 398 PRO B CA 1
ATOM 8685 C C . PRO B 1 398 ? -4.117 4.238 18.75 1 86.06 398 PRO B C 1
ATOM 8687 O O . PRO B 1 398 ? -5.25 4.312 19.234 1 86.06 398 PRO B O 1
ATOM 8690 N N . ASP B 1 399 ? -3.793 4.578 17.547 1 83.38 399 ASP B N 1
ATOM 8691 C CA . ASP B 1 399 ? -4.852 4.922 16.609 1 83.38 399 ASP B CA 1
ATOM 8692 C C . ASP B 1 399 ? -5.145 3.76 15.656 1 83.38 399 ASP B C 1
ATOM 8694 O O . ASP B 1 399 ? -4.633 2.654 15.844 1 83.38 399 ASP B O 1
ATOM 8698 N N . ASN B 1 400 ? -6.031 4.031 14.68 1 83.12 400 ASN B N 1
ATOM 8699 C CA . ASN B 1 400 ? -6.457 3.014 13.727 1 83.12 400 ASN B CA 1
ATOM 8700 C C . ASN B 1 400 ? -5.289 2.516 12.875 1 83.12 400 ASN B C 1
ATOM 8702 O O . ASN B 1 400 ? -5.23 1.335 12.531 1 83.12 400 ASN B O 1
ATOM 8706 N N . VAL B 1 401 ? -4.395 3.414 12.57 1 86.44 401 VAL B N 1
ATOM 8707 C CA . VAL B 1 401 ? -3.277 3.08 11.688 1 86.44 401 VAL B CA 1
ATOM 8708 C C . VAL B 1 401 ? -2.359 2.072 12.375 1 86.44 401 VAL B C 1
ATOM 8710 O O . VAL B 1 401 ? -1.928 1.095 11.766 1 86.44 401 VAL B O 1
ATOM 8713 N N . ILE B 1 402 ? -2.111 2.273 13.68 1 91.56 402 ILE B N 1
ATOM 8714 C CA . ILE B 1 402 ? -1.218 1.396 14.43 1 91.56 402 ILE B CA 1
ATOM 8715 C C . ILE B 1 402 ? -1.839 0.006 14.547 1 91.56 402 ILE B C 1
ATOM 8717 O O . ILE B 1 402 ? -1.164 -1.003 14.328 1 91.56 402 ILE B O 1
ATOM 8721 N N . TYR B 1 403 ? -3.109 -0.058 14.891 1 91.81 403 TYR B N 1
ATOM 8722 C CA . TYR B 1 403 ? -3.789 -1.347 14.969 1 91.81 403 TYR B CA 1
ATOM 8723 C C . TYR B 1 403 ? -3.785 -2.049 13.617 1 91.81 403 TYR B C 1
ATOM 8725 O O . TYR B 1 403 ? -3.557 -3.258 13.539 1 91.81 403 TYR B O 1
ATOM 8733 N N . THR B 1 404 ? -4.02 -1.291 12.547 1 90.81 404 THR B N 1
ATOM 8734 C CA . THR B 1 404 ? -4.047 -1.875 11.211 1 90.81 404 THR B CA 1
ATOM 8735 C C . THR B 1 404 ? -2.672 -2.42 10.828 1 90.81 404 THR B C 1
ATOM 8737 O O . THR B 1 404 ? -2.572 -3.447 10.156 1 90.81 404 THR B O 1
ATOM 8740 N N . MET B 1 405 ? -1.634 -1.728 11.242 1 92.88 405 MET B N 1
ATOM 8741 C CA . MET B 1 405 ? -0.28 -2.203 10.977 1 92.88 405 MET B CA 1
ATOM 8742 C C . MET B 1 405 ? -0.036 -3.551 11.648 1 92.88 405 MET B C 1
ATOM 8744 O O . MET B 1 405 ? 0.536 -4.457 11.039 1 92.88 405 MET B O 1
ATOM 8748 N N . LEU B 1 406 ? -0.458 -3.662 12.883 1 94.31 406 LEU B N 1
ATOM 8749 C CA . LEU B 1 406 ? -0.281 -4.902 13.633 1 94.31 406 LEU B CA 1
ATOM 8750 C C . LEU B 1 406 ? -1.115 -6.027 13.023 1 94.31 406 LEU B C 1
ATOM 8752 O O . LEU B 1 406 ? -0.628 -7.148 12.852 1 94.31 406 LEU B O 1
ATOM 8756 N N . ILE B 1 407 ? -2.346 -5.691 12.648 1 94.19 407 ILE B N 1
ATOM 8757 C CA . ILE B 1 407 ? -3.238 -6.66 12.023 1 94.19 407 ILE B CA 1
ATOM 8758 C C . ILE B 1 407 ? -2.641 -7.133 10.703 1 94.19 407 ILE B C 1
ATOM 8760 O O . ILE B 1 407 ? -2.627 -8.328 10.414 1 94.19 407 ILE B O 1
ATOM 8764 N N . SER B 1 408 ? -2.111 -6.227 9.914 1 90.75 408 SER B N 1
ATOM 8765 C CA . SER B 1 408 ? -1.477 -6.57 8.641 1 90.75 408 SER B CA 1
ATOM 8766 C C . SER B 1 408 ? -0.271 -7.48 8.852 1 90.75 408 SER B C 1
ATOM 8768 O O . SER B 1 408 ? -0.042 -8.406 8.078 1 90.75 408 SER B O 1
ATOM 8770 N N . GLY B 1 409 ? 0.505 -7.203 9.914 1 86.38 409 GLY B N 1
ATOM 8771 C CA . GLY B 1 409 ? 1.642 -8.055 10.227 1 86.38 409 GLY B CA 1
ATOM 8772 C C . GLY B 1 409 ? 1.247 -9.484 10.539 1 86.38 409 GLY B C 1
ATOM 8773 O O . GLY B 1 409 ? 1.882 -10.43 10.055 1 86.38 409 GLY B O 1
ATOM 8774 N N . PHE B 1 410 ? 0.149 -9.68 11.273 1 87.31 410 PHE B N 1
ATOM 8775 C CA . PHE B 1 410 ? -0.34 -11.008 11.609 1 87.31 410 PHE B CA 1
ATOM 8776 C C . PHE B 1 410 ? -0.839 -11.734 10.367 1 87.31 410 PHE B C 1
ATOM 8778 O O . PHE B 1 410 ? -0.58 -12.922 10.188 1 87.31 410 PHE B O 1
ATOM 8785 N N . CYS B 1 411 ? -1.524 -11 9.477 1 84.75 411 CYS B N 1
ATOM 8786 C CA . CYS B 1 411 ? -2.041 -11.609 8.258 1 84.75 411 CYS B CA 1
ATOM 8787 C C . CYS B 1 411 ? -0.904 -12.031 7.332 1 84.75 411 CYS B C 1
ATOM 8789 O O . CYS B 1 411 ? -0.988 -13.062 6.672 1 84.75 411 CYS B O 1
ATOM 8791 N N . ARG B 1 412 ? 0.099 -11.297 7.312 1 78.19 412 ARG B N 1
ATOM 8792 C CA . ARG B 1 412 ? 1.238 -11.562 6.441 1 78.19 412 ARG B CA 1
ATOM 8793 C C . ARG B 1 412 ? 1.929 -12.867 6.816 1 78.19 412 ARG B C 1
ATOM 8795 O O . ARG B 1 412 ? 2.436 -13.586 5.949 1 78.19 412 ARG B O 1
ATOM 8802 N N . ILE B 1 413 ? 1.938 -13.195 8.148 1 76.19 413 ILE B N 1
ATOM 8803 C CA . ILE B 1 413 ? 2.631 -14.406 8.578 1 76.19 413 ILE B CA 1
ATOM 8804 C C . ILE B 1 413 ? 1.618 -15.523 8.797 1 76.19 413 ILE B C 1
ATOM 8806 O O . ILE B 1 413 ? 1.947 -16.562 9.383 1 76.19 413 ILE B O 1
ATOM 8810 N N . GLY B 1 414 ? 0.306 -15.25 8.414 1 75.5 414 GLY B N 1
ATOM 8811 C CA . GLY B 1 414 ? -0.7 -16.297 8.398 1 75.5 414 GLY B CA 1
ATOM 8812 C C . GLY B 1 414 ? -1.352 -16.516 9.75 1 75.5 414 GLY B C 1
ATOM 8813 O O . GLY B 1 414 ? -1.967 -17.562 9.984 1 75.5 414 GLY B O 1
ATOM 8814 N N . LEU B 1 415 ? -1.13 -15.711 10.734 1 82.44 415 LEU B N 1
ATOM 8815 C CA . LEU B 1 415 ? -1.762 -15.812 12.047 1 82.44 415 LEU B CA 1
ATOM 8816 C C . LEU B 1 415 ? -3.076 -15.039 12.078 1 82.44 415 LEU B C 1
ATOM 8818 O O . LEU B 1 415 ? -3.176 -14.008 12.742 1 82.44 415 LEU B O 1
ATOM 8822 N N . ILE B 1 416 ? -4.059 -15.539 11.406 1 82.56 416 ILE B N 1
ATOM 8823 C CA . ILE B 1 416 ? -5.336 -14.867 11.203 1 82.56 416 ILE B CA 1
ATOM 8824 C C . ILE B 1 416 ? -6.074 -14.75 12.531 1 82.56 416 ILE B C 1
ATOM 8826 O O . ILE B 1 416 ? -6.746 -13.75 12.789 1 82.56 416 ILE B O 1
ATOM 8830 N N . THR B 1 417 ? -5.961 -15.766 13.375 1 83.62 417 THR B N 1
ATOM 8831 C CA . THR B 1 417 ? -6.629 -15.727 14.672 1 83.62 417 THR B CA 1
ATOM 8832 C C . THR B 1 417 ? -6.109 -14.562 15.516 1 83.62 417 THR B C 1
ATOM 8834 O O . THR B 1 417 ? -6.891 -13.867 16.172 1 83.62 417 THR B O 1
ATOM 8837 N N . GLU B 1 418 ? -4.785 -14.398 15.477 1 87.62 418 GLU B N 1
ATOM 8838 C CA . GLU B 1 418 ? -4.195 -13.281 16.203 1 87.62 418 GLU B CA 1
ATOM 8839 C C . GLU B 1 418 ? -4.629 -11.945 15.609 1 87.62 418 GLU B C 1
ATOM 8841 O O . GLU B 1 418 ? -4.809 -10.961 16.328 1 87.62 418 GLU B O 1
ATOM 8846 N N . ALA B 1 419 ? -4.754 -11.883 14.281 1 90.75 419 ALA B N 1
ATOM 8847 C CA . ALA B 1 419 ? -5.223 -10.672 13.609 1 90.75 419 ALA B CA 1
ATOM 8848 C C . ALA B 1 419 ? -6.637 -10.305 14.062 1 90.75 419 ALA B C 1
ATOM 8850 O O . ALA B 1 419 ? -6.934 -9.133 14.305 1 90.75 419 ALA B O 1
ATOM 8851 N N . LEU B 1 420 ? -7.488 -11.289 14.242 1 89.06 420 LEU B N 1
ATOM 8852 C CA . LEU B 1 420 ? -8.867 -11.055 14.672 1 89.06 420 LEU B CA 1
ATOM 8853 C C . LEU B 1 420 ? -8.914 -10.633 16.141 1 89.06 420 LEU B C 1
ATOM 8855 O O . LEU B 1 420 ? -9.734 -9.789 16.516 1 89.06 420 LEU B O 1
ATOM 8859 N N . LYS B 1 421 ? -8.023 -11.234 16.938 1 91.19 421 LYS B N 1
ATOM 8860 C CA . LYS B 1 421 ? -7.949 -10.812 18.328 1 91.19 421 LYS B CA 1
ATOM 8861 C C . LYS B 1 421 ? -7.527 -9.352 18.438 1 91.19 421 LYS B C 1
ATOM 8863 O O . LYS B 1 421 ? -8.047 -8.609 19.266 1 91.19 421 LYS B O 1
ATOM 8868 N N . MET B 1 422 ? -6.543 -9.023 17.609 1 92.75 422 MET B N 1
ATOM 8869 C CA . MET B 1 422 ? -6.074 -7.645 17.594 1 92.75 422 MET B CA 1
ATOM 8870 C C . MET B 1 422 ? -7.184 -6.695 17.156 1 92.75 422 MET B C 1
ATOM 8872 O O . MET B 1 422 ? -7.305 -5.586 17.688 1 92.75 422 MET B O 1
ATOM 8876 N N . ARG B 1 423 ? -7.918 -7.059 16.172 1 91.75 423 ARG B N 1
ATOM 8877 C CA . ARG B 1 423 ? -9.07 -6.277 15.742 1 91.75 423 ARG B CA 1
ATOM 8878 C C . ARG B 1 423 ? -10.07 -6.102 16.875 1 91.75 423 ARG B C 1
ATOM 8880 O O . ARG B 1 423 ? -10.625 -5.016 17.062 1 91.75 423 ARG B O 1
ATOM 8887 N N . ASP B 1 424 ? -10.344 -7.152 17.656 1 91 424 ASP B N 1
ATOM 8888 C CA . ASP B 1 424 ? -11.266 -7.066 18.797 1 91 424 ASP B CA 1
ATOM 8889 C C . ASP B 1 424 ? -10.734 -6.102 19.859 1 91 424 ASP B C 1
ATOM 8891 O O . ASP B 1 424 ? -11.508 -5.344 20.453 1 91 424 ASP B O 1
ATOM 8895 N N . GLU B 1 425 ? -9.422 -6.156 20.047 1 90.56 425 GLU B N 1
ATOM 8896 C CA . GLU B 1 425 ? -8.82 -5.207 20.969 1 90.56 425 GLU B CA 1
ATOM 8897 C C . GLU B 1 425 ? -9.016 -3.77 20.5 1 90.56 425 GLU B C 1
ATOM 8899 O O . GLU B 1 425 ? -9.266 -2.871 21.297 1 90.56 425 GLU B O 1
ATOM 8904 N N . MET B 1 426 ? -8.852 -3.588 19.234 1 89.19 426 MET B N 1
ATOM 8905 C CA . MET B 1 426 ? -9.062 -2.281 18.609 1 89.19 426 MET B CA 1
ATOM 8906 C C . MET B 1 426 ? -10.461 -1.756 18.922 1 89.19 426 MET B C 1
ATOM 8908 O O . MET B 1 426 ? -10.617 -0.605 19.328 1 89.19 426 MET B O 1
ATOM 8912 N N . VAL B 1 427 ? -11.422 -2.574 18.797 1 84.94 427 VAL B N 1
ATOM 8913 C CA . VAL B 1 427 ? -12.812 -2.201 19 1 84.94 427 VAL B CA 1
ATOM 8914 C C . VAL B 1 427 ? -13.062 -1.949 20.5 1 84.94 427 VAL B C 1
ATOM 8916 O O . VAL B 1 427 ? -13.758 -1.004 20.859 1 84.94 427 VAL B O 1
ATOM 8919 N N . ASP B 1 428 ? -12.445 -2.729 21.312 1 85.44 428 ASP B N 1
ATOM 8920 C CA . ASP B 1 428 ? -12.617 -2.586 22.75 1 85.44 428 ASP B CA 1
ATOM 8921 C C . ASP B 1 428 ? -12.055 -1.254 23.25 1 85.44 428 ASP B C 1
ATOM 8923 O O . ASP B 1 428 ? -12.555 -0.677 24.219 1 85.44 428 ASP B O 1
ATOM 8927 N N . HIS B 1 429 ? -11.086 -0.733 22.531 1 82.69 429 HIS B N 1
ATOM 8928 C CA . HIS B 1 429 ? -10.445 0.513 22.938 1 82.69 429 HIS B CA 1
ATOM 8929 C C . HIS B 1 429 ? -11.133 1.717 22.297 1 82.69 429 HIS B C 1
ATOM 8931 O O . HIS B 1 429 ? -10.656 2.848 22.422 1 82.69 429 HIS B O 1
ATOM 8937 N N . GLY B 1 430 ? -12.227 1.414 21.594 1 77.06 430 GLY B N 1
ATOM 8938 C CA . GLY B 1 430 ? -13.047 2.504 21.078 1 77.06 430 GLY B CA 1
ATOM 8939 C C . GLY B 1 430 ? -12.664 2.926 19.672 1 77.06 430 GLY B C 1
ATOM 8940 O O . GLY B 1 430 ? -13.164 3.93 19.156 1 77.06 430 GLY B O 1
ATOM 8941 N N . CYS B 1 431 ? -11.711 2.199 19.125 1 81.19 431 CYS B N 1
ATOM 8942 C CA . CYS B 1 431 ? -11.312 2.496 17.766 1 81.19 431 CYS B CA 1
ATOM 8943 C C . CYS B 1 431 ? -12.094 1.651 16.766 1 81.19 431 CYS B C 1
ATOM 8945 O O . CYS B 1 431 ? -12.094 0.422 16.844 1 81.19 431 CYS B O 1
ATOM 8947 N N . LEU B 1 432 ? -12.797 2.264 15.883 1 77.56 432 LEU B N 1
ATOM 8948 C CA . LEU B 1 432 ? -13.539 1.52 14.875 1 77.56 432 LEU B CA 1
ATOM 8949 C C . LEU B 1 432 ? -12.641 1.144 13.703 1 77.56 432 LEU B C 1
ATOM 8951 O O . LEU B 1 432 ? -11.984 2.008 13.117 1 77.56 432 LEU B O 1
ATOM 8955 N N . PRO B 1 433 ? -12.602 -0.184 13.477 1 83 433 PRO B N 1
ATOM 8956 C CA . PRO B 1 433 ? -11.82 -0.566 12.297 1 83 433 PRO B CA 1
ATOM 8957 C C . PRO B 1 433 ? -12.344 0.067 11.016 1 83 433 PRO B C 1
ATOM 8959 O O . PRO B 1 433 ? -13.555 0.179 10.828 1 83 433 PRO B O 1
ATOM 8962 N N . ASP B 1 434 ? -11.461 0.545 10.281 1 80.19 434 ASP B N 1
ATOM 8963 C CA . ASP B 1 434 ? -11.852 1.141 9.008 1 80.19 434 ASP B CA 1
ATOM 8964 C C . ASP B 1 434 ? -11.883 0.093 7.895 1 80.19 434 ASP B C 1
ATOM 8966 O O . ASP B 1 434 ? -11.672 -1.094 8.148 1 80.19 434 ASP B O 1
ATOM 8970 N N . ILE B 1 435 ? -12.203 0.533 6.695 1 82.19 435 ILE B N 1
ATOM 8971 C CA . ILE B 1 435 ? -12.375 -0.354 5.547 1 82.19 435 ILE B CA 1
ATOM 8972 C C . ILE B 1 435 ? -11.047 -1.018 5.207 1 82.19 435 ILE B C 1
ATOM 8974 O O . ILE B 1 435 ? -11.016 -2.172 4.773 1 82.19 435 ILE B O 1
ATOM 8978 N N . VAL B 1 436 ? -9.906 -0.342 5.391 1 82.5 436 VAL B N 1
ATOM 8979 C CA . VAL B 1 436 ? -8.586 -0.885 5.086 1 82.5 436 VAL B CA 1
ATOM 8980 C C . VAL B 1 436 ? -8.289 -2.059 6.016 1 82.5 436 VAL B C 1
ATOM 8982 O O . VAL B 1 436 ? -7.738 -3.076 5.586 1 82.5 436 VAL B O 1
ATOM 8985 N N . THR B 1 437 ? -8.695 -1.894 7.281 1 88.06 437 THR B N 1
ATOM 8986 C CA . THR B 1 437 ? -8.492 -2.961 8.25 1 88.06 437 THR B CA 1
ATOM 8987 C C . THR B 1 437 ? -9.297 -4.199 7.871 1 88.06 437 THR B C 1
ATOM 8989 O O . THR B 1 437 ? -8.766 -5.316 7.879 1 88.06 437 THR B O 1
ATOM 8992 N N . TYR B 1 438 ? -10.531 -4.012 7.547 1 89.19 438 TYR B N 1
ATOM 8993 C CA . TYR B 1 438 ? -11.367 -5.141 7.152 1 89.19 438 TYR B CA 1
ATOM 8994 C C . TYR B 1 438 ? -10.836 -5.797 5.883 1 89.19 438 TYR B C 1
ATOM 8996 O O . TYR B 1 438 ? -10.766 -7.027 5.793 1 89.19 438 TYR B O 1
ATOM 9004 N N . ASN B 1 439 ? -10.438 -5.02 4.93 1 88.06 439 ASN B N 1
ATOM 9005 C CA . ASN B 1 439 ? -9.898 -5.566 3.688 1 88.06 439 ASN B CA 1
ATOM 9006 C C . ASN B 1 439 ? -8.609 -6.348 3.93 1 88.06 439 ASN B C 1
ATOM 9008 O O . ASN B 1 439 ? -8.359 -7.359 3.275 1 88.06 439 ASN B O 1
ATOM 9012 N N . THR B 1 440 ? -7.812 -5.84 4.785 1 90.69 440 THR B N 1
ATOM 9013 C CA . THR B 1 440 ? -6.57 -6.527 5.125 1 90.69 440 THR B CA 1
ATOM 9014 C C . THR B 1 440 ? -6.859 -7.906 5.711 1 90.69 440 THR B C 1
ATOM 9016 O O . THR B 1 440 ? -6.215 -8.891 5.336 1 90.69 440 THR B O 1
ATOM 9019 N N . ILE B 1 441 ? -7.816 -7.984 6.586 1 92.5 441 ILE B N 1
ATOM 9020 C CA . ILE B 1 441 ? -8.164 -9.258 7.215 1 92.5 441 ILE B CA 1
ATOM 9021 C C . ILE B 1 441 ? -8.812 -10.18 6.188 1 92.5 441 ILE B C 1
ATOM 9023 O O . ILE B 1 441 ? -8.508 -11.375 6.129 1 92.5 441 ILE B O 1
ATOM 9027 N N . LEU B 1 442 ? -9.68 -9.617 5.367 1 92.38 442 LEU B N 1
ATOM 9028 C CA . LEU B 1 442 ? -10.344 -10.398 4.336 1 92.38 442 LEU B CA 1
ATOM 9029 C C . LEU B 1 442 ? -9.328 -11 3.363 1 92.38 442 LEU B C 1
ATOM 9031 O O . LEU B 1 442 ? -9.453 -12.156 2.963 1 92.38 442 LEU B O 1
ATOM 9035 N N . ASN B 1 443 ? -8.352 -10.188 3 1 88.38 443 ASN B N 1
ATOM 9036 C CA . ASN B 1 443 ? -7.309 -10.688 2.111 1 88.38 443 ASN B CA 1
ATOM 9037 C C . ASN B 1 443 ? -6.543 -11.852 2.74 1 88.38 443 ASN B C 1
ATOM 9039 O O . ASN B 1 443 ? -6.23 -12.828 2.064 1 88.38 443 ASN B O 1
ATOM 9043 N N . GLY B 1 444 ? -6.258 -11.664 4.02 1 84.06 444 GLY B N 1
ATOM 9044 C CA . GLY B 1 444 ? -5.582 -12.742 4.719 1 84.06 444 GLY B CA 1
ATOM 9045 C C . GLY B 1 444 ? -6.406 -14.016 4.789 1 84.06 444 GLY B C 1
ATOM 9046 O O . GLY B 1 444 ? -5.887 -15.109 4.555 1 84.06 444 GLY B O 1
ATOM 9047 N N . ILE B 1 445 ? -7.703 -13.914 5 1 85.94 445 ILE B N 1
ATOM 9048 C CA . ILE B 1 445 ? -8.609 -15.047 5.141 1 85.94 445 ILE B CA 1
ATOM 9049 C C . ILE B 1 445 ? -8.797 -15.734 3.785 1 85.94 445 ILE B C 1
ATOM 9051 O O . ILE B 1 445 ? -8.789 -16.969 3.699 1 85.94 445 ILE B O 1
ATOM 9055 N N . CYS B 1 446 ? -8.906 -14.938 2.729 1 84.94 446 CYS B N 1
ATOM 9056 C CA . CYS B 1 446 ? -9.117 -15.492 1.395 1 84.94 446 CYS B CA 1
ATOM 9057 C C . CYS B 1 446 ? -7.875 -16.203 0.89 1 84.94 446 CYS B C 1
ATOM 9059 O O . CYS B 1 446 ? -7.977 -17.219 0.188 1 84.94 446 CYS B O 1
ATOM 9061 N N . LYS B 1 447 ? -6.758 -15.688 1.221 1 77.81 447 LYS B N 1
ATOM 9062 C CA . LYS B 1 447 ? -5.516 -16.344 0.833 1 77.81 447 LYS B CA 1
ATOM 9063 C C . LYS B 1 447 ? -5.422 -17.734 1.449 1 77.81 447 LYS B C 1
ATOM 9065 O O . LYS B 1 447 ? -4.832 -18.641 0.858 1 77.81 447 LYS B O 1
ATOM 9070 N N . GLU B 1 448 ? -6.094 -17.828 2.607 1 74.81 448 GLU B N 1
ATOM 9071 C CA . GLU B 1 448 ? -6.094 -19.125 3.289 1 74.81 448 GLU B CA 1
ATOM 9072 C C . GLU B 1 448 ? -7.312 -19.953 2.902 1 74.81 448 GLU B C 1
ATOM 9074 O O . GLU B 1 448 ? -7.492 -21.062 3.391 1 74.81 448 GLU B O 1
ATOM 9079 N N . GLN B 1 449 ? -8.172 -19.344 2.049 1 78.81 449 GLN B N 1
ATOM 9080 C CA . GLN B 1 449 ? -9.375 -19.984 1.526 1 78.81 449 GLN B CA 1
ATOM 9081 C C . GLN B 1 449 ? -10.312 -20.406 2.654 1 78.81 449 GLN B C 1
ATOM 9083 O O . GLN B 1 449 ? -10.859 -21.516 2.637 1 78.81 449 GLN B O 1
ATOM 9088 N N . ARG B 1 450 ? -10.289 -19.688 3.705 1 80.56 450 ARG B N 1
ATOM 9089 C CA . ARG B 1 450 ? -11.273 -19.828 4.77 1 80.56 450 ARG B CA 1
ATOM 9090 C C . ARG B 1 450 ? -12.516 -18.984 4.469 1 80.56 450 ARG B C 1
ATOM 9092 O O . ARG B 1 450 ? -12.828 -18.047 5.195 1 80.56 450 ARG B O 1
ATOM 9099 N N . LEU B 1 451 ? -13.195 -19.375 3.496 1 83.25 451 LEU B N 1
ATOM 9100 C CA . LEU B 1 451 ? -14.211 -18.531 2.861 1 83.25 451 LEU B CA 1
ATOM 9101 C C . LEU B 1 451 ? -15.422 -18.375 3.773 1 83.25 451 LEU B C 1
ATOM 9103 O O . LEU B 1 451 ? -16.109 -17.344 3.711 1 83.25 451 LEU B O 1
ATOM 9107 N N . SER B 1 452 ? -15.641 -19.359 4.66 1 82 452 SER B N 1
ATOM 9108 C CA . SER B 1 452 ? -16.719 -19.203 5.633 1 82 452 SER B CA 1
ATOM 9109 C C . SER B 1 452 ? -16.422 -18.047 6.586 1 82 452 SER B C 1
ATOM 9111 O O . SER B 1 452 ? -17.328 -17.281 6.93 1 82 452 SER B O 1
ATOM 9113 N N . ASP B 1 453 ? -15.164 -17.953 7.008 1 82.75 453 ASP B N 1
ATOM 9114 C CA . ASP B 1 453 ? -14.75 -16.844 7.859 1 82.75 453 ASP B CA 1
ATOM 9115 C C . ASP B 1 453 ? -14.844 -15.516 7.113 1 82.75 453 ASP B C 1
ATOM 9117 O O . ASP B 1 453 ? -15.156 -14.477 7.707 1 82.75 453 ASP B O 1
ATOM 9121 N N . ALA B 1 454 ? -14.539 -15.555 5.828 1 89 454 ALA B N 1
ATOM 9122 C CA . ALA B 1 454 ? -14.625 -14.344 5.012 1 89 454 ALA B CA 1
ATOM 9123 C C . ALA B 1 454 ? -16.062 -13.836 4.945 1 89 454 ALA B C 1
ATOM 9125 O O . ALA B 1 454 ? -16.297 -12.625 5.027 1 89 454 ALA B O 1
ATOM 9126 N N . ASP B 1 455 ? -17.016 -14.773 4.883 1 89.38 455 ASP B N 1
ATOM 9127 C CA . ASP B 1 455 ? -18.438 -14.406 4.852 1 89.38 455 ASP B CA 1
ATOM 9128 C C . ASP B 1 455 ? -18.859 -13.773 6.172 1 89.38 455 ASP B C 1
ATOM 9130 O O . ASP B 1 455 ? -19.594 -12.773 6.18 1 89.38 455 ASP B O 1
ATOM 9134 N N . LYS B 1 456 ? -18.406 -14.367 7.207 1 89.81 456 LYS B N 1
ATOM 9135 C CA . LYS B 1 456 ? -18.75 -13.844 8.523 1 89.81 456 LYS B CA 1
ATOM 9136 C C . LYS B 1 456 ? -18.219 -12.43 8.711 1 89.81 456 LYS B C 1
ATOM 9138 O O . LYS B 1 456 ? -18.922 -11.547 9.219 1 89.81 456 LYS B O 1
ATOM 9143 N N . LEU B 1 457 ? -17 -12.25 8.32 1 90.75 457 L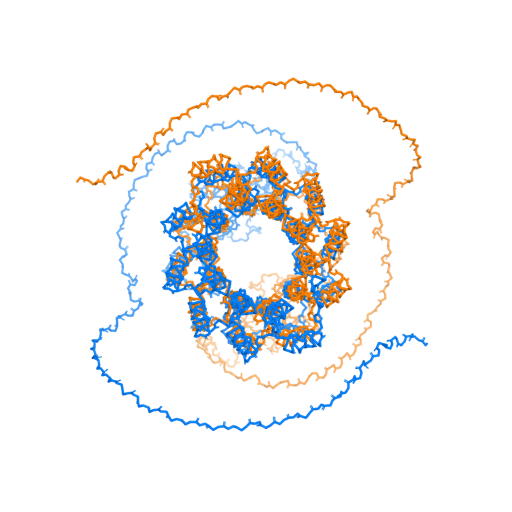EU B N 1
ATOM 9144 C CA . LEU B 1 457 ? -16.359 -10.945 8.484 1 90.75 457 LEU B CA 1
ATOM 9145 C C . LEU B 1 457 ? -17.031 -9.906 7.59 1 90.75 457 LEU B C 1
ATOM 9147 O O . LEU B 1 457 ? -17.172 -8.75 7.977 1 90.75 457 LEU B O 1
ATOM 9151 N N . PHE B 1 458 ? -17.375 -10.297 6.367 1 92.62 458 PHE B N 1
ATOM 9152 C CA . PHE B 1 458 ? -18.078 -9.414 5.445 1 92.62 458 PHE B CA 1
ATOM 9153 C C . PHE B 1 458 ? -19.406 -8.961 6.027 1 92.62 458 PHE B C 1
ATOM 9155 O O . PHE B 1 458 ? -19.75 -7.777 5.965 1 92.62 458 PHE B O 1
ATOM 9162 N N . HIS B 1 459 ? -20.109 -9.836 6.633 1 91.31 459 HIS B N 1
ATOM 9163 C CA . HIS B 1 459 ? -21.391 -9.508 7.238 1 91.31 459 HIS B CA 1
ATOM 9164 C C . HIS B 1 459 ? -21.219 -8.594 8.445 1 91.31 459 HIS B C 1
ATOM 9166 O O . HIS B 1 459 ? -22 -7.668 8.656 1 91.31 459 HIS B O 1
ATOM 9172 N N . GLU B 1 460 ? -20.203 -8.867 9.203 1 88.25 460 GLU B N 1
ATOM 9173 C CA . GLU B 1 460 ? -19.906 -8.008 10.336 1 88.25 460 GLU B CA 1
ATOM 9174 C C . GLU B 1 460 ? -19.609 -6.578 9.883 1 88.25 460 GLU B C 1
ATOM 9176 O O . GLU B 1 460 ? -20.078 -5.617 10.5 1 88.25 460 GLU B O 1
ATOM 9181 N N . MET B 1 461 ? -18.844 -6.484 8.883 1 87.75 461 MET B N 1
ATOM 9182 C CA . MET B 1 461 ? -18.484 -5.18 8.328 1 87.75 461 MET B CA 1
ATOM 9183 C C . MET B 1 461 ? -19.734 -4.402 7.93 1 87.75 461 MET B C 1
ATOM 9185 O O . MET B 1 461 ? -19.875 -3.227 8.273 1 87.75 461 MET B O 1
ATOM 9189 N N . VAL B 1 462 ? -20.641 -5.047 7.266 1 86.31 462 VAL B N 1
ATOM 9190 C CA . VAL B 1 462 ? -21.859 -4.41 6.777 1 86.31 462 VAL B CA 1
ATOM 9191 C C . VAL B 1 462 ? -22.781 -4.066 7.957 1 86.31 462 VAL B C 1
ATOM 9193 O O . VAL B 1 462 ? -23.406 -3.008 7.973 1 86.31 462 VAL B O 1
ATOM 9196 N N . GLU B 1 463 ? -22.797 -4.875 8.914 1 85.69 463 GLU B N 1
ATOM 9197 C CA . GLU B 1 463 ? -23.641 -4.648 10.086 1 85.69 463 GLU B CA 1
ATOM 9198 C C . GLU B 1 463 ? -23.172 -3.436 10.883 1 85.69 463 GLU B C 1
ATOM 9200 O O . GLU B 1 463 ? -23.969 -2.732 11.492 1 85.69 463 GLU B O 1
ATOM 9205 N N . ARG B 1 464 ? -21.938 -3.154 10.859 1 82.56 464 ARG B N 1
ATOM 9206 C CA . ARG B 1 464 ? -21.359 -2.02 11.578 1 82.56 464 ARG B CA 1
ATOM 9207 C C . ARG B 1 464 ? -21.5 -0.734 10.773 1 82.56 464 ARG B C 1
ATOM 9209 O O . ARG B 1 464 ? -21.031 0.327 11.203 1 82.56 464 ARG B O 1
ATOM 9216 N N . GLY B 1 465 ? -22.078 -0.883 9.578 1 78 465 GLY B N 1
ATOM 9217 C CA . GLY B 1 465 ? -22.359 0.292 8.773 1 78 465 GLY B CA 1
ATOM 9218 C C . GLY B 1 465 ? -21.203 0.702 7.883 1 78 465 GLY B C 1
ATOM 9219 O O . GLY B 1 465 ? -21.188 1.812 7.348 1 78 465 GLY B O 1
ATOM 9220 N N . ILE B 1 466 ? -20.219 -0.121 7.859 1 82.81 466 ILE B N 1
ATOM 9221 C CA . ILE B 1 466 ? -19.094 0.169 6.988 1 82.81 466 ILE B CA 1
ATOM 9222 C C . ILE B 1 466 ? -19.422 -0.268 5.559 1 82.81 466 ILE B C 1
ATOM 9224 O O . ILE B 1 466 ? -19.75 -1.43 5.32 1 82.81 466 ILE B O 1
ATOM 9228 N N . SER B 1 467 ? -19.375 0.622 4.633 1 79 467 SER B N 1
ATOM 9229 C CA . SER B 1 467 ? -19.656 0.306 3.236 1 79 467 SER B CA 1
ATOM 9230 C C . SER B 1 467 ? -18.5 -0.42 2.58 1 79 467 SER B C 1
ATOM 9232 O O . SER B 1 467 ? -17.359 0.074 2.592 1 79 467 SER B O 1
ATOM 9234 N N . PRO B 1 468 ? -18.797 -1.576 2.035 1 85.31 468 PRO B N 1
ATOM 9235 C CA . PRO B 1 468 ? -17.734 -2.256 1.295 1 85.31 468 PRO B CA 1
ATOM 9236 C C . PRO B 1 468 ? -17.266 -1.461 0.08 1 85.31 468 PRO B C 1
ATOM 9238 O O . PRO B 1 468 ? -18.062 -0.778 -0.565 1 85.31 468 PRO B O 1
ATOM 9241 N N . ASP B 1 469 ? -16.031 -1.555 -0.115 1 82 469 ASP B N 1
ATOM 9242 C CA . ASP B 1 469 ? -15.484 -0.861 -1.278 1 82 469 ASP B CA 1
ATOM 9243 C C . ASP B 1 469 ? -15.172 -1.843 -2.406 1 82 469 ASP B C 1
ATOM 9245 O O . ASP B 1 469 ? -15.531 -3.02 -2.33 1 82 469 ASP B O 1
ATOM 9249 N N . PHE B 1 470 ? -14.633 -1.365 -3.482 1 81.81 470 PHE B N 1
ATOM 9250 C CA . PHE B 1 470 ? -14.352 -2.201 -4.645 1 81.81 470 PHE B CA 1
ATOM 9251 C C . PHE B 1 470 ? -13.336 -3.279 -4.301 1 81.81 470 PHE B C 1
ATOM 9253 O O . PHE B 1 470 ? -13.422 -4.406 -4.789 1 81.81 470 PHE B O 1
ATOM 9260 N N . CYS B 1 471 ? -12.328 -2.953 -3.445 1 82.25 471 CYS B N 1
ATOM 9261 C CA . CYS B 1 471 ? -11.312 -3.922 -3.047 1 82.25 471 CYS B CA 1
ATOM 9262 C C . CYS B 1 471 ? -11.93 -5.066 -2.252 1 82.25 471 CYS B C 1
ATOM 9264 O O . CYS B 1 471 ? -11.5 -6.215 -2.373 1 82.25 471 CYS B O 1
ATOM 9266 N N . THR B 1 472 ? -12.922 -4.691 -1.391 1 89.75 472 THR B N 1
ATOM 9267 C CA . THR B 1 472 ? -13.617 -5.715 -0.617 1 89.75 472 THR B CA 1
ATOM 9268 C C . THR B 1 472 ? -14.242 -6.758 -1.539 1 89.75 472 THR B C 1
ATOM 9270 O O . THR B 1 472 ? -14.031 -7.961 -1.356 1 89.75 472 THR B O 1
ATOM 9273 N N . PHE B 1 473 ? -14.961 -6.266 -2.488 1 90.75 473 PHE B N 1
ATOM 9274 C CA . PHE B 1 473 ? -15.641 -7.16 -3.416 1 90.75 473 PHE B CA 1
ATOM 9275 C C . PHE B 1 473 ? -14.633 -7.922 -4.27 1 90.75 473 PHE B C 1
ATOM 9277 O O . PHE B 1 473 ? -14.773 -9.133 -4.473 1 90.75 473 PHE B O 1
ATOM 9284 N N . THR B 1 474 ? -13.586 -7.207 -4.754 1 89.44 474 THR B N 1
ATOM 9285 C CA . THR B 1 474 ? -12.586 -7.848 -5.602 1 89.44 474 THR B CA 1
ATOM 9286 C C . THR B 1 474 ? -11.883 -8.977 -4.852 1 89.44 474 THR B C 1
ATOM 9288 O O . THR B 1 474 ? -11.664 -10.055 -5.406 1 89.44 474 THR B O 1
ATOM 9291 N N . THR B 1 475 ? -11.555 -8.742 -3.639 1 90.94 475 THR B N 1
ATOM 9292 C CA . THR B 1 475 ? -10.883 -9.734 -2.816 1 90.94 475 THR B CA 1
ATOM 9293 C C . THR B 1 475 ? -11.773 -10.961 -2.609 1 90.94 475 THR B C 1
ATOM 9295 O O . THR B 1 475 ? -11.305 -12.094 -2.73 1 90.94 475 THR B O 1
ATOM 9298 N N . LEU B 1 476 ? -13.023 -10.742 -2.293 1 92.81 476 LEU B N 1
ATOM 9299 C CA . LEU B 1 476 ? -13.953 -11.844 -2.055 1 92.81 476 LEU B CA 1
ATOM 9300 C C . LEU B 1 476 ? -14.211 -12.625 -3.34 1 92.81 476 LEU B C 1
ATOM 9302 O O . LEU B 1 476 ? -14.227 -13.859 -3.33 1 92.81 476 LEU B O 1
ATOM 9306 N N . ILE B 1 477 ? -14.398 -11.891 -4.418 1 93.44 477 ILE B N 1
ATOM 9307 C CA . ILE B 1 477 ? -14.648 -12.523 -5.707 1 93.44 477 ILE B CA 1
ATOM 9308 C C . ILE B 1 477 ? -13.453 -13.383 -6.102 1 93.44 477 ILE B C 1
ATOM 9310 O O . ILE B 1 477 ? -13.617 -14.531 -6.531 1 93.44 477 ILE B O 1
ATOM 9314 N N . ASP B 1 478 ? -12.25 -12.898 -5.902 1 90.25 478 ASP B N 1
ATOM 9315 C CA . ASP B 1 478 ? -11.031 -13.656 -6.199 1 90.25 478 ASP B CA 1
ATOM 9316 C C . ASP B 1 478 ? -10.938 -14.891 -5.312 1 90.25 478 ASP B C 1
ATOM 9318 O O . ASP B 1 478 ? -10.57 -15.977 -5.789 1 90.25 478 ASP B O 1
ATOM 9322 N N . GLY B 1 479 ? -11.242 -14.68 -4.051 1 86.06 479 GLY B N 1
ATOM 9323 C CA . GLY B 1 479 ? -11.211 -15.805 -3.133 1 86.06 479 GLY B CA 1
ATOM 9324 C C . GLY B 1 479 ? -12.18 -16.906 -3.512 1 86.06 479 GLY B C 1
ATOM 9325 O O . GLY B 1 479 ? -11.82 -18.094 -3.494 1 86.06 479 GLY B O 1
ATOM 9326 N N . TYR B 1 480 ? -13.352 -16.578 -3.941 1 87.88 480 TYR B N 1
ATOM 9327 C CA . TYR B 1 480 ? -14.367 -17.562 -4.297 1 87.88 480 TYR B CA 1
ATOM 9328 C C . TYR B 1 480 ? -14.023 -18.25 -5.613 1 87.88 480 TYR B C 1
ATOM 9330 O O . TYR B 1 480 ? -14.25 -19.453 -5.77 1 87.88 480 TYR B O 1
ATOM 9338 N N . CYS B 1 481 ? -13.461 -17.5 -6.508 1 86.69 481 CYS B N 1
ATOM 9339 C CA . CYS B 1 481 ? -13.047 -18.109 -7.77 1 86.69 481 CYS B CA 1
ATOM 9340 C C . CYS B 1 481 ? -11.922 -19.125 -7.547 1 86.69 481 CYS B C 1
ATOM 9342 O O . CYS B 1 481 ? -11.953 -20.219 -8.109 1 86.69 481 CYS B O 1
ATOM 9344 N N . LYS B 1 482 ? -11.008 -18.766 -6.727 1 81.12 482 LYS B N 1
ATOM 9345 C CA . LYS B 1 482 ? -9.906 -19.672 -6.426 1 81.12 482 LYS B CA 1
ATOM 9346 C C . LYS B 1 482 ? -10.391 -20.906 -5.668 1 81.12 482 LYS B C 1
ATOM 9348 O O . LYS B 1 482 ? -9.82 -21.984 -5.805 1 81.12 482 LYS B O 1
ATOM 9353 N N . GLY B 1 483 ? -11.477 -20.688 -4.906 1 75.62 483 GLY B N 1
ATOM 9354 C CA . GLY B 1 483 ? -12.062 -21.797 -4.172 1 75.62 483 GLY B CA 1
ATOM 9355 C C . GLY B 1 483 ? -13.023 -22.625 -5.008 1 75.62 483 GLY B C 1
ATOM 9356 O O . GLY B 1 483 ? -13.586 -23.609 -4.523 1 75.62 483 GLY B O 1
ATOM 9357 N N . GLY B 1 484 ? -13.203 -22.25 -6.293 1 77.62 484 GLY B N 1
ATOM 9358 C CA . GLY B 1 484 ? -14.07 -22.984 -7.195 1 77.62 484 GLY B CA 1
ATOM 9359 C C . GLY B 1 484 ? -15.539 -22.641 -7.043 1 77.62 484 GLY B C 1
ATOM 9360 O O . GLY B 1 484 ? -16.406 -23.312 -7.594 1 77.62 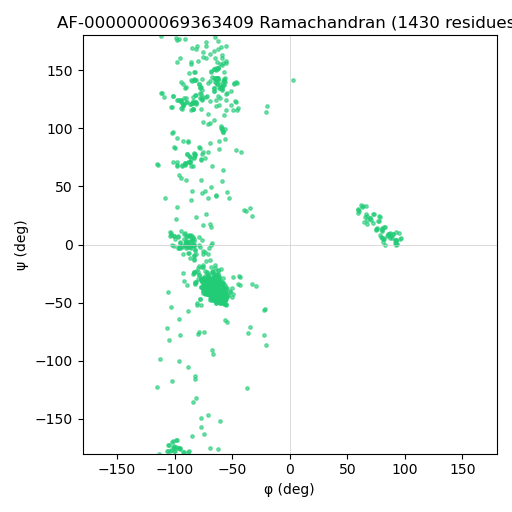484 GLY B O 1
ATOM 9361 N N . LEU B 1 485 ? -15.805 -21.672 -6.215 1 83.69 485 LEU B N 1
ATOM 9362 C CA . LEU B 1 485 ? -17.188 -21.234 -6 1 83.69 485 LEU B CA 1
ATOM 9363 C C . LEU B 1 485 ? -17.531 -20.062 -6.918 1 83.69 485 LEU B C 1
ATOM 9365 O O . LEU B 1 485 ? -17.797 -18.953 -6.441 1 83.69 485 LEU B O 1
ATOM 9369 N N . VAL B 1 486 ? -17.609 -20.266 -8.156 1 86.25 486 VAL B N 1
ATOM 9370 C CA . VAL B 1 486 ? -17.734 -19.219 -9.18 1 86.25 486 VAL B CA 1
ATOM 9371 C C . VAL B 1 486 ? -19.141 -18.609 -9.125 1 86.25 486 VAL B C 1
ATOM 9373 O O . VAL B 1 486 ? -19.297 -17.406 -9.32 1 86.25 486 VAL B O 1
ATOM 9376 N N . GLU B 1 487 ? -20.156 -19.453 -8.844 1 85.94 487 GLU B N 1
ATOM 9377 C CA . GLU B 1 487 ? -21.516 -18.922 -8.773 1 85.94 487 GLU B CA 1
ATOM 9378 C C . GLU B 1 487 ? -21.641 -17.891 -7.656 1 85.94 487 GLU B C 1
ATOM 9380 O O . GLU B 1 487 ? -22.312 -16.875 -7.824 1 85.94 487 GLU B O 1
ATOM 9385 N N . LYS B 1 488 ? -21.047 -18.25 -6.582 1 87.94 488 LYS B N 1
ATOM 9386 C CA . LYS B 1 488 ? -21.062 -17.281 -5.48 1 87.94 488 LYS B CA 1
ATOM 9387 C C . LYS B 1 488 ? -20.297 -16.016 -5.855 1 87.94 488 LYS B C 1
ATOM 9389 O O . LYS B 1 488 ? -20.703 -14.914 -5.469 1 87.94 488 LYS B O 1
ATOM 9394 N N . ALA B 1 489 ? -19.203 -16.141 -6.527 1 92.56 489 ALA B N 1
ATOM 9395 C CA . ALA B 1 489 ? -18.422 -15 -6.992 1 92.56 489 ALA B CA 1
ATOM 9396 C C . ALA B 1 489 ? -19.25 -14.117 -7.93 1 92.56 489 ALA B C 1
ATOM 9398 O O . ALA B 1 489 ? -19.188 -12.891 -7.84 1 92.56 489 ALA B O 1
ATOM 9399 N N . LEU B 1 490 ? -20.062 -14.719 -8.781 1 92.56 490 LEU B N 1
ATOM 9400 C CA . LEU B 1 490 ? -20.875 -13.977 -9.734 1 92.56 490 LEU B CA 1
ATOM 9401 C C . LEU B 1 490 ? -22 -13.234 -9.023 1 92.56 490 LEU B C 1
ATOM 9403 O O . LEU B 1 490 ? -22.344 -12.109 -9.406 1 92.56 490 LEU B O 1
ATOM 9407 N N . ARG B 1 491 ? -22.5 -13.867 -7.984 1 92.62 491 ARG B N 1
ATOM 9408 C CA . ARG B 1 491 ? -23.531 -13.188 -7.199 1 92.62 491 ARG B CA 1
ATOM 9409 C C . ARG B 1 491 ? -22.953 -11.953 -6.512 1 92.62 491 ARG B C 1
ATOM 9411 O O . ARG B 1 491 ? -23.609 -10.914 -6.438 1 92.62 491 ARG B O 1
ATOM 9418 N N . LEU B 1 492 ? -21.781 -12.117 -6.008 1 92.44 492 LEU B N 1
ATOM 9419 C CA . LEU B 1 492 ? -21.109 -10.984 -5.371 1 92.44 492 LEU B CA 1
ATOM 9420 C C . LEU B 1 492 ? -20.797 -9.898 -6.391 1 92.44 492 LEU B C 1
ATOM 9422 O O . LEU B 1 492 ? -20.844 -8.711 -6.07 1 92.44 492 LEU B O 1
ATOM 9426 N N . PHE B 1 493 ? -20.422 -10.297 -7.578 1 94.12 493 PHE B N 1
ATOM 9427 C CA . PHE B 1 493 ? -20.172 -9.359 -8.672 1 94.12 493 PHE B CA 1
ATOM 9428 C C . PHE B 1 493 ? -21.422 -8.539 -8.977 1 94.12 493 PHE B C 1
ATOM 9430 O O . PHE B 1 493 ? -21.328 -7.324 -9.172 1 94.12 493 PHE B O 1
ATOM 9437 N N . ASP B 1 494 ? -22.578 -9.156 -8.961 1 92.06 494 ASP B N 1
ATOM 9438 C CA . ASP B 1 494 ? -23.844 -8.453 -9.188 1 92.06 494 ASP B CA 1
ATOM 9439 C C . ASP B 1 494 ? -24.125 -7.469 -8.055 1 92.06 494 ASP B C 1
ATOM 9441 O O . ASP B 1 494 ? -24.609 -6.359 -8.297 1 92.06 494 ASP B O 1
ATOM 9445 N N . LYS B 1 495 ? -23.766 -7.891 -6.883 1 89.25 495 LYS B N 1
ATOM 9446 C CA . LYS B 1 495 ? -23.938 -7.004 -5.738 1 89.25 495 LYS B CA 1
ATOM 9447 C C . LYS B 1 495 ? -23.031 -5.785 -5.836 1 89.25 495 LYS B C 1
ATOM 9449 O O . LYS B 1 495 ? -23.422 -4.684 -5.438 1 89.25 495 LYS B O 1
ATOM 9454 N N . MET B 1 496 ? -21.828 -6.039 -6.277 1 89.25 496 MET B N 1
ATOM 9455 C CA . MET B 1 496 ? -20.875 -4.949 -6.496 1 89.25 496 MET B CA 1
ATOM 9456 C C . MET B 1 496 ? -21.453 -3.922 -7.469 1 89.25 496 MET B C 1
ATOM 9458 O O . MET B 1 496 ? -21.391 -2.719 -7.215 1 89.25 496 MET B O 1
ATOM 9462 N N . LEU B 1 497 ? -22.062 -4.379 -8.523 1 86.94 497 LEU B N 1
ATOM 9463 C CA . LEU B 1 497 ? -22.625 -3.502 -9.547 1 86.94 497 LEU B CA 1
ATOM 9464 C C . LEU B 1 497 ? -23.844 -2.752 -9.008 1 86.94 497 LEU B C 1
ATOM 9466 O O . LEU B 1 497 ? -24.016 -1.567 -9.305 1 86.94 497 LEU B O 1
ATOM 9470 N N . GLU B 1 498 ? -24.547 -3.381 -8.188 1 84.88 498 GLU B N 1
ATOM 9471 C CA . GLU B 1 498 ? -25.734 -2.764 -7.602 1 84.88 498 GLU B CA 1
ATOM 9472 C C . GLU B 1 498 ? -25.359 -1.636 -6.648 1 84.88 498 GLU B C 1
ATOM 9474 O O . GLU B 1 498 ? -26.125 -0.692 -6.453 1 84.88 498 GLU B O 1
ATOM 9479 N N . SER B 1 499 ? -24.203 -1.779 -6.047 1 79.31 499 SER B N 1
ATOM 9480 C CA . SER B 1 499 ? -23.719 -0.759 -5.117 1 79.31 499 SER B CA 1
ATOM 9481 C C . SER B 1 499 ? -23.016 0.378 -5.855 1 79.31 499 SER B C 1
ATOM 9483 O O . SER B 1 499 ? -22.344 1.205 -5.238 1 79.31 499 SER B O 1
ATOM 9485 N N . ASN B 1 500 ? -23.047 0.36 -7.199 1 77.69 500 ASN B N 1
ATOM 9486 C CA . ASN B 1 500 ? -22.484 1.385 -8.07 1 77.69 500 ASN B CA 1
ATOM 9487 C C . ASN B 1 500 ? -20.969 1.42 -7.969 1 77.69 500 ASN B C 1
ATOM 9489 O O . ASN B 1 500 ? -20.359 2.496 -7.969 1 77.69 500 ASN B O 1
ATOM 9493 N N . LEU B 1 501 ? -20.531 0.303 -7.594 1 81.81 501 LEU B N 1
ATOM 9494 C CA . LEU B 1 501 ? -19.094 0.166 -7.621 1 81.81 501 LEU B CA 1
ATOM 9495 C C . LEU B 1 501 ? -18.609 -0.368 -8.969 1 81.81 501 LEU B C 1
ATOM 9497 O O . LEU B 1 501 ? -19.219 -1.293 -9.516 1 81.81 501 LEU B O 1
ATOM 9501 N N . LYS B 1 502 ? -17.734 0.271 -9.609 1 77.88 502 LYS B N 1
ATOM 9502 C CA . LYS B 1 502 ? -17.219 -0.188 -10.891 1 77.88 502 LYS B CA 1
ATOM 9503 C C . LYS B 1 502 ? -16.078 -1.188 -10.703 1 77.88 502 LYS B C 1
ATOM 9505 O O . LYS B 1 502 ? -15.094 -0.898 -10.023 1 77.88 502 LYS B O 1
ATOM 9510 N N . PRO B 1 503 ? -16.312 -2.363 -11.273 1 83.06 503 PRO B N 1
ATOM 9511 C CA . PRO B 1 503 ? -15.242 -3.359 -11.148 1 83.06 503 PRO B CA 1
ATOM 9512 C C . PRO B 1 503 ? -13.969 -2.953 -11.883 1 83.06 503 PRO B C 1
ATOM 9514 O O . PRO B 1 503 ? -14.016 -2.111 -12.789 1 83.06 503 PRO B O 1
ATOM 9517 N N . ASP B 1 504 ? -12.906 -3.412 -11.367 1 78.06 504 ASP B N 1
ATOM 9518 C CA . ASP B 1 504 ? -11.641 -3.205 -12.062 1 78.06 504 ASP B CA 1
ATOM 9519 C C . ASP B 1 504 ? -11.25 -4.441 -12.867 1 78.06 504 ASP B C 1
ATOM 9521 O O . ASP B 1 504 ? -11.992 -5.43 -12.898 1 78.06 504 ASP B O 1
ATOM 9525 N N . ILE B 1 505 ? -10.188 -4.316 -13.539 1 79.94 505 ILE B N 1
ATOM 9526 C CA . ILE B 1 505 ? -9.75 -5.375 -14.453 1 79.94 505 ILE B CA 1
ATOM 9527 C C . ILE B 1 505 ? -9.383 -6.621 -13.648 1 79.94 505 ILE B C 1
ATOM 9529 O O . ILE B 1 505 ? -9.523 -7.746 -14.141 1 79.94 505 ILE B O 1
ATOM 9533 N N . VAL B 1 506 ? -8.914 -6.488 -12.398 1 81.5 506 VAL B N 1
ATOM 9534 C CA . VAL B 1 506 ? -8.523 -7.609 -11.555 1 81.5 506 VAL B CA 1
ATOM 9535 C C . VAL B 1 506 ? -9.75 -8.453 -11.211 1 81.5 506 VAL B C 1
ATOM 9537 O O . VAL B 1 506 ? -9.672 -9.688 -11.18 1 81.5 506 VAL B O 1
ATOM 9540 N N . THR B 1 507 ? -10.852 -7.754 -11 1 88.19 507 THR B N 1
ATOM 9541 C CA . THR B 1 507 ? -12.102 -8.453 -10.719 1 88.19 507 THR B CA 1
ATOM 9542 C C . THR B 1 507 ? -12.523 -9.297 -11.922 1 88.19 507 THR B C 1
ATOM 9544 O O . THR B 1 507 ? -12.898 -10.461 -11.766 1 88.19 507 THR B O 1
ATOM 9547 N N . TYR B 1 508 ? -12.469 -8.734 -13.07 1 88.75 508 TYR B N 1
ATOM 9548 C CA . TYR B 1 508 ? -12.836 -9.461 -14.281 1 88.75 508 TYR B CA 1
ATOM 9549 C C . TYR B 1 508 ? -11.883 -10.625 -14.523 1 88.75 508 TYR B C 1
ATOM 9551 O O . TYR B 1 508 ? -12.312 -11.711 -14.93 1 88.75 508 TYR B O 1
ATOM 9559 N N . ASN B 1 509 ? -10.609 -10.398 -14.234 1 88.75 509 ASN B N 1
ATOM 9560 C CA . ASN B 1 509 ? -9.641 -11.477 -14.398 1 88.75 509 ASN B CA 1
ATOM 9561 C C . ASN B 1 509 ? -9.977 -12.672 -13.516 1 88.75 509 ASN B C 1
ATOM 9563 O O . ASN B 1 509 ? -9.891 -13.82 -13.961 1 88.75 509 ASN B O 1
ATOM 9567 N N . SER B 1 510 ? -10.32 -12.391 -12.328 1 90.38 510 SER B N 1
ATOM 9568 C CA . SER B 1 510 ? -10.664 -13.461 -11.398 1 90.38 510 SER B CA 1
ATOM 9569 C C . SER B 1 510 ? -11.891 -14.234 -11.875 1 90.38 510 SER B C 1
ATOM 9571 O O . SER B 1 510 ? -11.922 -15.461 -11.82 1 90.38 510 SER B O 1
ATOM 9573 N N . LEU B 1 511 ? -12.875 -13.523 -12.391 1 92.69 511 LEU B N 1
ATOM 9574 C CA . LEU B 1 511 ? -14.102 -14.156 -12.859 1 92.69 511 LEU B CA 1
ATOM 9575 C C . LEU B 1 511 ? -13.859 -14.945 -14.133 1 92.69 511 LEU B C 1
ATOM 9577 O O . LEU B 1 511 ? -14.352 -16.062 -14.281 1 92.69 511 LEU B O 1
ATOM 9581 N N . ILE B 1 512 ? -13.086 -14.344 -15.016 1 91 512 ILE B N 1
ATOM 9582 C CA . ILE B 1 512 ? -12.773 -15.008 -16.266 1 91 512 ILE B CA 1
ATOM 9583 C C . ILE B 1 512 ? -11.977 -16.281 -15.992 1 91 512 ILE B C 1
ATOM 9585 O O . ILE B 1 512 ? -12.258 -17.344 -16.562 1 91 512 ILE B O 1
ATOM 9589 N N . ASP B 1 513 ? -11.008 -16.188 -15.07 1 88.44 513 ASP B N 1
ATOM 9590 C CA . ASP B 1 513 ? -10.203 -17.359 -14.711 1 88.44 513 ASP B CA 1
ATOM 9591 C C . ASP B 1 513 ? -11.078 -18.453 -14.094 1 88.44 513 ASP B C 1
ATOM 9593 O O . ASP B 1 513 ? -10.93 -19.625 -14.422 1 88.44 513 ASP B O 1
ATOM 9597 N N . GLY B 1 514 ? -11.969 -18.031 -13.219 1 84 514 GLY B N 1
ATOM 9598 C CA . GLY B 1 514 ? -12.875 -18.984 -12.602 1 84 514 GLY B CA 1
ATOM 9599 C C . GLY B 1 514 ? -13.781 -19.688 -13.594 1 84 514 GLY B C 1
ATOM 9600 O O . GLY B 1 514 ? -13.953 -20.906 -13.539 1 84 514 GLY B O 1
ATOM 9601 N N . CYS B 1 515 ? -14.273 -18.969 -14.555 1 84.69 515 CYS B N 1
ATOM 9602 C CA . CYS B 1 515 ? -15.18 -19.531 -15.555 1 84.69 515 CYS B CA 1
ATOM 9603 C C . CYS B 1 515 ? -14.43 -20.422 -16.531 1 84.69 515 CYS B C 1
ATOM 9605 O O . CYS B 1 515 ? -14.969 -21.438 -16.984 1 84.69 515 CYS B O 1
ATOM 9607 N N . CYS B 1 516 ? -13.203 -20 -16.812 1 81.5 516 CYS B N 1
ATOM 9608 C CA . CYS B 1 516 ? -12.391 -20.844 -17.672 1 81.5 516 CYS B CA 1
ATOM 9609 C C . CYS B 1 516 ? -12.133 -22.188 -17.031 1 81.5 516 CYS B C 1
ATOM 9611 O O . CYS B 1 516 ? -12.242 -23.234 -17.688 1 81.5 516 CYS B O 1
ATOM 9613 N N . LYS B 1 517 ? -11.836 -22.156 -15.781 1 75.12 517 LYS B N 1
ATOM 9614 C CA . LYS B 1 517 ? -11.547 -23.391 -15.062 1 75.12 517 LYS B CA 1
ATOM 9615 C C . LYS B 1 517 ? -12.781 -24.281 -1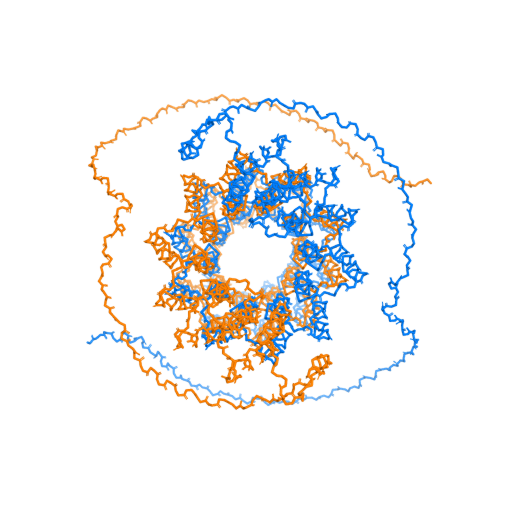4.984 1 75.12 517 LYS B C 1
ATOM 9617 O O . LYS B 1 517 ? -12.664 -25.5 -14.984 1 75.12 517 LYS B O 1
ATOM 9622 N N . GLU B 1 518 ? -13.945 -23.594 -15.008 1 71.81 518 GLU B N 1
ATOM 9623 C CA . GLU B 1 518 ? -15.195 -24.359 -15 1 71.81 518 GLU B CA 1
ATOM 9624 C C . GLU B 1 518 ? -15.562 -24.828 -16.406 1 71.81 518 GLU B C 1
ATOM 9626 O O . GLU B 1 518 ? -16.438 -25.672 -16.562 1 71.81 518 GLU B O 1
ATOM 9631 N N . GLY B 1 519 ? -14.883 -24.266 -17.375 1 69.75 519 GLY B N 1
ATOM 9632 C CA . GLY B 1 519 ? -15.172 -24.609 -18.75 1 69.75 519 GLY B CA 1
ATOM 9633 C C . GLY B 1 519 ? -16.391 -23.891 -19.312 1 69.75 519 GLY B C 1
ATOM 9634 O O . GLY B 1 519 ? -16.984 -24.344 -20.297 1 69.75 519 GLY B O 1
ATOM 9635 N N . ASN B 1 520 ? -16.844 -22.891 -18.625 1 75.56 520 ASN B N 1
ATOM 9636 C CA . ASN B 1 520 ? -18 -22.125 -19.078 1 75.56 520 ASN B CA 1
ATOM 9637 C C . ASN B 1 520 ? -17.594 -20.984 -20 1 75.56 520 ASN B C 1
ATOM 9639 O O . ASN B 1 520 ? -17.531 -19.828 -19.578 1 75.56 520 ASN B O 1
ATOM 9643 N N . MET B 1 521 ? -17.516 -21.203 -21.25 1 77.19 521 MET B N 1
ATOM 9644 C CA . MET B 1 521 ? -17 -20.234 -22.203 1 77.19 521 MET B CA 1
ATOM 9645 C C . MET B 1 521 ? -18.047 -19.156 -22.531 1 77.19 521 MET B C 1
ATOM 9647 O O . MET B 1 521 ? -17.688 -18.047 -22.922 1 77.19 521 MET B O 1
ATOM 9651 N N . GLU B 1 522 ? -19.312 -19.562 -22.375 1 80.44 522 GLU B N 1
ATOM 9652 C CA . GLU B 1 522 ? -20.344 -18.562 -22.594 1 80.44 522 GLU B CA 1
ATOM 9653 C C . GLU B 1 522 ? -20.219 -17.406 -21.594 1 80.44 522 GLU B C 1
ATOM 9655 O O . GLU B 1 522 ? -20.266 -16.234 -21.984 1 80.44 522 GLU B O 1
ATOM 9660 N N . ARG B 1 523 ? -20.016 -17.812 -20.375 1 85.5 523 ARG B N 1
ATOM 9661 C CA . ARG B 1 523 ? -19.859 -16.797 -19.344 1 85.5 523 ARG B CA 1
ATOM 9662 C C . ARG B 1 523 ? -18.562 -16 -19.562 1 85.5 523 ARG B C 1
ATOM 9664 O O . ARG B 1 523 ? -18.516 -14.805 -19.281 1 85.5 523 ARG B O 1
ATOM 9671 N N . VAL B 1 524 ? -17.531 -16.641 -20 1 87.88 524 VAL B N 1
ATOM 9672 C CA . VAL B 1 524 ? -16.25 -15.977 -20.266 1 87.88 524 VAL B CA 1
ATOM 9673 C C . VAL B 1 524 ? -16.453 -14.914 -21.344 1 87.88 524 VAL B C 1
ATOM 9675 O O . VAL B 1 524 ? -15.953 -13.789 -21.203 1 87.88 524 VAL B O 1
ATOM 9678 N N . ASN B 1 525 ? -17.234 -15.305 -22.375 1 86.06 525 ASN B N 1
ATOM 9679 C CA . ASN B 1 525 ? -17.484 -14.359 -23.469 1 86.06 525 ASN B CA 1
ATOM 9680 C C . ASN B 1 525 ? -18.328 -13.18 -23 1 86.06 525 ASN B C 1
ATOM 9682 O O . ASN B 1 525 ? -18.109 -12.047 -23.422 1 86.06 525 ASN B O 1
ATOM 9686 N N . GLU B 1 526 ? -19.25 -13.484 -22.141 1 90.31 526 GLU B N 1
ATOM 9687 C CA . GLU B 1 526 ? -20.078 -12.414 -21.594 1 90.31 526 GLU B CA 1
ATOM 9688 C C . GLU B 1 526 ? -19.25 -11.43 -20.781 1 90.31 526 GLU B C 1
ATOM 9690 O O . GLU B 1 526 ? -19.438 -10.219 -20.891 1 90.31 526 GLU B O 1
ATOM 9695 N N . LEU B 1 527 ? -18.406 -11.953 -19.969 1 89.62 527 LEU B N 1
ATOM 9696 C CA . LEU B 1 527 ? -17.562 -11.117 -19.141 1 89.62 527 LEU B CA 1
ATOM 9697 C C . LEU B 1 527 ? -16.578 -10.32 -19.984 1 89.62 527 LEU B C 1
ATOM 9699 O O . LEU B 1 527 ? -16.312 -9.148 -19.703 1 89.62 527 LEU B O 1
ATOM 9703 N N . TRP B 1 528 ? -16.047 -10.914 -20.953 1 86.81 528 TRP B N 1
ATOM 9704 C CA . TRP B 1 528 ? -15.156 -10.242 -21.891 1 86.81 528 TRP B CA 1
ATOM 9705 C C . TRP B 1 528 ? -15.859 -9.07 -22.578 1 86.81 528 TRP B C 1
ATOM 9707 O O . TRP B 1 528 ? -15.305 -7.977 -22.672 1 86.81 528 TRP B O 1
ATOM 9717 N N . ASP B 1 529 ? -17.094 -9.336 -23.047 1 86.94 529 ASP B N 1
ATOM 9718 C CA . ASP B 1 529 ? -17.875 -8.289 -23.703 1 86.94 529 ASP B CA 1
ATOM 9719 C C . ASP B 1 529 ? -18.172 -7.148 -22.734 1 86.94 529 ASP B C 1
ATOM 9721 O O . ASP B 1 529 ? -18.156 -5.977 -23.125 1 86.94 529 ASP B O 1
ATOM 9725 N N . ASP B 1 530 ? -18.375 -7.52 -21.531 1 87 530 ASP B N 1
ATOM 9726 C CA . ASP B 1 530 ? -18.672 -6.504 -20.531 1 87 530 ASP B CA 1
ATOM 9727 C C . ASP B 1 530 ? -17.453 -5.617 -20.281 1 87 530 ASP B C 1
ATOM 9729 O O . ASP B 1 530 ? -17.578 -4.406 -20.094 1 87 530 ASP B O 1
ATOM 9733 N N . THR B 1 531 ? -16.266 -6.199 -20.203 1 81.81 531 THR B N 1
ATOM 9734 C CA . THR B 1 531 ? -15.039 -5.434 -20.031 1 81.81 531 THR B CA 1
ATOM 9735 C C . THR B 1 531 ? -14.867 -4.422 -21.156 1 81.81 531 THR B C 1
ATOM 9737 O O . THR B 1 531 ? -14.508 -3.27 -20.922 1 81.81 531 THR B O 1
ATOM 9740 N N . CYS B 1 532 ? -15.25 -4.84 -22.328 1 76.5 532 CYS B N 1
ATOM 9741 C CA . CYS B 1 532 ? -15.109 -3.98 -23.5 1 76.5 532 CYS B CA 1
ATOM 9742 C C . CYS B 1 532 ? -16.156 -2.865 -23.484 1 76.5 532 CYS B C 1
ATOM 9744 O O . CYS B 1 532 ? -15.836 -1.716 -23.797 1 76.5 532 CYS B O 1
ATOM 9746 N N . ARG B 1 533 ? -17.266 -3.188 -23.109 1 77.56 533 ARG B N 1
ATOM 9747 C CA . ARG B 1 533 ? -18.344 -2.201 -23.047 1 77.56 533 ARG B CA 1
ATOM 9748 C C . ARG B 1 533 ? -18.016 -1.096 -22.047 1 77.56 533 ARG B C 1
ATOM 9750 O O . ARG B 1 533 ? -18.391 0.063 -22.25 1 77.56 533 ARG B O 1
ATOM 9757 N N . ARG B 1 534 ? -17.312 -1.45 -21.062 1 75.81 534 ARG B N 1
ATOM 9758 C CA . ARG B 1 534 ? -16.984 -0.487 -20.016 1 75.81 534 ARG B CA 1
ATOM 9759 C C . ARG B 1 534 ? -15.68 0.244 -20.328 1 75.81 534 ARG B C 1
ATOM 9761 O O . ARG B 1 534 ? -15.211 1.053 -19.531 1 75.81 534 ARG B O 1
ATOM 9768 N N . GLY B 1 535 ? -15.109 -0.091 -21.484 1 68.38 535 GLY B N 1
ATOM 9769 C CA . GLY B 1 535 ? -13.922 0.609 -21.938 1 68.38 535 GLY B CA 1
ATOM 9770 C C . GLY B 1 535 ? -12.664 0.199 -21.203 1 68.38 535 GLY B C 1
ATOM 9771 O O . GLY B 1 535 ? -11.688 0.947 -21.172 1 68.38 535 GLY B O 1
ATOM 9772 N N . MET B 1 536 ? -12.719 -0.857 -20.5 1 73.25 536 MET B N 1
ATOM 9773 C CA . MET B 1 536 ? -11.523 -1.336 -19.812 1 73.25 536 MET B CA 1
ATOM 9774 C C . MET B 1 536 ? -10.594 -2.072 -20.766 1 73.25 536 MET B C 1
ATOM 9776 O O . MET B 1 536 ? -11.055 -2.771 -21.672 1 73.25 536 MET B O 1
ATOM 9780 N N . LEU B 1 537 ? -9.305 -1.801 -20.625 1 72.12 537 LEU B N 1
ATOM 9781 C CA . LEU B 1 537 ? -8.336 -2.537 -21.422 1 72.12 537 LEU B CA 1
ATOM 9782 C C . LEU B 1 537 ? -7.883 -3.803 -20.703 1 72.12 537 LEU B C 1
ATOM 9784 O O . LEU B 1 537 ? -7.496 -3.754 -19.531 1 72.12 537 LEU B O 1
ATOM 9788 N N . PRO B 1 538 ? -8.102 -4.895 -21.422 1 77.12 538 PRO B N 1
ATOM 9789 C CA . PRO B 1 538 ? -7.555 -6.117 -20.828 1 77.12 538 PRO B CA 1
ATOM 9790 C C . PRO B 1 538 ? -6.051 -6.023 -20.578 1 77.12 538 PRO B C 1
ATOM 9792 O O . PRO B 1 538 ? -5.336 -5.336 -21.312 1 77.12 538 PRO B O 1
ATOM 9795 N N . ASN B 1 539 ? -5.715 -6.57 -19.547 1 76.94 539 ASN B N 1
ATOM 9796 C CA . ASN B 1 539 ? -4.289 -6.555 -19.219 1 76.94 539 ASN B CA 1
ATOM 9797 C C . ASN B 1 539 ? -3.623 -7.883 -19.578 1 76.94 539 ASN B C 1
ATOM 9799 O O . ASN B 1 539 ? -4.246 -8.75 -20.203 1 76.94 539 ASN B O 1
ATOM 9803 N N . HIS B 1 540 ? -2.367 -7.98 -19.281 1 77.12 540 HIS B N 1
ATOM 9804 C CA . HIS B 1 540 ? -1.596 -9.172 -19.609 1 77.12 540 HIS B CA 1
ATOM 9805 C C . HIS B 1 540 ? -2.191 -10.414 -18.969 1 77.12 540 HIS B C 1
ATOM 9807 O O . HIS B 1 540 ? -2.178 -11.5 -19.562 1 77.12 540 HIS B O 1
ATOM 9813 N N . ILE B 1 541 ? -2.727 -10.273 -17.781 1 81.88 541 ILE B N 1
ATOM 9814 C CA . ILE B 1 541 ? -3.283 -11.414 -17.047 1 81.88 541 ILE B CA 1
ATOM 9815 C C . ILE B 1 541 ? -4.535 -11.914 -17.766 1 81.88 541 ILE B C 1
ATOM 9817 O O . ILE B 1 541 ? -4.73 -13.125 -17.906 1 81.88 541 ILE B O 1
ATOM 9821 N N . THR B 1 542 ? -5.336 -10.992 -18.25 1 85.94 542 THR B N 1
ATOM 9822 C CA . THR B 1 542 ? -6.551 -11.359 -18.969 1 85.94 542 THR B CA 1
ATOM 9823 C C . THR B 1 542 ? -6.215 -12.188 -20.203 1 85.94 542 THR B C 1
ATOM 9825 O O . THR B 1 542 ? -6.785 -13.258 -20.422 1 85.94 542 THR B O 1
ATOM 9828 N N . TYR B 1 543 ? -5.328 -11.68 -20.938 1 86.19 543 TYR B N 1
ATOM 9829 C CA . TYR B 1 543 ? -4.941 -12.375 -22.172 1 86.19 543 TYR B CA 1
ATOM 9830 C C . TYR B 1 543 ? -4.289 -13.711 -21.844 1 86.19 543 TYR B C 1
ATOM 9832 O O . TYR B 1 543 ? -4.547 -14.711 -22.531 1 86.19 543 TYR B O 1
ATOM 9840 N N . SER B 1 544 ? -3.473 -13.711 -20.781 1 86.31 544 SER B N 1
ATOM 9841 C CA . SER B 1 544 ? -2.789 -14.953 -20.422 1 86.31 544 SER B CA 1
ATOM 9842 C C . SER B 1 544 ? -3.785 -16.031 -20.016 1 86.31 544 SER B C 1
ATOM 9844 O O . SER B 1 544 ? -3.604 -17.203 -20.359 1 86.31 544 SER B O 1
ATOM 9846 N N . ILE B 1 545 ? -4.793 -15.656 -19.328 1 87.62 545 ILE B N 1
ATOM 9847 C CA . ILE B 1 545 ? -5.82 -16.594 -18.906 1 87.62 545 ILE B CA 1
ATOM 9848 C C . ILE B 1 545 ? -6.52 -17.188 -20.141 1 87.62 545 ILE B C 1
ATOM 9850 O O . ILE B 1 545 ? -6.703 -18.406 -20.234 1 87.62 545 ILE B O 1
ATOM 9854 N N . LEU B 1 546 ? -6.875 -16.328 -21.078 1 87.44 546 LEU B N 1
ATOM 9855 C CA . LEU B 1 546 ? -7.613 -16.766 -22.266 1 87.44 546 LEU B CA 1
ATOM 9856 C C . LEU B 1 546 ? -6.73 -17.609 -23.172 1 87.44 546 LEU B C 1
ATOM 9858 O O . LEU B 1 546 ? -7.176 -18.625 -23.703 1 87.44 546 LEU B O 1
ATOM 9862 N N . ILE B 1 547 ? -5.516 -17.156 -23.312 1 89.69 547 ILE B N 1
ATOM 9863 C CA . ILE B 1 547 ? -4.574 -17.906 -24.156 1 89.69 547 ILE B CA 1
ATOM 9864 C C . ILE B 1 547 ? -4.316 -19.281 -23.547 1 89.69 547 ILE B C 1
ATOM 9866 O O . ILE B 1 547 ? -4.34 -20.281 -24.25 1 89.69 547 ILE B O 1
ATOM 9870 N N . ASP B 1 548 ? -4.129 -19.328 -22.219 1 87 548 ASP B N 1
ATOM 9871 C CA . ASP B 1 548 ? -3.887 -20.594 -21.531 1 87 548 ASP B CA 1
ATOM 9872 C C . ASP B 1 548 ? -5.098 -21.516 -21.641 1 87 548 ASP B C 1
ATOM 9874 O O . ASP B 1 548 ? -4.949 -22.734 -21.812 1 87 548 ASP B O 1
ATOM 9878 N N . ASN B 1 549 ? -6.195 -20.922 -21.531 1 82.81 549 ASN B N 1
ATOM 9879 C CA . ASN B 1 549 ? -7.422 -21.719 -21.625 1 82.81 549 ASN B CA 1
ATOM 9880 C C . ASN B 1 549 ? -7.578 -22.359 -23 1 82.81 549 ASN B C 1
ATOM 9882 O O . ASN B 1 549 ? -7.918 -23.547 -23.094 1 82.81 549 ASN B O 1
ATOM 9886 N N . HIS B 1 550 ? -7.316 -21.656 -24.031 1 81.62 550 HIS B N 1
ATOM 9887 C CA . HIS B 1 550 ? -7.453 -22.172 -25.391 1 81.62 550 HIS B CA 1
ATOM 9888 C C . HIS B 1 550 ? -6.348 -23.172 -25.703 1 81.62 550 HIS B C 1
ATOM 9890 O O . HIS B 1 550 ? -6.594 -24.203 -26.359 1 81.62 550 HIS B O 1
ATOM 9896 N N . CYS B 1 551 ? -5.184 -22.922 -25.172 1 81.62 551 CYS B N 1
ATOM 9897 C CA . CYS B 1 551 ? -4.074 -23.828 -25.406 1 81.62 551 CYS B CA 1
ATOM 9898 C C . CYS B 1 551 ? -4.301 -25.156 -24.688 1 81.62 551 CYS B C 1
ATOM 9900 O O . CYS B 1 551 ? -3.994 -26.219 -25.234 1 81.62 551 CYS B O 1
ATOM 9902 N N . SER B 1 552 ? -4.824 -25.078 -23.484 1 74.94 552 SER B N 1
ATOM 9903 C CA . SER B 1 552 ? -5.07 -26.281 -22.688 1 74.94 552 SER B CA 1
ATOM 9904 C C . SER B 1 552 ? -6.129 -27.156 -23.344 1 74.94 552 SER B C 1
ATOM 9906 O O . SER B 1 552 ? -6.16 -28.375 -23.125 1 74.94 552 SER B O 1
ATOM 9908 N N . LYS B 1 553 ? -6.91 -26.547 -24.219 1 72 553 LYS B N 1
ATOM 9909 C CA . LYS B 1 553 ? -7.965 -27.297 -24.906 1 72 553 LYS B CA 1
ATOM 9910 C C . LYS B 1 553 ? -7.535 -27.688 -26.312 1 72 553 LYS B C 1
ATOM 9912 O O . LYS B 1 553 ? -8.312 -28.281 -27.062 1 72 553 LYS B O 1
ATOM 9917 N N . GLY B 1 554 ? -6.367 -27.266 -26.625 1 69.31 554 GLY B N 1
ATOM 9918 C CA . GLY B 1 554 ? -5.824 -27.625 -27.922 1 69.31 554 GLY B CA 1
ATOM 9919 C C . GLY B 1 554 ? -6.242 -26.672 -29.031 1 69.31 554 GLY B C 1
ATOM 9920 O O . GLY B 1 554 ? -6.078 -26.984 -30.219 1 69.31 554 GLY B O 1
ATOM 9921 N N . GLN B 1 555 ? -6.863 -25.578 -28.703 1 77.75 555 GLN B N 1
ATOM 9922 C CA . GLN B 1 555 ? -7.281 -24.578 -29.672 1 77.75 555 GLN B CA 1
ATOM 9923 C C . GLN B 1 555 ? -6.191 -23.531 -29.875 1 77.75 555 GLN B C 1
ATOM 9925 O O . GLN B 1 555 ? -6.379 -22.359 -29.531 1 77.75 555 GLN B O 1
ATOM 9930 N N . VAL B 1 556 ? -5.121 -23.875 -30.484 1 79.19 556 VAL B N 1
ATOM 9931 C CA . VAL B 1 556 ? -3.934 -23.031 -30.594 1 79.19 556 VAL B CA 1
ATOM 9932 C C . VAL B 1 556 ? -4.219 -21.844 -31.516 1 79.19 556 VAL B C 1
ATOM 9934 O O . VAL B 1 556 ? -3.727 -20.75 -31.297 1 79.19 556 VAL B O 1
ATOM 9937 N N . GLU B 1 557 ? -5.051 -22.094 -32.562 1 79.75 557 GLU B N 1
ATOM 9938 C CA . GLU B 1 557 ? -5.348 -21 -33.5 1 79.75 557 GLU B CA 1
ATOM 9939 C C . GLU B 1 557 ? -6.102 -19.875 -32.812 1 79.75 557 GLU B C 1
ATOM 9941 O O . GLU B 1 557 ? -5.801 -18.703 -33 1 79.75 557 GLU B O 1
ATOM 9946 N N . GLU B 1 558 ? -7.051 -20.281 -32 1 81.81 558 GLU B N 1
ATOM 9947 C CA . GLU B 1 558 ? -7.781 -19.266 -31.266 1 81.81 558 GLU B CA 1
ATOM 9948 C C . GLU B 1 558 ? -6.871 -18.547 -30.266 1 81.81 558 GLU B C 1
ATOM 9950 O O . GLU B 1 558 ? -7.027 -17.359 -30.016 1 81.81 558 GLU B O 1
ATOM 9955 N N . ALA B 1 559 ? -5.973 -19.266 -29.625 1 87.75 559 ALA B N 1
ATOM 9956 C CA . ALA B 1 559 ? -5.008 -18.672 -28.703 1 87.75 559 ALA B CA 1
ATOM 9957 C C . ALA B 1 559 ? -4.164 -17.609 -29.406 1 87.75 559 ALA B C 1
ATOM 9959 O O . ALA B 1 559 ? -3.857 -16.562 -28.812 1 87.75 559 ALA B O 1
ATOM 9960 N N . PHE B 1 560 ? -3.9 -17.828 -30.688 1 88.44 560 PHE B N 1
ATOM 9961 C CA . PHE B 1 560 ? -3.086 -16.875 -31.453 1 88.44 560 PHE B CA 1
ATOM 9962 C C . PHE B 1 560 ? -3.869 -15.609 -31.75 1 88.44 560 PHE B C 1
ATOM 9964 O O . PHE B 1 560 ? -3.297 -14.516 -31.797 1 88.44 560 PHE B O 1
ATOM 9971 N N . ARG B 1 561 ? -5.129 -15.812 -31.969 1 88.62 561 ARG B N 1
ATOM 9972 C CA . ARG B 1 561 ? -5.953 -14.625 -32.188 1 88.62 561 ARG B CA 1
ATOM 9973 C C . ARG B 1 561 ? -5.84 -13.68 -30.984 1 88.62 561 ARG B C 1
ATOM 9975 O O . ARG B 1 561 ? -5.676 -12.469 -31.156 1 88.62 561 ARG B O 1
ATOM 9982 N N . PHE B 1 562 ? -5.891 -14.219 -29.812 1 88.31 562 PHE B N 1
ATOM 9983 C CA . PHE B 1 562 ? -5.781 -13.406 -28.609 1 88.31 562 PHE B CA 1
ATOM 9984 C C . PHE B 1 562 ? -4.367 -12.867 -28.453 1 88.31 562 PHE B C 1
ATOM 9986 O O . PHE B 1 562 ? -4.176 -11.758 -27.953 1 88.31 562 PHE B O 1
ATOM 9993 N N . LEU B 1 563 ? -3.365 -13.641 -28.781 1 89.88 563 LEU B N 1
ATOM 9994 C CA . LEU B 1 563 ? -1.988 -13.156 -28.734 1 89.88 563 LEU B CA 1
ATOM 9995 C C . LEU B 1 563 ? -1.798 -11.961 -29.641 1 89.88 563 LEU B C 1
ATOM 9997 O O . LEU B 1 563 ? -1.145 -10.984 -29.266 1 89.88 563 LEU B O 1
ATOM 10001 N N . ASP B 1 564 ? -2.369 -12.055 -30.844 1 88.94 564 ASP B N 1
ATOM 10002 C CA . ASP B 1 564 ? -2.275 -10.953 -31.797 1 88.94 564 ASP B CA 1
ATOM 10003 C C . ASP B 1 564 ? -2.973 -9.703 -31.266 1 88.94 564 ASP B C 1
ATOM 10005 O O . ASP B 1 564 ? -2.465 -8.594 -31.422 1 88.94 564 ASP B O 1
ATOM 10009 N N . GLU B 1 565 ? -4.086 -9.93 -30.656 1 85.75 565 GLU B N 1
ATOM 10010 C CA . GLU B 1 565 ? -4.805 -8.805 -30.062 1 85.75 565 GLU B CA 1
ATOM 10011 C C . GLU B 1 565 ? -4.004 -8.188 -28.922 1 85.75 565 GLU B C 1
ATOM 10013 O O . GLU B 1 565 ? -3.998 -6.969 -28.75 1 85.75 565 GLU B O 1
ATOM 10018 N N . MET B 1 566 ? -3.387 -9.047 -28.109 1 86 566 MET B N 1
ATOM 10019 C CA . MET B 1 566 ? -2.543 -8.602 -27.016 1 86 566 MET B CA 1
ATOM 10020 C C . MET B 1 566 ? -1.426 -7.691 -27.516 1 86 566 MET B C 1
ATOM 10022 O O . MET B 1 566 ? -1.191 -6.621 -26.953 1 86 566 MET B O 1
ATOM 10026 N N . VAL B 1 567 ? -0.819 -8.031 -28.578 1 83.5 567 VAL B N 1
ATOM 10027 C CA . VAL B 1 567 ? 0.298 -7.285 -29.141 1 83.5 567 VAL B CA 1
ATOM 10028 C C . VAL B 1 567 ? -0.216 -6 -29.797 1 83.5 567 VAL B C 1
ATOM 10030 O O . VAL B 1 567 ? 0.435 -4.953 -29.719 1 83.5 567 VAL B O 1
ATOM 10033 N N . GLU B 1 568 ? -1.367 -6.059 -30.375 1 83.69 568 GLU B N 1
ATOM 10034 C CA . GLU B 1 568 ? -1.972 -4.875 -30.984 1 83.69 568 GLU B CA 1
ATOM 10035 C C . GLU B 1 568 ? -2.287 -3.814 -29.938 1 83.69 568 GLU B C 1
ATOM 10037 O O . GLU B 1 568 ? -2.223 -2.617 -30.219 1 83.69 568 GLU B O 1
ATOM 10042 N N . ASN B 1 569 ? -2.598 -4.312 -28.828 1 77.38 569 ASN B N 1
ATOM 10043 C CA . ASN B 1 569 ? -2.893 -3.396 -27.734 1 77.38 569 ASN B CA 1
ATOM 10044 C C . ASN B 1 569 ? -1.628 -3.002 -26.969 1 77.38 569 ASN B C 1
ATOM 10046 O O . ASN B 1 569 ? -1.702 -2.467 -25.875 1 77.38 569 ASN B O 1
ATOM 10050 N N . ARG B 1 570 ? -0.433 -3.439 -27.562 1 77.5 570 ARG B N 1
ATOM 10051 C CA . ARG B 1 570 ? 0.882 -3.037 -27.062 1 77.5 570 ARG B CA 1
ATOM 10052 C C . ARG B 1 570 ? 1.176 -3.67 -25.719 1 77.5 570 ARG B C 1
ATOM 10054 O O . ARG B 1 570 ? 1.803 -3.045 -24.859 1 77.5 570 ARG B O 1
ATOM 10061 N N . ILE B 1 571 ? 0.518 -4.734 -25.484 1 79.19 571 ILE B N 1
ATOM 10062 C CA . ILE B 1 571 ? 0.834 -5.516 -24.297 1 79.19 571 ILE B CA 1
ATOM 10063 C C . ILE B 1 571 ? 1.845 -6.605 -24.641 1 79.19 571 ILE B C 1
ATOM 10065 O O . ILE B 1 571 ? 1.598 -7.426 -25.531 1 79.19 571 ILE B O 1
ATOM 10069 N N . ALA B 1 572 ? 2.975 -6.527 -24 1 75.69 572 ALA B N 1
ATOM 10070 C CA . ALA B 1 572 ? 4.016 -7.512 -24.281 1 75.69 572 ALA B CA 1
ATOM 10071 C C . ALA B 1 572 ? 3.709 -8.844 -23.609 1 75.69 572 ALA B C 1
ATOM 10073 O O . ALA B 1 572 ? 3.293 -8.883 -22.453 1 75.69 572 ALA B O 1
ATOM 10074 N N . PRO B 1 573 ? 3.771 -9.945 -24.375 1 82.06 573 PRO B N 1
ATOM 10075 C CA . PRO B 1 573 ? 3.588 -11.25 -23.75 1 82.06 573 PRO B CA 1
ATOM 10076 C C . PRO B 1 573 ? 4.668 -11.57 -22.719 1 82.06 573 PRO B C 1
ATOM 10078 O O . PRO B 1 573 ? 5.82 -11.156 -22.875 1 82.06 573 PRO B O 1
ATOM 10081 N N . ASN B 1 574 ? 4.227 -12.211 -21.719 1 78.94 574 ASN B N 1
ATOM 10082 C CA . ASN B 1 574 ? 5.168 -12.617 -20.672 1 78.94 574 ASN B CA 1
ATOM 10083 C C . ASN B 1 574 ? 5.461 -14.109 -20.734 1 78.94 574 ASN B C 1
ATOM 10085 O O . ASN B 1 574 ? 5.074 -14.789 -21.688 1 78.94 574 ASN B O 1
ATOM 10089 N N . VAL B 1 575 ? 6.195 -14.578 -19.688 1 80.31 575 VAL B N 1
ATOM 10090 C CA . VAL B 1 575 ? 6.645 -15.961 -19.672 1 80.31 575 VAL B CA 1
ATOM 10091 C C . VAL B 1 575 ? 5.438 -16.891 -19.625 1 80.31 575 VAL B C 1
ATOM 10093 O O . VAL B 1 575 ? 5.438 -17.953 -20.281 1 80.31 575 VAL B O 1
ATOM 10096 N N . VAL B 1 576 ? 4.422 -16.484 -18.922 1 80.06 576 VAL B N 1
ATOM 10097 C CA . VAL B 1 576 ? 3.232 -17.312 -18.766 1 80.06 576 VAL B CA 1
ATOM 10098 C C . VAL B 1 576 ? 2.531 -17.469 -20.109 1 80.06 576 VAL B C 1
ATOM 10100 O O . VAL B 1 576 ? 2.076 -18.547 -20.469 1 80.06 576 VAL B O 1
ATOM 10103 N N . THR B 1 577 ? 2.475 -16.359 -20.875 1 85.94 577 THR B N 1
ATOM 10104 C CA . THR B 1 577 ? 1.843 -16.375 -22.188 1 85.94 577 THR B CA 1
ATOM 10105 C C . THR B 1 577 ? 2.609 -17.281 -23.141 1 85.94 577 THR B C 1
ATOM 10107 O O . THR B 1 577 ? 2.014 -18.125 -23.828 1 85.94 577 THR B O 1
ATOM 10110 N N . TYR B 1 578 ? 3.867 -17.109 -23.172 1 86 578 TYR B N 1
ATOM 10111 C CA . TYR B 1 578 ? 4.695 -17.922 -24.047 1 86 578 TYR B CA 1
ATOM 10112 C C . TYR B 1 578 ? 4.602 -19.391 -23.672 1 86 578 TYR B C 1
ATOM 10114 O O . TYR B 1 578 ? 4.496 -20.266 -24.547 1 86 578 TYR B O 1
ATOM 10122 N N . ASN B 1 579 ? 4.617 -19.641 -22.344 1 87.12 579 ASN B N 1
ATOM 10123 C CA . ASN B 1 579 ? 4.52 -21.016 -21.875 1 87.12 579 ASN B CA 1
ATOM 10124 C C . ASN B 1 579 ? 3.211 -21.672 -22.312 1 87.12 579 ASN B C 1
ATOM 10126 O O . ASN B 1 579 ? 3.189 -22.859 -22.672 1 87.12 579 ASN B O 1
ATOM 10130 N N . SER B 1 580 ? 2.197 -20.906 -22.281 1 88.56 580 SER B N 1
ATOM 10131 C CA . SER B 1 580 ? 0.893 -21.438 -22.672 1 88.56 580 SER B CA 1
ATOM 10132 C C . SER B 1 580 ? 0.868 -21.812 -24.141 1 88.56 580 SER B C 1
ATOM 10134 O O . SER B 1 580 ? 0.325 -22.859 -24.516 1 88.56 580 SER B O 1
ATOM 10136 N N . ILE B 1 581 ? 1.479 -21.031 -24.953 1 89.25 581 ILE B N 1
ATOM 10137 C CA . ILE B 1 581 ? 1.5 -21.281 -26.391 1 89.25 581 ILE B CA 1
ATOM 10138 C C . ILE B 1 581 ? 2.385 -22.484 -26.688 1 89.25 581 ILE B C 1
ATOM 10140 O O . ILE B 1 581 ? 2.018 -23.344 -27.484 1 89.25 581 ILE B O 1
ATOM 10144 N N . ILE B 1 582 ? 3.496 -22.516 -26.016 1 90.62 582 ILE B N 1
ATOM 10145 C CA . ILE B 1 582 ? 4.41 -23.641 -26.188 1 90.62 582 ILE B CA 1
ATOM 10146 C C . ILE B 1 582 ? 3.725 -24.922 -25.75 1 90.62 582 ILE B C 1
ATOM 10148 O O . ILE B 1 582 ? 3.809 -25.953 -26.438 1 90.62 582 ILE B O 1
ATOM 10152 N N . LYS B 1 583 ? 3.029 -24.844 -24.641 1 87.19 583 LYS B N 1
ATOM 10153 C CA . LYS B 1 583 ? 2.268 -25.984 -24.156 1 87.19 583 LYS B CA 1
ATOM 10154 C C . LYS B 1 583 ? 1.202 -26.406 -25.172 1 87.19 583 LYS B C 1
ATOM 10156 O O . LYS B 1 583 ? 0.982 -27.594 -25.391 1 87.19 583 LYS B O 1
ATOM 10161 N N . GLY B 1 584 ? 0.581 -25.422 -25.734 1 82.69 584 GLY B N 1
ATOM 10162 C CA . GLY B 1 584 ? -0.429 -25.703 -26.734 1 82.69 584 GLY B CA 1
ATOM 10163 C C . GLY B 1 584 ? 0.122 -26.438 -27.953 1 82.69 584 GLY B C 1
ATOM 10164 O O . GLY B 1 584 ? -0.481 -27.391 -28.422 1 82.69 584 GLY B O 1
ATOM 10165 N N . TYR B 1 585 ? 1.271 -26.078 -28.406 1 85.06 585 TYR B N 1
ATOM 10166 C CA . TYR B 1 585 ? 1.901 -26.703 -29.562 1 85.06 585 TYR B CA 1
ATOM 10167 C C . TYR B 1 585 ? 2.359 -28.125 -29.234 1 85.06 585 TYR B C 1
ATOM 10169 O O . TYR B 1 585 ? 2.215 -29.031 -30.047 1 85.06 585 TYR B O 1
ATOM 10177 N N . CYS B 1 586 ? 2.857 -28.297 -28.016 1 83.69 586 CYS B N 1
ATOM 10178 C CA . CYS B 1 586 ? 3.316 -29.609 -27.609 1 83.69 586 CYS B CA 1
ATOM 10179 C C . CYS B 1 586 ? 2.145 -30.578 -27.484 1 83.69 586 CYS B C 1
ATOM 10181 O O . CYS B 1 586 ? 2.258 -31.75 -27.828 1 83.69 586 CYS B O 1
ATOM 10183 N N . ARG B 1 587 ? 1.12 -30.062 -26.969 1 75.81 587 ARG B N 1
ATOM 10184 C CA . ARG B 1 587 ? -0.068 -30.891 -26.828 1 75.81 587 ARG B CA 1
ATOM 10185 C C . ARG B 1 587 ? -0.636 -31.281 -28.188 1 75.81 587 ARG B C 1
ATOM 10187 O O . ARG B 1 587 ? -1.197 -32.375 -28.344 1 75.81 587 ARG B O 1
ATOM 10194 N N . SER B 1 588 ? -0.461 -30.344 -29.172 1 73.25 588 SER B N 1
ATOM 10195 C CA . SER B 1 588 ? -0.964 -30.609 -30.516 1 73.25 588 SER B CA 1
ATOM 10196 C C . SER B 1 588 ? 0.033 -31.422 -31.328 1 73.25 588 SER B C 1
ATOM 10198 O O . SER B 1 588 ? -0.199 -31.703 -32.5 1 73.25 588 SER B O 1
ATOM 10200 N N . GLY B 1 589 ? 1.099 -31.797 -30.672 1 76.88 589 GLY B N 1
ATOM 10201 C CA . GLY B 1 589 ? 2.09 -32.625 -31.328 1 76.88 589 GLY B CA 1
ATOM 10202 C C . GLY B 1 589 ? 2.977 -31.875 -32.281 1 76.88 589 GLY B C 1
ATOM 10203 O O . GLY B 1 589 ? 3.395 -32.406 -33.312 1 76.88 589 GLY B O 1
ATOM 10204 N N . ASP B 1 590 ? 3.068 -30.688 -32.156 1 84.06 590 ASP B N 1
ATOM 10205 C CA . ASP B 1 590 ? 3.936 -29.875 -33 1 84.06 590 ASP B CA 1
ATOM 10206 C C . ASP B 1 590 ? 5.066 -29.25 -32.188 1 84.06 590 ASP B C 1
ATOM 10208 O O . ASP B 1 590 ? 5.121 -28.031 -32.031 1 84.06 590 ASP B O 1
ATOM 10212 N N . ALA B 1 591 ? 5.961 -30.016 -31.719 1 88.44 591 ALA B N 1
ATOM 10213 C CA . ALA B 1 591 ? 7.074 -29.578 -30.875 1 88.44 591 ALA B CA 1
ATOM 10214 C C . ALA B 1 591 ? 8.023 -28.672 -31.641 1 88.44 591 ALA B C 1
ATOM 10216 O O . ALA B 1 591 ? 8.68 -27.812 -31.047 1 88.44 591 ALA B O 1
ATOM 10217 N N . LYS B 1 592 ? 8.055 -28.797 -32.969 1 88.5 592 LYS B N 1
ATOM 10218 C CA . LYS B 1 592 ? 8.93 -27.938 -33.781 1 88.5 592 LYS B CA 1
ATOM 10219 C C . LYS B 1 592 ? 8.461 -26.484 -33.719 1 88.5 592 LYS B C 1
ATOM 10221 O O . LYS B 1 592 ? 9.273 -25.578 -33.594 1 88.5 592 LYS B O 1
ATOM 10226 N N . LYS B 1 593 ? 7.176 -26.328 -33.906 1 88.69 593 LYS B N 1
ATOM 10227 C CA . LYS B 1 593 ? 6.641 -24.984 -33.812 1 88.69 593 LYS B CA 1
ATOM 10228 C C . LYS B 1 593 ? 6.844 -24.422 -32.406 1 88.69 593 LYS B C 1
ATOM 10230 O O . LYS B 1 593 ? 7.078 -23.219 -32.219 1 88.69 593 LYS B O 1
ATOM 10235 N N . ALA B 1 594 ? 6.73 -25.297 -31.391 1 91.88 594 ALA B N 1
ATOM 10236 C CA . ALA B 1 594 ? 6.977 -24.891 -30 1 91.88 594 ALA B CA 1
ATOM 10237 C C . ALA B 1 594 ? 8.406 -24.391 -29.828 1 91.88 594 ALA B C 1
ATOM 10239 O O . ALA B 1 594 ? 8.648 -23.422 -29.109 1 91.88 594 ALA B O 1
ATOM 10240 N N . GLU B 1 595 ? 9.305 -25.078 -30.438 1 93.06 595 GLU B N 1
ATOM 10241 C CA . GLU B 1 595 ? 10.711 -24.688 -30.359 1 93.06 595 GLU B CA 1
ATOM 10242 C C . GLU B 1 595 ? 10.93 -23.328 -31.016 1 93.06 595 GLU B C 1
ATOM 10244 O O . GLU B 1 595 ? 11.711 -22.516 -30.5 1 93.06 595 GLU B O 1
ATOM 10249 N N . LYS B 1 596 ? 10.297 -23.125 -32.156 1 91.56 596 LYS B N 1
ATOM 10250 C CA . LYS B 1 596 ? 10.398 -21.828 -32.812 1 91.56 596 LYS B CA 1
ATOM 10251 C C . LYS B 1 596 ? 9.859 -20.703 -31.922 1 91.56 596 LYS B C 1
ATOM 10253 O O . LYS B 1 596 ? 10.391 -19.594 -31.922 1 91.56 596 LYS B O 1
ATOM 10258 N N . PHE B 1 597 ? 8.875 -21.047 -31.266 1 90.88 597 PHE B N 1
ATOM 10259 C CA . PHE B 1 597 ? 8.281 -20.047 -30.391 1 90.88 597 PHE B CA 1
ATOM 10260 C C . PHE B 1 597 ? 9.164 -19.781 -29.172 1 90.88 597 PHE B C 1
ATOM 10262 O O . PHE B 1 597 ? 9.195 -18.672 -28.656 1 90.88 597 PHE B O 1
ATOM 10269 N N . LEU B 1 598 ? 9.805 -20.812 -28.656 1 92.31 598 LEU B N 1
ATOM 10270 C CA . LEU B 1 598 ? 10.797 -20.609 -27.609 1 92.31 598 LEU B CA 1
ATOM 10271 C C . LEU B 1 598 ? 11.883 -19.641 -28.047 1 92.31 598 LEU B C 1
ATOM 10273 O O . LEU B 1 598 ? 12.312 -18.781 -27.281 1 92.31 598 LEU B O 1
ATOM 10277 N N . GLU B 1 599 ? 12.32 -19.766 -29.281 1 91.06 599 GLU B N 1
ATOM 10278 C CA . GLU B 1 599 ? 13.328 -18.859 -29.812 1 91.06 599 GLU B CA 1
ATOM 10279 C C . GLU B 1 599 ? 12.789 -17.438 -29.906 1 91.06 599 GLU B C 1
ATOM 10281 O O . GLU B 1 599 ? 13.516 -16.469 -29.641 1 91.06 599 GLU B O 1
ATOM 10286 N N . LYS B 1 600 ? 11.531 -17.344 -30.25 1 88.38 600 LYS B N 1
ATOM 10287 C CA . LYS B 1 600 ? 10.906 -16.016 -30.281 1 88.38 600 LYS B CA 1
ATOM 10288 C C . LYS B 1 600 ? 10.867 -15.391 -28.891 1 88.38 600 LYS B C 1
ATOM 10290 O O . LYS B 1 600 ? 11.086 -14.188 -28.75 1 88.38 600 LYS B O 1
ATOM 10295 N N . MET B 1 601 ? 10.547 -16.203 -27.922 1 88.19 601 MET B N 1
ATOM 10296 C CA . MET B 1 601 ? 10.516 -15.758 -26.531 1 88.19 601 MET B CA 1
ATOM 10297 C C . MET B 1 601 ? 11.859 -15.172 -26.125 1 88.19 601 MET B C 1
ATOM 10299 O O . MET B 1 601 ? 11.914 -14.117 -25.5 1 88.19 601 MET B O 1
ATOM 10303 N N . ILE B 1 602 ? 12.898 -15.797 -26.484 1 84.75 602 ILE B N 1
ATOM 10304 C CA . ILE B 1 602 ? 14.25 -15.375 -26.141 1 84.75 602 ILE B CA 1
ATOM 10305 C C . ILE B 1 602 ? 14.594 -14.086 -26.891 1 84.75 602 ILE B C 1
ATOM 10307 O O . ILE B 1 602 ? 15.211 -13.18 -26.328 1 84.75 602 ILE B O 1
ATOM 10311 N N . ASP B 1 603 ? 14.172 -13.984 -28.094 1 83.94 603 ASP B N 1
ATOM 10312 C CA . ASP B 1 603 ? 14.422 -12.797 -28.891 1 83.94 603 ASP B CA 1
ATOM 10313 C C . ASP B 1 603 ? 13.703 -11.578 -28.312 1 83.94 603 ASP B C 1
ATOM 10315 O O . ASP B 1 603 ? 14.203 -10.453 -28.406 1 83.94 603 ASP B O 1
ATOM 10319 N N . ASP B 1 604 ? 12.562 -11.805 -27.688 1 78.69 604 ASP B N 1
ATOM 10320 C CA . ASP B 1 604 ? 11.781 -10.734 -27.078 1 78.69 604 ASP B CA 1
ATOM 10321 C C . ASP B 1 604 ? 12.305 -10.406 -25.688 1 78.69 604 ASP B C 1
ATOM 10323 O O . ASP B 1 604 ? 11.648 -9.695 -24.922 1 78.69 604 ASP B O 1
ATOM 10327 N N . SER B 1 605 ? 13.398 -11.086 -25.312 1 77.81 605 SER B N 1
ATOM 10328 C CA . SER B 1 605 ? 14.102 -10.82 -24.062 1 77.81 605 SER B CA 1
ATOM 10329 C C . SER B 1 605 ? 13.312 -11.336 -22.875 1 77.81 605 SER B C 1
ATOM 10331 O O . SER B 1 605 ? 13.289 -10.711 -21.812 1 77.81 605 SER B O 1
ATOM 10333 N N . VAL B 1 606 ? 12.492 -12.336 -23.125 1 80.31 606 VAL B N 1
ATOM 10334 C CA . VAL B 1 606 ? 11.828 -13.039 -22.031 1 80.31 606 VAL B CA 1
ATOM 10335 C C . VAL B 1 606 ? 12.602 -14.312 -21.688 1 80.31 606 VAL B C 1
ATOM 10337 O O . VAL B 1 606 ? 12.867 -15.141 -22.562 1 80.31 606 VAL B O 1
ATOM 10340 N N . ILE B 1 607 ? 12.992 -14.469 -20.469 1 79.38 607 ILE B N 1
ATOM 10341 C CA . ILE B 1 607 ? 13.789 -15.617 -20.062 1 79.38 607 ILE B CA 1
ATOM 10342 C C . ILE B 1 607 ? 12.875 -16.812 -19.766 1 79.38 607 ILE B C 1
ATOM 10344 O O . ILE B 1 607 ? 11.992 -16.719 -18.906 1 79.38 607 ILE B O 1
ATOM 10348 N N . PRO B 1 608 ? 13.055 -17.844 -20.562 1 85 608 PRO B N 1
ATOM 10349 C CA . PRO B 1 608 ? 12.25 -19.031 -20.266 1 85 608 PRO B CA 1
ATOM 10350 C C . PRO B 1 608 ? 12.594 -19.656 -18.922 1 85 608 PRO B C 1
ATOM 10352 O O . PRO B 1 608 ? 13.766 -19.688 -18.547 1 85 608 PRO B O 1
ATOM 10355 N N . ASP B 1 609 ? 11.625 -20.047 -18.281 1 79.31 609 ASP B N 1
ATOM 10356 C CA . ASP B 1 609 ? 11.859 -20.719 -17.016 1 79.31 609 ASP B CA 1
ATOM 10357 C C . ASP B 1 609 ? 11.953 -22.234 -17.188 1 79.31 609 ASP B C 1
ATOM 10359 O O . ASP B 1 609 ? 11.938 -22.734 -18.328 1 79.31 609 ASP B O 1
ATOM 10363 N N . ILE B 1 610 ? 12.125 -22.922 -16.109 1 80.25 610 ILE B N 1
ATOM 10364 C CA . ILE B 1 610 ? 12.336 -24.375 -16.141 1 80.25 610 ILE B CA 1
ATOM 10365 C C . ILE B 1 610 ? 11.078 -25.062 -16.656 1 80.25 610 ILE B C 1
ATOM 10367 O O . ILE B 1 610 ? 11.156 -26.094 -17.328 1 80.25 610 ILE B O 1
ATOM 10371 N N . ILE B 1 611 ? 9.93 -24.469 -16.375 1 81.44 611 ILE B N 1
ATOM 10372 C CA . ILE B 1 611 ? 8.664 -25.062 -16.797 1 81.44 611 ILE B CA 1
ATOM 10373 C C . ILE B 1 611 ? 8.547 -25.031 -18.312 1 81.44 611 ILE B C 1
ATOM 10375 O O . ILE B 1 611 ? 8.07 -25.984 -18.922 1 81.44 611 ILE B O 1
ATOM 10379 N N . THR B 1 612 ? 9.023 -23.969 -18.891 1 87.75 612 THR B N 1
ATOM 10380 C CA . THR B 1 612 ? 8.992 -23.812 -20.344 1 87.75 612 THR B CA 1
ATOM 10381 C C . THR B 1 612 ? 9.852 -24.891 -21 1 87.75 612 THR B C 1
ATOM 10383 O O . THR B 1 612 ? 9.398 -25.562 -21.938 1 87.75 612 THR B O 1
ATOM 10386 N N . TYR B 1 613 ? 11.008 -25.062 -20.547 1 88.75 613 TYR B N 1
ATOM 10387 C CA . TYR B 1 613 ? 11.922 -26.047 -21.109 1 88.75 613 TYR B CA 1
ATOM 10388 C C . TYR B 1 613 ? 11.383 -27.469 -20.922 1 88.75 613 TYR B C 1
ATOM 10390 O O . TYR B 1 613 ? 11.406 -28.281 -21.844 1 88.75 613 TYR B O 1
ATOM 10398 N N . ASN B 1 614 ? 10.867 -27.703 -19.719 1 87.69 614 ASN B N 1
ATOM 10399 C CA . ASN B 1 614 ? 10.32 -29.031 -19.438 1 87.69 614 ASN B CA 1
ATOM 10400 C C . ASN B 1 614 ? 9.141 -29.359 -20.359 1 87.69 614 ASN B C 1
ATOM 10402 O O . ASN B 1 614 ? 8.984 -30.5 -20.797 1 87.69 614 ASN B O 1
ATOM 10406 N N . THR B 1 615 ? 8.359 -28.375 -20.578 1 89.5 615 THR B N 1
ATOM 10407 C CA . THR B 1 615 ? 7.219 -28.562 -21.469 1 89.5 615 THR B CA 1
ATOM 10408 C C . THR B 1 615 ? 7.691 -28.953 -22.875 1 89.5 615 THR B C 1
ATOM 10410 O O . THR B 1 615 ? 7.121 -29.844 -23.5 1 89.5 615 THR B O 1
ATOM 10413 N N . LEU B 1 616 ? 8.688 -28.297 -23.375 1 92.94 616 LEU B N 1
ATOM 10414 C CA . LEU B 1 616 ? 9.219 -28.594 -24.703 1 92.94 616 LEU B CA 1
ATOM 10415 C C . LEU B 1 616 ? 9.914 -29.938 -24.734 1 92.94 616 LEU B C 1
ATOM 10417 O O . LEU B 1 616 ? 9.828 -30.672 -25.719 1 92.94 616 LEU B O 1
ATOM 10421 N N . ILE B 1 617 ? 10.633 -30.266 -23.641 1 92.62 617 ILE B N 1
ATOM 10422 C CA . ILE B 1 617 ? 11.266 -31.578 -23.531 1 92.62 617 ILE B CA 1
ATOM 10423 C C . ILE B 1 617 ? 10.203 -32.688 -23.625 1 92.62 617 ILE B C 1
ATOM 10425 O O . ILE B 1 617 ? 10.375 -33.656 -24.375 1 92.62 617 ILE B O 1
ATOM 10429 N N . TYR B 1 618 ? 9.133 -32.469 -22.906 1 89.69 618 TYR B N 1
ATOM 10430 C CA . TYR B 1 618 ? 8.023 -33.406 -22.953 1 89.69 618 TYR B CA 1
ATOM 10431 C C . TYR B 1 618 ? 7.477 -33.531 -24.375 1 89.69 618 TYR B C 1
ATOM 10433 O O . TYR B 1 618 ? 7.156 -34.625 -24.844 1 89.69 618 TYR B O 1
ATOM 10441 N N . GLY B 1 619 ? 7.383 -32.406 -25.062 1 88.19 619 GLY B N 1
ATOM 10442 C CA . GLY B 1 619 ? 6.914 -32.406 -26.438 1 88.19 619 GLY B CA 1
ATOM 10443 C C . GLY B 1 619 ? 7.793 -33.219 -27.359 1 88.19 619 GLY B C 1
ATOM 10444 O O . GLY B 1 619 ? 7.293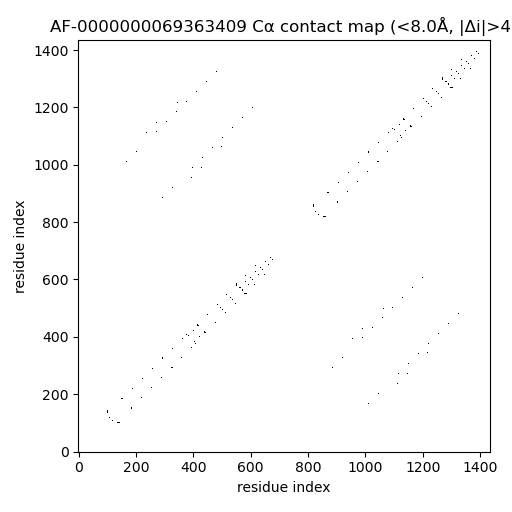 -34 -28.172 1 88.19 619 GLY B O 1
ATOM 10445 N N . PHE B 1 620 ? 9.062 -33.156 -27.266 1 92 620 PHE B N 1
ATOM 10446 C CA . PHE B 1 620 ? 10 -33.875 -28.109 1 92 620 PHE B CA 1
ATOM 10447 C C . PHE B 1 620 ? 9.977 -35.375 -27.812 1 92 620 PHE B C 1
ATOM 10449 O O . PHE B 1 620 ? 10.07 -36.188 -28.719 1 92 620 PHE B O 1
ATOM 10456 N N . VAL B 1 621 ? 9.844 -35.656 -26.484 1 88.88 621 VAL B N 1
ATOM 10457 C CA . VAL B 1 621 ? 9.812 -37.062 -26.078 1 88.88 621 VAL B CA 1
ATOM 10458 C C . VAL B 1 621 ? 8.539 -37.719 -26.594 1 88.88 621 VAL B C 1
ATOM 10460 O O . VAL B 1 621 ? 8.578 -38.875 -27.062 1 88.88 621 VAL B O 1
ATOM 10463 N N . LYS B 1 622 ? 7.48 -37 -26.5 1 82.19 622 LYS B N 1
ATOM 10464 C CA . LYS B 1 622 ? 6.211 -37.5 -27.016 1 82.19 622 LYS B CA 1
ATOM 10465 C C . LYS B 1 622 ? 6.297 -37.812 -28.516 1 82.19 622 LYS B C 1
ATOM 10467 O O . LYS B 1 622 ? 5.676 -38.75 -29 1 82.19 622 LYS B O 1
ATOM 10472 N N . GLU B 1 623 ? 7.141 -37.031 -29.25 1 85.94 623 GLU B N 1
ATOM 10473 C CA . GLU B 1 623 ? 7.336 -37.219 -30.688 1 85.94 623 GLU B CA 1
ATOM 10474 C C . GLU B 1 623 ? 8.484 -38.156 -30.953 1 85.94 623 GLU B C 1
ATOM 10476 O O . GLU B 1 623 ? 8.891 -38.344 -32.094 1 85.94 623 GLU B O 1
ATOM 10481 N N . GLU B 1 624 ? 8.992 -38.812 -29.844 1 83.69 624 GLU B N 1
ATOM 10482 C CA . GLU B 1 624 ? 10.078 -39.781 -29.906 1 83.69 624 GLU B CA 1
ATOM 10483 C C . GLU B 1 624 ? 11.344 -39.156 -30.484 1 83.69 624 GLU B C 1
ATOM 10485 O O . GLU B 1 624 ? 12.062 -39.812 -31.266 1 83.69 624 GLU B O 1
ATOM 10490 N N . LYS B 1 625 ? 11.477 -37.906 -30.328 1 88.06 625 LYS B N 1
ATOM 10491 C CA . LYS B 1 625 ? 12.688 -37.188 -30.719 1 88.06 625 LYS B CA 1
ATOM 10492 C C . LYS B 1 625 ? 13.602 -36.969 -29.516 1 88.06 625 LYS B C 1
ATOM 10494 O O . LYS B 1 625 ? 13.844 -35.812 -29.141 1 88.06 625 LYS B O 1
ATOM 10499 N N . MET B 1 626 ? 14.203 -37.969 -29.016 1 88.5 626 MET B N 1
ATOM 10500 C CA . MET B 1 626 ? 14.984 -37.938 -27.781 1 88.5 626 MET B CA 1
ATOM 10501 C C . MET B 1 626 ? 16.25 -37.125 -27.969 1 88.5 626 MET B C 1
ATOM 10503 O O . MET B 1 626 ? 16.719 -36.438 -27.047 1 88.5 626 MET B O 1
ATOM 10507 N N . HIS B 1 627 ? 16.781 -37.188 -29.141 1 86.38 627 HIS B N 1
ATOM 10508 C CA . HIS B 1 627 ? 18 -36.406 -29.406 1 86.38 627 HIS B CA 1
ATOM 10509 C C . HIS B 1 627 ? 17.766 -34.906 -29.266 1 86.38 627 HIS B C 1
ATOM 10511 O O . HIS B 1 627 ? 18.609 -34.188 -28.75 1 86.38 627 HIS B O 1
ATOM 10517 N N . LYS B 1 628 ? 16.641 -34.5 -29.719 1 91.38 628 LYS B N 1
ATOM 10518 C CA . LYS B 1 628 ? 16.281 -33.094 -29.562 1 91.38 628 LYS B CA 1
ATOM 10519 C C . LYS B 1 628 ? 16.062 -32.719 -28.094 1 91.38 628 LYS B C 1
ATOM 10521 O O . LYS B 1 628 ? 16.406 -31.609 -27.672 1 91.38 628 LYS B O 1
ATOM 10526 N N . ALA B 1 629 ? 15.477 -33.594 -27.344 1 92.75 629 ALA B N 1
ATOM 10527 C CA . ALA B 1 629 ? 15.258 -33.375 -25.922 1 92.75 629 ALA B CA 1
ATOM 10528 C C . ALA B 1 629 ? 16.594 -33.219 -25.188 1 92.75 629 ALA B C 1
ATOM 10530 O O . ALA B 1 629 ? 16.734 -32.344 -24.328 1 92.75 629 ALA B O 1
ATOM 10531 N N . LEU B 1 630 ? 17.578 -34.094 -25.562 1 91.38 630 LEU B N 1
ATOM 10532 C CA . LEU B 1 630 ? 18.891 -34 -24.938 1 91.38 630 LEU B CA 1
ATOM 10533 C C . LEU B 1 630 ? 19.609 -32.719 -25.344 1 91.38 630 LEU B C 1
ATOM 10535 O O . LEU B 1 630 ? 20.328 -32.125 -24.531 1 91.38 630 LEU B O 1
ATOM 10539 N N . HIS B 1 631 ? 19.391 -32.312 -26.562 1 91.56 631 HIS B N 1
ATOM 10540 C CA . HIS B 1 631 ? 19.969 -31.031 -27.016 1 91.56 631 HIS B CA 1
ATOM 10541 C C . HIS B 1 631 ? 19.391 -29.859 -26.219 1 91.56 631 HIS B C 1
ATOM 10543 O O . HIS B 1 631 ? 20.109 -28.906 -25.906 1 91.56 631 HIS B O 1
ATOM 10549 N N . LEU B 1 632 ? 18.125 -29.938 -25.922 1 91.56 632 LEU B N 1
ATOM 10550 C CA . LEU B 1 632 ? 17.484 -28.891 -25.156 1 91.56 632 LEU B CA 1
ATOM 10551 C C . LEU B 1 632 ? 18.062 -28.812 -23.734 1 91.56 632 LEU B C 1
ATOM 10553 O O . LEU B 1 632 ? 18.188 -27.719 -23.172 1 91.56 632 LEU B O 1
ATOM 10557 N N . ILE B 1 633 ? 18.344 -29.891 -23.141 1 90.5 633 ILE B N 1
ATOM 10558 C CA . ILE B 1 633 ? 18.953 -29.938 -21.812 1 90.5 633 ILE B CA 1
ATOM 10559 C C . ILE B 1 633 ? 20.312 -29.219 -21.859 1 90.5 633 ILE B C 1
ATOM 10561 O O . ILE B 1 633 ? 20.641 -28.453 -20.953 1 90.5 633 ILE B O 1
ATOM 10565 N N . ASN B 1 634 ? 21.062 -29.438 -22.906 1 88.31 634 ASN B N 1
ATOM 10566 C CA . ASN B 1 634 ? 22.328 -28.75 -23.078 1 88.31 634 ASN B CA 1
ATOM 10567 C C . ASN B 1 634 ? 22.125 -27.234 -23.219 1 88.31 634 ASN B C 1
ATOM 10569 O O . ASN B 1 634 ? 22.906 -26.453 -22.688 1 88.31 634 ASN B O 1
ATOM 10573 N N . LYS B 1 635 ? 21.094 -26.906 -23.922 1 87.12 635 LYS B N 1
ATOM 10574 C CA . LYS B 1 635 ? 20.781 -25.484 -24.094 1 87.12 635 LYS B CA 1
ATOM 10575 C C . LYS B 1 635 ? 20.422 -24.828 -22.766 1 87.12 635 LYS B C 1
ATOM 10577 O O . LYS B 1 635 ? 20.812 -23.688 -22.516 1 87.12 635 LYS B O 1
ATOM 10582 N N . MET B 1 636 ? 19.641 -25.516 -21.953 1 86.75 636 MET B N 1
ATOM 10583 C CA . MET B 1 636 ? 19.266 -25.031 -20.625 1 86.75 636 MET B CA 1
ATOM 10584 C C . MET B 1 636 ? 20.5 -24.734 -19.797 1 86.75 636 MET B C 1
ATOM 10586 O O . MET B 1 636 ? 20.609 -23.672 -19.188 1 86.75 636 MET B O 1
ATOM 10590 N N . GLU B 1 637 ? 21.391 -25.594 -19.781 1 82.38 637 GLU B N 1
ATOM 10591 C CA . GLU B 1 637 ? 22.609 -25.469 -18.984 1 82.38 637 GLU B CA 1
ATOM 10592 C C . GLU B 1 637 ? 23.453 -24.281 -19.469 1 82.38 637 GLU B C 1
ATOM 10594 O O . GLU B 1 637 ? 24.047 -23.562 -18.656 1 82.38 637 GLU B O 1
ATOM 10599 N N . ASN B 1 638 ? 23.469 -24.062 -20.703 1 81.75 638 ASN B N 1
ATOM 10600 C CA . ASN B 1 638 ? 24.25 -22.969 -21.281 1 81.75 638 ASN B CA 1
ATOM 10601 C C . ASN B 1 638 ? 23.641 -21.609 -20.953 1 81.75 638 ASN B C 1
ATOM 10603 O O . ASN B 1 638 ? 24.344 -20.609 -20.844 1 81.75 638 ASN B O 1
ATOM 10607 N N . LYS B 1 639 ? 22.328 -21.609 -20.797 1 77.38 639 LYS B N 1
ATOM 10608 C CA . LYS B 1 639 ? 21.641 -20.344 -20.531 1 77.38 639 LYS B CA 1
ATOM 10609 C C . LYS B 1 639 ? 21.531 -20.078 -19.031 1 77.38 639 LYS B C 1
ATOM 10611 O O . LYS B 1 639 ? 20.938 -19.094 -18.609 1 77.38 639 LYS B O 1
ATOM 10616 N N . GLY B 1 640 ? 22.125 -21.062 -18.281 1 73.62 640 GLY B N 1
ATOM 10617 C CA . GLY B 1 640 ? 22.188 -20.844 -16.844 1 73.62 640 GLY B CA 1
ATOM 10618 C C . GLY B 1 640 ? 20.938 -21.312 -16.109 1 73.62 640 GLY B C 1
ATOM 10619 O O . GLY B 1 640 ? 20.672 -20.891 -14.984 1 73.62 640 GLY B O 1
ATOM 10620 N N . VAL B 1 641 ? 20.031 -22.016 -16.797 1 78.5 641 VAL B N 1
ATOM 10621 C CA . VAL B 1 641 ? 18.859 -22.609 -16.172 1 78.5 641 VAL B CA 1
ATOM 10622 C C . VAL B 1 641 ? 19.094 -24.109 -15.961 1 78.5 641 VAL B C 1
ATOM 10624 O O . VAL B 1 641 ? 18.812 -24.922 -16.844 1 78.5 641 VAL B O 1
ATOM 10627 N N . PRO B 1 642 ? 19.5 -24.453 -14.797 1 77.75 642 PRO B N 1
ATOM 10628 C CA . PRO B 1 642 ? 19.781 -25.859 -14.578 1 77.75 642 PRO B CA 1
ATOM 10629 C C . PRO B 1 642 ? 18.531 -26.734 -14.672 1 77.75 642 PRO B C 1
ATOM 10631 O O . PRO B 1 642 ? 17.469 -26.359 -14.164 1 77.75 642 PRO B O 1
ATOM 10634 N N . PRO B 1 643 ? 18.641 -27.844 -15.43 1 84.56 643 PRO B N 1
ATOM 10635 C CA . PRO B 1 643 ? 17.516 -28.766 -15.484 1 84.56 643 PRO B CA 1
ATOM 10636 C C . PRO B 1 643 ? 17.188 -29.375 -14.125 1 84.56 643 PRO B C 1
ATOM 10638 O O . PRO B 1 643 ? 18.062 -29.484 -13.266 1 84.56 643 PRO B O 1
ATOM 10641 N N . ASP B 1 644 ? 15.961 -29.719 -13.945 1 80.38 644 ASP B N 1
ATOM 10642 C CA . ASP B 1 644 ? 15.539 -30.328 -12.688 1 80.38 644 ASP B CA 1
ATOM 10643 C C . ASP B 1 644 ? 15.297 -31.812 -12.859 1 80.38 644 ASP B C 1
ATOM 10645 O O . ASP B 1 644 ? 15.586 -32.375 -13.914 1 80.38 644 ASP B O 1
ATOM 10649 N N . VAL B 1 645 ? 14.859 -32.469 -11.789 1 80.94 645 VAL B N 1
ATOM 10650 C CA . VAL B 1 645 ? 14.664 -33.906 -11.773 1 80.94 645 VAL B CA 1
ATOM 10651 C C . VAL B 1 645 ? 13.609 -34.312 -12.805 1 80.94 645 VAL B C 1
ATOM 10653 O O . VAL B 1 645 ? 13.711 -35.344 -13.438 1 80.94 645 VAL B O 1
ATOM 10656 N N . ILE B 1 646 ? 12.656 -33.438 -13.062 1 82.06 646 ILE B N 1
ATOM 10657 C CA . ILE B 1 646 ? 11.57 -33.719 -13.992 1 82.06 646 ILE B CA 1
ATOM 10658 C C . ILE B 1 646 ? 12.109 -33.75 -15.422 1 82.06 646 ILE B C 1
ATOM 10660 O O . ILE B 1 646 ? 11.719 -34.625 -16.219 1 82.06 646 ILE B O 1
ATOM 10664 N N . SER B 1 647 ? 13.016 -32.844 -15.719 1 87.5 647 SER B N 1
ATOM 10665 C CA . SER B 1 647 ? 13.625 -32.781 -17.031 1 87.5 647 SER B CA 1
ATOM 10666 C C . SER B 1 647 ? 14.289 -34.125 -17.391 1 87.5 647 SER B C 1
ATOM 10668 O O . SER B 1 647 ? 14.07 -34.656 -18.469 1 87.5 647 SER B O 1
ATOM 10670 N N . TYR B 1 648 ? 14.992 -34.625 -16.484 1 87.88 648 TYR B N 1
ATOM 10671 C CA . TYR B 1 648 ? 15.734 -35.875 -16.719 1 87.88 648 TYR B CA 1
ATOM 10672 C C . TYR B 1 648 ? 14.797 -37.062 -16.703 1 87.88 648 TYR B C 1
ATOM 10674 O O . TYR B 1 648 ? 14.945 -38 -17.516 1 87.88 648 TYR B O 1
ATOM 10682 N N . ASN B 1 649 ? 13.82 -37.031 -15.781 1 87.25 649 ASN B N 1
ATOM 10683 C CA . ASN B 1 649 ? 12.922 -38.188 -15.641 1 87.25 649 ASN B CA 1
ATOM 10684 C C . ASN B 1 649 ? 12.125 -38.406 -16.922 1 87.25 649 ASN B C 1
ATOM 10686 O O . ASN B 1 649 ? 11.844 -39.562 -17.266 1 87.25 649 ASN B O 1
ATOM 10690 N N . VAL B 1 650 ? 11.719 -37.375 -17.516 1 88.69 650 VAL B N 1
ATOM 10691 C CA . VAL B 1 650 ? 10.938 -37.5 -18.734 1 88.69 650 VAL B CA 1
ATOM 10692 C C . VAL B 1 650 ? 11.758 -38.188 -19.812 1 88.69 650 VAL B C 1
ATOM 10694 O O . VAL B 1 650 ? 11.258 -39.062 -20.516 1 88.69 650 VAL B O 1
ATOM 10697 N N . ILE B 1 651 ? 13.023 -37.906 -19.938 1 91.69 651 ILE B N 1
ATOM 10698 C CA . ILE B 1 651 ? 13.914 -38.469 -20.938 1 91.69 651 ILE B CA 1
ATOM 10699 C C . ILE B 1 651 ? 14.258 -39.906 -20.547 1 91.69 651 ILE B C 1
ATOM 10701 O O . ILE B 1 651 ? 14.258 -40.812 -21.406 1 91.69 651 ILE B O 1
ATOM 10705 N N . LEU B 1 652 ? 14.492 -40.031 -19.234 1 91.06 652 LEU B N 1
ATOM 10706 C CA . LEU B 1 652 ? 14.82 -41.344 -18.719 1 91.06 652 LEU B CA 1
ATOM 10707 C C . LEU B 1 652 ? 13.68 -42.344 -18.969 1 91.06 652 LEU B C 1
ATOM 10709 O O . LEU B 1 652 ? 13.914 -43.469 -19.406 1 91.06 652 LEU B O 1
ATOM 10713 N N . SER B 1 653 ? 12.5 -41.938 -18.703 1 89.19 653 SER B N 1
ATOM 10714 C CA . SER B 1 653 ? 11.328 -42.781 -18.891 1 89.19 653 SER B CA 1
ATOM 10715 C C . SER B 1 653 ? 11.156 -43.188 -20.359 1 89.19 653 SER B C 1
ATOM 10717 O O . SER B 1 653 ? 10.781 -44.312 -20.656 1 89.19 653 SER B O 1
ATOM 10719 N N . ALA B 1 654 ? 11.43 -42.281 -21.203 1 89.94 654 ALA B N 1
ATOM 10720 C CA . ALA B 1 654 ? 11.305 -42.531 -22.641 1 89.94 654 ALA B CA 1
ATOM 10721 C C . ALA B 1 654 ? 12.305 -43.594 -23.094 1 89.94 654 ALA B C 1
ATOM 10723 O O . ALA B 1 654 ? 11.969 -44.5 -23.859 1 89.94 654 ALA B O 1
ATOM 10724 N N . PHE B 1 655 ? 13.531 -43.625 -22.656 1 91.56 655 PHE B N 1
ATOM 10725 C CA . PHE B 1 655 ? 14.555 -44.594 -23.016 1 91.56 655 PHE B CA 1
ATOM 10726 C C . PHE B 1 655 ? 14.227 -45.969 -22.438 1 91.56 655 PHE B C 1
ATOM 10728 O O . PHE B 1 655 ? 14.43 -46.969 -23.094 1 91.56 655 PHE B O 1
ATOM 10735 N N . CYS B 1 656 ? 13.68 -45.969 -21.25 1 89.94 656 CYS B N 1
ATOM 10736 C CA . CYS B 1 656 ? 13.312 -47.219 -20.625 1 89.94 656 CYS B CA 1
ATOM 10737 C C . CYS B 1 656 ? 12.172 -47.906 -21.375 1 89.94 656 CYS B C 1
ATOM 10739 O O . CYS B 1 656 ? 12.18 -49.125 -21.547 1 89.94 656 CYS B O 1
ATOM 10741 N N . GLU B 1 657 ? 11.227 -47.094 -21.766 1 85.88 657 GLU B N 1
ATOM 10742 C CA . GLU B 1 657 ? 10.094 -47.625 -22.516 1 85.88 657 GLU B CA 1
ATOM 10743 C C . GLU B 1 657 ? 10.539 -48.188 -23.844 1 85.88 657 GLU B C 1
ATOM 10745 O O . GLU B 1 657 ? 9.961 -49.188 -24.344 1 85.88 657 GLU B O 1
ATOM 10750 N N . GLN B 1 658 ? 11.594 -47.625 -24.422 1 86.31 658 GLN B N 1
ATOM 10751 C CA . GLN B 1 658 ? 12.102 -48.094 -25.703 1 86.31 658 GLN B CA 1
ATOM 10752 C C . GLN B 1 658 ? 13.109 -49.219 -25.531 1 86.31 658 GLN B C 1
ATOM 10754 O O . GLN B 1 658 ? 13.578 -49.781 -26.516 1 86.31 658 GLN B O 1
ATOM 10759 N N . GLY B 1 659 ? 13.375 -49.531 -24.281 1 85.5 659 GLY B N 1
ATOM 10760 C CA . GLY B 1 659 ? 14.297 -50.625 -23.984 1 85.5 659 GLY B CA 1
ATOM 10761 C C . GLY B 1 659 ? 15.75 -50.219 -24.156 1 85.5 659 GLY B C 1
ATOM 10762 O O . GLY B 1 659 ? 16.625 -51.094 -24.188 1 85.5 659 GLY B O 1
ATOM 10763 N N . GLU B 1 660 ? 16.031 -49 -24.375 1 91.12 660 GLU B N 1
ATOM 10764 C CA . GLU B 1 660 ? 17.391 -48.469 -24.516 1 91.12 660 GLU B CA 1
ATOM 10765 C C . GLU B 1 660 ? 18 -48.188 -23.156 1 91.12 660 GLU B C 1
ATOM 10767 O O . GLU B 1 660 ? 18.25 -47 -22.828 1 91.12 660 GLU B O 1
ATOM 10772 N N . MET B 1 661 ? 18.391 -49.125 -22.438 1 92 661 MET B N 1
ATOM 10773 C CA . MET B 1 661 ? 18.797 -48.969 -21.047 1 92 661 MET B CA 1
ATOM 10774 C C . MET B 1 661 ? 20.172 -48.344 -20.922 1 92 661 MET B C 1
ATOM 10776 O O . MET B 1 661 ? 20.484 -47.688 -19.938 1 92 661 MET B O 1
ATOM 10780 N N . GLN B 1 662 ? 21.047 -48.594 -21.906 1 90.88 662 GLN B N 1
ATOM 10781 C CA . GLN B 1 662 ? 22.359 -47.938 -21.859 1 90.88 662 GLN B CA 1
ATOM 10782 C C . GLN B 1 662 ? 22.219 -46.438 -21.891 1 90.88 662 GLN B C 1
ATOM 10784 O O . GLN B 1 662 ? 22.906 -45.719 -21.156 1 90.88 662 GLN B O 1
ATOM 10789 N N . GLU B 1 663 ? 21.359 -46 -22.781 1 92.25 663 GLU B N 1
ATOM 10790 C CA . GLU B 1 663 ? 21.094 -44.562 -22.859 1 92.25 663 GLU B CA 1
ATOM 10791 C C . GLU B 1 663 ? 20.453 -44.062 -21.562 1 92.25 663 GLU B C 1
ATOM 10793 O O . GLU B 1 663 ? 20.797 -42.969 -21.062 1 92.25 663 GLU B O 1
ATOM 10798 N N . ALA B 1 664 ? 19.5 -44.75 -21.016 1 93.25 664 ALA B N 1
ATOM 10799 C CA . ALA B 1 664 ? 18.828 -44.406 -19.766 1 93.25 664 ALA B CA 1
ATOM 10800 C C . ALA B 1 664 ? 19.828 -44.25 -18.625 1 93.25 664 ALA B C 1
ATOM 10802 O O . ALA B 1 664 ? 19.766 -43.312 -17.844 1 93.25 664 ALA B O 1
ATOM 10803 N N . ASP B 1 665 ? 20.734 -45.25 -18.609 1 92.81 665 ASP B N 1
ATOM 10804 C CA . ASP B 1 665 ? 21.75 -45.219 -17.562 1 92.81 665 ASP B CA 1
ATOM 10805 C C . ASP B 1 665 ? 22.688 -44.031 -17.75 1 92.81 665 ASP B C 1
ATOM 10807 O O . ASP B 1 665 ? 23.172 -43.469 -16.766 1 92.81 665 ASP B O 1
ATOM 10811 N N . SER B 1 666 ? 22.953 -43.719 -18.969 1 92.5 666 SER B N 1
ATOM 10812 C CA . SER B 1 666 ? 23.812 -42.562 -19.234 1 92.5 666 SER B CA 1
ATOM 10813 C C . SER B 1 666 ? 23.156 -41.281 -18.766 1 92.5 666 SER B C 1
ATOM 10815 O O . SER B 1 666 ? 23.828 -40.406 -18.219 1 92.5 666 SER B O 1
ATOM 10817 N N . VAL B 1 667 ? 21.906 -41.094 -19 1 92.5 667 VAL B N 1
ATOM 10818 C CA . VAL B 1 667 ? 21.156 -39.906 -18.562 1 92.5 667 VAL B CA 1
ATOM 10819 C C . VAL B 1 667 ? 21.125 -39.875 -17.047 1 92.5 667 VAL B C 1
ATOM 10821 O O . VAL B 1 667 ? 21.25 -38.781 -16.453 1 92.5 667 VAL B O 1
ATOM 10824 N N . PHE B 1 668 ? 20.891 -40.969 -16.391 1 93.88 668 PHE B N 1
ATOM 10825 C CA . PHE B 1 668 ? 20.875 -41.062 -14.938 1 93.88 668 PHE B CA 1
ATOM 10826 C C . PHE B 1 668 ? 22.219 -40.594 -14.359 1 93.88 668 PHE B C 1
ATOM 10828 O O . PHE B 1 668 ? 22.25 -39.844 -13.398 1 93.88 668 PHE B O 1
ATOM 10835 N N . LYS B 1 669 ? 23.281 -41.125 -14.914 1 91.75 669 LYS B N 1
ATOM 10836 C CA . LYS B 1 669 ? 24.625 -40.719 -14.469 1 91.75 669 LYS B CA 1
ATOM 10837 C C . LYS B 1 669 ? 24.859 -39.25 -14.648 1 91.75 669 LYS B C 1
ATOM 10839 O O . LYS B 1 669 ? 25.5 -38.594 -13.805 1 91.75 669 LYS B O 1
ATOM 10844 N N . ARG B 1 670 ? 24.344 -38.719 -15.68 1 89.56 670 ARG B N 1
ATOM 10845 C CA . ARG B 1 670 ? 24.469 -37.281 -15.922 1 89.56 670 ARG B CA 1
ATOM 10846 C C . ARG B 1 670 ? 23.703 -36.469 -14.875 1 89.56 670 ARG B C 1
ATOM 10848 O O . ARG B 1 670 ? 24.203 -35.438 -14.391 1 89.56 670 ARG B O 1
ATOM 10855 N N . MET B 1 671 ? 22.547 -36.875 -14.602 1 88.62 671 MET B N 1
ATOM 10856 C CA . MET B 1 671 ? 21.703 -36.219 -13.602 1 88.62 671 MET B CA 1
ATOM 10857 C C . MET B 1 671 ? 22.422 -36.125 -12.258 1 88.62 671 MET B C 1
ATOM 10859 O O . MET B 1 671 ? 22.484 -35.062 -11.656 1 88.62 671 MET B O 1
ATOM 10863 N N . VAL B 1 672 ? 23 -37.188 -11.859 1 86.19 672 VAL B N 1
ATOM 10864 C CA . VAL B 1 672 ? 23.656 -37.281 -10.562 1 86.19 672 VAL B CA 1
ATOM 10865 C C . VAL B 1 672 ? 24.953 -36.469 -10.594 1 86.19 672 VAL B C 1
ATOM 10867 O O . VAL B 1 672 ? 25.297 -35.781 -9.617 1 86.19 672 VAL B O 1
ATOM 10870 N N . SER B 1 673 ? 25.625 -36.469 -11.648 1 85.62 673 SER B N 1
ATOM 10871 C CA . SER B 1 673 ? 26.891 -35.75 -11.773 1 85.62 673 SER B CA 1
ATOM 10872 C C . SER B 1 673 ? 26.672 -34.25 -11.711 1 85.62 673 SER B C 1
ATOM 10874 O O . SER B 1 673 ? 27.547 -33.5 -11.258 1 85.62 673 SER B O 1
ATOM 10876 N N . ARG B 1 674 ? 25.547 -33.812 -12.133 1 79.62 674 ARG B N 1
ATOM 10877 C CA . ARG B 1 674 ? 25.25 -32.406 -12.141 1 79.62 674 ARG B CA 1
ATOM 10878 C C . ARG B 1 674 ? 24.672 -31.953 -10.797 1 79.62 674 ARG B C 1
ATOM 10880 O O . ARG B 1 674 ? 24.281 -30.797 -10.633 1 79.62 674 ARG B O 1
ATOM 10887 N N . GLY B 1 675 ? 24.531 -32.906 -9.945 1 74.12 675 GLY B N 1
ATOM 10888 C CA . GLY B 1 675 ? 24.109 -32.594 -8.594 1 74.12 675 GLY B CA 1
ATOM 10889 C C . GLY B 1 675 ? 22.609 -32.656 -8.406 1 74.12 675 GLY B C 1
ATOM 10890 O O . GLY B 1 675 ? 22.094 -32.219 -7.371 1 74.12 675 GLY B O 1
ATOM 10891 N N . VAL B 1 676 ? 21.828 -33.062 -9.445 1 78.31 676 VAL B N 1
ATOM 10892 C CA . VAL B 1 676 ? 20.391 -33.188 -9.328 1 78.31 676 VAL B CA 1
ATOM 10893 C C . VAL B 1 676 ? 20.047 -34.5 -8.578 1 78.31 676 VAL B C 1
ATOM 10895 O O . VAL B 1 676 ? 20.516 -35.562 -8.945 1 78.31 676 VAL B O 1
ATOM 10898 N N . GLN B 1 677 ? 19.312 -34.406 -7.57 1 77.94 677 GLN B N 1
ATOM 10899 C CA . GLN B 1 677 ? 18.969 -35.562 -6.766 1 77.94 677 GLN B CA 1
ATOM 10900 C C . GLN B 1 677 ? 17.812 -36.344 -7.391 1 77.94 677 GLN B C 1
ATOM 10902 O O . GLN B 1 677 ? 16.75 -35.781 -7.652 1 77.94 677 GLN B O 1
ATOM 10907 N N . PRO B 1 678 ? 18.047 -37.562 -7.648 1 83.19 678 PRO B N 1
ATOM 10908 C CA . PRO B 1 678 ? 16.938 -38.406 -8.164 1 83.19 678 PRO B CA 1
ATOM 10909 C C . PRO B 1 678 ? 15.797 -38.562 -7.16 1 83.19 678 PRO B C 1
ATOM 10911 O O . PRO B 1 678 ? 16.031 -38.469 -5.949 1 83.19 678 PRO B O 1
ATOM 10914 N N . ASP B 1 679 ? 14.656 -38.719 -7.676 1 78.81 679 ASP B N 1
ATOM 10915 C CA . ASP B 1 679 ? 13.5 -38.938 -6.805 1 78.81 679 ASP B CA 1
ATOM 10916 C C . ASP B 1 679 ? 12.945 -40.344 -6.934 1 78.81 679 ASP B C 1
ATOM 10918 O O . ASP B 1 679 ? 13.562 -41.188 -7.574 1 78.81 679 ASP B O 1
ATOM 10922 N N . GLY B 1 680 ? 11.898 -40.656 -6.172 1 75 680 GLY B N 1
ATOM 10923 C CA . GLY B 1 680 ? 11.312 -42 -6.184 1 75 680 GLY B CA 1
ATOM 10924 C C . GLY B 1 680 ? 10.922 -42.469 -7.57 1 75 680 GLY B C 1
ATOM 10925 O O . GLY B 1 680 ? 11.094 -43.625 -7.906 1 75 680 GLY B O 1
ATOM 10926 N N . SER B 1 681 ? 10.406 -41.531 -8.398 1 77.19 681 SER B N 1
ATOM 10927 C CA . SER B 1 681 ? 9.977 -41.875 -9.75 1 77.19 681 SER B CA 1
ATOM 10928 C C . SER B 1 681 ? 11.172 -42.25 -10.633 1 77.19 681 SER B C 1
ATOM 10930 O O . SER B 1 681 ? 11.055 -43.094 -11.523 1 77.19 681 SER B O 1
ATOM 10932 N N . THR B 1 682 ? 12.273 -41.594 -10.336 1 86.69 682 THR B N 1
ATOM 10933 C CA . THR B 1 682 ? 13.492 -41.906 -11.094 1 86.69 682 THR B CA 1
ATOM 10934 C C . THR B 1 682 ? 13.898 -43.344 -10.906 1 86.69 682 THR B C 1
ATOM 10936 O O . THR B 1 682 ? 14.125 -44.062 -11.883 1 86.69 682 THR B O 1
ATOM 10939 N N . TYR B 1 683 ? 13.938 -43.781 -9.688 1 85.38 683 TYR B N 1
ATOM 10940 C CA . TYR B 1 683 ? 14.359 -45.125 -9.375 1 85.38 683 TYR B CA 1
ATOM 10941 C C . TYR B 1 683 ? 13.344 -46.156 -9.898 1 85.38 683 TYR B C 1
ATOM 10943 O O . TYR B 1 683 ? 13.727 -47.156 -10.477 1 85.38 683 TYR B O 1
ATOM 10951 N N . THR B 1 684 ? 12.109 -45.75 -9.703 1 83 684 THR B N 1
ATOM 10952 C CA . THR B 1 684 ? 11.07 -46.688 -10.141 1 83 684 THR B CA 1
ATOM 10953 C C . THR B 1 684 ? 11.156 -46.906 -11.641 1 83 684 THR B C 1
ATOM 10955 O O . THR B 1 684 ? 11.039 -48.062 -12.109 1 83 684 THR B O 1
ATOM 10958 N N . THR B 1 685 ? 11.328 -45.906 -12.336 1 86.06 685 THR B N 1
ATOM 10959 C CA . THR B 1 685 ? 11.422 -45.969 -13.789 1 86.06 685 THR B CA 1
ATOM 10960 C C . THR B 1 685 ? 12.633 -46.812 -14.203 1 86.06 685 THR B C 1
ATOM 10962 O O . THR B 1 685 ? 12.531 -47.656 -15.086 1 86.06 685 THR B O 1
ATOM 10965 N N . LEU B 1 686 ? 13.75 -46.656 -13.578 1 90.69 686 LEU B N 1
ATOM 10966 C CA . LEU B 1 686 ? 14.977 -47.375 -13.922 1 90.69 686 LEU B CA 1
ATOM 10967 C C . LEU B 1 686 ? 14.875 -48.844 -13.547 1 90.69 686 LEU B C 1
ATOM 10969 O O . LEU B 1 686 ? 15.305 -49.719 -14.305 1 90.69 686 LEU B O 1
ATOM 10973 N N . ILE B 1 687 ? 14.336 -49.094 -12.391 1 88.81 687 ILE B N 1
ATOM 10974 C CA . ILE B 1 687 ? 14.188 -50.469 -11.93 1 88.81 687 ILE B CA 1
ATOM 10975 C C . ILE B 1 687 ? 13.281 -51.25 -12.883 1 88.81 687 ILE B C 1
ATOM 10977 O O . ILE B 1 687 ? 13.625 -52.344 -13.32 1 88.81 687 ILE B O 1
ATOM 10981 N N . ASN B 1 688 ? 12.164 -50.594 -13.234 1 84.88 688 ASN B N 1
ATOM 10982 C CA . ASN B 1 688 ? 11.25 -51.219 -14.172 1 84.88 688 ASN B CA 1
ATOM 10983 C C . ASN B 1 688 ? 11.906 -51.469 -15.523 1 84.88 688 ASN B C 1
ATOM 10985 O O . ASN B 1 688 ? 11.656 -52.469 -16.172 1 84.88 688 ASN B O 1
ATOM 10989 N N . GLY B 1 689 ? 12.664 -50.531 -15.945 1 88.44 689 GLY B N 1
ATOM 10990 C CA . GLY B 1 689 ? 13.383 -50.656 -17.203 1 88.44 689 GLY B CA 1
ATOM 10991 C C . GLY B 1 689 ? 14.359 -51.844 -17.188 1 88.44 689 GLY B C 1
ATOM 10992 O O . GLY B 1 689 ? 14.414 -52.594 -18.156 1 88.44 689 GLY B O 1
ATOM 10993 N N . HIS B 1 690 ? 15.055 -52.031 -16.156 1 91.12 690 HIS B N 1
ATOM 10994 C CA . HIS B 1 690 ? 16.047 -53.125 -16.062 1 91.12 690 HIS B CA 1
ATOM 10995 C C . HIS B 1 690 ? 15.359 -54.469 -15.906 1 91.12 690 HIS B C 1
ATOM 10997 O O . HIS B 1 690 ? 15.867 -55.469 -16.391 1 91.12 690 HIS B O 1
ATOM 11003 N N . VAL B 1 691 ? 14.227 -54.438 -15.242 1 87.56 691 VAL B N 1
ATOM 11004 C CA . VAL B 1 691 ? 13.461 -55.656 -15.102 1 87.56 691 VAL B CA 1
ATOM 11005 C C . VAL B 1 691 ? 12.945 -56.094 -16.469 1 87.56 691 VAL B C 1
ATOM 11007 O O . VAL B 1 691 ? 12.969 -57.281 -16.797 1 87.56 691 VAL B O 1
ATOM 11010 N N . ALA B 1 692 ? 12.516 -55.156 -17.25 1 88.06 692 ALA B N 1
ATOM 11011 C CA . ALA B 1 692 ? 11.961 -55.469 -18.562 1 88.06 692 ALA B CA 1
ATOM 11012 C C . ALA B 1 692 ? 13.016 -56.094 -19.469 1 88.06 692 ALA B C 1
ATOM 11014 O O . ALA B 1 692 ? 12.695 -56.906 -20.344 1 88.06 692 ALA B O 1
ATOM 11015 N N . VAL B 1 693 ? 14.336 -55.781 -19.297 1 90.5 693 VAL B N 1
ATOM 11016 C CA . VAL B 1 693 ? 15.391 -56.312 -20.141 1 90.5 693 VAL B CA 1
ATOM 11017 C C . VAL B 1 693 ? 16.141 -57.438 -19.406 1 90.5 693 VAL B C 1
ATOM 11019 O O . VAL B 1 693 ? 17.219 -57.844 -19.844 1 90.5 693 VAL B O 1
ATOM 11022 N N . ASP B 1 694 ? 15.625 -57.906 -18.25 1 87.5 694 ASP B N 1
ATOM 11023 C CA . ASP B 1 694 ? 16.094 -59.031 -17.453 1 87.5 694 ASP B CA 1
ATOM 11024 C C . ASP B 1 694 ? 17.484 -58.75 -16.875 1 87.5 694 ASP B C 1
ATOM 11026 O O . ASP B 1 694 ? 18.328 -59.656 -16.812 1 87.5 694 ASP B O 1
ATOM 11030 N N . ASN B 1 695 ? 17.797 -57.562 -16.75 1 91.94 695 ASN B N 1
ATOM 11031 C CA . ASN B 1 695 ? 18.984 -57.156 -16.016 1 91.94 695 ASN B CA 1
ATOM 11032 C C . ASN B 1 695 ? 18.688 -57 -14.523 1 91.94 695 ASN B C 1
ATOM 11034 O O . ASN B 1 695 ? 18.688 -55.906 -13.992 1 91.94 695 ASN B O 1
ATOM 11038 N N . LEU B 1 696 ? 18.547 -58.031 -13.773 1 90 696 LEU B N 1
ATOM 11039 C CA . LEU B 1 696 ? 18.047 -58.062 -12.398 1 90 696 LEU B CA 1
ATOM 11040 C C . LEU B 1 696 ? 19.109 -57.594 -11.422 1 90 696 LEU B C 1
ATOM 11042 O O . LEU B 1 696 ? 18.797 -57 -10.391 1 90 696 LEU B O 1
ATOM 11046 N N . LYS B 1 697 ? 20.375 -57.812 -11.773 1 90.31 697 LYS B N 1
ATOM 11047 C CA . LYS B 1 697 ? 21.453 -57.375 -10.891 1 90.31 697 LYS B CA 1
ATOM 11048 C C . LYS B 1 697 ? 21.406 -55.875 -10.703 1 90.31 697 LYS B C 1
ATOM 11050 O O . LYS B 1 697 ? 21.453 -55.375 -9.57 1 90.31 697 LYS B O 1
ATOM 11055 N N . GLU B 1 698 ? 21.328 -55.219 -11.82 1 91.31 698 GLU B N 1
ATOM 11056 C CA . GLU B 1 698 ? 21.281 -53.781 -11.75 1 91.31 698 GLU B CA 1
ATOM 11057 C C . GLU B 1 698 ? 19.969 -53.281 -11.117 1 91.31 698 GLU B C 1
ATOM 11059 O O . GLU B 1 698 ? 19.953 -52.281 -10.398 1 91.31 698 GLU B O 1
ATOM 11064 N N . ALA B 1 699 ? 18.828 -53.875 -11.312 1 91.06 699 ALA B N 1
ATOM 11065 C CA . ALA B 1 699 ? 17.531 -53.531 -10.734 1 91.06 699 ALA B CA 1
ATOM 11066 C C . ALA B 1 699 ? 17.578 -53.625 -9.211 1 91.06 699 ALA B C 1
ATOM 11068 O O . ALA B 1 699 ? 17.062 -52.719 -8.523 1 91.06 699 ALA B O 1
ATOM 11069 N N . PHE B 1 700 ? 18.25 -54.719 -8.711 1 91.25 700 PHE B N 1
ATOM 11070 C CA . PHE B 1 700 ? 18.328 -54.875 -7.262 1 91.25 700 PHE B CA 1
ATOM 11071 C C . PHE B 1 700 ? 19.281 -53.844 -6.656 1 91.25 700 PHE B C 1
ATOM 11073 O O . PHE B 1 700 ? 19.062 -53.375 -5.539 1 91.25 700 PHE B O 1
ATOM 11080 N N . ARG B 1 701 ? 20.328 -53.531 -7.34 1 92.06 701 ARG B N 1
ATOM 11081 C CA . ARG B 1 701 ? 21.234 -52.469 -6.863 1 92.06 701 ARG B CA 1
ATOM 11082 C C . ARG B 1 701 ? 20.516 -51.156 -6.707 1 92.06 701 ARG B C 1
ATOM 11084 O O . ARG B 1 701 ? 20.672 -50.469 -5.688 1 92.06 701 ARG B O 1
ATOM 11091 N N . LEU B 1 702 ? 19.797 -50.75 -7.723 1 90.81 702 LEU B N 1
ATOM 11092 C CA . LEU B 1 702 ? 19.047 -49.5 -7.707 1 90.81 702 LEU B CA 1
ATOM 11093 C C . LEU B 1 702 ? 17.969 -49.5 -6.621 1 90.81 702 LEU B C 1
ATOM 11095 O O . LEU B 1 702 ? 17.703 -48.469 -6 1 90.81 702 LEU B O 1
ATOM 11099 N N . HIS B 1 703 ? 17.312 -50.625 -6.449 1 89.19 703 HIS B N 1
ATOM 11100 C CA . HIS B 1 703 ? 16.312 -50.781 -5.398 1 89.19 703 HIS B CA 1
ATOM 11101 C C . HIS B 1 703 ? 16.922 -50.531 -4.02 1 89.19 703 HIS B C 1
ATOM 11103 O O . HIS B 1 703 ? 16.312 -49.875 -3.178 1 89.19 703 HIS B O 1
ATOM 11109 N N . ASP B 1 704 ? 18.109 -51.156 -3.795 1 88.94 704 ASP B N 1
ATOM 11110 C CA . ASP B 1 704 ? 18.797 -50.938 -2.521 1 88.94 704 ASP B CA 1
ATOM 11111 C C . ASP B 1 704 ? 19.156 -49.469 -2.314 1 88.94 704 ASP B C 1
ATOM 11113 O O . ASP B 1 704 ? 19.031 -48.969 -1.205 1 88.94 704 ASP B O 1
ATOM 11117 N N . GLU B 1 705 ? 19.516 -48.781 -3.355 1 87.75 705 GLU B N 1
ATOM 11118 C CA . GLU B 1 705 ? 19.844 -47.375 -3.275 1 87.75 705 GLU B CA 1
ATOM 11119 C C . GLU B 1 705 ? 18.609 -46.531 -2.973 1 87.75 705 GLU B C 1
ATOM 11121 O O . GLU B 1 705 ? 18.672 -45.562 -2.207 1 87.75 705 GLU B O 1
ATOM 11126 N N . MET B 1 706 ? 17.516 -46.781 -3.645 1 85.56 706 MET B N 1
ATOM 11127 C CA . MET B 1 706 ? 16.25 -46.094 -3.436 1 85.56 706 MET B CA 1
ATOM 11128 C C . MET B 1 706 ? 15.828 -46.156 -1.969 1 85.56 706 MET B C 1
ATOM 11130 O O . MET B 1 706 ? 15.406 -45.156 -1.394 1 85.56 706 MET B O 1
ATOM 11134 N N . LEU B 1 707 ? 15.984 -47.375 -1.37 1 81.56 707 LEU B N 1
ATOM 11135 C CA . LEU B 1 707 ? 15.609 -47.562 0.026 1 81.56 707 LEU B CA 1
ATOM 11136 C C . LEU B 1 707 ? 16.547 -46.781 0.953 1 81.56 707 LEU B C 1
ATOM 11138 O O . LEU B 1 707 ? 16.109 -46.25 1.966 1 81.56 707 LEU B O 1
ATOM 11142 N N . GLN B 1 708 ? 17.719 -46.75 0.617 1 81.5 708 GLN B N 1
ATOM 11143 C CA . GLN B 1 708 ? 18.703 -46.031 1.426 1 81.5 708 GLN B CA 1
ATOM 11144 C C . GLN B 1 708 ? 18.406 -44.562 1.472 1 81.5 708 GLN B C 1
ATOM 11146 O O . GLN B 1 708 ? 18.734 -43.875 2.453 1 81.5 708 GLN B O 1
ATOM 11151 N N . ARG B 1 709 ? 17.781 -44.062 0.407 1 77.62 709 ARG B N 1
ATOM 11152 C CA . ARG B 1 709 ? 17.5 -42.625 0.326 1 77.62 709 ARG B CA 1
ATOM 11153 C C . ARG B 1 709 ? 16.141 -42.312 0.936 1 77.62 709 ARG B C 1
ATOM 11155 O O . ARG B 1 709 ? 15.703 -41.156 0.933 1 77.62 709 ARG B O 1
ATOM 11162 N N . GLY B 1 710 ? 15.484 -43.375 1.35 1 71.25 710 GLY B N 1
ATOM 11163 C CA . GLY B 1 710 ? 14.266 -43.156 2.109 1 71.25 710 GLY B CA 1
ATOM 11164 C C . GLY B 1 710 ? 13.016 -43.188 1.251 1 71.25 710 GLY B C 1
ATOM 11165 O O . GLY B 1 710 ? 11.938 -42.781 1.694 1 71.25 710 GLY B O 1
ATOM 11166 N N . PHE B 1 711 ? 13.164 -43.625 -0.042 1 74.69 711 PHE B N 1
ATOM 11167 C CA . PHE B 1 711 ? 11.992 -43.688 -0.905 1 74.69 711 PHE B CA 1
ATOM 11168 C C . PHE B 1 711 ? 11.273 -45.031 -0.708 1 74.69 711 PHE B C 1
ATOM 11170 O O . PHE B 1 711 ? 11.898 -46.031 -0.407 1 74.69 711 PHE B O 1
ATOM 11177 N N . VAL B 1 712 ? 9.875 -44.938 -0.727 1 67.94 712 VAL B N 1
ATOM 11178 C CA . VAL B 1 712 ? 9.086 -46.156 -0.575 1 67.94 712 VAL B CA 1
ATOM 11179 C C . VAL B 1 712 ? 8.531 -46.594 -1.932 1 67.94 712 VAL B C 1
ATOM 11181 O O . VAL B 1 712 ? 7.957 -45.781 -2.66 1 67.94 712 VAL B O 1
ATOM 11184 N N . PRO B 1 713 ? 8.953 -47.812 -2.34 1 61.41 713 PRO B N 1
ATOM 11185 C CA . PRO B 1 713 ? 8.445 -48.281 -3.623 1 61.41 713 PRO B CA 1
ATOM 11186 C C . PRO B 1 713 ? 6.922 -48.406 -3.648 1 61.41 713 PRO B C 1
ATOM 11188 O O . PRO B 1 713 ? 6.301 -48.656 -2.611 1 61.41 713 PRO B O 1
ATOM 11191 N N . ASP B 1 714 ? 6.316 -47.906 -4.738 1 58.25 714 ASP B N 1
ATOM 11192 C CA . ASP B 1 714 ? 4.875 -48.062 -4.898 1 58.25 714 ASP B CA 1
ATOM 11193 C C . ASP B 1 714 ? 4.477 -49.531 -4.977 1 58.25 714 ASP B C 1
ATOM 11195 O O . ASP B 1 714 ? 5.32 -50.406 -5.234 1 58.25 714 ASP B O 1
ATOM 11199 N N . ASP B 1 715 ? 3.324 -50 -4.371 1 50.75 715 ASP B N 1
ATOM 11200 C CA . ASP B 1 715 ? 2.834 -51.375 -4.312 1 50.75 715 ASP B CA 1
ATOM 11201 C C . ASP B 1 715 ? 2.93 -52.062 -5.676 1 50.75 715 ASP B C 1
ATOM 11203 O O . ASP B 1 715 ? 3.008 -53.281 -5.766 1 50.75 715 ASP B O 1
ATOM 11207 N N . LYS B 1 716 ? 2.713 -51.219 -6.742 1 49.97 716 LYS B N 1
ATOM 11208 C CA . LYS B 1 716 ? 2.758 -51.875 -8.047 1 49.97 716 LYS B CA 1
ATOM 11209 C C . LYS B 1 716 ? 4.18 -52.281 -8.406 1 49.97 716 LYS B C 1
ATOM 11211 O O . LYS B 1 716 ? 4.391 -53 -9.391 1 49.97 716 LYS B O 1
ATOM 11216 N N . PHE B 1 717 ? 5.008 -51.875 -7.656 1 46.91 717 PHE B N 1
ATOM 11217 C CA . PHE B 1 717 ? 6.375 -52.344 -7.867 1 46.91 717 PHE B CA 1
ATOM 11218 C C . PHE B 1 717 ? 6.465 -53.875 -7.68 1 46.91 717 PHE B C 1
ATOM 11220 O O . PHE B 1 717 ? 7.316 -54.531 -8.289 1 46.91 717 PHE B O 1
#

Nearest PDB structures (foldseek):
  5i9g-assembly1_C  TM=6.232E-01  e=3.328E-23  unidentified
  4m57-assembly1_A  TM=5.457E-01  e=4.931E-25  Zea mays
  5i9d-assembly1_A  TM=6.408E-01  e=6.749E-21  unidentified
  4oe1-assembly1_B  TM=5.265E-01  e=6.926E-22  Zea mays
  4pjq-assembly2_B  TM=7.064E-01  e=2.319E-12  unidentified

Solvent-accessible surface area (backbone atoms only — not comparable to full-atom values): 77703 Å² total; per-residue (Å²): 137,79,86,71,86,69,79,76,76,82,68,90,73,87,85,91,82,90,91,80,92,81,93,85,92,91,80,91,87,79,91,76,84,88,89,82,92,82,84,88,78,84,74,83,78,83,75,82,82,66,70,77,71,63,93,75,76,90,73,89,78,87,83,85,79,81,81,80,75,81,77,79,82,80,85,88,84,79,87,80,84,83,69,66,96,43,50,75,74,39,71,62,51,76,52,93,77,70,71,76,52,34,35,58,52,27,50,48,30,47,49,21,47,75,65,64,36,39,69,62,22,46,51,48,49,51,49,58,66,61,48,80,81,66,47,59,61,42,46,24,50,10,37,26,74,75,47,73,79,65,68,68,29,74,29,45,56,49,41,49,49,28,50,34,23,37,74,68,65,35,56,67,60,21,52,47,48,50,48,52,37,54,73,70,70,49,69,72,54,67,65,46,51,39,49,47,40,47,33,22,40,74,56,61,36,49,67,58,31,53,51,49,48,53,50,41,48,71,72,66,51,76,77,49,72,67,46,51,41,48,50,40,46,48,27,31,77,47,36,22,56,69,58,34,49,50,52,51,50,50,29,51,75,71,71,48,75,82,49,71,68,46,49,40,44,51,32,42,33,28,23,67,33,30,27,51,69,58,23,50,51,50,55,53,48,34,50,76,71,72,40,78,80,51,69,69,49,49,39,38,52,37,41,36,25,30,68,34,30,25,52,68,61,30,51,51,50,50,49,50,41,45,72,71,69,52,75,80,43,60,68,49,45,38,39,51,29,41,34,26,26,72,35,37,26,54,66,62,20,50,51,45,50,49,49,40,47,70,72,69,46,76,81,47,64,68,44,50,44,30,53,32,41,37,26,12,75,44,44,37,54,68,59,21,48,49,50,53,51,52,43,46,71,76,46,38,58,76,28,51,66,53,51,36,34,51,31,46,17,26,30,73,41,41,29,52,68,60,22,52,52,49,51,52,50,36,47,73,73,50,22,61,75,26,53,67,42,53,40,48,52,42,47,37,31,31,75,38,36,26,54,68,60,36,51,52,51,52,50,50,40,51,72,74,54,33,58,81,30,42,64,46,49,36,47,50,30,38,31,26,20,69,39,38,31,42,68,60,22,51,53,51,50,52,51,38,51,72,68,54,31,61,81,36,60,68,39,50,37,32,51,39,46,28,26,52,65,47,46,38,60,68,59,33,51,52,51,52,52,49,41,51,74,71,68,50,66,78,25,53,65,45,49,33,47,52,28,33,52,27,13,77,45,51,35,47,70,63,22,45,52,49,51,52,50,37,49,72,70,59,32,67,79,30,54,69,39,52,37,25,52,33,44,11,26,25,75,54,68,34,36,66,61,23,52,54,47,52,54,48,39,48,73,71,51,30,55,70,27,64,66,45,52,40,46,50,35,51,18,22,46,75,70,68,34,55,69,59,28,54,50,48,54,53,51,31,50,73,73,56,34,67,70,32,57,66,52,52,41,57,54,32,45,52,26,29,74,72,64,39,51,69,61,25,51,50,52,51,52,50,40,49,72,72,61,33,58,78,41,47,68,45,44,50,45,50,30,52,30,26,50,75,71,68,38,53,70,62,23,53,53,48,51,54,51,38,48,75,72,64,39,73,80,46,82,89,104,132,85,83,75,82,69,79,76,75,82,68,88,72,86,71,83,72,83,84,76,89,73,88,78,84,87,77,86,78,75,84,72,77,89,80,81,90,82,84,82,77,81,73,80,79,82,70,79,79,66,71,71,69,65,90,71,72,90,81,85,83,76,86,78,82,77,80,70,80,70,81,75,80,80,84,85,82,83,77,93,70,75,69,66,97,38,52,76,72,38,68,62,50,76,52,94,77,71,74,77,53,33,31,58,52,27,48,48,30,48,49,22,48,75,64,64,36,41,67,59,22,47,51,49,49,51,49,58,66,61,48,79,80,64,48,60,61,43,45,19,52,11,34,25,72,73,46,76,78,55,71,69,27,71,31,47,55,48,39,48,49,28,50,35,22,37,74,66,66,34,57,68,59,20,51,48,49,49,49,52,38,54,73,68,68,49,67,73,52,68,66,46,51,39,49,46,40,46,33,22,39,76,55,61,36,51,68,59,31,50,51,49,49,53,51,41,49,71,73,66,51,76,77,49,71,66,46,50,39,49,51,40,46,46,27,31,77,45,36,22,57,69,61,32,50,53,52,50,50,50,30,53,75,70,71,49,76,80,49,70,68,48,50,41,45,51,32,42,33,28,23,67,33,29,27,51,70,59,24,50,51,50,55,52,48,34,52,75,73,70,40,77,79,51,68,70,49,49,39,38,52,38,41,35,25,30,69,34,30,27,54,68,60,28,52,51,49,48,51,51,43,45,72,72,69,53,74,81,44,59,67,50,45,36,41,51,28,41,35,26,26,73,36,37,25,55,65,61,20,50,50,45,49,48,50,40,47,70,72,72,47,76,82,46,62,68,44,50,44,30,53,33,41,36,26,12,76,44,44,39,54,67,59,21,49,49,52,53,51,50,42,46,72,76,46,38,59,76,27,50,66,51,52,37,35,51,30,46,16,27,29,73,40,42,29,52,68,60,20,53,52,48,51,51,51,37,47,73,71,50,22,59,75,25,52,67,43,53,40,46,52,42,48,38,31,30,74,37,34,24,54,68,60,37,52,52,51,52,50,51,39,49,71,74,55,32,57,81,31,42,65,45,49,36,45,51,29,37,29,26,20,69,40,37,31,40,69,61,21,51,53,50,50,52,51,38,50,72,68,53,30,62,79,35,59,67,41,51,38,31,51,39,48,28,26,52,64,46,46,38,58,68,59,34,50,51,51,51,51,49,40,52,73,71,66,50,66,78,25,54,65,43,50,32,46,53,28,33,51,26,13,77,44,49,33,46,68,62,21,44,54,48,50,51,49,37,47,72,70,60,31,69,81,29,55,68,40,52,37,24,51,33,44,13,27,26,74,52,66,34,35,68,62,21,51,54,47,51,52,48,37,48,74,72,52,31,57,69,27,62,66,44,54,39,46,50,35,51,20,22,47,75,69,69,33,54,68,58,30,54,51,48,52,55,51,31,50,72,73,58,34,65,71,31,57,65,51,51,40,58,55,33,47,53,25,27,75,70,64,39,52,69,60,25,51,51,51,51,54,49,39,51,71,73,61,34,58,79,43,48,67,46,46,50,45,52,31,52,31,25,50,75,71,68,38,54,69,62,24,51,53,48,51,55,50,39,47,73,74,65,40,73,80,47,89,89,107

Radius of gyration: 39.63 Å; Cα contacts (8 Å, |Δi|>4): 1872; chains: 2; bounding box: 94×121×98 Å

InterPro domains:
  IPR002885 Pentatricopeptide repeat [PF01535] (159-186)
  IPR002885 Pentatricopeptide repeat [PF12854] (254-286)
  IPR002885 Pentatricopeptide repeat [PF12854] (395-427)
  IPR002885 Pentatricopeptide repeat [PF12854] (571-601)
  IPR002885 Pentatricopeptide repeat [PF13041] (189-237)
  IPR002885 Pentatricopeptide repeat [PF13041] (293-342)
  IPR002885 Pentatricopeptide repeat [PF13041] (433-482)
  IPR002885 Pentatricopeptide repeat [PF13041] (503-551)
  IPR002885 Pentatricopeptide repeat [PF13041] (608-656)
  IPR002885 Pentatricopeptide repeat [PF13041] (682-715)
  IPR002885 Pentatricopeptide repeat [PS51375] (189-223)
  IPR002885 Pentatricopeptide repeat [PS51375] (224-258)
  IPR002885 Pentatricopeptide repeat [PS51375] (259-293)
  IPR002885 Pentatricopeptide repeat [PS51375] (294-328)
  IPR002885 Pentatricopeptide repeat [PS51375] (329-363)
  IPR002885 Pentatricopeptide repeat [PS51375] (364-398)
  IPR002885 Pentatricopeptide repeat [PS51375] (399-433)
  IPR002885 Pentatricopeptide repeat [PS51375] (434-468)
  IPR002885 Pentatricopeptide repeat [PS51375] (469-503)
  IPR002885 Pentatricopeptide repeat [PS51375] (504-538)

Secondary structure (DSSP, 8-state):
--------------------------------------------PPPTTGGGG--------------------PPP-------STTSHHHHS---TT----HHHHHHHHHHHHHTT-HHHHHHHHHHHHH-SSS-HHHHHHHHHTTSTT--SHHHHHHHHHHHHHHHTT-HHHHHHHHHHHHHTT----HHHHHHHHHHHHHTT-HHHHHHHHHHHHHTT----HHHHHHHHHHHHHTT-HHHHHHHHHHHHHTTPPP-HHHHHHHHHHHHHHT-HHHHHHHHHHHHHTTPPP-HHHHHHHHHHHHHTT-HHHHHHHHHHHHHTTPPP-HHHHHHHHHHHHHHT-HHHHHHHHHHHHHTTPPP-HHHHHHHHHHHHHTT-HHHHHHHHHHHHHTTPPP-HHHHHHHHHHHHHTT-HHHHHHHHHHHHHTTPPP-HHHHHHHHHHHHHTT-HHHHHHHHHHHHHTTPPP-HHHHHHHHHHHHHTT-HHHHHHHHHHHHHTTPPP-HHHHHHHHHHHHHHT-HHHHHHHHHHHHHTTPPP-HHHHHHHHHHHHHTT-HHHHHHHHHHHHHTTPPP-HHHHHHHHHHHHHTT-HHHHHHHHHHHHHTTPPP-HHHHHHHHHHHHHTT-HHHHHHHHHHHHHTT----HHHHHHHHHHHHHTT-HHHHHHHHHHHHHTTPPP-HHHHHHHHHHHHHTT-HHHHHHHHHHHHHTTPPPPTT-/--------------------------------------------PPPGGGGGGS-------------------PPP-------STTSTTTSS---TT----HHHHHHHHHHHHHTT-HHHHHHHHHHHHH-SSS-HHHHHHHHHTTSTT--SHHHHHHHHHHHHHHHTT-HHHHHHHHHHHHHTT----HHHHHHHHHHHHHTT-HHHHHHHHHHHHHTTPPP-HHHHHHHHHHHHHTT-HHHHHHHHHHHHHTTPPP-HHHHHHHHHHHHHHT-HHHHHHHHHHHHHTTPPP-HHHHHHHHHHHHHTT-HHHHHHHHHHHHHTTPPP-HHHHHHHHHHHHHHT-HHHHHHHHHHHHHTTPPP-HHHHHHHHHHHHHTT-HHHHHHHHHHHHHTTPPP-HHHHHHHHHHHHHTT-HHHHHHHHHHHHHTTPPP-HHHHHHHHHHHHHTT-HHHHHHHHHHHHHTTPPP-HHHHHHHHHHHHHTT-HHHHHHHHHHHHHTTPPP-HHHHHHHHHHHHHHT-HHHHHHHHHHHHHTTPPP-HHHHHHHHHHHHHTT-HHHHHHHHHHHHHTTPPP-HHHHHHHHHHHHHTT-HHHHHHHHHHHHHTTPPP-HHHHHHHHHHHHHTT-HHHHHHHHHHHHHTT----HHHHHHHHHHHHHTT-HHHHHHHHHHHHHTTPPP-HHHHHHHHHHHHHTT-HHHHHHHHHHHHHTTPPPPTT-

pLDDT: mean 71.97, std 24.21, range [13.94, 94.5]